Protein AF-A0A3A8HME2-F1 (afdb_monomer)

pLDDT: mean 83.9, std 14.75, range [25.23, 98.56]

Secondary structure (DSSP, 8-state):
-----PPPHHHHHHHHHH-TTS-GGGEEEEEEETTTEEEEEEGGG--TTSSS-GGGEEEEEETTEEEEETTTTEETTS----------------TT-EEE--EEEETTTTEEEEPPSS--PPBPTTSPEEEEEEE----SS-HHHHTHHHHHHHHHHHHHHT--SEEEEEEE-HHHHHHHTT-HHHHHH-EES--TT-SS-SSSEEEEEESS--SEEEEEESSSS-EEEEEEEEETTEEEEEEEEBPPPTTSTTHHHHHHHHHHHHHHHHHHHHHS-SSSPPEEEEEEE----TT-HHHHHHHHTT-EEHHHHH-TT----SB-TTT-HHHHHH-SS---B--EEEEEE-TTS-EEEEEEEEE--SPPSSS--TTS----S-SS-EEEEEEEEPPPPPSS--S-------BTTEEEEE---GGGHHHHHHHHHHH-TTTTT--S-EEEESSB--GGGHHHHHHHHHHHTTT---EEEEEEEEEEEE-SSEEEEEEEEEEESTTHHHHHHHHHHHH-GGGGTT-TT-----EEEEEEESSTTHHHHHHHHHHHPPPEEEEE-EEEEEE--TTSPPEEEEEEE-----PPP-HHHHHHHHHHHHHTT-S--HHHHHHHHHHHHHHHHHHHHTT-EEEE-HHHHHT---TT--EEEEEEE-TTS-HHHHHHHHHHHS-TTSEEEE-SSSS-EEEEEETTEEEEEEEEEPPTT--S--HHHHHHHHGGGS-HHHHHHHHHHHHHHHHHHHHTT-HHHHHHHHHHHHHHHHHHHHTT-B-TTTTSB-HHHHHHHHHHHHHS--TTGGG-HHHHHHHHHHHHHH--TTSPB-SSTTGGG----GGG-SS-BB-SSSSP-BTTTT--HHHHHHHHHHHHHHHHHHHHHHHH--HHHHHTTSPPPPGGG--SEEEEEEEE-SSHHHHHHHHHHHHHHHHHHHHHHHTSTTEEEEEEE-SSSTT-EEEEEEESSGGGGGGG--STTSHHHHHHHHHHHHHHT-TTPPTT-EEEEEEEETTGGG-------

Solvent-accessible surface area (backbone atoms only — not comparable to full-atom values): 56616 Å² total; per-residue (Å²): 137,82,80,82,82,73,86,48,63,63,59,52,49,51,45,40,69,69,38,89,92,41,66,44,85,52,26,32,38,30,28,55,44,93,89,81,43,81,42,74,43,54,38,81,75,61,56,86,89,46,100,63,53,65,93,39,48,42,34,37,24,51,72,94,44,76,41,29,28,65,86,81,68,42,57,69,77,77,71,72,66,86,69,84,67,78,70,78,72,74,75,85,78,48,87,78,52,45,80,47,66,29,22,32,48,38,82,89,80,72,43,78,41,74,51,71,74,65,78,57,79,49,45,66,53,64,57,65,49,31,37,29,24,40,52,50,60,62,59,91,67,64,44,82,59,63,48,53,88,64,18,54,62,49,41,54,51,54,58,59,71,65,69,43,43,29,39,19,35,24,40,34,26,54,68,53,49,53,53,52,71,64,34,65,73,42,45,74,48,35,25,26,55,54,53,97,81,37,82,59,17,61,82,29,18,60,43,45,35,24,57,50,58,55,52,43,29,32,35,32,76,80,53,87,75,31,46,34,43,35,34,33,34,51,40,56,89,50,47,35,38,40,34,27,40,43,46,48,46,68,87,48,100,59,14,61,65,55,24,50,56,54,49,49,51,53,52,51,47,54,50,49,54,54,72,70,49,103,54,83,45,48,29,39,38,40,26,22,37,56,48,48,44,88,91,35,74,66,60,55,51,42,46,74,71,57,32,44,48,37,54,64,72,78,38,71,90,55,81,68,52,23,30,30,38,88,82,33,59,48,18,50,72,73,47,90,78,71,64,73,29,31,29,57,49,50,33,40,29,37,81,71,70,34,55,45,75,71,47,67,47,78,40,68,82,60,67,53,86,74,78,54,34,70,84,69,40,69,34,49,44,30,41,40,37,25,44,40,35,37,25,42,37,56,77,85,77,82,94,82,78,93,70,85,82,82,78,77,70,60,29,90,44,27,31,36,28,38,61,72,61,77,89,67,38,63,72,54,49,61,45,13,72,76,34,24,97,55,42,81,43,45,72,74,42,30,73,71,34,58,42,15,65,48,78,90,45,44,67,60,50,47,54,47,47,52,59,54,36,58,89,40,64,62,35,39,36,28,42,69,46,73,51,71,47,83,56,100,76,32,24,44,33,25,34,35,63,50,42,47,66,76,63,49,63,62,51,50,50,52,40,50,37,72,63,40,58,81,42,58,68,81,60,94,81,63,94,76,72,40,30,76,36,25,59,41,71,78,54,99,50,52,69,57,55,49,52,54,50,52,73,72,55,72,64,47,74,49,76,45,51,49,40,33,37,31,39,38,68,86,89,49,44,52,44,79,78,46,73,49,66,32,48,67,78,83,74,77,74,66,63,74,66,36,48,29,53,53,50,38,40,51,76,72,52,53,58,48,49,74,65,54,52,50,47,47,53,51,32,51,52,53,52,32,56,56,33,46,77,76,56,17,49,64,46,70,18,52,46,53,68,68,67,57,42,30,83,83,52,62,39,42,29,30,32,44,28,48,53,88,49,46,67,68,57,49,47,53,54,50,48,70,75,42,62,88,88,36,50,49,76,43,70,96,46,91,57,43,29,35,43,34,53,44,85,90,37,42,33,46,36,30,50,26,46,38,51,81,92,55,74,97,69,57,70,65,57,45,46,72,80,42,39,89,69,32,52,77,40,22,37,54,42,53,47,50,40,43,30,42,50,46,47,46,65,69,46,64,82,46,72,67,58,42,52,43,42,38,53,41,38,39,51,52,53,49,27,32,49,25,64,60,47,59,31,45,50,66,10,29,40,28,73,68,36,54,48,51,55,40,49,44,42,57,66,68,47,51,76,69,27,67,69,40,57,55,41,36,46,42,46,42,28,52,47,66,49,65,53,71,65,48,59,68,47,53,78,34,79,80,30,58,70,65,70,74,69,73,94,44,34,58,57,30,29,38,41,44,39,84,77,65,39,59,58,24,58,53,31,40,77,40,40,47,49,53,52,48,52,52,29,46,52,44,33,54,41,45,56,49,20,67,72,67,65,40,36,71,48,42,41,65,57,48,49,56,71,57,84,84,71,59,44,64,28,29,39,40,38,40,75,48,40,86,42,74,66,46,40,50,54,51,48,51,51,48,42,72,45,45,42,59,47,52,54,52,50,46,64,45,80,54,44,40,49,45,61,37,78,40,92,88,40,92,85,28,38,32,34,28,39,49,54,87,45,83,90,38,53,73,69,75,43,84,44,87,90,28,73,52,37,46,40,50,51,56,50,52,48,56,59,71,69,40,89,82,58,54,85,78,55,44,83,45,76,44,84,44,49,67,78,53,89,83,66,89,88,74,88,83,131

Radius of gyration: 37.15 Å; Cα contacts (8 Å, |Δi|>4): 1843; chains: 1; bounding box: 95×114×95 Å

Nearest PDB structures (foldseek):
  1fa0-assembly1_A  TM=8.011E-01  e=1.876E-24  Saccharomyces cerevisiae
  4lt6-assembly2_B  TM=7.945E-01  e=3.596E-24  Homo sapiens
  2q66-assembly1_A  TM=8.061E-01  e=1.138E-23  Saccharomyces cerevisiae
  1q79-assembly1_A  TM=7.699E-01  e=1.195E-24  Bos taurus
  1fa0-assembly2_B  TM=8.102E-01  e=1.974E-23  Saccharomyces cerevisiae

Sequence (1021 aa):
MSQERFTTSREVYHRIRWDSRHDAREFVVGYDAHRGALEEMPFEAFIPDGEIPWHRVWYFKRGPQVVWDRKARIDLLSNTRPVEEPAPSSPITVPGFTPLPAWRYDARSGVWTQASRDPGHALPAVAPLTVATFNVLFDLYDAELLATERRTPAALALLRETHADVIALQEVTPSFLKALLAEPWVREHYWLSDGPSAQTVTPYGQVLLSRAPLASVWQRVFSRDKRIITAELHLSGGTLWVATPHLTSDRDASGASSRAVQVEALLEWARVLNSTSDTEAPDLVLAGDFNFGDGAPEAESFARSGFVDAWSTLRPSEAGETFNPRLNSLAVLTTVSGALRRLDRVLVASPSDRLAPESVELFGEAPLAGPPGPNGQTLFASDHFGLRCVLRREAVASSEGLTARSSTALVYHTALVLIPPDDVWGPIQALRKKHDAKFQRWMPHITLLYPFVPEEDFETAEAILADALQGLEPFDVTLSAFGHFEHRANATAWLRPDDQPSGTLPTLHAKLVAALPECASSAHGGFTPHLSVGQLPLSSDIARTLGEWQRAWRPLKFRVGELCLIRRKGDTPFEVIRRIPLAQAPRAIPEHEDAPLREALASIGAVESREGHAARTAAVELLRQHCERIGASLHPYGSYLLGTDGAGSDVDAVAIGPAELSRDAFAQSLLQALAPGSARYVADAAIPLVKLTLGGVSFDLAYAGRPEGVPPEDPLTLLGLHGEQLDPAGLRAVLGLADTLGLMDAVARDAARTERFRTLLRAVKAWARARGIYSHALGYLGGLSWTLLAAWACTRATPDAMRSDAALLAHFFGTFAAWPWPQPVTLTPETARYRPEGKRDLLPVIAPSLPARNTARNVSRSTYRVIREELLRARELVARARASRTPSSWGALFQPLSANETPPAALRLSVDAPTAEDREVVSGWILGHVTALVYRLEGDRRLSVRPMQSAQAAGALLIGLDVRETRDAAALSWHPSSPLFAAVEAFRASFQDWTHRPSGAVLQVEWVRGNDSARSDAPLS

Mean predicted aligned error: 20.99 Å

Structure (mmCIF, N/CA/C/O backbone):
data_AF-A0A3A8HME2-F1
#
_entry.id   AF-A0A3A8HME2-F1
#
loop_
_atom_site.group_PDB
_atom_site.id
_atom_site.type_symbol
_atom_site.label_atom_id
_atom_site.label_alt_id
_atom_site.label_comp_id
_atom_site.label_asym_id
_atom_site.label_entity_id
_atom_site.label_seq_id
_atom_site.pdbx_PDB_ins_code
_atom_site.Cartn_x
_atom_site.Cartn_y
_atom_site.Cartn_z
_atom_site.occupancy
_atom_site.B_iso_or_equiv
_atom_site.auth_seq_id
_atom_site.auth_comp_id
_atom_site.auth_asym_id
_atom_site.auth_atom_id
_atom_site.pdbx_PDB_model_num
ATOM 1 N N . MET A 1 1 ? 3.425 -73.709 -1.635 1.00 40.94 1 MET A N 1
ATOM 2 C CA . MET A 1 1 ? 2.822 -72.793 -2.627 1.00 40.94 1 MET A CA 1
ATOM 3 C C . MET A 1 1 ? 1.642 -72.102 -1.959 1.00 40.94 1 MET A C 1
ATOM 5 O O . MET A 1 1 ? 0.634 -72.763 -1.754 1.00 40.94 1 MET A O 1
ATOM 9 N N . SER A 1 2 ? 1.767 -70.843 -1.527 1.00 36.12 2 SER A N 1
ATOM 10 C CA . SER A 1 2 ? 0.609 -70.084 -1.028 1.00 36.12 2 SER A CA 1
ATOM 11 C C . SER A 1 2 ? 0.036 -69.264 -2.179 1.00 36.12 2 SER A C 1
ATOM 13 O O . SER A 1 2 ? 0.717 -68.386 -2.699 1.00 36.12 2 SER A O 1
ATOM 15 N N . GLN A 1 3 ? -1.179 -69.593 -2.616 1.00 40.19 3 GLN A N 1
ATOM 16 C CA . GLN A 1 3 ? -1.915 -68.817 -3.615 1.00 40.19 3 GLN A CA 1
ATOM 17 C C . GLN A 1 3 ? -2.091 -67.378 -3.108 1.00 40.19 3 GLN A C 1
ATOM 19 O O . GLN A 1 3 ? -2.584 -67.181 -1.998 1.00 40.19 3 GLN A O 1
ATOM 24 N N . GLU A 1 4 ? -1.686 -66.382 -3.898 1.00 51.88 4 GLU A N 1
ATOM 25 C CA . GLU A 1 4 ? -1.931 -64.972 -3.584 1.00 51.88 4 GLU A CA 1
ATOM 26 C C . GLU A 1 4 ? -3.437 -64.720 -3.391 1.00 51.88 4 GLU A C 1
ATOM 28 O O . GLU A 1 4 ? -4.282 -65.084 -4.223 1.00 51.88 4 GLU A O 1
ATOM 33 N N . ARG A 1 5 ? -3.772 -64.116 -2.245 1.00 64.31 5 ARG A N 1
ATOM 34 C CA . ARG A 1 5 ? -5.140 -63.770 -1.850 1.00 64.31 5 ARG A CA 1
ATOM 35 C C . ARG A 1 5 ? -5.663 -62.667 -2.774 1.00 64.31 5 ARG A C 1
ATOM 37 O O . ARG A 1 5 ? -5.161 -61.553 -2.751 1.00 64.31 5 ARG A O 1
ATOM 44 N N . PHE A 1 6 ? -6.684 -62.984 -3.565 1.00 79.81 6 PHE A N 1
ATOM 45 C CA . PHE A 1 6 ? -7.372 -62.021 -4.429 1.00 79.81 6 PHE A CA 1
ATOM 46 C C . PHE A 1 6 ? -8.265 -61.097 -3.602 1.00 79.81 6 PHE A C 1
ATOM 48 O O . PHE A 1 6 ? -9.009 -61.589 -2.748 1.00 79.81 6 PHE A O 1
ATOM 55 N N . THR A 1 7 ? -8.206 -59.789 -3.866 1.00 81.25 7 THR A N 1
ATOM 56 C CA . THR A 1 7 ? -9.019 -58.785 -3.167 1.00 81.25 7 THR A CA 1
ATOM 57 C C . THR A 1 7 ? -10.496 -59.147 -3.278 1.00 81.25 7 THR A C 1
ATOM 59 O O . THR A 1 7 ? -10.997 -59.448 -4.360 1.00 81.25 7 THR A O 1
ATOM 62 N N . THR A 1 8 ? -11.200 -59.165 -2.153 1.00 85.19 8 THR A N 1
ATOM 63 C CA . THR A 1 8 ? -12.621 -59.520 -2.084 1.00 85.19 8 THR A CA 1
ATOM 64 C C . THR A 1 8 ? -13.503 -58.353 -2.531 1.00 85.19 8 THR A C 1
ATOM 66 O O . THR A 1 8 ? -13.128 -57.190 -2.407 1.00 85.19 8 THR A O 1
ATOM 69 N N . SER A 1 9 ? -14.734 -58.636 -2.974 1.00 86.81 9 SER A N 1
ATOM 70 C CA . SER A 1 9 ? -15.685 -57.585 -3.379 1.00 86.81 9 SER A CA 1
ATOM 71 C C . SER A 1 9 ? -15.968 -56.581 -2.261 1.00 86.81 9 SER A C 1
ATOM 73 O O . SER A 1 9 ? -16.240 -55.418 -2.530 1.00 86.81 9 SER A O 1
ATOM 75 N N . ARG A 1 10 ? -15.902 -57.030 -1.001 1.00 87.25 10 ARG A N 1
ATOM 76 C CA . ARG A 1 10 ? -16.096 -56.182 0.176 1.00 87.25 10 ARG A CA 1
ATOM 77 C C . ARG A 1 10 ? -14.953 -55.183 0.342 1.00 87.25 10 ARG A C 1
ATOM 79 O O . ARG A 1 10 ? -15.198 -54.010 0.596 1.00 87.25 10 ARG A O 1
ATOM 86 N N . GLU A 1 11 ? -13.714 -55.638 0.177 1.00 81.62 11 GLU A N 1
ATOM 87 C CA . GLU A 1 11 ? -12.531 -54.771 0.247 1.00 81.62 11 GLU A CA 1
ATOM 88 C C . GLU A 1 11 ? -12.535 -53.731 -0.881 1.00 81.62 11 GLU A C 1
ATOM 90 O O . GLU A 1 11 ? -12.240 -52.562 -0.638 1.00 81.62 11 GLU A O 1
ATOM 95 N N . VAL A 1 12 ? -12.946 -54.125 -2.089 1.00 85.88 12 VAL A N 1
ATOM 96 C CA . VAL A 1 12 ? -13.077 -53.210 -3.233 1.00 85.88 12 VAL A CA 1
ATOM 97 C C . VAL A 1 12 ? -14.194 -52.192 -3.027 1.00 85.88 12 VAL A C 1
ATOM 99 O O . VAL A 1 12 ? -13.981 -51.007 -3.268 1.00 85.88 12 VAL A O 1
ATOM 102 N N . TYR A 1 13 ? -15.352 -52.619 -2.515 1.00 87.25 13 TYR A N 1
ATOM 103 C CA . TYR A 1 13 ? -16.441 -51.708 -2.168 1.00 87.25 13 TYR A CA 1
ATOM 104 C C . TYR A 1 13 ? -15.984 -50.646 -1.159 1.00 87.25 13 TYR A C 1
ATOM 106 O O . TYR A 1 13 ? -16.171 -49.453 -1.375 1.00 87.25 13 TYR A O 1
ATOM 114 N N . HIS A 1 14 ? -15.321 -51.045 -0.071 1.00 78.69 14 HIS A N 1
ATOM 115 C CA . HIS A 1 14 ? -14.839 -50.069 0.907 1.00 78.69 14 HIS A CA 1
ATOM 116 C C . HIS A 1 14 ? -13.793 -49.114 0.325 1.00 78.69 14 HIS A C 1
ATOM 118 O O . HIS A 1 14 ? -13.803 -47.939 0.683 1.00 78.69 14 HIS A O 1
ATOM 124 N N . ARG A 1 15 ? -12.946 -49.577 -0.602 1.00 80.88 15 ARG A N 1
ATOM 125 C CA . ARG A 1 15 ? -11.988 -48.714 -1.302 1.00 80.88 15 ARG A CA 1
ATOM 126 C C . ARG A 1 15 ? -12.694 -47.669 -2.164 1.00 80.88 15 ARG A C 1
ATOM 128 O O . ARG A 1 15 ? -12.407 -46.494 -2.016 1.00 80.88 15 ARG A O 1
ATOM 135 N N . ILE A 1 16 ? -13.660 -48.071 -2.989 1.00 80.44 16 ILE A N 1
ATOM 136 C CA . ILE A 1 16 ? -14.431 -47.134 -3.824 1.00 80.44 16 ILE A CA 1
ATOM 137 C C . ILE A 1 16 ? -15.220 -46.136 -2.962 1.00 80.44 16 ILE A C 1
ATOM 139 O O . ILE A 1 16 ? -15.356 -44.977 -3.333 1.00 80.44 16 ILE A O 1
ATOM 143 N N . ARG A 1 17 ? -15.747 -46.567 -1.806 1.00 76.12 17 ARG A N 1
ATOM 144 C CA . ARG A 1 17 ? -16.588 -45.711 -0.957 1.00 76.12 17 ARG A CA 1
ATOM 145 C C . ARG A 1 17 ? -15.806 -44.689 -0.131 1.00 76.12 17 ARG A C 1
ATOM 147 O O . ARG A 1 17 ? -16.346 -43.621 0.141 1.00 76.12 17 ARG A O 1
ATOM 154 N N . TRP A 1 18 ? -14.612 -45.045 0.338 1.00 59.00 18 TRP A N 1
ATOM 155 C CA . TRP A 1 18 ? -13.893 -44.271 1.356 1.00 59.00 18 TRP A CA 1
ATOM 156 C C . TRP A 1 18 ? -12.566 -43.679 0.879 1.00 59.00 18 TRP A C 1
ATOM 158 O O . TRP A 1 18 ? -12.020 -42.817 1.564 1.00 59.00 18 TRP A O 1
ATOM 168 N N . ASP A 1 19 ? -12.037 -44.114 -0.265 1.00 65.25 19 ASP A N 1
ATOM 169 C CA . ASP A 1 19 ? -10.885 -43.465 -0.886 1.00 65.25 19 ASP A CA 1
ATOM 170 C C . ASP A 1 19 ? -11.355 -42.197 -1.606 1.00 65.25 19 ASP A C 1
ATOM 172 O O . ASP A 1 19 ? -12.122 -42.266 -2.565 1.00 65.25 19 ASP A O 1
ATOM 176 N N . SER A 1 20 ? -10.896 -41.030 -1.148 1.00 50.97 20 SER A N 1
ATOM 177 C CA . SER A 1 20 ? -11.305 -39.721 -1.676 1.00 50.97 20 SER A CA 1
ATOM 178 C C . SER A 1 20 ? -10.931 -39.498 -3.146 1.00 50.97 20 SER A C 1
ATOM 180 O O . SER A 1 20 ? -11.422 -38.552 -3.757 1.00 50.97 20 SER A O 1
ATOM 182 N N . ARG A 1 21 ? -10.089 -40.364 -3.727 1.00 64.56 21 ARG A N 1
ATOM 183 C CA . ARG A 1 21 ? -9.727 -40.362 -5.155 1.00 64.56 21 ARG A CA 1
ATOM 184 C C . ARG A 1 21 ? -10.789 -41.004 -6.052 1.00 64.56 21 ARG A C 1
ATOM 186 O O . ARG A 1 21 ? -10.656 -40.980 -7.276 1.00 64.56 21 ARG A O 1
ATOM 193 N N . HIS A 1 22 ? -11.810 -41.630 -5.475 1.00 70.69 22 HIS A N 1
ATOM 194 C CA . HIS A 1 22 ? -12.898 -42.261 -6.208 1.00 70.69 22 HIS A CA 1
ATOM 195 C C . HIS A 1 22 ? -14.221 -41.571 -5.873 1.00 70.69 22 HIS A C 1
ATOM 197 O O . HIS A 1 22 ? -14.609 -41.489 -4.711 1.00 70.69 22 HIS A O 1
ATOM 203 N N . ASP A 1 23 ? -14.945 -41.105 -6.893 1.00 71.94 23 ASP A N 1
ATOM 204 C CA . ASP A 1 23 ? -16.346 -40.720 -6.720 1.00 71.94 23 ASP A CA 1
ATOM 205 C C . ASP A 1 23 ? -17.216 -41.972 -6.862 1.00 71.94 23 ASP A C 1
ATOM 207 O O . ASP A 1 23 ? -17.330 -42.551 -7.943 1.00 71.94 23 ASP A O 1
ATOM 211 N N . ALA A 1 24 ? -17.851 -42.384 -5.763 1.00 72.44 24 ALA A N 1
ATOM 212 C CA . ALA A 1 24 ? -18.733 -43.544 -5.703 1.00 72.44 24 ALA A CA 1
ATOM 213 C C . ALA A 1 24 ? -19.867 -43.512 -6.750 1.00 72.44 24 ALA A C 1
ATOM 215 O O . ALA A 1 24 ? -20.357 -44.572 -7.140 1.00 72.44 24 ALA A O 1
ATOM 216 N N . ARG A 1 25 ? -20.268 -42.332 -7.244 1.00 76.44 25 ARG A N 1
ATOM 217 C CA . ARG A 1 25 ? -21.319 -42.170 -8.268 1.00 76.44 25 ARG A CA 1
ATOM 218 C C . ARG A 1 25 ? -20.904 -42.651 -9.654 1.00 76.44 25 ARG A C 1
ATOM 220 O O . ARG A 1 25 ? -21.764 -42.926 -10.486 1.00 76.44 25 ARG A O 1
ATOM 227 N N . GLU A 1 26 ? -19.605 -42.759 -9.913 1.00 80.88 26 GLU A N 1
ATOM 228 C CA . GLU A 1 26 ? -19.075 -43.228 -11.197 1.00 80.88 26 GLU A CA 1
ATOM 229 C C . GLU A 1 26 ? -19.065 -44.755 -11.316 1.00 80.88 26 GLU A C 1
ATOM 231 O O . GLU A 1 26 ? -18.747 -45.295 -12.383 1.00 80.88 26 GLU A O 1
ATOM 236 N N . PHE A 1 27 ? -19.393 -45.453 -10.224 1.00 88.44 27 PHE A N 1
ATOM 237 C CA . PHE A 1 27 ? -19.280 -46.897 -10.140 1.00 88.44 27 PHE A CA 1
ATOM 238 C C . PHE A 1 27 ? -20.630 -47.607 -10.222 1.00 88.44 27 PHE A C 1
ATOM 240 O O . PHE A 1 27 ? -21.670 -47.119 -9.775 1.00 88.44 27 PHE A O 1
ATOM 247 N N . VAL A 1 28 ? -20.588 -48.820 -10.767 1.00 91.94 28 VAL A N 1
ATOM 248 C CA . VAL A 1 28 ? -21.724 -49.740 -10.889 1.00 91.94 28 VAL A CA 1
ATOM 249 C C . VAL A 1 28 ? -21.318 -51.101 -10.332 1.00 91.94 28 VAL A C 1
ATOM 251 O O . VAL A 1 28 ? -20.197 -51.564 -10.561 1.00 91.94 28 VAL A O 1
ATOM 254 N N . VAL A 1 29 ? -22.228 -51.745 -9.602 1.00 93.69 29 VAL A N 1
ATOM 255 C CA . VAL A 1 29 ? -22.047 -53.085 -9.032 1.00 93.69 29 VAL A CA 1
ATOM 256 C C . VAL A 1 29 ? -22.805 -54.087 -9.887 1.00 93.69 29 VAL A C 1
ATOM 258 O O . VAL A 1 29 ? -24.030 -54.024 -9.970 1.00 93.69 29 VAL A O 1
ATOM 261 N N . GLY A 1 30 ? -22.077 -55.020 -10.501 1.00 91.88 30 GLY A N 1
ATOM 262 C CA . GLY A 1 30 ? -22.653 -56.176 -11.182 1.00 91.88 30 GLY A CA 1
ATOM 263 C C . GLY A 1 30 ? -22.792 -57.350 -10.220 1.00 91.88 30 GLY A C 1
ATOM 264 O O . GLY A 1 30 ? -21.808 -57.757 -9.593 1.00 91.88 30 GLY A O 1
ATOM 265 N N . TYR A 1 31 ? -23.990 -57.913 -10.095 1.00 90.69 31 TYR A N 1
ATOM 266 C CA . TYR A 1 31 ? -24.282 -59.023 -9.188 1.00 90.69 31 TYR A CA 1
ATOM 267 C C . TYR A 1 31 ? -25.192 -60.076 -9.836 1.00 90.69 31 TYR A C 1
ATOM 269 O O . TYR A 1 31 ? -25.864 -59.829 -10.833 1.00 90.69 31 TYR A O 1
ATOM 277 N N . ASP A 1 32 ? -25.187 -61.281 -9.268 1.00 84.94 32 ASP A N 1
ATOM 278 C CA . ASP A 1 32 ? -26.055 -62.390 -9.681 1.00 84.94 32 ASP A CA 1
ATOM 279 C C . ASP A 1 32 ? -27.426 -62.296 -8.993 1.00 84.94 32 ASP A C 1
ATOM 281 O O . ASP A 1 32 ? -27.563 -62.633 -7.807 1.00 84.94 32 ASP A O 1
ATOM 285 N N . ALA A 1 33 ? -28.431 -61.837 -9.740 1.00 74.12 33 ALA A N 1
ATOM 286 C CA . ALA A 1 33 ? -29.833 -61.886 -9.355 1.00 74.12 33 ALA A CA 1
ATOM 287 C C . ALA A 1 33 ? -30.349 -63.329 -9.513 1.00 74.12 33 ALA A C 1
ATOM 289 O O . ALA A 1 33 ? -30.134 -63.983 -10.533 1.00 74.12 33 ALA A O 1
ATOM 290 N N . HIS A 1 34 ? -30.998 -63.859 -8.468 1.00 60.94 34 HIS A N 1
ATOM 291 C CA . HIS A 1 34 ? -31.433 -65.260 -8.346 1.00 60.94 34 HIS A CA 1
ATOM 292 C C . HIS A 1 34 ? -31.824 -65.930 -9.684 1.00 60.94 34 HIS A C 1
ATOM 294 O O . HIS A 1 34 ? -32.764 -65.493 -10.339 1.00 60.94 34 HIS A O 1
ATOM 300 N N . ARG A 1 35 ? -31.178 -67.074 -9.987 1.00 60.75 35 ARG A N 1
ATOM 301 C CA . ARG A 1 35 ? -31.240 -67.878 -11.237 1.00 60.75 35 ARG A CA 1
ATOM 302 C C . ARG A 1 35 ? -30.176 -67.548 -12.299 1.00 60.75 35 ARG A C 1
ATOM 304 O O . ARG A 1 35 ? -30.342 -67.946 -13.449 1.00 60.75 35 ARG A O 1
ATOM 311 N N . GLY A 1 36 ? -29.051 -66.939 -11.915 1.00 60.38 36 GLY A N 1
ATOM 312 C CA . GLY A 1 36 ? -27.885 -66.791 -12.794 1.00 60.38 36 GLY A CA 1
ATOM 313 C C . GLY A 1 36 ? -27.998 -65.629 -13.779 1.00 60.38 36 GLY A C 1
ATOM 314 O O . GLY A 1 36 ? -27.231 -65.584 -14.742 1.00 60.38 36 GLY A O 1
ATOM 315 N N . ALA A 1 37 ? -28.953 -64.720 -13.560 1.00 70.12 37 ALA A N 1
ATOM 316 C CA . ALA A 1 37 ? -29.111 -63.512 -14.353 1.00 70.12 37 ALA A CA 1
ATOM 317 C C . ALA A 1 37 ? -28.214 -62.413 -13.773 1.00 70.12 37 ALA A C 1
ATOM 319 O O . ALA A 1 37 ? -28.230 -62.141 -12.574 1.00 70.12 37 ALA A O 1
ATOM 320 N N . LEU A 1 38 ? -27.400 -61.805 -14.630 1.00 81.56 38 LEU A N 1
ATOM 321 C CA . LEU A 1 38 ? -26.516 -60.715 -14.246 1.00 81.56 38 LEU A CA 1
ATOM 322 C C . LEU A 1 38 ? -27.304 -59.404 -14.265 1.00 81.56 38 LEU A C 1
ATOM 324 O O . LEU A 1 38 ? -27.817 -59.013 -15.313 1.00 81.56 38 LEU A O 1
ATOM 328 N N . GLU A 1 39 ? -27.361 -58.731 -13.125 1.00 87.69 39 GLU A N 1
ATOM 329 C CA . GLU A 1 39 ? -27.957 -57.405 -12.994 1.00 87.69 39 GLU A CA 1
ATOM 330 C C . GLU A 1 39 ? -26.912 -56.390 -12.535 1.00 87.69 39 GLU A C 1
ATOM 332 O O . GLU A 1 39 ? -25.908 -56.730 -11.902 1.00 87.69 39 GLU A O 1
ATOM 337 N N . GLU A 1 40 ? -27.150 -55.128 -12.878 1.00 92.12 40 GLU A N 1
ATOM 338 C CA . GLU A 1 40 ? -26.303 -54.000 -12.513 1.00 92.12 40 GLU A CA 1
ATOM 339 C C . GLU A 1 40 ? -27.109 -52.976 -11.727 1.00 92.12 40 GLU A C 1
ATOM 341 O O . GLU A 1 40 ? -28.248 -52.663 -12.074 1.00 92.12 40 GLU A O 1
ATOM 346 N N . MET A 1 41 ? -26.494 -52.413 -10.692 1.00 87.94 41 MET A N 1
ATOM 347 C CA . MET A 1 41 ? -27.049 -51.274 -9.969 1.00 87.94 41 MET A CA 1
ATOM 348 C C . MET A 1 41 ? -25.988 -50.195 -9.745 1.00 87.94 41 MET A C 1
ATOM 350 O O . MET A 1 41 ? -24.800 -50.524 -9.646 1.00 87.94 41 MET A O 1
ATOM 354 N N . PRO A 1 42 ? -26.386 -48.915 -9.622 1.00 89.31 42 PRO A N 1
ATOM 355 C CA . PRO A 1 42 ? -25.478 -47.867 -9.179 1.00 89.31 42 PRO A CA 1
ATOM 356 C C . PRO A 1 42 ? -24.808 -48.262 -7.866 1.00 89.31 42 PRO A C 1
ATOM 358 O O . PRO A 1 42 ? -25.450 -48.821 -6.977 1.00 89.31 42 PRO A O 1
ATOM 361 N N . PHE A 1 43 ? -23.525 -47.951 -7.726 1.00 89.44 43 PHE A N 1
ATOM 362 C CA . PHE A 1 43 ? -22.764 -48.326 -6.541 1.00 89.44 43 PHE A CA 1
ATOM 363 C C . PHE A 1 43 ? -23.355 -47.769 -5.246 1.00 89.44 43 PHE A C 1
ATOM 365 O O . PHE A 1 43 ? -23.368 -48.462 -4.233 1.00 89.44 43 PHE A O 1
ATOM 372 N N . GLU A 1 44 ? -23.931 -46.568 -5.288 1.00 84.69 44 GLU A N 1
ATOM 373 C CA . GLU A 1 44 ? -24.598 -45.962 -4.130 1.00 84.69 44 GLU A CA 1
ATOM 374 C C . GLU A 1 44 ? -25.894 -46.672 -3.714 1.00 84.69 44 GLU A C 1
ATOM 376 O O . GLU A 1 44 ? -26.322 -46.531 -2.571 1.00 84.69 44 GLU A O 1
ATOM 381 N N . ALA A 1 45 ? -26.511 -47.444 -4.613 1.00 83.88 45 ALA A N 1
ATOM 382 C CA . ALA A 1 45 ? -27.705 -48.228 -4.311 1.00 83.88 45 ALA A CA 1
ATOM 383 C C . ALA A 1 45 ? -27.374 -49.584 -3.663 1.00 83.88 45 ALA A C 1
ATOM 385 O O . ALA A 1 45 ? -28.265 -50.237 -3.117 1.00 83.88 45 ALA A O 1
ATOM 386 N N . PHE A 1 46 ? -26.109 -50.019 -3.703 1.00 85.12 46 PHE A N 1
ATOM 387 C CA . PHE A 1 46 ? -25.691 -51.272 -3.089 1.00 85.12 46 PHE A CA 1
ATOM 388 C C . PHE A 1 46 ? -25.603 -51.119 -1.567 1.00 85.12 46 PHE A C 1
ATOM 390 O O . PHE A 1 46 ? -24.819 -50.322 -1.057 1.00 85.12 46 PHE A O 1
ATOM 397 N N . ILE A 1 47 ? -26.380 -51.917 -0.833 1.00 79.75 47 ILE A N 1
ATOM 398 C CA . ILE A 1 47 ? -26.409 -51.903 0.635 1.00 79.75 47 ILE A CA 1
ATOM 399 C C . ILE A 1 47 ? -25.493 -53.021 1.173 1.00 79.75 47 ILE A C 1
ATOM 401 O O . ILE A 1 47 ? -25.818 -54.202 1.001 1.00 79.75 47 ILE A O 1
ATOM 405 N N . PRO A 1 48 ? -24.367 -52.689 1.841 1.00 77.06 48 PRO A N 1
ATOM 406 C CA . PRO A 1 48 ? -23.494 -53.662 2.500 1.00 77.06 48 PRO A CA 1
ATOM 407 C C . PRO A 1 48 ? -24.258 -54.572 3.463 1.00 77.06 48 PRO A C 1
ATOM 409 O O . PRO A 1 48 ? -25.016 -54.083 4.293 1.00 77.06 48 PRO A O 1
ATOM 412 N N . ASP A 1 49 ? -24.029 -55.884 3.365 1.00 75.44 49 ASP A N 1
ATOM 413 C CA . ASP A 1 49 ? -24.674 -56.904 4.211 1.00 75.44 49 ASP A CA 1
ATOM 414 C C . ASP A 1 49 ? -26.227 -56.929 4.120 1.00 75.44 49 ASP A C 1
ATOM 416 O O . ASP A 1 49 ? -26.891 -57.484 4.994 1.00 75.44 49 ASP A O 1
ATOM 420 N N . GLY A 1 50 ? -26.805 -56.357 3.051 1.00 73.31 50 GLY A N 1
ATOM 421 C CA . GLY A 1 50 ? -28.239 -56.394 2.736 1.00 73.31 50 GLY A CA 1
ATOM 422 C C . GLY A 1 50 ? -28.689 -57.657 1.979 1.00 73.31 50 GLY A C 1
ATOM 423 O O . GLY A 1 50 ? -28.103 -58.730 2.108 1.00 73.31 50 GLY A O 1
ATOM 424 N N . GLU A 1 51 ? -29.735 -57.538 1.150 1.00 74.88 51 GLU A N 1
ATOM 425 C CA . GLU A 1 51 ? -30.353 -58.675 0.433 1.00 74.88 51 GLU A CA 1
ATOM 426 C C . GLU A 1 51 ? -29.428 -59.381 -0.578 1.00 74.88 51 GLU A C 1
ATOM 428 O O . GLU A 1 51 ? -29.680 -60.531 -0.944 1.00 74.88 51 GLU A O 1
ATOM 433 N N . ILE A 1 52 ? -28.348 -58.724 -1.020 1.00 82.69 52 ILE A N 1
ATOM 434 C CA . ILE A 1 52 ? -27.359 -59.277 -1.955 1.00 82.69 52 ILE A CA 1
ATOM 435 C C . ILE A 1 52 ? -26.076 -59.621 -1.184 1.00 82.69 52 ILE A C 1
ATOM 437 O O . ILE A 1 52 ? -25.284 -58.732 -0.860 1.00 82.69 52 ILE A O 1
ATOM 441 N N . PRO A 1 53 ? -25.804 -60.913 -0.918 1.00 79.50 53 PRO A N 1
ATOM 442 C CA . PRO A 1 53 ? -24.586 -61.323 -0.232 1.00 79.50 53 PRO A CA 1
ATOM 443 C C . PRO A 1 53 ? -23.330 -60.999 -1.047 1.00 79.50 53 PRO A C 1
ATOM 445 O O . PRO A 1 53 ? -23.302 -61.182 -2.266 1.00 79.50 53 PRO A O 1
ATOM 448 N N . TRP A 1 54 ? -22.227 -60.651 -0.375 1.00 84.69 54 TRP A N 1
ATOM 449 C CA . TRP A 1 54 ? -20.953 -60.308 -1.026 1.00 84.69 54 TRP A CA 1
ATOM 450 C C . TRP A 1 54 ? -20.451 -61.350 -2.027 1.00 84.69 54 TRP A C 1
ATOM 452 O O . TRP A 1 54 ? -19.869 -60.983 -3.047 1.00 84.69 54 TRP A O 1
ATOM 462 N N . HIS A 1 55 ? -20.685 -62.645 -1.782 1.00 82.62 55 HIS A N 1
ATOM 463 C CA . HIS A 1 55 ? -20.280 -63.728 -2.688 1.00 82.62 55 HIS A CA 1
ATOM 464 C C . HIS A 1 55 ? -21.064 -63.747 -4.023 1.00 82.62 55 HIS A C 1
ATOM 466 O O . HIS A 1 55 ? -20.666 -64.449 -4.953 1.00 82.62 55 HIS A O 1
ATOM 472 N N . ARG A 1 56 ? -22.120 -62.932 -4.160 1.00 83.94 56 ARG A N 1
ATOM 473 C CA . ARG A 1 56 ? -22.895 -62.751 -5.400 1.00 83.94 56 ARG A CA 1
ATOM 474 C C . ARG A 1 56 ? -22.503 -61.515 -6.207 1.00 83.94 56 ARG A C 1
ATOM 476 O O . ARG A 1 56 ? -22.891 -61.428 -7.363 1.00 83.94 56 ARG A O 1
ATOM 483 N N . VAL A 1 57 ? -21.693 -60.611 -5.654 1.00 90.44 57 VAL A N 1
ATOM 484 C CA . VAL A 1 57 ? -21.106 -59.492 -6.413 1.00 90.44 57 VAL A CA 1
ATOM 485 C C . VAL A 1 57 ? -20.044 -60.025 -7.374 1.00 90.44 57 VAL A C 1
ATOM 487 O O . VAL A 1 57 ? -19.046 -60.598 -6.938 1.00 90.44 57 VAL A O 1
ATOM 490 N N . TRP A 1 58 ? -20.256 -59.882 -8.677 1.00 89.06 58 TRP A N 1
ATOM 491 C CA . TRP A 1 58 ? -19.342 -60.402 -9.694 1.00 89.06 58 TRP A CA 1
ATOM 492 C C . TRP A 1 58 ? -18.301 -59.377 -10.112 1.00 89.06 58 TRP A C 1
ATOM 494 O O . TRP A 1 58 ? -17.138 -59.752 -10.216 1.00 89.06 58 TRP A O 1
ATOM 504 N N . TYR A 1 59 ? -18.671 -58.111 -10.294 1.00 92.69 59 TYR A N 1
ATOM 505 C CA . TYR A 1 59 ? -17.719 -57.079 -10.696 1.00 92.69 59 TYR A CA 1
ATOM 506 C C . TYR A 1 59 ? -18.110 -55.676 -10.228 1.00 92.69 59 TYR A C 1
ATOM 508 O O . TYR A 1 59 ? -19.265 -55.411 -9.894 1.00 92.69 59 TYR A O 1
ATOM 516 N N . PHE A 1 60 ? -17.135 -54.769 -10.269 1.00 92.38 60 PHE A N 1
ATOM 517 C CA . PHE A 1 60 ? -17.333 -53.325 -10.201 1.00 92.38 60 PHE A CA 1
ATOM 518 C C . PHE A 1 60 ? -16.894 -52.700 -11.525 1.00 92.38 60 PHE A C 1
ATOM 520 O O . PHE A 1 60 ? -15.829 -53.031 -12.056 1.00 92.38 60 PHE A O 1
ATOM 527 N N . LYS A 1 61 ? -17.709 -51.786 -12.049 1.00 91.44 61 LYS A N 1
ATOM 528 C CA . LYS A 1 61 ? -17.390 -50.975 -13.229 1.00 91.44 61 LYS A CA 1
ATOM 529 C C . LYS A 1 61 ? -17.216 -49.516 -12.844 1.00 91.44 61 LYS A C 1
ATOM 531 O O . LYS A 1 61 ? -17.912 -49.065 -11.944 1.00 91.44 61 LYS A O 1
ATOM 536 N N . ARG A 1 62 ? -16.340 -48.803 -13.553 1.00 85.88 62 ARG A N 1
ATOM 537 C CA . ARG A 1 62 ? -16.268 -47.335 -13.584 1.00 85.88 62 ARG A CA 1
ATOM 538 C C . ARG A 1 62 ? -16.565 -46.903 -15.018 1.00 85.88 62 ARG A C 1
ATOM 540 O O . ARG A 1 62 ? -15.794 -47.217 -15.927 1.00 85.88 62 ARG A O 1
ATOM 547 N N . GLY A 1 63 ? -17.719 -46.280 -15.253 1.00 77.81 63 GLY A N 1
ATOM 548 C CA . GLY A 1 63 ? -18.236 -46.105 -16.618 1.00 77.81 63 GLY A CA 1
ATOM 549 C C . GLY A 1 63 ? -18.349 -47.452 -17.370 1.00 77.81 63 GLY A C 1
ATOM 550 O O . GLY A 1 63 ? -18.892 -48.406 -16.811 1.00 77.81 63 GLY A O 1
ATOM 551 N N . PRO A 1 64 ? -17.843 -47.586 -18.614 1.00 75.94 64 PRO A N 1
ATOM 552 C CA . PRO A 1 64 ? -17.911 -48.843 -19.370 1.00 75.94 64 PRO A CA 1
ATOM 553 C C . PRO A 1 64 ? -16.850 -49.884 -18.962 1.00 75.94 64 PRO A C 1
ATOM 555 O O . PRO A 1 64 ? -16.940 -51.040 -19.379 1.00 75.94 64 PRO A O 1
ATOM 558 N N . GLN A 1 65 ? -15.834 -49.505 -18.177 1.00 80.56 65 GLN A N 1
ATOM 559 C CA . GLN A 1 65 ? -14.693 -50.368 -17.867 1.00 80.56 65 GLN A CA 1
ATOM 560 C C . GLN A 1 65 ? -14.940 -51.197 -16.603 1.00 80.56 65 GLN A C 1
ATOM 562 O O . GLN A 1 65 ? -15.255 -50.652 -15.546 1.00 80.56 65 GLN A O 1
ATOM 567 N N . VAL A 1 66 ? -14.722 -52.514 -16.687 1.00 86.81 66 VAL A N 1
ATOM 568 C CA . VAL A 1 66 ? -14.674 -53.395 -15.511 1.00 86.81 66 VAL A CA 1
ATOM 569 C C . VAL A 1 66 ? -13.336 -53.199 -14.804 1.00 86.81 66 VAL A C 1
ATOM 571 O O . VAL A 1 66 ? -12.285 -53.541 -15.343 1.00 86.81 66 VAL A O 1
ATOM 574 N N . VAL A 1 67 ? -13.380 -52.625 -13.604 1.00 86.31 67 VAL A N 1
ATOM 575 C CA . VAL A 1 67 ? -12.190 -52.296 -12.800 1.00 86.31 67 VAL A CA 1
ATOM 576 C C . VAL A 1 67 ? -11.874 -53.367 -11.760 1.00 86.31 67 VAL A C 1
ATOM 578 O O . VAL A 1 67 ? -10.737 -53.478 -11.308 1.00 86.31 67 VAL A O 1
ATOM 581 N N . TRP A 1 68 ? -12.856 -54.196 -11.416 1.00 92.81 68 TRP A N 1
ATOM 582 C CA . TRP A 1 68 ? -12.653 -55.394 -10.615 1.00 92.81 68 TRP A CA 1
ATOM 583 C C . TRP A 1 68 ? -13.648 -56.475 -11.028 1.00 92.81 68 TRP A C 1
ATOM 585 O O . TRP A 1 68 ? -14.832 -56.177 -11.122 1.00 92.81 68 TRP A O 1
ATOM 595 N N . ASP A 1 69 ? -13.200 -57.711 -11.241 1.00 90.69 69 ASP A N 1
ATOM 596 C CA . ASP A 1 69 ? -14.031 -58.865 -11.599 1.00 90.69 69 ASP A CA 1
ATOM 597 C C . ASP A 1 69 ? -13.591 -60.117 -10.833 1.00 90.69 69 ASP A C 1
ATOM 599 O O . ASP A 1 69 ? -12.439 -60.554 -10.901 1.00 90.69 69 ASP A O 1
ATOM 603 N N . ARG A 1 70 ? -14.539 -60.738 -10.132 1.00 84.50 70 ARG A N 1
ATOM 604 C CA . ARG A 1 70 ? -14.330 -61.939 -9.326 1.00 84.50 70 ARG A CA 1
ATOM 605 C C . ARG A 1 70 ? -14.015 -63.178 -10.155 1.00 84.50 70 ARG A C 1
ATOM 607 O O . ARG A 1 70 ? -13.176 -63.976 -9.739 1.00 84.50 70 ARG A O 1
ATOM 614 N N . LYS A 1 71 ? -14.731 -63.400 -11.258 1.00 82.69 71 LYS A N 1
ATOM 615 C CA . LYS A 1 71 ? -14.610 -64.625 -12.063 1.00 82.69 71 LYS A CA 1
ATOM 616 C C . LYS A 1 71 ? -13.387 -64.557 -12.965 1.00 82.69 71 LYS A C 1
ATOM 618 O O . LYS A 1 71 ? -12.648 -65.532 -13.049 1.00 82.69 71 LYS A O 1
ATOM 623 N N . ALA A 1 72 ? -13.156 -63.400 -13.579 1.00 81.50 72 ALA A N 1
ATOM 624 C CA . ALA A 1 72 ? -11.989 -63.142 -14.414 1.00 81.50 72 ALA A CA 1
ATOM 625 C C . ALA A 1 72 ? -10.718 -62.834 -13.599 1.00 81.50 72 ALA A C 1
ATOM 627 O O . ALA A 1 72 ? -9.641 -62.725 -14.178 1.00 81.50 72 ALA A O 1
ATOM 628 N N . ARG A 1 73 ? -10.829 -62.719 -12.264 1.00 82.31 73 ARG A N 1
ATOM 629 C CA . ARG A 1 73 ? -9.747 -62.328 -11.342 1.00 82.31 73 ARG A CA 1
ATOM 630 C C . ARG A 1 73 ? -9.041 -61.034 -11.772 1.00 82.31 73 ARG A C 1
ATOM 632 O O . ARG A 1 73 ? -7.819 -60.928 -11.695 1.00 82.31 73 ARG A O 1
ATOM 639 N N . ILE A 1 74 ? -9.824 -60.051 -12.210 1.00 78.69 74 ILE A N 1
ATOM 640 C CA . ILE A 1 74 ? -9.341 -58.717 -12.576 1.00 78.69 74 ILE A CA 1
ATOM 641 C C . ILE A 1 74 ? -9.410 -57.840 -11.335 1.00 78.69 74 ILE A C 1
ATOM 643 O O . ILE A 1 74 ? -10.462 -57.740 -10.715 1.00 78.69 74 ILE A O 1
ATOM 647 N N . ASP A 1 75 ? -8.317 -57.182 -10.979 1.00 82.31 75 ASP A N 1
ATOM 648 C CA . ASP A 1 75 ? -8.318 -56.158 -9.939 1.00 82.31 75 ASP A CA 1
ATOM 649 C C . ASP A 1 75 ? -7.396 -55.012 -10.353 1.00 82.31 75 ASP A C 1
ATOM 651 O O . ASP A 1 75 ? -6.202 -55.003 -10.060 1.00 82.31 75 ASP A O 1
ATOM 655 N N . LEU A 1 76 ? -7.958 -54.054 -11.091 1.00 75.31 76 LEU A N 1
ATOM 656 C CA . LEU A 1 76 ? -7.251 -52.852 -11.536 1.00 75.31 76 LEU A CA 1
ATOM 657 C C . LEU A 1 76 ? -7.138 -51.808 -10.416 1.00 75.31 76 LEU A C 1
ATOM 659 O O . LEU A 1 76 ? -6.448 -50.806 -10.578 1.00 75.31 76 LEU A O 1
ATOM 663 N N . LEU A 1 77 ? -7.790 -52.051 -9.275 1.00 71.94 77 LEU A N 1
ATOM 664 C CA . LEU A 1 77 ? -7.799 -51.167 -8.116 1.00 71.94 77 LEU A CA 1
ATOM 665 C C . LEU A 1 77 ? -6.748 -51.562 -7.067 1.00 71.94 77 LEU A C 1
ATOM 667 O O . LEU A 1 77 ? -6.517 -50.783 -6.144 1.00 71.94 77 LEU A O 1
ATOM 671 N N . SER A 1 78 ? -6.124 -52.748 -7.144 1.00 63.41 78 SER A N 1
ATOM 672 C CA . SER A 1 78 ? -5.075 -53.190 -6.200 1.00 63.41 78 SER A CA 1
ATOM 673 C C . SER A 1 78 ? -3.641 -52.871 -6.614 1.00 63.41 78 SER A C 1
ATOM 675 O O . SER A 1 78 ? -2.761 -52.917 -5.758 1.00 63.41 78 SER A O 1
ATOM 677 N N . ASN A 1 79 ? -3.404 -52.482 -7.871 1.00 47.75 79 ASN A N 1
ATOM 678 C CA . ASN A 1 79 ? -2.063 -52.246 -8.422 1.00 47.75 79 ASN A CA 1
ATOM 679 C C . ASN A 1 79 ? -1.696 -50.769 -8.643 1.00 47.75 79 ASN A C 1
ATOM 681 O O . ASN A 1 79 ? -0.790 -50.465 -9.418 1.00 47.75 79 ASN A O 1
ATOM 685 N N . THR A 1 80 ? -2.312 -49.833 -7.922 1.00 43.00 80 THR A N 1
ATOM 686 C CA . THR A 1 80 ? -1.770 -48.470 -7.829 1.00 43.00 80 THR A CA 1
ATOM 687 C C . THR A 1 80 ? -0.625 -48.443 -6.814 1.00 43.00 80 THR A C 1
ATOM 689 O O . THR A 1 80 ? -0.814 -48.076 -5.654 1.00 43.00 80 THR A O 1
ATOM 692 N N . ARG A 1 81 ? 0.583 -48.835 -7.252 1.00 30.98 81 ARG A N 1
ATOM 693 C CA . ARG A 1 81 ? 1.814 -48.237 -6.703 1.00 30.98 81 ARG A CA 1
ATOM 694 C C . ARG A 1 81 ? 1.714 -46.715 -6.892 1.00 30.98 81 ARG A C 1
ATOM 696 O O . ARG A 1 81 ? 1.075 -46.303 -7.862 1.00 30.98 81 ARG A O 1
ATOM 703 N N . PRO A 1 82 ? 2.314 -45.891 -6.015 1.00 29.05 82 PRO A N 1
ATOM 704 C CA . PRO A 1 82 ? 2.369 -44.459 -6.252 1.00 29.05 82 PRO A CA 1
ATOM 705 C C . PRO A 1 82 ? 3.149 -44.260 -7.549 1.00 29.05 82 PRO A C 1
ATOM 707 O O . PRO A 1 82 ? 4.359 -44.470 -7.598 1.00 29.05 82 PRO A O 1
ATOM 710 N N . VAL A 1 83 ? 2.435 -43.948 -8.622 1.00 29.02 83 VAL A N 1
ATOM 711 C CA . VAL A 1 83 ? 3.011 -43.134 -9.677 1.00 29.02 83 VAL A CA 1
ATOM 712 C C . VAL A 1 83 ? 3.209 -41.790 -8.993 1.00 29.02 83 VAL A C 1
ATOM 714 O O . VAL A 1 83 ? 2.257 -41.264 -8.418 1.00 29.02 83 VAL A O 1
ATOM 717 N N . GLU A 1 84 ? 4.446 -41.305 -8.947 1.00 28.39 84 GLU A N 1
ATOM 718 C CA . GLU A 1 84 ? 4.701 -39.897 -8.665 1.00 28.39 84 GLU A CA 1
ATOM 719 C C . GLU A 1 84 ? 3.871 -39.099 -9.673 1.00 28.39 84 GLU A C 1
ATOM 721 O O . GLU A 1 84 ? 4.205 -39.013 -10.854 1.00 28.39 84 GLU A O 1
ATOM 726 N N . GLU A 1 85 ? 2.718 -38.606 -9.222 1.00 27.23 85 GLU A N 1
ATOM 727 C CA . GLU A 1 85 ? 2.008 -37.548 -9.916 1.00 27.23 85 GLU A CA 1
ATOM 728 C C . GLU A 1 85 ? 2.985 -36.370 -10.004 1.00 27.23 85 GLU A C 1
ATOM 730 O O . GLU A 1 85 ? 3.600 -36.025 -8.985 1.00 27.23 85 GLU A O 1
ATOM 735 N N . PRO A 1 86 ? 3.171 -35.742 -11.181 1.00 28.38 86 PRO A N 1
ATOM 736 C CA . PRO A 1 86 ? 3.788 -34.430 -11.201 1.00 28.38 86 PRO A CA 1
ATOM 737 C C . PRO A 1 86 ? 2.958 -33.572 -10.251 1.00 28.38 86 PRO A C 1
ATOM 739 O O . PRO A 1 86 ? 1.730 -33.537 -10.364 1.00 28.38 86 PRO A O 1
ATOM 742 N N . ALA A 1 87 ? 3.622 -32.964 -9.267 1.00 25.23 87 ALA A N 1
ATOM 743 C CA . ALA A 1 87 ? 2.975 -32.073 -8.320 1.00 25.23 87 ALA A CA 1
ATOM 744 C C . ALA A 1 87 ? 2.017 -31.150 -9.093 1.00 25.23 87 ALA A C 1
ATOM 746 O O . ALA A 1 87 ? 2.426 -30.645 -10.146 1.00 25.23 87 ALA A O 1
ATOM 747 N N . PRO A 1 88 ? 0.764 -30.940 -8.637 1.00 30.19 88 PRO A N 1
ATOM 748 C CA . PRO A 1 88 ? -0.088 -29.938 -9.256 1.00 30.19 88 PRO A CA 1
ATOM 749 C C . PRO A 1 88 ? 0.733 -28.656 -9.307 1.00 30.19 88 PRO A C 1
ATOM 751 O O . PRO A 1 88 ? 1.225 -28.208 -8.268 1.00 30.19 88 PRO A O 1
ATOM 754 N N . SER A 1 89 ? 0.964 -28.142 -10.519 1.00 35.72 89 SER A N 1
ATOM 755 C CA . SER A 1 89 ? 1.734 -26.922 -10.729 1.00 35.72 89 SER A CA 1
ATOM 756 C C . SER A 1 89 ? 1.215 -25.894 -9.740 1.00 35.72 89 SER A C 1
ATOM 758 O O . SER A 1 89 ? 0.011 -25.607 -9.740 1.00 35.72 89 SER A O 1
ATOM 760 N N . SER A 1 90 ? 2.090 -25.410 -8.856 1.00 39.31 90 SER A N 1
ATOM 761 C CA . SER A 1 90 ? 1.756 -24.344 -7.920 1.00 39.31 90 SER A CA 1
ATOM 762 C C . SER A 1 90 ? 0.969 -23.284 -8.690 1.00 39.31 90 SER A C 1
ATOM 764 O O . SER A 1 90 ? 1.458 -22.846 -9.734 1.00 39.31 90 SER A O 1
ATOM 766 N N . PRO A 1 91 ? -0.256 -22.916 -8.267 1.00 50.81 91 PRO A N 1
ATOM 767 C CA . PRO A 1 91 ? -1.054 -21.958 -9.016 1.00 50.81 91 PRO A CA 1
ATOM 768 C C . PRO A 1 91 ? -0.208 -20.707 -9.222 1.00 50.81 91 PRO A C 1
ATOM 770 O O . PRO A 1 91 ? 0.316 -20.157 -8.246 1.00 50.81 91 PRO A O 1
ATOM 773 N N . ILE A 1 92 ? -0.031 -20.304 -10.486 1.00 53.38 92 ILE A N 1
ATOM 774 C CA . ILE A 1 92 ? 0.787 -19.145 -10.836 1.00 53.38 92 ILE A CA 1
ATOM 775 C C . ILE A 1 92 ? 0.251 -17.964 -10.033 1.00 53.38 92 ILE A C 1
ATOM 777 O O . ILE A 1 92 ? -0.866 -17.489 -10.239 1.00 53.38 92 ILE A O 1
ATOM 781 N N . THR A 1 93 ? 1.030 -17.532 -9.046 1.00 54.44 93 THR A N 1
ATOM 782 C CA . THR A 1 93 ? 0.616 -16.466 -8.144 1.00 54.44 93 THR A CA 1
ATOM 783 C C . THR A 1 93 ? 1.093 -15.166 -8.756 1.00 54.44 93 THR A C 1
ATOM 785 O O . THR A 1 93 ? 2.245 -14.777 -8.586 1.00 54.44 93 THR A O 1
ATOM 788 N N . VAL A 1 94 ? 0.213 -14.502 -9.503 1.00 58.41 94 VAL A N 1
ATOM 789 C CA . VAL A 1 94 ? 0.544 -13.199 -10.078 1.00 58.41 94 VAL A CA 1
ATOM 790 C C . VAL A 1 94 ? 0.405 -12.116 -8.999 1.00 58.41 94 VAL A C 1
ATOM 792 O O . VAL A 1 94 ? -0.682 -11.969 -8.425 1.00 58.41 94 VAL A O 1
ATOM 795 N N . PRO A 1 95 ? 1.461 -11.332 -8.703 1.00 62.28 95 PRO A N 1
ATOM 796 C CA . PRO A 1 95 ? 1.413 -10.267 -7.710 1.00 62.28 95 PRO A CA 1
ATOM 797 C C . PRO A 1 95 ? 0.212 -9.329 -7.900 1.00 62.28 95 PRO A C 1
ATOM 799 O O . PRO A 1 95 ? -0.057 -8.804 -8.981 1.00 62.28 95 PRO A O 1
ATOM 802 N N . GLY A 1 96 ? -0.549 -9.128 -6.824 1.00 70.12 96 GLY A N 1
ATOM 803 C CA . GLY A 1 96 ? -1.708 -8.233 -6.813 1.00 70.12 96 GLY A CA 1
ATOM 804 C C . GLY A 1 96 ? -2.999 -8.788 -7.432 1.00 70.12 96 GLY A C 1
ATOM 805 O O . GLY A 1 96 ? -4.019 -8.105 -7.328 1.00 70.12 96 GLY A O 1
ATOM 806 N N . PHE A 1 97 ? -2.995 -9.995 -8.013 1.00 84.31 97 PHE A N 1
ATOM 807 C CA . PHE A 1 97 ? -4.210 -10.691 -8.452 1.00 84.31 97 PHE A CA 1
ATOM 808 C C . PHE A 1 97 ? -4.704 -11.674 -7.378 1.00 84.31 97 PHE A C 1
ATOM 810 O O . PHE A 1 97 ? -3.918 -12.337 -6.703 1.00 84.31 97 PHE A O 1
ATOM 817 N N . THR A 1 98 ? -6.021 -11.762 -7.188 1.00 87.00 98 THR A N 1
ATOM 818 C CA . THR A 1 98 ? -6.673 -12.677 -6.240 1.00 87.00 98 THR A CA 1
ATOM 819 C C . THR A 1 98 ? -7.621 -13.626 -6.969 1.00 87.00 98 THR A C 1
ATOM 821 O O . THR A 1 98 ? -8.291 -13.192 -7.904 1.00 87.00 98 THR A O 1
ATOM 824 N N . PRO A 1 99 ? -7.693 -14.910 -6.581 1.00 88.44 99 PRO A N 1
ATOM 825 C CA . PRO A 1 99 ? -8.520 -15.880 -7.286 1.00 88.44 99 PRO A CA 1
ATOM 826 C C . PRO A 1 99 ? -10.015 -15.621 -7.050 1.00 88.44 99 PRO A C 1
ATOM 828 O O . PRO A 1 99 ? -10.423 -15.166 -5.979 1.00 88.44 99 PRO A O 1
ATOM 831 N N . LEU A 1 100 ? -10.825 -15.957 -8.049 1.00 89.31 100 LEU A N 1
ATOM 832 C CA . LEU A 1 100 ? -12.282 -15.903 -8.053 1.00 89.31 100 LEU A CA 1
ATOM 833 C C . LEU A 1 100 ? -12.872 -17.270 -8.433 1.00 89.31 100 LEU A C 1
ATOM 835 O O . LEU A 1 100 ? -12.230 -18.051 -9.141 1.00 89.31 100 LEU A O 1
ATOM 839 N N . PRO A 1 101 ? -14.098 -17.581 -7.980 1.00 89.81 101 PRO A N 1
ATOM 840 C CA . PRO A 1 101 ? -14.822 -18.745 -8.467 1.00 89.81 101 PRO A CA 1
ATOM 841 C C . PRO A 1 101 ? -15.223 -18.566 -9.940 1.00 89.81 101 PRO A C 1
ATOM 843 O O . PRO A 1 101 ? -15.709 -17.508 -10.334 1.00 89.81 101 PRO A O 1
ATOM 846 N N . ALA A 1 102 ? -15.083 -19.629 -10.732 1.00 91.19 102 ALA A N 1
ATOM 847 C CA . ALA A 1 102 ? -15.742 -19.749 -12.030 1.00 91.19 102 ALA A CA 1
ATOM 848 C C . ALA A 1 102 ? -17.150 -20.334 -11.847 1.00 91.19 102 ALA A C 1
ATOM 850 O O . ALA A 1 102 ? -17.371 -21.161 -10.960 1.00 91.19 102 ALA A O 1
ATOM 851 N N . TRP A 1 103 ? -18.096 -19.947 -12.698 1.00 94.00 103 TRP A N 1
ATOM 852 C CA . TRP A 1 103 ? -19.501 -20.349 -12.600 1.00 94.00 103 TRP A CA 1
ATOM 853 C C . TRP A 1 103 ? -19.980 -21.046 -13.866 1.00 94.00 103 TRP A C 1
ATOM 855 O O . TRP A 1 103 ? -19.631 -20.644 -14.975 1.00 94.00 103 TRP A O 1
ATOM 865 N N . ARG A 1 104 ? -20.819 -22.071 -13.702 1.00 93.19 104 ARG A N 1
ATOM 866 C CA . ARG A 1 104 ? -21.482 -22.791 -14.795 1.00 93.19 104 ARG A CA 1
ATOM 867 C C . ARG A 1 104 ? -22.912 -23.133 -14.396 1.00 93.19 104 ARG A C 1
ATOM 869 O O . ARG A 1 104 ? -23.170 -23.492 -13.248 1.00 93.19 104 ARG A O 1
ATOM 876 N N . TYR A 1 105 ? -23.841 -23.025 -15.340 1.00 92.00 105 TYR A N 1
ATOM 877 C CA . TYR A 1 105 ? -25.214 -23.461 -15.119 1.00 92.00 105 TYR A CA 1
ATOM 878 C C . TYR A 1 105 ? -25.290 -24.985 -15.177 1.00 92.00 105 TYR A C 1
ATOM 880 O O . TYR A 1 105 ? -24.841 -25.579 -16.160 1.00 92.00 105 TYR A O 1
ATOM 888 N N . ASP A 1 106 ? -25.857 -25.607 -14.149 1.00 87.50 106 ASP A N 1
ATOM 889 C CA . ASP A 1 106 ? -26.146 -27.034 -14.138 1.00 87.50 106 ASP A CA 1
ATOM 890 C C . ASP A 1 106 ? -27.594 -27.263 -14.587 1.00 87.50 106 ASP A C 1
ATOM 892 O O . ASP A 1 106 ? -28.553 -27.006 -13.857 1.00 87.50 106 ASP A O 1
ATOM 896 N N . ALA A 1 107 ? -27.752 -27.775 -15.809 1.00 81.19 107 ALA A N 1
ATOM 897 C CA . ALA A 1 107 ? -29.058 -28.061 -16.392 1.00 81.19 107 ALA A CA 1
ATOM 898 C C . ALA A 1 107 ? -29.835 -29.157 -15.638 1.00 81.19 107 ALA A C 1
ATOM 900 O O . ALA A 1 107 ? -31.056 -29.214 -15.760 1.00 81.19 107 ALA A O 1
ATOM 901 N N . ARG A 1 108 ? -29.160 -30.022 -14.861 1.00 78.81 108 ARG A N 1
ATOM 902 C CA . ARG A 1 108 ? -29.821 -31.095 -14.099 1.00 78.81 108 ARG A CA 1
ATOM 903 C C . ARG A 1 108 ? -30.490 -30.563 -12.840 1.00 78.81 108 ARG A C 1
ATOM 905 O O . ARG A 1 108 ? -31.619 -30.939 -12.546 1.00 78.81 108 ARG A O 1
ATOM 912 N N . SER A 1 109 ? -29.792 -29.705 -12.100 1.00 83.31 109 SER A N 1
ATOM 913 C CA . SER A 1 109 ? -30.311 -29.086 -10.874 1.00 83.31 109 SER A CA 1
ATOM 914 C C . SER A 1 109 ? -31.058 -27.773 -11.129 1.00 83.31 109 SER A C 1
ATOM 916 O O . SER A 1 109 ? -31.752 -27.275 -10.245 1.00 83.31 109 SER A O 1
ATOM 918 N N . GLY A 1 110 ? -30.948 -27.215 -12.337 1.00 87.19 110 GLY A N 1
ATOM 919 C CA . GLY A 1 110 ? -31.612 -25.978 -12.734 1.00 87.19 110 GLY A CA 1
ATOM 920 C C . GLY A 1 110 ? -31.010 -24.719 -12.102 1.00 87.19 110 GLY A C 1
ATOM 921 O O . GLY A 1 110 ? -31.637 -23.657 -12.162 1.00 87.19 110 GLY A O 1
ATOM 922 N N . VAL A 1 111 ? -29.814 -24.810 -11.508 1.00 91.38 111 VAL A N 1
ATOM 923 C CA . VAL A 1 111 ? -29.163 -23.717 -10.771 1.00 91.38 111 VAL A CA 1
ATOM 924 C C . VAL A 1 111 ? -27.752 -23.425 -11.282 1.00 91.38 111 VAL A C 1
ATOM 926 O O . VAL A 1 111 ? -27.095 -24.251 -11.908 1.00 91.38 111 VAL A O 1
ATOM 929 N N . TRP A 1 112 ? -27.275 -22.211 -11.009 1.00 91.88 112 TRP A N 1
ATOM 930 C CA . TRP A 1 112 ? -25.877 -21.840 -11.214 1.00 91.88 112 TRP A CA 1
ATOM 931 C C . TRP A 1 112 ? -25.020 -22.389 -10.077 1.00 91.88 112 TRP A C 1
ATOM 933 O O . TRP A 1 112 ? -25.311 -22.141 -8.907 1.00 91.88 112 TRP A O 1
ATOM 943 N N . THR A 1 113 ? -23.944 -23.088 -10.423 1.00 90.44 113 THR A N 1
ATOM 944 C CA . THR A 1 113 ? -23.007 -23.679 -9.463 1.00 90.44 113 THR A CA 1
ATOM 945 C C . THR A 1 113 ? -21.585 -23.223 -9.751 1.00 90.44 113 THR A C 1
ATOM 947 O O . THR A 1 113 ? -21.242 -22.906 -10.893 1.00 90.44 113 THR A O 1
ATOM 950 N N . GLN A 1 114 ? -20.743 -23.215 -8.722 1.00 88.00 114 GLN A N 1
ATOM 951 C CA . GLN A 1 114 ? -19.312 -23.014 -8.906 1.00 88.00 114 GLN A CA 1
ATOM 952 C C . GLN A 1 114 ? -18.737 -24.189 -9.710 1.00 88.00 114 GLN A C 1
ATOM 954 O O . GLN A 1 114 ? -18.960 -25.351 -9.367 1.00 88.00 114 GLN A O 1
ATOM 959 N N . ALA A 1 115 ? -18.031 -23.888 -10.796 1.00 77.50 115 ALA A N 1
ATOM 960 C CA . ALA A 1 115 ? -17.404 -24.895 -11.638 1.00 77.50 115 ALA A CA 1
ATOM 961 C C . ALA A 1 115 ? -16.234 -25.559 -10.888 1.00 77.50 115 ALA A C 1
ATOM 963 O O . ALA A 1 115 ? -15.460 -24.884 -10.202 1.00 77.50 115 ALA A O 1
ATOM 964 N N . SER A 1 116 ? -16.114 -26.886 -11.013 1.00 61.56 116 SER A N 1
ATOM 965 C CA . SER A 1 116 ? -14.945 -27.628 -10.523 1.00 61.56 116 SER A CA 1
ATOM 966 C C . SER A 1 116 ? -13.681 -27.152 -11.247 1.00 61.56 116 SER A C 1
ATOM 968 O O . SER A 1 116 ? -13.749 -26.805 -12.424 1.00 61.56 116 SER A O 1
ATOM 970 N N . ARG A 1 117 ? -12.526 -27.172 -10.567 1.00 56.00 117 ARG A N 1
ATOM 971 C CA . ARG A 1 117 ? -11.204 -26.815 -11.134 1.00 56.00 117 ARG A CA 1
ATOM 972 C C . ARG A 1 117 ? -10.640 -27.871 -12.095 1.00 56.00 117 ARG A C 1
ATOM 974 O O . ARG A 1 117 ? -9.459 -27.833 -12.418 1.00 56.00 117 ARG A O 1
ATOM 981 N N . ASP A 1 118 ? -11.456 -28.837 -12.494 1.00 51.88 118 ASP A N 1
ATOM 982 C CA . ASP A 1 118 ? -11.045 -29.901 -13.398 1.00 51.88 118 ASP A CA 1
ATOM 983 C C . ASP A 1 118 ? -10.867 -29.300 -14.804 1.00 51.88 118 ASP A C 1
ATOM 985 O O . ASP A 1 118 ? -11.820 -28.692 -15.314 1.00 51.88 118 ASP A O 1
ATOM 989 N N . PRO A 1 119 ? -9.674 -29.383 -15.422 1.00 49.69 119 PRO A N 1
ATOM 990 C CA . PRO A 1 119 ? -9.449 -28.870 -16.765 1.00 49.69 119 PRO A CA 1
ATOM 991 C C . PRO A 1 119 ? -10.309 -29.675 -17.742 1.00 49.69 119 PRO A C 1
ATOM 993 O O . PRO A 1 119 ? -9.957 -30.766 -18.184 1.00 49.69 119 PRO A O 1
ATOM 996 N N . GLY A 1 120 ? -11.503 -29.159 -18.035 1.00 50.78 120 GLY A N 1
ATOM 997 C CA . GLY A 1 120 ? -12.395 -29.748 -19.025 1.00 50.78 120 GLY A CA 1
ATOM 998 C C . GLY A 1 120 ? -11.772 -29.752 -20.428 1.00 50.78 120 GLY A C 1
ATOM 999 O O . GLY A 1 120 ? -10.643 -29.319 -20.641 1.00 50.78 120 GLY A O 1
ATOM 1000 N N . HIS A 1 121 ? -12.530 -30.242 -21.413 1.00 55.47 121 HIS A N 1
ATO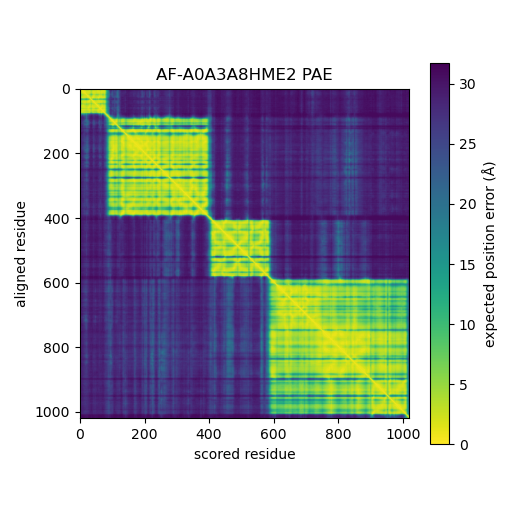M 1001 C CA . HIS A 1 121 ? -12.062 -30.383 -22.797 1.00 55.47 121 HIS A CA 1
ATOM 1002 C C . HIS A 1 121 ? -11.422 -29.089 -23.331 1.00 55.47 121 HIS A C 1
ATOM 1004 O O . HIS A 1 121 ? -12.063 -28.037 -23.356 1.00 55.47 121 HIS A O 1
ATOM 1010 N N . ALA A 1 122 ? -10.171 -29.195 -23.784 1.00 59.62 122 ALA A N 1
ATOM 1011 C CA . ALA A 1 122 ? -9.438 -28.099 -24.403 1.00 59.62 122 ALA A CA 1
ATOM 1012 C C . ALA A 1 122 ? -10.140 -27.603 -25.678 1.00 59.62 122 ALA A C 1
ATOM 1014 O O . ALA A 1 122 ? -10.747 -28.390 -26.413 1.00 59.62 122 ALA A O 1
ATOM 1015 N N . LEU A 1 123 ? -10.019 -26.306 -25.978 1.00 62.09 123 LEU A N 1
ATOM 1016 C CA . LEU A 1 123 ? -10.564 -25.749 -27.218 1.00 62.09 123 LEU A CA 1
ATOM 1017 C C . LEU A 1 123 ? -9.921 -26.430 -28.444 1.00 62.09 123 LEU A C 1
ATOM 1019 O O . LEU A 1 123 ? -8.683 -26.445 -28.522 1.00 62.09 123 LEU A O 1
ATOM 1023 N N . PRO A 1 124 ? -10.715 -26.913 -29.428 1.00 59.94 124 PRO A N 1
ATOM 1024 C CA . PRO A 1 124 ? -10.220 -27.662 -30.587 1.00 59.94 124 PRO A CA 1
ATOM 1025 C C . PRO A 1 124 ? -9.065 -26.948 -31.286 1.00 59.94 124 PRO A C 1
ATOM 1027 O O . PRO A 1 124 ? -9.139 -25.738 -31.480 1.00 59.94 124 PRO A O 1
ATOM 1030 N N . ALA A 1 125 ? -8.017 -27.677 -31.679 1.00 55.94 125 ALA A N 1
ATOM 1031 C CA . ALA A 1 125 ? -6.735 -27.110 -32.124 1.00 55.94 125 ALA A CA 1
ATOM 1032 C C . ALA A 1 125 ? -6.807 -26.116 -33.302 1.00 55.94 125 ALA A C 1
ATOM 1034 O O . ALA A 1 125 ? -5.954 -25.243 -33.391 1.00 55.94 125 ALA A O 1
ATOM 1035 N N . VAL A 1 126 ? -7.805 -26.230 -34.188 1.00 60.62 126 VAL A N 1
ATOM 1036 C CA . VAL A 1 126 ? -7.791 -25.576 -35.518 1.00 60.62 126 VAL A CA 1
ATOM 1037 C C . VAL A 1 126 ? -9.010 -24.672 -35.770 1.00 60.62 126 VAL A C 1
ATOM 1039 O O . VAL A 1 126 ? -9.137 -24.077 -36.834 1.00 60.62 126 VAL A O 1
ATOM 1042 N N . ALA A 1 127 ? -9.943 -24.558 -34.819 1.00 74.94 127 ALA A N 1
ATOM 1043 C CA . ALA A 1 127 ? -11.092 -23.663 -34.984 1.00 74.94 127 ALA A CA 1
ATOM 1044 C C . ALA A 1 127 ? -10.694 -22.212 -34.650 1.00 74.94 127 ALA A C 1
ATOM 1046 O O . ALA A 1 127 ? -9.991 -22.026 -33.653 1.00 74.94 127 ALA A O 1
ATOM 1047 N N . PRO A 1 128 ? -11.127 -21.197 -35.426 1.00 85.94 128 PRO A N 1
ATOM 1048 C CA . PRO A 1 128 ? -10.864 -19.801 -35.089 1.00 85.94 128 PRO A CA 1
ATOM 1049 C C . PRO A 1 128 ? -11.500 -19.445 -33.740 1.00 85.94 128 PRO A C 1
ATOM 1051 O O . PRO A 1 128 ? -12.557 -19.969 -33.392 1.00 85.94 128 PRO A O 1
ATOM 1054 N N . LEU A 1 129 ? -10.851 -18.559 -32.985 1.00 91.25 129 LEU A N 1
ATOM 1055 C CA . LEU A 1 129 ? -11.334 -18.085 -31.689 1.00 91.25 129 LEU A CA 1
ATOM 1056 C C . LEU A 1 129 ? -11.972 -16.707 -31.857 1.00 91.25 129 LEU A C 1
ATOM 1058 O O . LEU A 1 129 ? -11.292 -15.749 -32.221 1.00 91.25 129 LEU A O 1
ATOM 1062 N N . THR A 1 130 ? -13.263 -16.586 -31.564 1.00 95.94 130 THR A N 1
ATOM 1063 C CA . THR A 1 130 ? -13.968 -15.300 -31.640 1.00 95.94 130 THR A CA 1
ATOM 1064 C C . THR A 1 130 ? -14.022 -14.631 -30.269 1.00 95.94 130 THR A C 1
ATOM 1066 O O . THR A 1 130 ? -14.492 -15.224 -29.299 1.00 95.94 130 THR A O 1
ATOM 1069 N N . VAL A 1 131 ? -13.591 -13.374 -30.190 1.00 98.00 131 VAL A N 1
ATOM 1070 C CA . VAL A 1 131 ? -13.570 -12.555 -28.972 1.00 98.00 131 VAL A CA 1
ATOM 1071 C C . VAL A 1 131 ? -14.419 -11.307 -29.190 1.00 98.00 131 VAL A C 1
ATOM 1073 O O . VAL A 1 131 ? -14.224 -10.595 -30.173 1.00 98.00 131 VAL A O 1
ATOM 1076 N N . ALA A 1 132 ? -15.346 -11.018 -28.281 1.00 98.38 132 ALA A N 1
ATOM 1077 C CA . ALA A 1 132 ? -16.142 -9.793 -28.302 1.00 98.38 132 ALA A CA 1
ATOM 1078 C C . ALA A 1 132 ? -15.950 -8.985 -27.015 1.00 98.38 132 ALA A C 1
ATOM 1080 O O . ALA A 1 132 ? -15.858 -9.561 -25.933 1.00 98.38 132 ALA A O 1
ATOM 1081 N N . THR A 1 133 ? -15.933 -7.655 -27.119 1.00 98.50 133 THR A N 1
ATOM 1082 C CA . THR A 1 133 ? -15.980 -6.750 -25.962 1.00 98.50 133 THR A CA 1
ATOM 1083 C C . THR A 1 133 ? -17.103 -5.730 -26.087 1.00 98.50 133 THR A C 1
ATOM 1085 O O . THR A 1 133 ? -17.394 -5.259 -27.190 1.00 98.50 133 THR A O 1
ATOM 1088 N N . PHE A 1 134 ? -17.755 -5.417 -24.963 1.00 98.12 134 PHE A N 1
ATOM 1089 C CA . PHE A 1 134 ? -18.893 -4.500 -24.918 1.00 98.12 134 PHE A CA 1
ATOM 1090 C C . PHE A 1 134 ? -19.035 -3.817 -23.549 1.00 98.12 134 PHE A C 1
ATOM 1092 O O . PHE A 1 134 ? -19.236 -4.486 -22.528 1.00 98.12 134 PHE A O 1
ATOM 1099 N N . ASN A 1 135 ? -19.009 -2.483 -23.540 1.00 96.44 135 ASN A N 1
ATOM 1100 C CA . ASN A 1 135 ? -19.401 -1.682 -22.383 1.00 96.44 135 ASN A CA 1
ATOM 1101 C C . ASN A 1 135 ? -20.940 -1.623 -22.307 1.00 96.44 135 ASN A C 1
ATOM 1103 O O . ASN A 1 135 ? -21.598 -1.211 -23.259 1.00 96.44 135 ASN A O 1
ATOM 1107 N N . VAL A 1 136 ? -21.528 -2.073 -21.196 1.00 93.62 136 VAL A N 1
ATOM 1108 C CA . VAL A 1 136 ? -22.987 -2.204 -21.012 1.00 93.62 136 VAL A CA 1
ATOM 1109 C C . VAL A 1 136 ? -23.680 -0.868 -20.698 1.00 93.62 136 VAL A C 1
ATOM 1111 O O . VAL A 1 136 ? -24.896 -0.754 -20.901 1.00 93.62 136 VAL A O 1
ATOM 1114 N N . LEU A 1 137 ? -22.917 0.133 -20.246 1.00 88.31 137 LEU A N 1
ATOM 1115 C CA . LEU A 1 137 ? -23.382 1.406 -19.694 1.00 88.31 137 LEU A CA 1
ATOM 1116 C C . LEU A 1 137 ? -24.226 1.238 -18.416 1.00 88.31 137 LEU A C 1
ATOM 1118 O O . LEU A 1 137 ? -25.424 0.913 -18.476 1.00 88.31 137 LEU A O 1
ATOM 1122 N N . PHE A 1 138 ? -23.607 1.495 -17.257 1.00 78.94 138 PHE A N 1
ATOM 1123 C CA . PHE A 1 138 ? -24.285 1.437 -15.955 1.00 78.94 138 PHE A CA 1
ATOM 1124 C C . PHE A 1 138 ? -25.295 2.589 -15.779 1.00 78.94 138 PHE A C 1
ATOM 1126 O O . PHE A 1 138 ? -25.155 3.662 -16.356 1.00 78.94 138 PHE A O 1
ATOM 1133 N N . ASP A 1 139 ? -26.312 2.397 -14.935 1.00 69.75 139 ASP A N 1
ATOM 1134 C CA . ASP A 1 139 ? -27.455 3.313 -14.782 1.00 69.75 139 ASP A CA 1
ATOM 1135 C C . ASP A 1 139 ? -27.550 3.997 -13.407 1.00 69.75 139 ASP A C 1
ATOM 1137 O O . ASP A 1 139 ? -28.617 4.410 -12.963 1.00 69.75 139 ASP A O 1
ATOM 1141 N N . LEU A 1 140 ? -26.417 4.156 -12.721 1.00 58.12 140 LEU A N 1
ATOM 1142 C CA . LEU A 1 140 ? -26.342 4.797 -11.401 1.00 58.12 140 LEU A CA 1
ATOM 1143 C C . LEU A 1 140 ? -26.620 6.306 -11.413 1.00 58.12 140 LEU A C 1
ATOM 1145 O O . LEU A 1 140 ? -27.000 6.861 -10.381 1.00 58.12 140 LEU A O 1
ATOM 1149 N N . TYR A 1 141 ? -26.402 6.966 -12.550 1.00 49.12 141 TYR A N 1
ATOM 1150 C CA . TYR A 1 141 ? -26.663 8.388 -12.747 1.00 49.12 141 TYR A CA 1
ATOM 1151 C C . TYR A 1 141 ? -27.648 8.524 -13.903 1.00 49.12 141 TYR A C 1
ATOM 1153 O O . TYR A 1 141 ? -27.480 7.876 -14.933 1.00 49.12 141 TYR A O 1
ATOM 1161 N N . ASP A 1 142 ? -28.691 9.328 -13.711 1.00 60.09 142 ASP A N 1
ATOM 1162 C CA . ASP A 1 142 ? -29.679 9.628 -14.747 1.00 60.09 142 ASP A CA 1
ATOM 1163 C C . ASP A 1 142 ? -30.383 8.390 -15.345 1.00 60.09 142 ASP A C 1
ATOM 1165 O O . ASP A 1 142 ? -30.685 8.359 -16.535 1.00 60.09 142 ASP A O 1
ATOM 1169 N N . ALA A 1 143 ? -30.693 7.369 -14.529 1.00 63.84 143 ALA A N 1
ATOM 1170 C CA . ALA A 1 143 ? -31.411 6.153 -14.954 1.00 63.84 143 ALA A CA 1
ATOM 1171 C C . ALA A 1 143 ? -32.683 6.455 -15.772 1.00 63.84 143 ALA A C 1
ATOM 1173 O O . ALA A 1 143 ? -33.005 5.766 -16.744 1.00 63.84 143 ALA A O 1
ATOM 1174 N N . GLU A 1 144 ? -33.369 7.540 -15.404 1.00 65.38 144 GLU A N 1
ATOM 1175 C CA . GLU A 1 144 ? -34.566 8.064 -16.064 1.00 65.38 144 GLU A CA 1
ATOM 1176 C C . GLU A 1 144 ? -34.317 8.513 -17.513 1.00 65.38 144 GLU A C 1
ATOM 1178 O O . GLU A 1 144 ? -35.263 8.597 -18.288 1.00 65.38 144 GLU A O 1
ATOM 1183 N N . LEU A 1 145 ? -33.061 8.761 -17.901 1.00 66.25 145 LEU A N 1
ATOM 1184 C CA . LEU A 1 145 ? -32.647 9.194 -19.238 1.00 66.25 145 LEU A CA 1
ATOM 1185 C C . LEU A 1 145 ? -32.135 8.046 -20.122 1.00 66.25 145 LEU A C 1
ATOM 1187 O O . LEU A 1 145 ? -32.058 8.205 -21.343 1.00 66.25 145 LEU A O 1
ATOM 1191 N N . LEU A 1 146 ? -31.800 6.893 -19.531 1.00 78.88 146 LEU A N 1
ATOM 1192 C CA . LEU A 1 146 ? -31.096 5.801 -20.214 1.00 78.88 146 LEU A CA 1
ATOM 1193 C C . LEU A 1 146 ? -32.015 4.696 -20.749 1.00 78.88 146 LEU A C 1
ATOM 1195 O O . LEU A 1 146 ? -31.571 3.897 -21.569 1.00 78.88 146 LEU A O 1
ATOM 1199 N N . ALA A 1 147 ? -33.273 4.616 -20.302 1.00 83.94 147 ALA A N 1
ATOM 1200 C CA . ALA A 1 147 ? -34.228 3.574 -20.707 1.00 83.94 147 ALA A CA 1
ATOM 1201 C C . ALA A 1 147 ? -33.668 2.133 -20.598 1.00 83.94 147 ALA A C 1
ATOM 1203 O O . ALA A 1 147 ? -33.821 1.323 -21.520 1.00 83.94 147 ALA A O 1
ATOM 1204 N N . THR A 1 148 ? -33.018 1.810 -19.469 1.00 85.88 148 THR A N 1
ATOM 1205 C CA . THR A 1 148 ? -32.320 0.530 -19.229 1.00 85.88 148 THR A CA 1
ATOM 1206 C C . THR A 1 148 ? -33.175 -0.698 -19.561 1.00 85.88 148 THR A C 1
ATOM 1208 O O . THR A 1 148 ? -32.684 -1.612 -20.217 1.00 85.88 148 THR A O 1
ATOM 1211 N N . GLU A 1 149 ? -34.469 -0.696 -19.225 1.00 87.06 149 GLU A N 1
ATOM 1212 C CA . GLU A 1 149 ? -35.386 -1.819 -19.495 1.00 87.06 149 GLU A CA 1
ATOM 1213 C C . GLU A 1 149 ? -35.485 -2.202 -20.981 1.00 87.06 149 GLU A C 1
ATOM 1215 O O . GLU A 1 149 ? -35.707 -3.366 -21.309 1.00 87.06 149 GLU A O 1
ATOM 1220 N N . ARG A 1 150 ? -35.288 -1.240 -21.893 1.00 89.44 150 ARG A N 1
ATOM 1221 C CA . ARG A 1 150 ? -35.249 -1.489 -23.343 1.00 89.44 150 ARG A CA 1
ATOM 1222 C C . ARG A 1 150 ? -33.846 -1.823 -23.839 1.00 89.44 150 ARG A C 1
ATOM 1224 O O . ARG A 1 150 ? -33.711 -2.596 -24.785 1.00 89.44 150 ARG A O 1
ATOM 1231 N N . ARG A 1 151 ? -32.811 -1.247 -23.222 1.00 92.56 151 ARG A N 1
ATOM 1232 C CA . ARG A 1 151 ? -31.412 -1.466 -23.616 1.00 92.56 151 ARG A CA 1
ATOM 1233 C C . ARG A 1 151 ? -30.906 -2.844 -23.227 1.00 92.56 151 ARG A C 1
ATOM 1235 O O . ARG A 1 151 ? -30.276 -3.489 -24.053 1.00 92.56 151 ARG A O 1
ATOM 1242 N N . THR A 1 152 ? -31.202 -3.322 -22.017 1.00 93.94 152 THR A N 1
ATOM 1243 C CA . THR A 1 152 ? -30.743 -4.632 -21.528 1.00 93.94 152 THR A CA 1
ATOM 1244 C C . THR A 1 152 ? -31.076 -5.784 -22.487 1.00 93.94 152 THR A C 1
ATOM 1246 O O . THR A 1 152 ? -30.141 -6.463 -22.908 1.00 93.94 152 THR A O 1
ATOM 1249 N N . PRO A 1 153 ? -32.338 -6.010 -22.909 1.00 94.69 153 PRO A N 1
ATOM 1250 C CA . PRO A 1 153 ? -32.648 -7.093 -23.844 1.00 94.69 153 PRO A CA 1
ATOM 1251 C C . PRO A 1 153 ? -32.005 -6.890 -25.224 1.00 94.69 153 PRO A C 1
ATOM 1253 O O . PRO A 1 153 ? -31.589 -7.864 -25.848 1.00 94.69 153 PRO A O 1
ATOM 1256 N N . ALA A 1 154 ? -31.863 -5.646 -25.692 1.00 94.69 154 ALA A N 1
ATOM 1257 C CA . ALA A 1 154 ? -31.187 -5.362 -26.956 1.00 94.69 154 ALA A CA 1
ATOM 1258 C C . ALA A 1 154 ? -29.677 -5.651 -26.893 1.00 94.69 154 ALA A C 1
ATOM 1260 O O . ALA A 1 154 ? -29.133 -6.270 -27.801 1.00 94.69 154 ALA A O 1
ATOM 1261 N N . ALA A 1 155 ? -29.011 -5.263 -25.804 1.00 96.38 155 ALA A N 1
ATOM 1262 C CA . ALA A 1 155 ? -27.609 -5.579 -25.554 1.00 96.38 155 ALA A CA 1
ATOM 1263 C C . ALA A 1 155 ? -27.383 -7.097 -25.479 1.00 96.38 155 ALA A C 1
ATOM 1265 O O . ALA A 1 155 ? -26.461 -7.608 -26.105 1.00 96.38 155 ALA A O 1
ATOM 1266 N N . LEU A 1 156 ? -28.254 -7.839 -24.785 1.00 97.69 156 LEU A N 1
ATOM 1267 C CA . LEU A 1 156 ? -28.186 -9.305 -24.727 1.00 97.69 156 LEU A CA 1
ATOM 1268 C C . LEU A 1 156 ? -28.384 -9.955 -26.107 1.00 97.69 156 LEU A C 1
ATOM 1270 O O . LEU A 1 156 ? -27.681 -10.913 -26.433 1.00 97.69 156 LEU A O 1
ATOM 1274 N N . ALA A 1 157 ? -29.290 -9.422 -26.933 1.00 96.25 157 ALA A N 1
ATOM 1275 C CA . ALA A 1 157 ? -29.492 -9.888 -28.304 1.00 96.25 157 ALA A CA 1
ATOM 1276 C C . ALA A 1 157 ? -28.255 -9.644 -29.186 1.00 96.25 157 ALA A C 1
ATOM 1278 O O . ALA A 1 157 ? -27.798 -10.577 -29.844 1.00 96.25 157 ALA A O 1
ATOM 1279 N N . LEU A 1 158 ? -27.670 -8.442 -29.126 1.00 96.88 158 LEU A N 1
ATOM 1280 C CA . LEU A 1 158 ? -26.435 -8.103 -29.840 1.00 96.88 158 LEU A CA 1
ATOM 1281 C C . LEU A 1 158 ? -25.278 -9.020 -29.428 1.00 96.88 158 LEU A C 1
ATOM 1283 O O . LEU A 1 158 ? -24.597 -9.578 -30.283 1.00 96.88 158 LEU A O 1
ATOM 1287 N N . LEU A 1 159 ? -25.085 -9.233 -28.121 1.00 97.88 159 LEU A N 1
ATOM 1288 C CA . LEU A 1 159 ? -24.050 -10.134 -27.604 1.00 97.88 159 LEU A CA 1
ATOM 1289 C C . LEU A 1 159 ? -24.230 -11.564 -28.124 1.00 97.88 159 LEU A C 1
ATOM 1291 O O . LEU A 1 159 ? -23.254 -12.190 -28.537 1.00 97.88 159 LEU A O 1
ATOM 1295 N N . ARG A 1 160 ? -25.469 -12.065 -28.168 1.00 97.25 160 ARG A N 1
ATOM 1296 C CA . ARG A 1 160 ? -25.788 -13.386 -28.726 1.00 97.25 160 ARG A CA 1
ATOM 1297 C C . ARG A 1 160 ? -25.428 -13.489 -30.213 1.00 97.25 160 ARG A C 1
ATOM 1299 O O . ARG A 1 160 ? -24.890 -14.512 -30.632 1.00 97.25 160 ARG A O 1
ATOM 1306 N N . GLU A 1 161 ? -25.708 -12.445 -30.990 1.00 96.06 161 GLU A N 1
ATOM 1307 C CA . GLU A 1 161 ? -25.452 -12.379 -32.439 1.00 96.06 161 GLU A CA 1
ATOM 1308 C C . GLU A 1 161 ? -23.959 -12.336 -32.790 1.00 96.06 161 GLU A C 1
ATOM 1310 O O . GLU A 1 161 ? -23.577 -12.748 -33.882 1.00 96.06 161 GLU A O 1
ATOM 1315 N N . THR A 1 162 ? -23.085 -11.939 -31.855 1.00 95.44 162 THR A N 1
ATOM 1316 C CA . THR A 1 162 ? -21.626 -12.011 -32.077 1.00 95.44 162 THR A CA 1
ATOM 1317 C C . THR A 1 162 ? -21.116 -13.442 -32.261 1.00 95.44 162 THR A C 1
ATOM 1319 O O . THR A 1 162 ? -20.033 -13.647 -32.819 1.00 95.44 162 THR A O 1
ATOM 1322 N N . HIS A 1 163 ? -21.859 -14.429 -31.742 1.00 93.94 163 HIS A N 1
ATOM 1323 C CA . HIS A 1 163 ? -21.452 -15.827 -31.622 1.00 93.94 163 HIS A CA 1
ATOM 1324 C C . HIS A 1 163 ? -20.057 -16.027 -31.000 1.00 93.94 163 HIS A C 1
ATOM 1326 O O . HIS A 1 163 ? -19.442 -17.068 -31.236 1.00 93.94 163 HIS A O 1
ATOM 1332 N N . ALA A 1 164 ? -19.575 -15.069 -30.201 1.00 95.88 164 ALA A N 1
ATOM 1333 C CA . ALA A 1 164 ? -18.210 -15.057 -29.696 1.00 95.88 164 ALA A CA 1
ATOM 1334 C C . ALA A 1 164 ? -17.935 -16.186 -28.701 1.00 95.88 164 ALA A C 1
ATOM 1336 O O . ALA A 1 164 ? -18.758 -16.486 -27.839 1.00 95.88 164 ALA A O 1
ATOM 1337 N N . ASP A 1 165 ? -16.760 -16.796 -28.787 1.00 94.50 165 ASP A N 1
ATOM 1338 C CA . ASP A 1 165 ? -16.330 -17.840 -27.860 1.00 94.50 165 ASP A CA 1
ATOM 1339 C C . ASP A 1 165 ? -15.931 -17.252 -26.511 1.00 94.50 165 ASP A C 1
ATOM 1341 O O . ASP A 1 165 ? -16.163 -17.882 -25.481 1.00 94.50 165 ASP A O 1
ATOM 1345 N N . VAL A 1 166 ? -15.396 -16.027 -26.517 1.00 96.88 166 VAL A N 1
ATOM 1346 C CA . VAL A 1 166 ? -15.092 -15.249 -25.317 1.00 96.88 166 VAL A CA 1
ATOM 1347 C C . VAL A 1 166 ? -15.754 -13.878 -25.402 1.00 96.88 166 VAL A C 1
ATOM 1349 O O . VAL A 1 166 ? -15.620 -13.178 -26.404 1.00 96.88 166 VAL A O 1
ATOM 1352 N N . ILE A 1 167 ? -16.464 -13.483 -24.346 1.00 98.56 167 ILE A N 1
ATOM 1353 C CA . ILE A 1 167 ? -17.125 -12.178 -24.240 1.00 98.56 167 ILE A CA 1
ATOM 1354 C C . ILE A 1 167 ? -16.586 -11.454 -23.007 1.00 98.56 167 ILE A C 1
ATOM 1356 O O . ILE A 1 167 ? -16.677 -11.965 -21.891 1.00 98.56 167 ILE A O 1
ATOM 1360 N N . ALA A 1 168 ? -16.051 -10.255 -23.213 1.00 98.44 168 ALA A N 1
ATOM 1361 C CA . ALA A 1 168 ? -15.564 -9.363 -22.174 1.00 98.44 168 ALA A CA 1
ATOM 1362 C C . ALA A 1 168 ? -16.527 -8.188 -21.986 1.00 98.44 168 ALA A C 1
ATOM 1364 O O . ALA A 1 168 ? -16.682 -7.350 -22.870 1.00 98.44 168 ALA A O 1
ATOM 1365 N N . LEU A 1 169 ? -17.180 -8.122 -20.829 1.00 98.25 169 LEU A N 1
ATOM 1366 C CA . LEU A 1 169 ? -18.140 -7.067 -20.517 1.00 98.25 169 LEU A CA 1
ATOM 1367 C C . LEU A 1 169 ? -17.573 -6.082 -19.500 1.00 98.25 169 LEU A C 1
ATOM 1369 O O . LEU A 1 169 ? -16.889 -6.486 -18.553 1.00 98.25 169 LEU A O 1
ATOM 1373 N N . GLN A 1 170 ? -17.911 -4.806 -19.671 1.00 96.94 170 GLN A N 1
ATOM 1374 C CA . GLN A 1 170 ? -17.602 -3.719 -18.741 1.00 96.94 170 GLN A CA 1
ATOM 1375 C C . GLN A 1 170 ? -18.894 -3.014 -18.308 1.00 96.94 170 GLN A C 1
ATOM 1377 O O . GLN A 1 170 ? -19.912 -3.096 -18.991 1.00 96.94 170 GLN A O 1
ATOM 1382 N N . GLU A 1 171 ? -18.852 -2.350 -17.150 1.00 94.50 171 GLU A N 1
ATOM 1383 C CA . GLU A 1 171 ? -19.998 -1.645 -16.545 1.00 94.50 171 GLU A CA 1
ATOM 1384 C C . GLU A 1 171 ? -21.233 -2.520 -16.284 1.00 94.50 171 GLU A C 1
ATOM 1386 O O . GLU A 1 171 ? -22.366 -2.047 -16.215 1.00 94.50 171 GLU A O 1
ATOM 1391 N N . VAL A 1 172 ? -21.017 -3.818 -16.077 1.00 95.50 172 VAL A N 1
ATOM 1392 C CA . VAL A 1 172 ? -22.087 -4.760 -15.754 1.00 95.50 172 VAL A CA 1
ATOM 1393 C C . VAL A 1 172 ? -22.651 -4.419 -14.383 1.00 95.50 172 VAL A C 1
ATOM 1395 O O . VAL A 1 172 ? -21.902 -4.390 -13.414 1.00 95.50 172 VAL A O 1
ATOM 1398 N N . THR A 1 173 ? -23.959 -4.200 -14.285 1.00 93.56 173 THR A N 1
ATOM 1399 C CA . THR A 1 173 ? -24.676 -4.009 -13.016 1.00 93.56 173 THR A CA 1
ATOM 1400 C C . THR A 1 173 ? -25.246 -5.339 -12.499 1.00 93.56 173 THR A C 1
ATOM 1402 O O . THR A 1 173 ? -25.393 -6.292 -13.274 1.00 93.56 173 THR A O 1
ATOM 1405 N N . PRO A 1 174 ? -25.650 -5.442 -11.216 1.00 94.06 174 PRO A N 1
ATOM 1406 C CA . PRO A 1 174 ? -26.278 -6.657 -10.694 1.00 94.06 174 PRO A CA 1
ATOM 1407 C C . PRO A 1 174 ? -27.578 -7.024 -11.426 1.00 94.06 174 PRO A C 1
ATOM 1409 O O . PRO A 1 174 ? -27.872 -8.204 -11.618 1.00 94.06 174 PRO A O 1
ATOM 1412 N N . SER A 1 175 ? -28.353 -6.026 -11.870 1.00 92.69 175 SER A N 1
ATOM 1413 C CA . SER A 1 175 ? -29.580 -6.233 -12.649 1.00 92.69 175 SER A CA 1
ATOM 1414 C C . SER A 1 175 ? -29.281 -6.778 -14.047 1.00 92.69 175 SER A C 1
ATOM 1416 O O . SER A 1 175 ? -29.936 -7.731 -14.474 1.00 92.69 175 SER A O 1
ATOM 1418 N N . PHE A 1 176 ? -28.259 -6.247 -14.726 1.00 95.75 176 PHE A N 1
ATOM 1419 C CA . PHE A 1 176 ? -27.822 -6.771 -16.018 1.00 95.75 176 PHE A CA 1
ATOM 1420 C C . PHE A 1 176 ? -27.267 -8.192 -15.891 1.00 95.75 176 PHE A C 1
ATOM 1422 O O . PHE A 1 176 ? -27.666 -9.064 -16.658 1.00 95.75 176 PHE A O 1
ATOM 1429 N N . LEU A 1 177 ? -26.411 -8.462 -14.894 1.00 96.94 177 LEU A N 1
ATOM 1430 C CA . LEU A 1 177 ? -25.883 -9.808 -14.647 1.00 96.94 177 LEU A CA 1
ATOM 1431 C C . LEU A 1 177 ? -27.019 -10.806 -14.395 1.00 96.94 177 LEU A C 1
ATOM 1433 O O . LEU A 1 177 ? -27.010 -11.902 -14.945 1.00 96.94 177 LEU A O 1
ATOM 1437 N N . LYS A 1 178 ? -28.042 -10.421 -13.626 1.00 96.19 178 LYS A N 1
ATOM 1438 C CA . LYS A 1 178 ? -29.225 -11.261 -13.411 1.00 96.19 178 LYS A CA 1
ATOM 1439 C C . LYS A 1 178 ? -29.959 -11.582 -14.719 1.00 96.19 178 LYS A C 1
ATOM 1441 O O . LYS A 1 178 ? -30.370 -12.727 -14.898 1.00 96.19 178 LYS A O 1
ATOM 1446 N N . ALA A 1 179 ? -30.128 -10.603 -15.610 1.00 97.06 179 ALA A N 1
ATOM 1447 C CA . ALA A 1 179 ? -30.741 -10.816 -16.921 1.00 97.06 179 ALA A CA 1
ATOM 1448 C C . ALA A 1 179 ? -29.870 -11.721 -17.812 1.00 97.06 179 ALA A C 1
ATOM 1450 O O . ALA A 1 179 ? -30.368 -12.688 -18.377 1.00 97.06 179 ALA A O 1
ATOM 1451 N N . LEU A 1 180 ? -28.556 -11.490 -17.841 1.00 97.94 180 LEU A N 1
ATOM 1452 C CA . LEU A 1 180 ? -27.582 -12.310 -18.566 1.00 97.94 180 LEU A CA 1
ATOM 1453 C C . LEU A 1 180 ? -27.590 -13.775 -18.096 1.00 97.94 180 LEU A C 1
ATOM 1455 O O . LEU A 1 180 ? -27.654 -14.690 -18.909 1.00 97.94 180 LEU A O 1
ATOM 1459 N N . LEU A 1 181 ? -27.601 -14.014 -16.780 1.00 97.44 181 LEU A N 1
ATOM 1460 C CA . LEU A 1 181 ? -27.689 -15.355 -16.182 1.00 97.44 181 LEU A CA 1
ATOM 1461 C C . LEU A 1 181 ? -29.040 -16.047 -16.448 1.00 97.44 181 LEU A C 1
ATOM 1463 O O . LEU A 1 181 ? -29.189 -17.245 -16.164 1.00 97.44 181 LEU A O 1
ATOM 1467 N N . ALA A 1 182 ? -30.043 -15.313 -16.939 1.00 96.88 182 ALA A N 1
ATOM 1468 C CA . ALA A 1 182 ? -31.343 -15.847 -17.326 1.00 96.88 182 ALA A CA 1
ATOM 1469 C C . ALA A 1 182 ? -31.407 -16.310 -18.787 1.00 96.88 182 ALA A C 1
ATOM 1471 O O . ALA A 1 182 ? -32.269 -17.126 -19.114 1.00 96.88 182 ALA A O 1
ATOM 1472 N N . GLU A 1 183 ? -30.486 -15.850 -19.633 1.00 98.00 183 GLU A N 1
ATOM 1473 C CA . GLU A 1 183 ? -30.486 -16.150 -21.060 1.00 98.00 183 GLU A CA 1
ATOM 1474 C C . GLU A 1 183 ? -30.204 -17.638 -21.346 1.00 98.00 183 GLU A C 1
ATOM 1476 O O . GLU A 1 183 ? -29.203 -18.182 -20.859 1.00 98.00 183 GLU A O 1
ATOM 1481 N N . PRO A 1 184 ? -31.027 -18.313 -22.177 1.00 96.31 184 PRO A N 1
ATOM 1482 C CA . PRO A 1 184 ? -30.817 -19.718 -22.527 1.00 96.31 184 PRO A CA 1
ATOM 1483 C C . PRO A 1 184 ? -29.445 -19.971 -23.153 1.00 96.31 184 PRO A C 1
ATOM 1485 O O . PRO A 1 184 ? -28.731 -20.877 -22.736 1.00 96.31 184 PRO A O 1
ATOM 1488 N N . TRP A 1 185 ? -29.021 -19.110 -24.082 1.00 95.62 185 TRP A N 1
ATOM 1489 C CA . TRP A 1 185 ? -27.748 -19.276 -24.783 1.00 95.62 185 TRP A CA 1
ATOM 1490 C C . TRP A 1 185 ? -26.537 -19.176 -23.842 1.00 95.62 185 TRP A C 1
ATOM 1492 O O . TRP A 1 185 ? -25.545 -19.870 -24.064 1.00 95.62 185 TRP A O 1
ATOM 1502 N N . VAL A 1 186 ? -26.637 -18.380 -22.769 1.00 96.81 186 VAL A N 1
ATOM 1503 C CA . VAL A 1 186 ? -25.612 -18.272 -21.718 1.00 96.81 186 VAL A CA 1
ATOM 1504 C C . VAL A 1 186 ? -25.601 -19.534 -20.862 1.00 96.81 186 VAL A C 1
ATOM 1506 O O . VAL A 1 186 ? -24.556 -20.160 -20.692 1.00 96.81 186 VAL A O 1
ATOM 1509 N N . ARG A 1 187 ? -26.771 -19.948 -20.364 1.00 95.38 187 ARG A N 1
ATOM 1510 C CA . ARG A 1 187 ? -26.934 -21.152 -19.533 1.00 95.38 187 ARG A CA 1
ATOM 1511 C C . ARG A 1 187 ? -26.508 -22.429 -20.249 1.00 95.38 187 ARG A C 1
ATOM 1513 O O . ARG A 1 187 ? -26.004 -23.353 -19.620 1.00 95.38 187 ARG A O 1
ATOM 1520 N N . GLU A 1 188 ? -26.726 -22.509 -21.551 1.00 90.56 188 GLU A N 1
ATOM 1521 C CA . GLU A 1 188 ? -26.422 -23.700 -22.336 1.00 90.56 188 GLU A CA 1
ATOM 1522 C C . GLU A 1 188 ? -24.942 -23.787 -22.709 1.00 90.56 188 GLU A C 1
ATOM 1524 O O . GLU A 1 188 ? -24.406 -24.895 -22.725 1.00 90.56 188 GLU A O 1
ATOM 1529 N N . HIS A 1 189 ? -24.260 -22.657 -22.933 1.00 90.19 189 HIS A N 1
ATOM 1530 C CA . HIS A 1 189 ? -22.956 -22.666 -23.606 1.00 90.19 189 HIS A CA 1
ATOM 1531 C C . HIS A 1 189 ? -21.806 -21.992 -22.851 1.00 90.19 189 HIS A C 1
ATOM 1533 O O . HIS A 1 189 ? -20.671 -22.208 -23.259 1.00 90.19 189 HIS A O 1
ATOM 1539 N N . TYR A 1 190 ? -22.038 -21.209 -21.789 1.00 94.38 190 TYR A N 1
ATOM 1540 C CA . TYR A 1 190 ? -20.982 -20.372 -21.198 1.00 94.38 190 TYR A CA 1
ATOM 1541 C C . TYR A 1 190 ? -20.644 -20.698 -19.739 1.00 94.38 190 TYR A C 1
ATOM 1543 O O . TYR A 1 190 ? -21.500 -21.014 -18.908 1.00 94.38 190 TYR A O 1
ATOM 1551 N N . TRP A 1 191 ? -19.357 -20.541 -19.439 1.00 94.44 191 TRP A N 1
ATOM 1552 C CA . TRP A 1 191 ? -18.777 -20.354 -18.116 1.00 94.44 191 TRP A CA 1
ATOM 1553 C C . TRP A 1 191 ? -18.569 -18.862 -17.864 1.00 94.44 191 TRP A C 1
ATOM 1555 O O . TRP A 1 191 ? -18.277 -18.120 -18.802 1.00 94.44 191 TRP A O 1
ATOM 1565 N N . LEU A 1 192 ? -18.706 -18.425 -16.612 1.00 96.50 192 LEU A N 1
ATOM 1566 C CA . LEU A 1 192 ? -18.624 -17.014 -16.234 1.00 96.50 192 LEU A CA 1
ATOM 1567 C C . LEU A 1 192 ? -17.646 -16.770 -15.085 1.00 96.50 192 LEU A C 1
ATOM 1569 O O . LEU A 1 192 ? -17.474 -17.615 -14.207 1.00 96.50 192 LEU A O 1
ATOM 1573 N N . SER A 1 193 ? -17.058 -15.574 -15.064 1.00 95.94 193 SER A N 1
ATOM 1574 C CA . SER A 1 193 ? -16.208 -15.095 -13.965 1.00 95.94 193 SER A CA 1
ATOM 1575 C C . SER A 1 193 ? -16.979 -14.618 -12.726 1.00 95.94 193 SER A C 1
ATOM 1577 O O . SER A 1 193 ? -16.364 -14.305 -11.712 1.00 95.94 193 SER A O 1
ATOM 1579 N N . ASP A 1 194 ? -18.308 -14.512 -12.808 1.00 95.12 194 ASP A N 1
ATOM 1580 C CA . ASP A 1 194 ? -19.192 -14.147 -11.696 1.00 95.12 194 ASP A CA 1
ATOM 1581 C C . ASP A 1 194 ? -20.525 -14.900 -11.814 1.00 95.12 194 ASP A C 1
ATOM 1583 O O . ASP A 1 194 ? -20.876 -15.419 -12.876 1.00 95.12 194 ASP A O 1
ATOM 1587 N N . GLY A 1 195 ? -21.258 -14.979 -10.709 1.00 92.88 195 GLY A N 1
ATOM 1588 C CA . GLY A 1 195 ? -22.472 -15.775 -10.580 1.00 92.88 195 GLY A CA 1
ATOM 1589 C C . GLY A 1 195 ? -23.608 -15.021 -9.892 1.00 92.88 195 GLY A C 1
ATOM 1590 O O . GLY A 1 195 ? -23.567 -13.797 -9.764 1.00 92.88 195 GLY A O 1
ATOM 1591 N N . PRO A 1 196 ? -24.636 -15.737 -9.402 1.00 91.62 196 PRO A N 1
ATOM 1592 C CA . PRO A 1 196 ? -25.830 -15.122 -8.813 1.00 91.62 196 PRO A CA 1
ATOM 1593 C C . PRO A 1 196 ? -25.563 -14.185 -7.626 1.00 91.62 196 PRO A C 1
ATOM 1595 O O . PRO A 1 196 ? -26.385 -13.320 -7.340 1.00 91.62 196 PRO A O 1
ATOM 1598 N N . SER A 1 197 ? -24.431 -14.351 -6.933 1.00 87.75 197 SER A N 1
ATOM 1599 C CA . SER A 1 197 ? -24.020 -13.488 -5.819 1.00 87.75 197 SER A CA 1
ATOM 1600 C C . SER A 1 197 ? -23.465 -12.124 -6.244 1.00 87.75 197 SER A C 1
ATOM 1602 O O . SER A 1 197 ? -23.272 -11.285 -5.371 1.00 87.75 197 SER A O 1
ATOM 1604 N N . ALA A 1 198 ? -23.199 -11.900 -7.539 1.00 87.69 198 ALA A N 1
ATOM 1605 C CA . ALA A 1 198 ? -22.774 -10.608 -8.086 1.00 87.69 198 ALA A CA 1
ATOM 1606 C C . ALA A 1 198 ? -21.566 -9.983 -7.347 1.00 87.69 198 ALA A C 1
ATOM 1608 O O . ALA A 1 198 ? -21.576 -8.801 -6.983 1.00 87.69 198 ALA A O 1
ATOM 1609 N N . GLN A 1 199 ? -20.522 -10.784 -7.095 1.00 85.81 199 GLN A N 1
ATOM 1610 C CA . GLN A 1 199 ? -19.404 -10.406 -6.214 1.00 85.81 199 GLN A CA 1
ATOM 1611 C C . GLN A 1 199 ? -18.525 -9.304 -6.810 1.00 85.81 199 GLN A C 1
ATOM 1613 O O . GLN A 1 199 ? -17.919 -8.509 -6.087 1.00 85.81 199 GLN A O 1
ATOM 1618 N N . THR A 1 200 ? -18.436 -9.260 -8.135 1.00 87.75 200 THR A N 1
ATOM 1619 C CA . THR A 1 200 ? -17.548 -8.357 -8.866 1.00 87.75 200 THR A CA 1
ATOM 1620 C C . THR A 1 200 ? -18.266 -7.165 -9.481 1.00 87.75 200 THR A C 1
ATOM 1622 O O . THR A 1 200 ? -17.602 -6.213 -9.883 1.00 87.75 200 THR A O 1
ATOM 1625 N N . VAL A 1 201 ? -19.603 -7.174 -9.483 1.00 90.25 201 VAL A N 1
ATOM 1626 C CA . VAL A 1 201 ? -20.440 -6.206 -10.206 1.00 90.25 201 VAL A CA 1
ATOM 1627 C C . VAL A 1 201 ? -21.235 -5.262 -9.298 1.00 90.25 201 VAL A C 1
ATOM 1629 O O . VAL A 1 201 ? -22.240 -4.710 -9.723 1.00 90.25 201 VAL A O 1
ATOM 163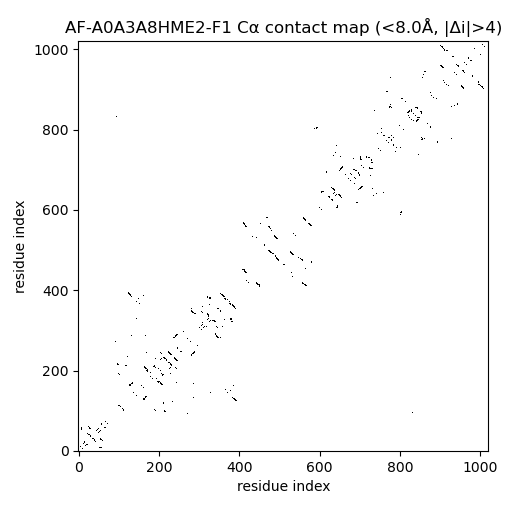2 N N . THR A 1 202 ? -20.822 -5.059 -8.041 1.00 84.75 202 THR A N 1
ATOM 1633 C CA . THR A 1 202 ? -21.511 -4.147 -7.106 1.00 84.75 202 THR A CA 1
ATOM 1634 C C . THR A 1 202 ? -20.672 -2.884 -6.828 1.00 84.75 202 THR A C 1
ATOM 1636 O O . THR A 1 202 ? -19.605 -3.003 -6.223 1.00 84.75 202 THR A O 1
ATOM 1639 N N . PRO A 1 203 ? -21.141 -1.666 -7.186 1.00 79.00 203 PRO A N 1
ATOM 1640 C CA . PRO A 1 203 ? -22.428 -1.368 -7.827 1.00 79.00 203 PRO A CA 1
ATOM 1641 C C . PRO A 1 203 ? -22.450 -1.644 -9.346 1.00 79.00 203 PRO A C 1
ATOM 1643 O O . PRO A 1 203 ? -23.534 -1.759 -9.909 1.00 79.00 203 PRO A O 1
ATOM 1646 N N . TYR A 1 204 ? -21.280 -1.766 -9.981 1.00 91.00 204 TYR A N 1
ATOM 1647 C CA . TYR A 1 204 ? -21.066 -2.318 -11.325 1.00 91.00 204 TYR A CA 1
ATOM 1648 C C . TYR A 1 204 ? -19.643 -2.905 -11.433 1.00 91.00 204 TYR A C 1
ATOM 1650 O O . TYR A 1 204 ? -18.825 -2.709 -10.531 1.00 91.00 204 TYR A O 1
ATOM 1658 N N . GLY A 1 205 ? -19.328 -3.630 -12.512 1.00 93.06 205 GLY A N 1
ATOM 1659 C CA . GLY A 1 205 ? -18.017 -4.263 -12.704 1.00 93.06 205 GLY A CA 1
ATOM 1660 C C . GLY A 1 205 ? -17.804 -4.890 -14.081 1.00 93.06 205 GLY A C 1
ATOM 1661 O O . GLY A 1 205 ? -18.392 -4.452 -15.067 1.00 93.06 205 GLY A O 1
ATOM 1662 N N . GLN A 1 206 ? -16.930 -5.894 -14.157 1.00 95.62 206 GLN A N 1
ATOM 1663 C CA . GLN A 1 206 ? -16.562 -6.599 -15.388 1.00 95.62 206 GLN A CA 1
ATOM 1664 C C . GLN A 1 206 ? -16.913 -8.075 -15.263 1.00 95.62 206 GLN A C 1
ATOM 1666 O O . GLN A 1 206 ? -16.771 -8.664 -14.193 1.00 95.62 206 GLN A O 1
ATOM 1671 N N . VAL A 1 207 ? -17.321 -8.681 -16.375 1.00 97.31 207 VAL A N 1
ATOM 1672 C CA . VAL A 1 207 ? -17.639 -10.110 -16.443 1.00 97.31 207 VAL A CA 1
ATOM 1673 C C . VAL A 1 207 ? -16.993 -10.698 -17.691 1.00 97.31 207 VAL A C 1
ATOM 1675 O O . VAL A 1 207 ? -17.145 -10.151 -18.782 1.00 97.31 207 VAL A O 1
ATOM 1678 N N . LEU A 1 208 ? -16.271 -11.808 -17.530 1.00 97.94 208 LEU A N 1
ATOM 1679 C CA . LEU A 1 208 ? -15.827 -12.661 -18.631 1.00 97.94 208 LEU A CA 1
ATOM 1680 C C . LEU A 1 208 ? -16.803 -13.818 -18.793 1.00 97.94 208 LEU A C 1
ATOM 1682 O O . LEU A 1 208 ? -17.171 -14.465 -17.811 1.00 97.94 208 LEU A O 1
ATOM 1686 N N . LEU A 1 209 ? -17.167 -14.098 -20.040 1.00 97.44 209 LEU A N 1
ATOM 1687 C CA . LEU A 1 209 ? -17.872 -15.304 -20.436 1.00 97.44 209 LEU A CA 1
ATOM 1688 C C . LEU A 1 209 ? -16.992 -16.082 -21.408 1.00 97.44 209 LEU A C 1
ATOM 1690 O O . LEU A 1 209 ? -16.387 -15.488 -22.296 1.00 97.44 209 LEU A O 1
ATOM 1694 N N . SER A 1 210 ? -16.959 -17.403 -21.275 1.00 94.44 210 SER A N 1
ATOM 1695 C CA . SER A 1 210 ? -16.232 -18.289 -22.184 1.00 94.44 210 SER A CA 1
ATOM 1696 C C . SER A 1 210 ? -17.055 -19.525 -22.518 1.00 94.44 210 SER A C 1
ATOM 1698 O O . SER A 1 210 ? -17.674 -20.103 -21.628 1.00 94.44 210 SER A O 1
ATOM 1700 N N . ARG A 1 211 ? -17.039 -19.965 -23.779 1.00 90.50 211 ARG A N 1
ATOM 1701 C CA . ARG A 1 211 ? -17.577 -21.273 -24.193 1.00 90.50 211 ARG A CA 1
ATOM 1702 C C . ARG A 1 211 ? -16.667 -22.444 -23.848 1.00 90.50 211 ARG A C 1
ATOM 1704 O O . ARG A 1 211 ? -17.104 -23.589 -23.894 1.00 90.50 211 ARG A O 1
ATOM 1711 N N . ALA A 1 212 ? -15.410 -22.168 -23.520 1.00 86.25 212 ALA A N 1
ATOM 1712 C CA . ALA A 1 212 ? -14.529 -23.147 -22.908 1.00 86.25 212 ALA A CA 1
ATOM 1713 C C . ALA A 1 212 ? -14.595 -23.039 -21.377 1.00 86.25 212 ALA A C 1
ATOM 1715 O O . ALA A 1 212 ? -14.809 -21.936 -20.857 1.00 86.25 212 ALA A O 1
ATOM 1716 N N . PRO A 1 213 ? -14.335 -24.135 -20.651 1.00 87.25 213 PRO A N 1
ATOM 1717 C CA . PRO A 1 213 ? -14.137 -24.086 -19.210 1.00 87.25 213 PRO A CA 1
ATOM 1718 C C . PRO A 1 213 ? -13.076 -23.049 -18.814 1.00 87.25 213 PRO A C 1
ATOM 1720 O O . PRO A 1 213 ? -11.995 -23.002 -19.399 1.00 87.25 213 PRO A O 1
ATOM 1723 N N . LEU A 1 214 ? -13.390 -22.230 -17.808 1.00 88.44 214 LEU A N 1
ATOM 1724 C CA . LEU A 1 214 ? -12.427 -21.321 -17.185 1.00 88.44 214 LEU A CA 1
ATOM 1725 C C . LEU A 1 214 ? -11.624 -22.115 -16.147 1.00 88.44 214 LEU A C 1
ATOM 1727 O O . LEU A 1 214 ? -12.157 -22.433 -15.083 1.00 88.44 214 LEU A O 1
ATOM 1731 N N . ALA A 1 215 ? -10.371 -22.451 -16.462 1.00 84.19 215 ALA A N 1
ATOM 1732 C CA . ALA A 1 215 ? -9.504 -23.259 -15.599 1.00 84.19 215 ALA A CA 1
ATOM 1733 C C . ALA A 1 215 ? -9.187 -22.531 -14.283 1.00 84.19 215 ALA A C 1
ATOM 1735 O O . ALA A 1 215 ? -9.244 -23.106 -13.194 1.00 84.19 215 ALA A O 1
ATOM 1736 N N . SER A 1 216 ? -8.928 -21.228 -14.376 1.00 86.88 216 SER A N 1
ATOM 1737 C CA . SER A 1 216 ? -8.807 -20.344 -13.225 1.00 86.88 216 SER A CA 1
ATOM 1738 C C . SER A 1 216 ? -9.311 -18.942 -13.570 1.00 86.88 216 SER A C 1
ATOM 1740 O O . SER A 1 216 ? -9.276 -18.525 -14.725 1.00 86.88 216 SER A O 1
ATOM 1742 N N . VAL A 1 217 ? -9.831 -18.222 -12.574 1.00 92.12 217 VAL A N 1
ATOM 1743 C CA . VAL A 1 217 ? -10.301 -16.836 -12.711 1.00 92.12 217 VAL A CA 1
ATOM 1744 C C . VAL A 1 217 ? -9.653 -16.015 -11.614 1.00 92.12 217 VAL A C 1
ATOM 1746 O O . VAL A 1 217 ? -9.570 -16.462 -10.470 1.00 92.12 217 VAL A O 1
ATOM 1749 N N . TRP A 1 218 ? -9.199 -14.816 -11.951 1.00 93.00 218 TRP A N 1
ATOM 1750 C CA . TRP A 1 218 ? -8.523 -13.922 -11.026 1.00 93.00 218 TRP A CA 1
ATOM 1751 C C . TRP A 1 218 ? -9.000 -12.488 -11.209 1.00 93.00 218 TRP A C 1
ATOM 1753 O O . TRP A 1 218 ? -9.512 -12.107 -12.258 1.00 93.00 218 TRP A O 1
ATOM 1763 N N . GLN A 1 219 ? -8.813 -11.670 -10.180 1.00 93.56 219 GLN A N 1
ATOM 1764 C CA . GLN A 1 219 ? -9.089 -10.243 -10.232 1.00 93.56 219 GLN A CA 1
ATOM 1765 C C . GLN A 1 219 ? -7.946 -9.416 -9.660 1.00 93.56 219 GLN A C 1
ATOM 1767 O O . GLN A 1 219 ? -7.326 -9.802 -8.674 1.00 93.56 219 GLN A O 1
ATOM 1772 N N . ARG A 1 220 ? -7.732 -8.220 -10.206 1.00 91.56 220 ARG A N 1
ATOM 1773 C CA . ARG A 1 220 ? -6.920 -7.170 -9.577 1.00 91.56 220 ARG A CA 1
ATOM 1774 C C . ARG A 1 220 ? -7.778 -5.936 -9.369 1.00 91.56 220 ARG A C 1
ATOM 1776 O O . ARG A 1 220 ? -8.227 -5.322 -10.330 1.00 91.56 220 ARG A O 1
ATOM 1783 N N . VAL A 1 221 ? -8.020 -5.584 -8.108 1.00 86.94 221 VAL A N 1
ATOM 1784 C CA . VAL A 1 221 ? -8.895 -4.468 -7.710 1.00 86.94 221 VAL A CA 1
ATOM 1785 C C . VAL A 1 221 ? -8.057 -3.219 -7.447 1.00 86.94 221 VAL A C 1
ATOM 1787 O O . VAL A 1 221 ? -7.163 -3.266 -6.607 1.00 86.94 221 VAL A O 1
ATOM 1790 N N . PHE A 1 222 ? -8.353 -2.094 -8.097 1.00 79.75 222 PHE A N 1
ATOM 1791 C CA . PHE A 1 222 ? -7.652 -0.814 -7.887 1.00 79.75 222 PHE A CA 1
ATOM 1792 C C . PHE A 1 222 ? -8.457 0.144 -7.010 1.00 79.75 222 PHE A C 1
ATOM 1794 O O . PHE A 1 222 ? -7.899 0.824 -6.154 1.00 79.75 222 PHE A O 1
ATOM 1801 N N . SER A 1 223 ? -9.773 0.172 -7.198 1.00 76.69 223 SER A N 1
ATOM 1802 C CA . SER A 1 223 ? -10.721 0.956 -6.406 1.00 76.69 223 SER A CA 1
ATOM 1803 C C . SER A 1 223 ? -12.050 0.203 -6.295 1.00 76.69 223 SER A C 1
ATOM 1805 O O . SER A 1 223 ? -12.163 -0.919 -6.787 1.00 76.69 223 SER A O 1
ATOM 1807 N N . ARG A 1 224 ? -13.064 0.815 -5.667 1.00 67.94 224 ARG A N 1
ATOM 1808 C CA . ARG A 1 224 ? -14.428 0.260 -5.602 1.00 67.94 224 ARG A CA 1
ATOM 1809 C C . ARG A 1 224 ? -14.963 -0.132 -6.989 1.00 67.94 224 ARG A C 1
ATOM 1811 O O . ARG A 1 224 ? -15.538 -1.208 -7.138 1.00 67.94 224 ARG A O 1
ATOM 1818 N N . ASP A 1 225 ? -14.705 0.714 -7.985 1.00 72.38 225 ASP A N 1
ATOM 1819 C CA . ASP A 1 225 ? -15.341 0.638 -9.304 1.00 72.38 225 ASP A CA 1
ATOM 1820 C C . ASP A 1 225 ? -14.371 0.229 -10.434 1.00 72.38 225 ASP A C 1
ATOM 1822 O O . ASP A 1 225 ? -14.787 -0.018 -11.565 1.00 72.38 225 ASP A O 1
ATOM 1826 N N . LYS A 1 226 ? -13.059 0.147 -10.154 1.00 83.75 226 LYS A N 1
ATOM 1827 C CA . LYS A 1 226 ? -12.025 -0.182 -11.152 1.00 83.75 226 LYS A CA 1
ATOM 1828 C C . LYS A 1 226 ? -11.262 -1.444 -10.765 1.00 83.75 226 LYS A C 1
ATOM 1830 O O . LYS A 1 226 ? -10.609 -1.496 -9.719 1.00 83.75 226 LYS A O 1
ATOM 1835 N N . ARG A 1 227 ? -11.315 -2.450 -11.639 1.00 91.38 227 ARG A N 1
ATOM 1836 C CA . ARG A 1 227 ? -10.622 -3.737 -11.506 1.00 91.38 227 ARG A CA 1
ATOM 1837 C C . ARG A 1 227 ? -10.344 -4.345 -12.887 1.00 91.38 227 ARG A C 1
ATOM 1839 O O . ARG A 1 227 ? -10.866 -3.870 -13.893 1.00 91.38 227 ARG A O 1
ATOM 1846 N N . ILE A 1 228 ? -9.525 -5.387 -12.906 1.00 95.00 228 ILE A N 1
ATOM 1847 C CA . ILE A 1 228 ? -9.283 -6.266 -14.056 1.00 95.00 228 ILE A CA 1
ATOM 1848 C C . ILE A 1 228 ? -9.742 -7.661 -13.655 1.00 95.00 228 ILE A C 1
ATOM 1850 O O . ILE A 1 228 ? -9.393 -8.095 -12.557 1.00 95.00 228 ILE A O 1
ATOM 1854 N N . ILE A 1 229 ? -10.468 -8.356 -14.529 1.00 96.38 229 ILE A N 1
ATOM 1855 C CA . ILE A 1 229 ? -10.731 -9.794 -14.390 1.00 96.38 229 ILE A CA 1
ATOM 1856 C C . ILE A 1 229 ? -9.898 -10.532 -15.434 1.00 96.38 229 ILE A C 1
ATOM 1858 O O . ILE A 1 229 ? -9.888 -10.132 -16.597 1.00 96.38 229 ILE A O 1
ATOM 1862 N N . THR A 1 230 ? -9.202 -11.587 -15.027 1.00 95.81 230 THR A N 1
ATOM 1863 C CA . THR A 1 230 ? -8.455 -12.470 -15.925 1.00 95.81 230 THR A CA 1
ATOM 1864 C C . THR A 1 230 ? -8.944 -13.896 -15.776 1.00 95.81 230 THR A C 1
ATOM 1866 O O . THR A 1 230 ? -9.426 -14.289 -14.712 1.00 95.81 230 THR A O 1
ATOM 1869 N N . ALA A 1 231 ? -8.843 -14.674 -16.843 1.00 93.12 231 ALA A N 1
ATOM 1870 C CA . ALA A 1 231 ? -9.164 -16.083 -16.805 1.00 93.12 231 ALA A CA 1
ATOM 1871 C C . ALA A 1 231 ? -8.222 -16.896 -17.687 1.00 93.12 231 ALA A C 1
ATOM 1873 O O . ALA A 1 231 ? -7.795 -16.444 -18.749 1.00 93.12 231 ALA A O 1
ATOM 1874 N N . GLU A 1 232 ? -7.924 -18.098 -17.223 1.00 91.19 232 GLU A N 1
ATOM 1875 C CA . GLU A 1 232 ? -7.117 -19.092 -17.912 1.00 91.19 232 GLU A CA 1
ATOM 1876 C C . GLU A 1 232 ? -8.020 -20.064 -18.674 1.00 91.19 232 GLU A C 1
ATOM 1878 O O . GLU A 1 232 ? -9.011 -20.569 -18.136 1.00 91.19 232 GLU A O 1
ATOM 1883 N N . LEU A 1 233 ? -7.655 -20.347 -19.920 1.00 87.50 233 LEU A N 1
ATOM 1884 C CA . LEU A 1 233 ? -8.294 -21.313 -20.799 1.00 87.50 233 LEU A CA 1
ATOM 1885 C C . LEU A 1 233 ? -7.226 -22.258 -21.356 1.00 87.50 233 LEU A C 1
ATOM 1887 O O . LEU A 1 233 ? -6.117 -21.842 -21.694 1.00 87.50 233 LEU A O 1
ATOM 1891 N N . HIS A 1 234 ? -7.569 -23.533 -21.513 1.00 78.94 234 HIS A N 1
ATOM 1892 C CA . HIS A 1 234 ? -6.670 -24.515 -22.120 1.00 78.94 234 HIS A CA 1
ATOM 1893 C C . HIS A 1 234 ? -7.001 -24.699 -23.603 1.00 78.94 234 HIS A C 1
ATOM 1895 O O . HIS A 1 234 ? -8.133 -25.014 -23.983 1.00 78.94 234 HIS A O 1
ATOM 1901 N N . LEU A 1 235 ? -6.000 -24.495 -24.457 1.00 70.62 235 LEU A N 1
ATOM 1902 C CA . LEU A 1 235 ? -6.060 -24.769 -25.889 1.00 70.62 235 LEU A CA 1
ATOM 1903 C C . LEU A 1 235 ? -5.416 -26.130 -26.172 1.00 70.62 235 LEU A C 1
ATOM 1905 O O . LEU A 1 235 ? -4.462 -26.531 -25.507 1.00 70.62 235 LEU A O 1
ATOM 1909 N N . SER A 1 236 ? -5.880 -26.841 -27.204 1.00 66.25 236 SER A N 1
ATOM 1910 C CA . SER A 1 236 ? -5.126 -27.983 -27.735 1.00 66.25 236 SER A CA 1
ATOM 1911 C C . SER A 1 236 ? -3.781 -27.490 -28.292 1.00 66.25 236 SER A C 1
ATOM 1913 O O . SER A 1 236 ? -3.731 -26.990 -29.414 1.00 66.25 236 SER A O 1
ATOM 1915 N N . GLY A 1 237 ? -2.718 -27.576 -27.487 1.00 61.94 237 GLY A N 1
ATOM 1916 C CA . GLY A 1 237 ? -1.367 -27.108 -27.815 1.00 61.94 237 GLY A CA 1
ATOM 1917 C C . GLY A 1 237 ? -0.726 -26.200 -26.759 1.00 61.94 237 GLY A C 1
ATOM 1918 O O . GLY A 1 237 ? 0.493 -26.103 -26.740 1.00 61.94 237 GLY A O 1
ATOM 1919 N N . GLY A 1 238 ? -1.491 -25.572 -25.857 1.00 75.38 238 GLY A N 1
ATOM 1920 C CA . GLY A 1 238 ? -0.937 -24.705 -24.808 1.00 75.38 238 GLY A CA 1
ATOM 1921 C C . GLY A 1 238 ? -1.993 -23.887 -24.062 1.00 75.38 238 GLY A C 1
ATOM 1922 O O . GLY A 1 238 ? -3.193 -24.109 -24.222 1.00 75.38 238 GLY A O 1
ATOM 1923 N N . THR A 1 239 ? -1.556 -22.934 -23.244 1.00 83.44 239 THR A N 1
ATOM 1924 C CA . THR A 1 239 ? -2.446 -22.132 -22.388 1.00 83.44 239 THR A CA 1
ATOM 1925 C C . THR A 1 239 ? -2.748 -20.770 -23.012 1.00 83.44 239 THR A C 1
ATOM 1927 O O . THR A 1 239 ? -1.853 -20.112 -23.539 1.00 83.44 239 THR A O 1
ATOM 1930 N N . LEU A 1 240 ? -4.009 -20.339 -22.920 1.00 89.50 240 LEU A N 1
ATOM 1931 C CA . LEU A 1 240 ? -4.474 -19.002 -23.281 1.00 89.50 240 LEU A CA 1
ATOM 1932 C C . LEU A 1 240 ? -4.979 -18.281 -22.034 1.00 89.50 240 LEU A C 1
ATOM 1934 O O . LEU A 1 240 ? -5.845 -18.788 -21.326 1.00 89.50 240 LEU A O 1
ATOM 1938 N N . TRP A 1 241 ? -4.514 -17.060 -21.817 1.00 93.50 241 TRP A N 1
ATOM 1939 C CA . TRP A 1 241 ? -5.075 -16.168 -20.813 1.00 93.50 241 TRP A CA 1
ATOM 1940 C C . TRP A 1 241 ? -5.842 -15.019 -21.451 1.00 93.50 241 TRP A C 1
ATOM 1942 O O . TRP A 1 241 ? -5.357 -14.362 -22.371 1.00 93.50 241 TRP A O 1
ATOM 1952 N N . VAL A 1 242 ? -7.029 -14.735 -20.919 1.00 96.12 242 VAL A N 1
ATOM 1953 C CA . VAL A 1 242 ? -7.852 -13.596 -21.337 1.00 96.12 242 VAL A CA 1
ATOM 1954 C C . VAL A 1 242 ? -8.020 -12.614 -20.186 1.00 96.12 242 VAL A C 1
ATOM 1956 O O . VAL A 1 242 ? -8.235 -13.033 -19.051 1.00 96.12 242 VAL A O 1
ATOM 1959 N N . ALA A 1 243 ? -7.971 -11.312 -20.467 1.00 97.31 243 ALA A N 1
ATOM 1960 C CA . ALA A 1 243 ? -8.259 -10.257 -19.498 1.00 97.31 243 ALA A CA 1
ATOM 1961 C C . ALA A 1 243 ? -9.330 -9.277 -19.996 1.00 97.31 243 ALA A C 1
ATOM 1963 O O . ALA A 1 243 ? -9.302 -8.865 -21.155 1.00 97.31 243 ALA A O 1
ATOM 1964 N N . THR A 1 244 ? -10.207 -8.835 -19.090 1.00 97.44 244 THR A N 1
ATOM 1965 C CA . THR A 1 244 ? -11.154 -7.727 -19.305 1.00 97.44 244 THR A CA 1
ATOM 1966 C C . THR A 1 244 ? -10.818 -6.530 -18.411 1.00 97.44 244 THR A C 1
ATOM 1968 O O . THR A 1 244 ? -11.043 -6.564 -17.193 1.00 97.44 244 THR A O 1
ATOM 1971 N N . PRO A 1 245 ? -10.221 -5.465 -18.973 1.00 95.94 245 PRO A N 1
ATOM 1972 C CA . PRO A 1 245 ? -10.050 -4.202 -18.273 1.00 95.94 245 PRO A CA 1
ATOM 1973 C C . PRO A 1 245 ? -11.246 -3.254 -18.465 1.00 95.94 245 PRO A C 1
ATOM 1975 O O . PRO A 1 245 ? -11.893 -3.231 -19.509 1.00 95.94 245 PRO A O 1
ATOM 1978 N N . HIS A 1 246 ? -11.482 -2.407 -17.461 1.00 93.81 246 HIS A N 1
ATOM 1979 C CA . HIS A 1 246 ? -12.187 -1.129 -17.612 1.00 93.81 246 HIS A CA 1
ATOM 1980 C C . HIS A 1 246 ? -11.316 -0.056 -16.956 1.00 93.81 246 HIS A C 1
ATOM 1982 O O . HIS A 1 246 ? -11.392 0.168 -15.742 1.00 93.81 246 HIS A O 1
ATOM 1988 N N . LEU A 1 247 ? -10.422 0.549 -17.731 1.00 93.25 247 LEU A N 1
ATOM 1989 C CA . LEU A 1 247 ? -9.409 1.447 -17.181 1.00 93.25 247 LEU A CA 1
ATOM 1990 C C . LEU A 1 247 ? -10.009 2.794 -16.749 1.00 93.25 247 LEU A C 1
ATOM 1992 O O . LEU A 1 247 ? -11.156 3.128 -17.043 1.00 93.25 247 LEU A O 1
ATOM 1996 N N . THR A 1 248 ? -9.272 3.569 -15.959 1.00 89.00 248 THR A N 1
ATOM 1997 C CA . THR A 1 248 ? -9.737 4.877 -15.484 1.00 89.00 248 THR A CA 1
ATOM 1998 C C . THR A 1 248 ? -9.739 5.904 -16.621 1.00 89.00 248 THR A C 1
ATOM 2000 O O . THR A 1 248 ? -8.728 6.096 -17.292 1.00 89.00 248 THR A O 1
ATOM 2003 N N . SER A 1 249 ? -10.867 6.595 -16.812 1.00 84.00 249 SER A N 1
ATOM 2004 C CA . SER A 1 249 ? -11.010 7.700 -17.775 1.00 84.00 249 SER A CA 1
ATOM 2005 C C . SER A 1 249 ? -10.257 8.969 -17.349 1.00 84.00 249 SER A C 1
ATOM 2007 O O . SER A 1 249 ? -10.004 9.181 -16.163 1.00 84.00 249 SER A O 1
ATOM 2009 N N . ASP A 1 250 ? -9.988 9.871 -18.295 1.00 72.94 250 ASP A N 1
ATOM 2010 C CA . ASP A 1 250 ? -9.361 11.184 -18.045 1.00 72.94 250 ASP A CA 1
ATOM 2011 C C . ASP A 1 250 ? -10.333 12.280 -17.564 1.00 72.94 250 ASP A C 1
ATOM 2013 O O . ASP A 1 250 ? -10.059 13.468 -17.718 1.00 72.94 250 ASP A O 1
ATOM 2017 N N . ARG A 1 251 ? -11.488 11.916 -16.986 1.00 63.31 251 ARG A N 1
ATOM 2018 C CA . ARG A 1 251 ? -12.463 12.905 -16.482 1.00 63.31 251 ARG A CA 1
ATOM 2019 C C . ARG A 1 251 ? -11.946 13.693 -15.271 1.00 63.31 251 ARG A C 1
ATOM 2021 O O . ARG A 1 251 ? -12.291 14.862 -15.120 1.00 63.31 251 ARG A O 1
ATOM 2028 N N . ASP A 1 252 ? -11.097 13.074 -14.453 1.00 57.44 252 ASP A N 1
ATOM 2029 C CA . ASP A 1 252 ? -10.473 13.689 -13.278 1.00 57.44 252 ASP A CA 1
ATOM 2030 C C . ASP A 1 252 ? -9.003 14.046 -13.540 1.00 57.44 252 ASP A C 1
ATOM 2032 O O . ASP A 1 252 ? -8.300 13.346 -14.268 1.00 57.44 252 ASP A O 1
ATOM 2036 N N . ALA A 1 253 ? -8.487 15.080 -12.862 1.00 44.75 253 ALA A N 1
ATOM 2037 C CA . ALA A 1 253 ? -7.098 15.544 -13.012 1.00 44.75 253 ALA A CA 1
ATOM 2038 C C . ALA A 1 253 ? -6.026 14.476 -12.684 1.00 44.75 253 ALA A C 1
ATOM 2040 O O . ALA A 1 253 ? -4.870 14.625 -13.073 1.00 44.75 253 ALA A O 1
ATOM 2041 N N . SER A 1 254 ? -6.397 13.401 -11.977 1.00 58.41 254 SER A N 1
ATOM 2042 C CA . SER A 1 254 ? -5.545 12.247 -11.646 1.00 58.41 254 SER A CA 1
ATOM 2043 C C . SER A 1 254 ? -5.834 10.989 -12.484 1.00 58.41 254 SER A C 1
ATOM 2045 O O . SER A 1 254 ? -5.272 9.924 -12.200 1.00 58.41 254 SER A O 1
ATOM 2047 N N . GLY A 1 255 ? -6.727 11.076 -13.478 1.00 67.94 255 GLY A N 1
ATOM 2048 C CA . GLY A 1 255 ? -7.203 9.944 -14.282 1.00 67.94 255 GLY A CA 1
ATOM 2049 C C . GLY A 1 255 ? -6.078 9.232 -15.033 1.00 67.94 255 GLY A C 1
ATOM 2050 O O . GLY A 1 255 ? -5.885 8.030 -14.845 1.00 67.94 255 GLY A O 1
ATOM 2051 N N . ALA A 1 256 ? -5.256 9.992 -15.762 1.00 75.12 256 ALA A N 1
ATOM 2052 C CA . ALA A 1 256 ? -4.118 9.471 -16.521 1.00 75.12 256 ALA A CA 1
ATOM 2053 C C . ALA A 1 256 ? -3.093 8.737 -15.638 1.00 75.12 256 ALA A C 1
ATOM 2055 O O . ALA A 1 256 ? -2.646 7.642 -15.970 1.00 75.12 256 ALA A O 1
ATOM 2056 N N . SER A 1 257 ? -2.759 9.288 -14.465 1.00 74.50 257 SER A N 1
ATOM 2057 C CA . SER A 1 257 ? -1.838 8.631 -13.525 1.00 74.50 257 SER A CA 1
ATOM 2058 C C . SER A 1 257 ? -2.417 7.331 -12.963 1.00 74.50 257 SER A C 1
ATOM 2060 O O . SER A 1 257 ? -1.697 6.346 -12.823 1.00 74.50 257 SER A O 1
ATOM 2062 N N . SER A 1 258 ? -3.722 7.302 -12.679 1.00 78.62 258 SER A N 1
ATOM 2063 C CA . SER A 1 258 ? -4.400 6.088 -12.208 1.00 78.62 258 SER A CA 1
ATOM 2064 C C . SER A 1 258 ? -4.440 5.011 -13.292 1.00 78.62 258 SER A C 1
ATOM 2066 O O . SER A 1 258 ? -4.216 3.836 -13.002 1.00 78.62 258 SER A O 1
ATOM 2068 N N . ARG A 1 259 ? -4.679 5.408 -14.546 1.00 88.31 259 ARG A N 1
ATOM 2069 C CA . ARG A 1 259 ? -4.665 4.504 -15.697 1.00 88.31 259 ARG A CA 1
ATOM 2070 C C . ARG A 1 259 ? -3.274 3.942 -15.969 1.00 88.31 259 ARG A C 1
ATOM 2072 O O . ARG A 1 259 ? -3.162 2.743 -16.191 1.00 88.31 259 ARG A O 1
ATOM 2079 N N . ALA A 1 260 ? -2.219 4.748 -15.862 1.00 83.62 260 ALA A N 1
ATOM 2080 C CA . ALA A 1 260 ? -0.843 4.275 -16.020 1.00 83.62 260 ALA A CA 1
ATOM 2081 C C . ALA A 1 260 ? -0.504 3.128 -15.047 1.00 83.62 260 ALA A C 1
ATOM 2083 O O . ALA A 1 260 ? 0.076 2.126 -15.454 1.00 83.62 260 ALA A O 1
ATOM 2084 N N . VAL A 1 261 ? -0.944 3.220 -13.785 1.00 82.38 261 VAL A N 1
ATOM 2085 C CA . VAL A 1 261 ? -0.783 2.139 -12.791 1.00 82.38 261 VAL A CA 1
ATOM 2086 C C . VAL A 1 261 ? -1.552 0.873 -13.188 1.00 82.38 261 VAL A C 1
ATOM 2088 O O . VAL A 1 261 ? -1.080 -0.240 -12.961 1.00 82.38 261 VAL A O 1
ATOM 2091 N N . GLN A 1 262 ? -2.741 1.020 -13.773 1.00 91.06 262 GLN A N 1
ATOM 2092 C CA . GLN A 1 262 ? -3.551 -0.115 -14.225 1.00 91.06 262 GLN A CA 1
ATOM 2093 C C . GLN A 1 262 ? -2.972 -0.784 -15.478 1.00 91.06 262 GLN A C 1
ATOM 2095 O O . GLN A 1 262 ? -3.024 -2.006 -15.592 1.00 91.06 262 GLN A O 1
ATOM 2100 N N . VAL A 1 263 ? -2.399 -0.002 -16.396 1.00 92.50 263 VAL A N 1
ATOM 2101 C CA . VAL A 1 263 ? -1.668 -0.519 -17.562 1.00 92.50 263 VAL A CA 1
ATOM 2102 C C . VAL A 1 263 ? -0.429 -1.277 -17.108 1.00 92.50 263 VAL A C 1
ATOM 2104 O O . VAL A 1 263 ? -0.251 -2.423 -17.507 1.00 92.50 263 VAL A O 1
ATOM 2107 N N . GLU A 1 264 ? 0.369 -0.700 -16.208 1.00 90.44 264 GLU A N 1
ATOM 2108 C CA . GLU A 1 264 ? 1.554 -1.373 -15.669 1.00 90.44 264 GLU A CA 1
ATOM 2109 C C . GLU A 1 264 ? 1.193 -2.702 -14.996 1.00 90.44 264 GLU A C 1
ATOM 2111 O O . GLU A 1 264 ? 1.879 -3.695 -15.190 1.00 90.44 264 GLU A O 1
ATOM 2116 N N . ALA A 1 265 ? 0.064 -2.764 -14.288 1.00 86.25 265 ALA A N 1
ATOM 2117 C CA . ALA A 1 265 ? -0.438 -4.001 -13.702 1.00 86.25 265 ALA A CA 1
ATOM 2118 C C . ALA A 1 265 ? -0.793 -5.091 -14.733 1.00 86.25 265 ALA A C 1
ATOM 2120 O O . ALA A 1 265 ? -0.570 -6.270 -14.459 1.00 86.25 265 ALA A O 1
ATOM 2121 N N . LEU A 1 266 ? -1.354 -4.727 -15.895 1.00 92.38 266 LEU A N 1
ATOM 2122 C CA . LEU A 1 266 ? -1.609 -5.671 -16.996 1.00 92.38 266 LEU A CA 1
ATOM 2123 C C . LEU A 1 266 ? -0.301 -6.158 -17.626 1.00 92.38 266 LEU A C 1
ATOM 2125 O O . LEU A 1 266 ? -0.170 -7.340 -17.933 1.00 92.38 266 LEU A O 1
ATOM 2129 N N . LEU A 1 267 ? 0.672 -5.262 -17.797 1.00 92.50 267 LEU A N 1
ATOM 2130 C CA . LEU A 1 267 ? 1.977 -5.592 -18.373 1.00 92.50 267 LEU A CA 1
ATOM 2131 C C . LEU A 1 267 ? 2.840 -6.428 -17.418 1.00 92.50 267 LEU A C 1
ATOM 2133 O O . LEU A 1 267 ? 3.539 -7.337 -17.854 1.00 92.50 267 LEU A O 1
ATOM 2137 N N . GLU A 1 268 ? 2.790 -6.144 -16.117 1.00 87.69 268 GLU A N 1
ATOM 2138 C CA . GLU A 1 268 ? 3.389 -6.959 -15.054 1.00 87.69 268 GLU A CA 1
ATOM 2139 C C . GLU A 1 268 ? 2.759 -8.355 -15.035 1.00 87.69 268 GLU A C 1
ATOM 2141 O O . GLU A 1 268 ? 3.477 -9.350 -15.011 1.00 87.69 268 GLU A O 1
ATOM 2146 N N . TRP A 1 269 ? 1.426 -8.436 -15.121 1.00 89.75 269 TRP A N 1
ATOM 2147 C CA . TRP A 1 269 ? 0.712 -9.711 -15.205 1.00 89.75 269 TRP A CA 1
ATOM 2148 C C . TRP A 1 269 ? 1.154 -10.541 -16.412 1.00 89.75 269 TRP A C 1
ATOM 2150 O O . TRP A 1 269 ? 1.507 -11.706 -16.245 1.00 89.75 269 TRP A O 1
ATOM 2160 N N . ALA A 1 270 ? 1.228 -9.932 -17.597 1.00 88.56 270 ALA A N 1
ATOM 2161 C CA . ALA A 1 270 ? 1.721 -10.591 -18.803 1.00 88.56 270 ALA A CA 1
ATOM 2162 C C . ALA A 1 270 ? 3.171 -11.088 -18.646 1.00 88.56 270 ALA A C 1
ATOM 2164 O O . ALA A 1 270 ? 3.478 -12.229 -18.985 1.00 88.56 270 ALA A O 1
ATOM 2165 N N . ARG A 1 271 ? 4.059 -10.261 -18.074 1.00 87.25 271 ARG A N 1
ATOM 2166 C CA . ARG A 1 271 ? 5.466 -10.624 -17.830 1.00 87.25 271 ARG A CA 1
ATOM 2167 C C . ARG A 1 271 ? 5.616 -11.795 -16.865 1.00 87.25 271 ARG A C 1
ATOM 2169 O O . ARG A 1 271 ? 6.387 -12.704 -17.150 1.00 87.25 271 ARG A O 1
ATOM 2176 N N . VAL A 1 272 ? 4.874 -11.795 -15.758 1.00 82.44 272 VAL A N 1
ATOM 2177 C CA . VAL A 1 272 ? 4.922 -12.883 -14.768 1.00 82.44 272 VAL A CA 1
ATOM 2178 C C . VAL A 1 272 ? 4.417 -14.192 -15.369 1.00 82.44 272 VAL A C 1
ATOM 2180 O O . VAL A 1 272 ? 5.029 -15.235 -15.153 1.00 82.44 272 VAL A O 1
ATOM 2183 N N . LEU A 1 273 ? 3.339 -14.157 -16.158 1.00 80.69 273 LEU A N 1
ATOM 2184 C CA . LEU A 1 273 ? 2.857 -15.351 -16.859 1.00 80.69 273 LEU A CA 1
ATOM 2185 C C . LEU A 1 273 ? 3.900 -15.901 -17.844 1.00 80.69 273 LEU A C 1
ATOM 2187 O O . LEU A 1 273 ? 4.056 -17.113 -17.941 1.00 80.69 273 LEU A O 1
ATOM 2191 N N . ASN A 1 274 ? 4.664 -15.027 -18.502 1.00 75.38 274 ASN A N 1
ATOM 2192 C CA . ASN A 1 274 ? 5.745 -15.431 -19.403 1.00 75.38 274 ASN A CA 1
ATOM 2193 C C . ASN A 1 274 ? 6.997 -15.952 -18.674 1.00 75.38 274 ASN A C 1
ATOM 2195 O O . ASN A 1 274 ? 7.789 -16.664 -19.283 1.00 75.38 274 ASN A O 1
ATOM 2199 N N . SER A 1 275 ? 7.205 -15.603 -17.398 1.00 67.44 275 SER A N 1
ATOM 2200 C CA . SER A 1 275 ? 8.404 -15.983 -16.633 1.00 67.44 275 SER A CA 1
ATOM 2201 C C . SER A 1 275 ? 8.218 -17.202 -15.723 1.00 67.44 275 SER A C 1
ATOM 2203 O O . SER A 1 275 ? 9.179 -17.627 -15.089 1.00 67.44 275 SER A O 1
ATOM 2205 N N . THR A 1 276 ? 6.991 -17.706 -15.566 1.00 54.84 276 THR A N 1
ATOM 2206 C CA . THR A 1 276 ? 6.637 -18.718 -14.548 1.00 54.84 276 THR A CA 1
ATOM 2207 C C . THR A 1 276 ? 6.352 -20.111 -15.108 1.00 54.84 276 THR A C 1
ATOM 2209 O O . THR A 1 276 ? 6.114 -21.027 -14.322 1.00 54.84 276 THR A O 1
ATOM 2212 N N . SER A 1 277 ? 6.389 -20.311 -16.428 1.00 49.59 277 SER A N 1
ATOM 2213 C CA . SER A 1 277 ? 6.173 -21.624 -17.037 1.00 49.59 277 SER A CA 1
ATOM 2214 C C . SER A 1 277 ? 7.500 -22.326 -17.360 1.00 49.59 277 SER A C 1
ATOM 2216 O O . SER A 1 277 ? 8.277 -21.854 -18.181 1.00 49.59 277 SER A O 1
ATOM 2218 N N . ASP A 1 278 ? 7.714 -23.524 -16.802 1.00 42.03 278 ASP A N 1
ATOM 2219 C CA . ASP A 1 278 ? 8.726 -24.492 -17.288 1.00 42.03 278 ASP A CA 1
ATOM 2220 C C . ASP A 1 278 ? 8.362 -25.067 -18.686 1.00 42.03 278 ASP A C 1
ATOM 2222 O O . ASP A 1 278 ? 9.071 -25.898 -19.253 1.00 42.03 278 ASP A O 1
ATOM 2226 N N . THR A 1 279 ? 7.223 -24.634 -19.239 1.00 51.28 279 THR A N 1
ATOM 2227 C CA . THR A 1 279 ? 6.657 -24.953 -20.559 1.00 51.28 279 THR A CA 1
ATOM 2228 C C . THR A 1 279 ? 6.551 -23.681 -21.416 1.00 51.28 279 THR A C 1
ATOM 2230 O O . THR A 1 279 ? 6.824 -22.587 -20.925 1.00 51.28 279 THR A O 1
ATOM 2233 N N . GLU A 1 280 ? 6.196 -23.806 -22.702 1.00 63.28 280 GLU A N 1
ATOM 2234 C CA . GLU A 1 280 ? 6.027 -22.669 -23.628 1.00 63.28 280 GLU A CA 1
ATOM 2235 C C . GLU A 1 280 ? 5.187 -21.530 -23.015 1.00 63.28 280 GLU A C 1
ATOM 2237 O O . GLU A 1 280 ? 4.135 -21.781 -22.424 1.00 63.28 280 GLU A O 1
ATOM 2242 N N . ALA A 1 281 ? 5.644 -20.281 -23.174 1.00 74.44 281 ALA A N 1
ATOM 2243 C CA . ALA A 1 281 ? 4.950 -19.096 -22.668 1.00 74.44 281 ALA A CA 1
ATOM 2244 C C . ALA A 1 281 ? 3.496 -19.024 -23.191 1.00 74.44 281 ALA A C 1
ATOM 2246 O O . ALA A 1 281 ? 3.257 -19.325 -24.368 1.00 74.44 281 ALA A O 1
ATOM 2247 N N . PRO A 1 282 ? 2.517 -18.633 -22.350 1.00 86.00 282 PRO A N 1
ATOM 2248 C CA . PRO A 1 282 ? 1.112 -18.653 -22.734 1.00 86.00 282 PRO A CA 1
ATOM 2249 C C . PRO A 1 282 ? 0.769 -17.562 -23.752 1.00 86.00 282 PRO A C 1
ATOM 2251 O O . PRO A 1 282 ? 1.351 -16.478 -23.761 1.00 86.00 282 PRO A O 1
ATOM 2254 N N . ASP A 1 283 ? -0.251 -17.823 -24.567 1.00 90.88 283 ASP A N 1
ATOM 2255 C CA . ASP A 1 283 ? -0.854 -16.794 -25.411 1.00 90.88 283 ASP A CA 1
ATOM 2256 C C . ASP A 1 283 ? -1.771 -15.896 -24.563 1.00 90.88 283 ASP A C 1
ATOM 2258 O O . ASP A 1 283 ? -2.441 -16.369 -23.642 1.00 90.88 283 ASP A O 1
ATOM 2262 N N . LEU A 1 284 ? -1.827 -14.599 -24.866 1.00 94.94 284 LEU A N 1
ATOM 2263 C CA . LEU A 1 284 ? -2.562 -13.595 -24.098 1.00 94.94 284 LEU A CA 1
ATOM 2264 C C . LEU A 1 284 ? -3.516 -12.801 -24.997 1.00 94.94 284 LEU A C 1
ATOM 2266 O O . LEU A 1 284 ? -3.129 -12.312 -26.061 1.00 94.94 284 LEU A O 1
ATOM 2270 N N . VAL A 1 285 ? -4.747 -12.592 -24.530 1.00 97.25 285 VAL A N 1
ATOM 2271 C CA . VAL A 1 285 ? -5.735 -11.712 -25.171 1.00 97.25 285 VAL A CA 1
ATOM 2272 C C . VAL A 1 285 ? -6.303 -10.729 -24.150 1.00 97.25 285 VAL A C 1
ATOM 2274 O O . VAL A 1 285 ? -6.851 -11.119 -23.124 1.00 97.25 285 VAL A O 1
ATOM 2277 N N . LEU A 1 286 ? -6.218 -9.433 -24.436 1.00 98.25 286 LEU A N 1
ATOM 2278 C CA . LEU A 1 286 ? -6.859 -8.383 -23.645 1.00 98.25 286 LEU A CA 1
ATOM 2279 C C . LEU A 1 286 ? -8.034 -7.825 -24.445 1.00 98.25 286 LEU A C 1
ATOM 2281 O O . LEU A 1 286 ? -7.834 -7.366 -25.566 1.00 98.25 286 LEU A O 1
ATOM 2285 N N . ALA A 1 287 ? -9.238 -7.835 -23.882 1.00 98.31 287 ALA A N 1
ATOM 2286 C CA . ALA A 1 287 ? -10.434 -7.315 -24.536 1.00 98.31 287 ALA A CA 1
ATOM 2287 C C . ALA A 1 287 ? -11.244 -6.480 -23.543 1.00 98.31 287 ALA A C 1
ATOM 2289 O O . ALA A 1 287 ? -11.668 -6.998 -22.514 1.00 98.31 287 ALA A O 1
ATOM 2290 N N . GLY A 1 288 ? -11.425 -5.187 -23.804 1.00 97.38 288 GLY A N 1
ATOM 2291 C CA . GLY A 1 288 ? -12.133 -4.313 -22.868 1.00 97.38 288 GLY A CA 1
ATOM 2292 C C . GLY A 1 288 ? -12.105 -2.841 -23.227 1.00 97.38 288 GLY A C 1
ATOM 2293 O O . GLY A 1 288 ? -11.616 -2.475 -24.295 1.00 97.38 288 GLY A O 1
ATOM 2294 N N . ASP A 1 289 ? -12.581 -2.016 -22.295 1.00 96.06 289 ASP A N 1
ATOM 2295 C CA . ASP A 1 289 ? -12.535 -0.558 -22.376 1.00 96.06 289 ASP A CA 1
ATOM 2296 C C . ASP A 1 289 ? -11.240 -0.038 -21.733 1.00 96.06 289 ASP A C 1
ATOM 2298 O O . ASP A 1 289 ? -11.064 -0.001 -20.507 1.00 96.06 289 ASP A O 1
ATOM 2302 N N . PHE A 1 290 ? -10.312 0.388 -22.583 1.00 95.19 290 PHE A N 1
ATOM 2303 C CA . PHE A 1 290 ? -9.006 0.890 -22.181 1.00 95.19 290 PHE A CA 1
ATOM 2304 C C . PHE A 1 290 ? -9.013 2.381 -21.830 1.00 95.19 290 PHE A C 1
ATOM 2306 O O . PHE A 1 290 ? -8.026 2.877 -21.286 1.00 95.19 290 PHE A O 1
ATOM 2313 N N . ASN A 1 291 ? -10.104 3.106 -22.093 1.00 92.75 291 ASN A N 1
ATOM 2314 C CA . ASN A 1 291 ? -10.249 4.525 -21.764 1.00 92.75 291 ASN A CA 1
ATOM 2315 C C . ASN A 1 291 ? -9.120 5.447 -22.291 1.00 92.75 291 ASN A C 1
ATOM 2317 O O . ASN A 1 291 ? -8.934 6.556 -21.787 1.00 92.75 291 ASN A O 1
ATOM 2321 N N . PHE A 1 292 ? -8.387 5.026 -23.327 1.00 90.00 292 PHE A N 1
ATOM 2322 C CA . PHE A 1 292 ? -7.423 5.853 -24.055 1.00 90.00 292 PHE A CA 1
ATOM 2323 C C . PHE A 1 292 ? -7.621 5.727 -25.570 1.00 90.00 292 PHE A C 1
ATOM 2325 O O . PHE A 1 292 ? -7.994 4.674 -26.087 1.00 90.00 292 PHE A O 1
ATOM 2332 N N . GLY A 1 293 ? -7.371 6.825 -26.286 1.00 84.94 293 GLY A N 1
ATOM 2333 C CA . GLY A 1 293 ? -7.442 6.873 -27.747 1.00 84.94 293 GLY A CA 1
ATOM 2334 C C . GLY A 1 293 ? -6.125 6.499 -28.430 1.00 84.94 293 GLY A C 1
ATOM 2335 O O . GLY A 1 293 ? -5.107 6.263 -27.783 1.00 84.94 293 GLY A O 1
ATOM 2336 N N . ASP A 1 294 ? -6.142 6.484 -29.761 1.00 82.56 294 ASP A N 1
ATOM 2337 C CA . ASP A 1 294 ? -4.942 6.231 -30.562 1.00 82.56 294 ASP A CA 1
ATOM 2338 C C . ASP A 1 294 ? -3.876 7.316 -30.356 1.00 82.56 294 ASP A C 1
ATOM 2340 O O . ASP A 1 294 ? -4.191 8.496 -30.194 1.00 82.56 294 ASP A O 1
ATOM 2344 N N . GLY A 1 295 ? -2.606 6.898 -30.331 1.00 79.31 295 GLY A N 1
ATOM 2345 C CA . GLY A 1 295 ? -1.460 7.768 -30.036 1.00 79.31 295 GLY A CA 1
ATOM 2346 C C . GLY A 1 295 ? -1.233 8.060 -28.546 1.00 79.31 295 GLY A C 1
ATOM 2347 O O . GLY A 1 295 ? -0.362 8.860 -28.214 1.00 79.31 295 GLY A O 1
ATOM 2348 N N . ALA A 1 296 ? -1.997 7.439 -27.642 1.00 84.56 296 ALA A N 1
ATOM 2349 C CA . ALA A 1 296 ? -1.750 7.543 -26.207 1.00 84.56 296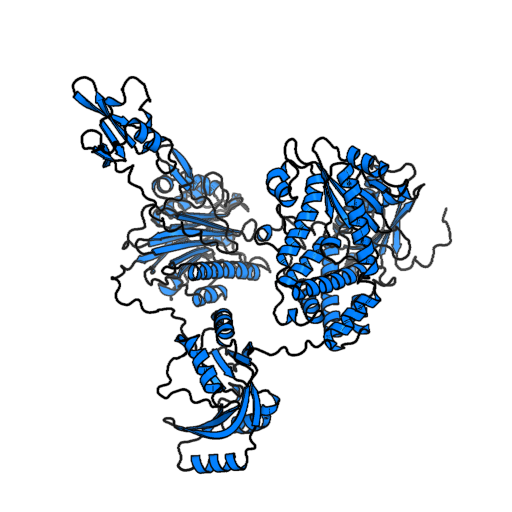 ALA A CA 1
ATOM 2350 C C . ALA A 1 296 ? -0.494 6.737 -25.788 1.00 84.56 296 ALA A C 1
ATOM 2352 O O . ALA A 1 296 ? -0.276 5.646 -26.326 1.00 84.56 296 ALA A O 1
ATOM 2353 N N . PRO A 1 297 ? 0.307 7.207 -24.808 1.00 84.62 297 PRO A N 1
ATOM 2354 C CA . PRO A 1 297 ? 1.498 6.491 -24.320 1.00 84.62 297 PRO A CA 1
ATOM 2355 C C . PRO A 1 297 ? 1.226 5.051 -23.855 1.00 84.62 297 PRO A C 1
ATOM 2357 O O . PRO A 1 297 ? 2.089 4.173 -23.924 1.00 84.62 297 PRO A O 1
ATOM 2360 N N . GLU A 1 298 ? 0.019 4.792 -23.364 1.00 90.12 298 GLU A N 1
ATOM 2361 C CA . GLU A 1 298 ? -0.449 3.475 -22.950 1.00 90.12 298 GLU A CA 1
ATOM 2362 C C . GLU A 1 298 ? -0.493 2.487 -24.127 1.00 90.12 298 GLU A C 1
ATOM 2364 O O . GLU A 1 298 ? -0.037 1.352 -23.981 1.00 90.12 298 GLU A O 1
ATOM 2369 N N . ALA A 1 299 ? -0.950 2.922 -25.308 1.00 86.81 299 ALA A N 1
ATOM 2370 C CA . ALA A 1 299 ? -0.983 2.096 -26.517 1.00 86.81 299 ALA A CA 1
ATOM 2371 C C . ALA A 1 299 ? 0.432 1.661 -26.936 1.00 86.81 299 ALA A C 1
ATOM 2373 O O . ALA A 1 299 ? 0.672 0.489 -27.226 1.00 86.81 299 ALA A O 1
ATOM 2374 N N . GLU A 1 300 ? 1.393 2.589 -26.888 1.00 86.12 300 GLU A N 1
ATOM 2375 C CA . GLU A 1 300 ? 2.808 2.298 -27.154 1.00 86.12 300 GLU A CA 1
ATOM 2376 C C . GLU A 1 300 ? 3.405 1.333 -26.124 1.00 86.12 300 GLU A C 1
ATOM 2378 O O . GLU A 1 300 ? 4.328 0.579 -26.424 1.00 86.12 300 GLU A O 1
ATOM 2383 N N . SER A 1 301 ? 2.902 1.347 -24.891 1.00 88.69 301 SER A N 1
ATOM 2384 C CA . SER A 1 301 ? 3.401 0.482 -23.818 1.00 88.69 301 SER A CA 1
ATOM 2385 C C . SER A 1 301 ? 2.959 -0.972 -24.012 1.00 88.69 301 SER A C 1
ATOM 2387 O O . SER A 1 301 ? 3.773 -1.879 -23.841 1.00 88.69 301 SER A O 1
ATOM 2389 N N . PHE A 1 302 ? 1.725 -1.198 -24.474 1.00 90.94 302 PHE A N 1
ATOM 2390 C CA . PHE A 1 302 ? 1.273 -2.522 -24.914 1.00 90.94 302 PHE A CA 1
ATOM 2391 C C . PHE A 1 302 ? 2.036 -3.009 -26.151 1.00 90.94 302 PHE A C 1
ATOM 2393 O O . PHE A 1 302 ? 2.545 -4.129 -26.137 1.00 90.94 302 PHE A O 1
ATOM 2400 N N . ALA A 1 303 ? 2.195 -2.160 -27.172 1.00 87.12 303 ALA A N 1
ATOM 2401 C CA . ALA A 1 303 ? 2.923 -2.520 -28.391 1.00 87.12 303 ALA A CA 1
ATOM 2402 C C . ALA A 1 303 ? 4.382 -2.924 -28.109 1.00 87.12 303 ALA A C 1
ATOM 2404 O O . ALA A 1 303 ? 4.860 -3.934 -28.620 1.00 87.12 303 ALA A O 1
ATOM 2405 N N . ARG A 1 304 ? 5.078 -2.179 -27.239 1.00 83.88 304 ARG A N 1
ATOM 2406 C CA . ARG A 1 304 ? 6.446 -2.514 -26.798 1.00 83.88 304 ARG A CA 1
ATOM 2407 C C . ARG A 1 304 ? 6.530 -3.824 -26.020 1.00 83.88 304 ARG A C 1
ATOM 2409 O O . ARG A 1 304 ? 7.564 -4.472 -26.054 1.00 83.88 304 ARG A O 1
ATOM 2416 N N . SER A 1 305 ? 5.445 -4.225 -25.365 1.00 82.75 305 SER A N 1
ATOM 2417 C CA . SER A 1 305 ? 5.365 -5.473 -24.599 1.00 82.75 305 SER A CA 1
ATOM 2418 C C . SER A 1 305 ? 4.891 -6.665 -25.443 1.00 82.75 305 SER A C 1
ATOM 2420 O O . SER A 1 305 ? 4.476 -7.679 -24.889 1.00 82.75 305 SER A O 1
ATOM 2422 N N . GLY A 1 306 ? 4.909 -6.543 -26.776 1.00 88.12 306 GLY A N 1
ATOM 2423 C CA . GLY A 1 306 ? 4.570 -7.626 -27.702 1.00 88.12 306 GLY A CA 1
ATOM 2424 C C . GLY A 1 306 ? 3.077 -7.792 -27.996 1.00 88.12 306 GLY A C 1
ATOM 2425 O O . GLY A 1 306 ? 2.701 -8.759 -28.655 1.00 88.12 306 GLY A O 1
ATOM 2426 N N . PHE A 1 307 ? 2.217 -6.872 -27.546 1.00 94.94 307 PHE A N 1
ATOM 2427 C CA . PHE A 1 307 ? 0.796 -6.905 -27.892 1.00 94.94 307 PHE A CA 1
ATOM 2428 C C . PHE A 1 307 ? 0.527 -6.255 -29.252 1.00 94.94 307 PHE A C 1
ATOM 2430 O O . PHE A 1 307 ? 0.932 -5.125 -29.523 1.00 94.94 307 PHE A O 1
ATOM 2437 N N . VAL A 1 308 ? -0.249 -6.946 -30.076 1.00 94.62 308 VAL A N 1
ATOM 2438 C CA . VAL A 1 308 ? -0.754 -6.488 -31.367 1.00 94.62 308 VAL A CA 1
ATOM 2439 C C . VAL A 1 308 ? -2.198 -6.016 -31.202 1.00 94.62 308 VAL A C 1
ATOM 2441 O O . VAL A 1 308 ? -3.052 -6.769 -30.739 1.00 94.62 308 VAL A O 1
ATOM 2444 N N . ASP A 1 309 ? -2.486 -4.771 -31.589 1.00 96.06 309 ASP A N 1
ATOM 2445 C CA . ASP A 1 309 ? -3.849 -4.226 -31.621 1.00 96.06 309 ASP A CA 1
ATOM 2446 C C . ASP A 1 309 ? -4.575 -4.682 -32.893 1.00 96.06 309 ASP A C 1
ATOM 2448 O O . ASP A 1 309 ? -4.228 -4.260 -33.999 1.00 96.06 309 ASP A O 1
ATOM 2452 N N . ALA A 1 310 ? -5.598 -5.527 -32.731 1.00 96.25 310 ALA A N 1
ATOM 2453 C CA . ALA A 1 310 ? -6.306 -6.154 -33.844 1.00 96.25 310 ALA A CA 1
ATOM 2454 C C . ALA A 1 310 ? -6.882 -5.142 -34.848 1.00 96.25 310 ALA A C 1
ATOM 2456 O O . ALA A 1 310 ? -6.803 -5.373 -36.056 1.00 96.25 310 ALA A O 1
ATOM 2457 N N . TRP A 1 311 ? -7.423 -4.011 -34.376 1.00 95.81 311 TRP A N 1
ATOM 2458 C CA . TRP A 1 311 ? -7.999 -2.996 -35.263 1.00 95.81 311 TRP A CA 1
ATOM 2459 C C . TRP A 1 311 ? -6.918 -2.284 -36.066 1.00 95.81 311 TRP A C 1
ATOM 2461 O O . TRP A 1 311 ? -6.990 -2.241 -37.292 1.00 95.81 311 TRP A O 1
ATOM 2471 N N . SER A 1 312 ? -5.878 -1.790 -35.390 1.00 92.69 312 SER A N 1
ATOM 2472 C CA . SER A 1 312 ? -4.761 -1.102 -36.049 1.00 92.69 312 SER A CA 1
ATOM 2473 C C . SER A 1 312 ? -4.087 -1.986 -37.103 1.00 92.69 312 SER A C 1
ATOM 2475 O O . SER A 1 312 ? -3.655 -1.490 -38.140 1.00 92.69 312 SER A O 1
ATOM 2477 N N . THR A 1 313 ? -4.008 -3.296 -36.854 1.00 92.31 313 THR A N 1
ATOM 2478 C CA . THR A 1 313 ? -3.406 -4.266 -37.775 1.00 92.31 313 THR A CA 1
ATOM 2479 C C . THR A 1 313 ? -4.290 -4.568 -38.983 1.00 92.31 313 THR A C 1
ATOM 2481 O O . THR A 1 313 ? -3.791 -4.615 -40.105 1.00 92.31 313 THR A O 1
ATOM 2484 N N . LEU A 1 314 ? -5.592 -4.784 -38.779 1.00 94.75 314 LEU A N 1
ATOM 2485 C CA . LEU A 1 314 ? -6.501 -5.262 -39.832 1.00 94.75 314 LEU A CA 1
ATOM 2486 C C . LEU A 1 314 ? -7.236 -4.142 -40.582 1.00 94.75 314 LEU A C 1
ATOM 2488 O O . LEU A 1 314 ? -7.777 -4.380 -41.667 1.00 94.75 314 LEU A O 1
ATOM 2492 N N . ARG A 1 315 ? -7.302 -2.942 -39.997 1.00 93.31 315 ARG A N 1
ATOM 2493 C CA . ARG A 1 315 ? -8.021 -1.762 -40.503 1.00 93.31 315 ARG A CA 1
ATOM 2494 C C . ARG A 1 315 ? -7.204 -0.467 -40.297 1.00 93.31 315 ARG A C 1
ATOM 2496 O O . ARG A 1 315 ? -7.724 0.503 -39.753 1.00 93.31 315 ARG A O 1
ATOM 2503 N N . PRO A 1 316 ? -5.935 -0.390 -40.749 1.00 88.75 316 PRO A N 1
ATOM 2504 C CA . PRO A 1 316 ? -5.045 0.746 -40.459 1.00 88.75 316 PRO A CA 1
ATOM 2505 C C . PRO A 1 316 ? -5.524 2.098 -41.017 1.00 88.75 316 PRO A C 1
ATOM 2507 O O . PRO A 1 316 ? -5.057 3.146 -40.579 1.00 88.75 316 PRO A O 1
ATOM 2510 N N . SER A 1 317 ? -6.426 2.090 -42.003 1.00 87.12 317 SER A N 1
ATOM 2511 C CA . SER A 1 317 ? -7.006 3.292 -42.614 1.00 87.12 317 SER A CA 1
ATOM 2512 C C . SER A 1 317 ? -8.322 3.748 -41.978 1.00 87.12 317 SER A C 1
ATOM 2514 O O . SER A 1 317 ? -8.857 4.775 -42.389 1.00 87.12 317 SER A O 1
ATOM 2516 N N . GLU A 1 318 ? -8.866 2.998 -41.020 1.00 89.62 318 GLU A N 1
ATOM 2517 C CA . GLU A 1 318 ? -10.157 3.283 -40.390 1.00 89.62 318 GLU A CA 1
ATOM 2518 C C . GLU A 1 318 ? -9.962 3.606 -38.907 1.00 89.62 318 GLU A C 1
ATOM 2520 O O . GLU A 1 318 ? -9.226 2.921 -38.201 1.00 89.62 318 GLU A O 1
ATOM 2525 N N . ALA A 1 319 ? -10.644 4.640 -38.414 1.00 84.94 319 ALA A N 1
ATOM 2526 C CA . ALA A 1 319 ? -10.478 5.109 -37.039 1.00 84.94 319 ALA A CA 1
ATOM 2527 C C . ALA A 1 319 ? -11.131 4.188 -35.988 1.00 84.94 319 ALA A C 1
ATOM 2529 O O . ALA A 1 319 ? -10.650 4.128 -34.856 1.00 84.94 319 ALA A O 1
ATOM 2530 N N . GLY A 1 320 ? -12.191 3.455 -36.357 1.00 90.56 320 GLY A N 1
ATOM 2531 C CA . GLY A 1 320 ? -12.822 2.439 -35.506 1.00 90.56 320 GLY A CA 1
ATOM 2532 C C . GLY A 1 320 ? -13.399 2.978 -34.207 1.00 90.56 320 GLY A C 1
ATOM 2533 O O . GLY A 1 320 ? -13.156 2.405 -33.147 1.00 90.56 320 GLY A O 1
ATOM 2534 N N . GLU A 1 321 ? -14.088 4.118 -34.252 1.00 93.69 321 GLU A N 1
ATOM 2535 C CA . GLU A 1 321 ? -14.494 4.822 -33.039 1.00 93.69 321 GLU A CA 1
ATOM 2536 C C . GLU A 1 321 ? -15.616 4.088 -32.299 1.00 93.69 321 GLU A C 1
ATOM 2538 O O . GLU A 1 321 ? -16.798 4.250 -32.600 1.00 93.69 321 GLU A O 1
ATOM 2543 N N . THR A 1 322 ? -15.234 3.315 -31.281 1.00 95.62 322 THR A N 1
ATOM 2544 C CA . THR A 1 322 ? -16.165 2.614 -30.385 1.00 95.62 322 THR A CA 1
ATOM 2545 C C . THR A 1 322 ? -16.974 3.590 -29.532 1.00 95.62 322 THR A C 1
ATOM 2547 O O . THR A 1 322 ? -18.106 3.296 -29.173 1.00 95.62 322 THR A O 1
ATOM 2550 N N . PHE A 1 323 ? -16.454 4.793 -29.273 1.00 94.56 323 PHE A N 1
ATOM 2551 C CA . PHE A 1 323 ? -17.176 5.888 -28.635 1.00 94.56 323 PHE A CA 1
ATOM 2552 C C . PHE A 1 323 ? -17.371 7.046 -29.620 1.00 94.56 323 PHE A C 1
ATOM 2554 O O . PHE A 1 323 ? -16.434 7.795 -29.933 1.00 94.56 323 PHE A O 1
ATOM 2561 N N . ASN A 1 324 ? -18.604 7.208 -30.110 1.00 93.94 324 ASN A N 1
ATOM 2562 C CA . ASN A 1 324 ? -18.928 8.142 -31.188 1.00 93.94 324 ASN A CA 1
ATOM 2563 C C . ASN A 1 324 ? -20.139 9.042 -30.858 1.00 93.94 324 ASN A C 1
ATOM 2565 O O . ASN A 1 324 ? -21.266 8.732 -31.251 1.00 93.94 324 ASN A O 1
ATOM 2569 N N . PRO A 1 325 ? -19.924 10.212 -30.223 1.00 92.00 325 PRO A N 1
ATOM 2570 C CA . PRO A 1 325 ? -20.995 11.172 -29.933 1.00 92.00 325 PRO A CA 1
ATOM 2571 C C . PRO A 1 325 ? -21.665 11.810 -31.161 1.00 92.00 325 PRO A C 1
ATOM 2573 O O . PRO A 1 325 ? -22.634 12.543 -31.007 1.00 92.00 325 PRO A O 1
ATOM 2576 N N . ARG A 1 326 ? -21.168 11.600 -32.389 1.00 91.12 326 ARG A N 1
ATOM 2577 C CA . ARG A 1 326 ? -21.840 12.119 -33.597 1.00 91.12 326 ARG A CA 1
ATOM 2578 C C . ARG A 1 326 ? -22.956 11.198 -34.076 1.00 91.12 326 ARG A C 1
ATOM 2580 O O . ARG A 1 326 ? -23.924 11.683 -34.651 1.00 91.12 326 ARG A O 1
ATOM 2587 N N . LEU A 1 327 ? -22.796 9.893 -33.866 1.00 89.81 327 LEU A N 1
ATOM 2588 C CA . LEU A 1 327 ? -23.752 8.871 -34.293 1.00 89.81 327 LEU A CA 1
ATOM 2589 C C . LEU A 1 327 ? -24.611 8.371 -33.131 1.00 89.81 327 LEU A C 1
ATOM 2591 O O . LEU A 1 327 ? -25.801 8.126 -33.313 1.00 89.81 327 LEU A O 1
ATOM 2595 N N . ASN A 1 328 ? -24.026 8.256 -31.939 1.00 92.06 328 ASN A N 1
ATOM 2596 C CA . ASN A 1 328 ? -24.669 7.689 -30.766 1.00 92.06 328 ASN A CA 1
ATOM 2597 C C . ASN A 1 328 ? -25.127 8.790 -29.800 1.00 92.06 328 ASN A C 1
ATOM 2599 O O . ASN A 1 328 ? -24.327 9.480 -29.169 1.00 92.06 328 ASN A O 1
ATOM 2603 N N . SER A 1 329 ? -26.440 8.932 -29.656 1.00 89.38 329 SER A N 1
ATOM 2604 C CA . SER A 1 329 ? -27.081 9.901 -28.759 1.00 89.38 329 SER A CA 1
ATOM 2605 C C . SER A 1 329 ? -26.812 9.639 -27.274 1.00 89.38 329 SER A C 1
ATOM 2607 O O . SER A 1 329 ? -26.836 10.586 -26.493 1.00 89.38 329 SER A O 1
ATOM 2609 N N . LEU A 1 330 ? -26.545 8.395 -26.860 1.00 88.88 330 LEU A N 1
ATOM 2610 C CA . LEU A 1 330 ? -26.170 8.090 -25.477 1.00 88.88 330 LEU A CA 1
ATOM 2611 C C . LEU A 1 330 ? -24.737 8.550 -25.196 1.00 88.88 330 LEU A C 1
ATOM 2613 O O . LEU A 1 330 ? -24.490 9.145 -24.152 1.00 88.88 330 LEU A O 1
ATOM 2617 N N . ALA A 1 331 ? -23.832 8.416 -26.170 1.00 88.81 331 ALA A N 1
ATOM 2618 C CA . ALA A 1 331 ? -22.481 8.972 -26.079 1.00 88.81 331 ALA A CA 1
ATOM 2619 C C . ALA A 1 331 ? -22.480 10.508 -25.981 1.00 88.81 331 ALA A C 1
ATOM 2621 O O . ALA A 1 331 ? -21.599 11.086 -25.347 1.00 88.81 331 ALA A O 1
ATOM 2622 N N . VAL A 1 332 ? -23.479 11.191 -26.557 1.00 85.75 332 VAL A N 1
ATOM 2623 C CA . VAL A 1 332 ? -23.678 12.643 -26.358 1.00 85.75 332 VAL A CA 1
ATOM 2624 C C . VAL A 1 332 ? -23.990 12.972 -24.900 1.00 85.75 332 VAL A C 1
ATOM 2626 O O . VAL A 1 332 ? -23.515 13.985 -24.396 1.00 85.75 332 VAL A O 1
ATOM 2629 N N . LEU A 1 333 ? -24.775 12.133 -24.220 1.00 79.56 333 LEU A N 1
ATOM 2630 C CA . LEU A 1 333 ? -25.137 12.350 -22.818 1.00 79.56 333 LEU A CA 1
ATOM 2631 C C . LEU A 1 333 ? -23.957 12.090 -21.879 1.00 79.56 333 LEU A C 1
ATOM 2633 O O . LEU A 1 333 ? -23.821 12.770 -20.864 1.00 79.56 333 LEU A O 1
ATOM 2637 N N . THR A 1 334 ? -23.099 11.124 -22.211 1.00 77.06 334 THR A N 1
ATOM 2638 C CA . THR A 1 334 ? -22.002 10.703 -21.332 1.00 77.06 334 THR A CA 1
ATOM 2639 C C . THR A 1 334 ? -20.677 11.407 -21.626 1.00 77.06 334 THR A C 1
ATOM 2641 O O . THR A 1 334 ? -19.781 11.376 -20.780 1.00 77.06 334 THR A O 1
ATOM 2644 N N . THR A 1 335 ? -20.518 12.068 -22.778 1.00 79.88 335 THR A N 1
ATOM 2645 C CA . THR A 1 335 ? -19.267 12.745 -23.155 1.00 79.88 335 THR A CA 1
ATOM 2646 C C . THR A 1 335 ? -19.060 14.087 -22.448 1.00 79.88 335 THR A C 1
ATOM 2648 O O . THR A 1 335 ? -19.972 14.892 -22.298 1.00 79.88 335 THR A O 1
ATOM 2651 N N . VAL A 1 336 ? -17.807 14.373 -22.081 1.00 70.50 336 VAL A N 1
ATOM 2652 C CA . VAL A 1 336 ? -17.379 15.688 -21.559 1.00 70.50 336 VAL A CA 1
ATOM 2653 C C . VAL A 1 336 ? -16.700 16.536 -22.644 1.00 70.50 336 VAL A C 1
ATOM 2655 O O . VAL A 1 336 ? -16.696 17.760 -22.574 1.00 70.50 336 VAL A O 1
ATOM 2658 N N . SER A 1 337 ? -16.117 15.896 -23.663 1.00 77.00 337 SER A N 1
ATOM 2659 C CA . SER A 1 337 ? -15.293 16.564 -24.686 1.00 77.00 337 SER A CA 1
ATOM 2660 C C . SER A 1 337 ? -15.925 16.593 -26.078 1.00 77.00 337 SER A C 1
ATOM 2662 O O . SER A 1 337 ? -15.449 17.321 -26.945 1.00 77.00 337 SER A O 1
ATOM 2664 N N . GLY A 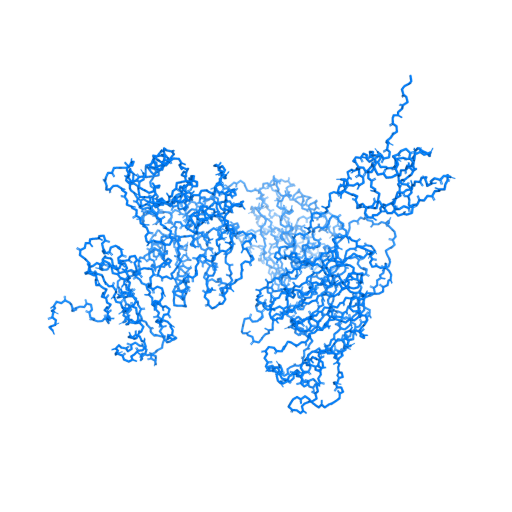1 338 ? -16.949 15.769 -26.323 1.00 80.75 338 GLY A N 1
ATOM 2665 C CA . GLY A 1 338 ? -17.520 15.555 -27.656 1.00 80.75 338 GLY A CA 1
ATOM 2666 C C . GLY A 1 338 ? -16.586 14.835 -28.639 1.00 80.75 338 GLY A C 1
ATOM 2667 O O . GLY A 1 338 ? -16.912 14.733 -29.821 1.00 80.75 338 GLY A O 1
ATOM 2668 N N . ALA A 1 339 ? -15.423 14.351 -28.188 1.00 85.00 339 ALA A N 1
ATOM 2669 C CA . ALA A 1 339 ? -14.437 13.716 -29.053 1.00 85.00 339 ALA A CA 1
ATOM 2670 C C . ALA A 1 339 ? -14.847 12.292 -29.457 1.00 85.00 339 ALA A C 1
ATOM 2672 O O . ALA A 1 339 ? -15.351 11.524 -28.640 1.00 85.00 339 ALA A O 1
ATOM 2673 N N . LEU A 1 340 ? -14.555 11.943 -30.710 1.00 91.81 340 LEU A N 1
ATOM 2674 C CA . LEU A 1 340 ? -14.618 10.579 -31.232 1.00 91.81 340 LEU A CA 1
ATOM 2675 C C . LEU A 1 340 ? -13.392 9.801 -30.737 1.00 91.81 340 LEU A C 1
ATOM 2677 O O . LEU A 1 340 ? -12.271 10.328 -30.784 1.00 91.81 340 LEU A O 1
ATOM 2681 N N . ARG A 1 341 ? -13.584 8.585 -30.220 1.00 91.69 341 ARG A N 1
ATOM 2682 C CA . ARG A 1 341 ? -12.505 7.799 -29.607 1.00 91.69 341 ARG A CA 1
ATOM 2683 C C . ARG A 1 341 ? -12.687 6.302 -29.854 1.00 91.69 341 ARG A C 1
ATOM 2685 O O . ARG A 1 341 ? -13.798 5.793 -29.782 1.00 91.69 341 ARG A O 1
ATOM 2692 N N . ARG A 1 342 ? -11.572 5.595 -30.053 1.00 94.12 342 ARG A N 1
ATOM 2693 C CA . ARG A 1 342 ? -11.487 4.131 -29.980 1.00 94.12 342 ARG A CA 1
ATOM 2694 C C . ARG A 1 342 ? -10.995 3.735 -28.593 1.00 94.12 342 ARG A C 1
ATOM 2696 O O . ARG A 1 342 ? -9.788 3.715 -28.342 1.00 94.12 342 ARG A O 1
ATOM 2703 N N . LEU A 1 343 ? -11.948 3.562 -27.682 1.00 94.81 343 LEU A N 1
ATOM 2704 C CA . LEU A 1 343 ? -11.684 3.260 -26.273 1.00 94.81 343 LEU A CA 1
ATOM 2705 C C . LEU A 1 343 ? -11.609 1.749 -26.040 1.00 94.81 343 LEU A C 1
ATOM 2707 O O . LEU A 1 343 ? -10.767 1.290 -25.268 1.00 94.81 343 LEU A O 1
ATOM 2711 N N . ASP A 1 344 ? -12.427 0.982 -26.759 1.00 97.00 344 ASP A N 1
ATOM 2712 C CA . ASP A 1 344 ? -12.488 -0.471 -26.659 1.00 97.00 344 ASP A CA 1
ATOM 2713 C C . ASP A 1 344 ? -11.506 -1.111 -27.640 1.00 97.00 344 ASP A C 1
ATOM 2715 O O . ASP A 1 344 ? -11.384 -0.690 -28.795 1.00 97.00 344 ASP A O 1
ATOM 2719 N N . ARG A 1 345 ? -10.767 -2.122 -27.175 1.00 97.31 345 ARG A N 1
ATOM 2720 C CA . ARG A 1 345 ? -9.708 -2.772 -27.963 1.00 97.31 345 ARG A CA 1
ATOM 2721 C C . ARG A 1 345 ? -9.679 -4.273 -27.730 1.00 97.31 345 ARG A C 1
ATOM 2723 O O . ARG A 1 345 ? -10.045 -4.741 -26.654 1.00 97.31 345 ARG A O 1
ATOM 2730 N N . VAL A 1 346 ? -9.168 -4.996 -28.729 1.00 98.06 346 VAL A N 1
ATOM 2731 C CA . VAL A 1 346 ? -8.698 -6.382 -28.602 1.00 98.06 346 VAL A CA 1
ATOM 2732 C C . VAL A 1 346 ? -7.201 -6.397 -28.902 1.00 98.06 346 VAL A C 1
ATOM 2734 O O . VAL A 1 346 ? -6.790 -6.128 -30.032 1.00 98.06 346 VAL A O 1
ATOM 2737 N N . LEU A 1 347 ? -6.393 -6.678 -27.882 1.00 97.94 347 LEU A N 1
ATOM 2738 C CA . LEU A 1 347 ? -4.936 -6.765 -27.961 1.00 97.94 347 LEU A CA 1
ATOM 2739 C C . LEU A 1 347 ? -4.502 -8.227 -27.822 1.00 97.94 347 LEU A C 1
ATOM 2741 O O . LEU A 1 347 ? -4.977 -8.917 -26.923 1.00 97.94 347 LEU A O 1
ATOM 2745 N N . VAL A 1 348 ? -3.596 -8.692 -28.680 1.00 96.38 348 VAL A N 1
ATOM 2746 C CA . VAL A 1 348 ? -3.153 -10.095 -28.732 1.00 96.38 348 VAL A CA 1
ATOM 2747 C C . VAL A 1 348 ? -1.637 -10.168 -28.602 1.00 96.38 348 VAL A C 1
ATOM 2749 O O . VAL A 1 348 ? -0.937 -9.534 -29.382 1.00 96.38 348 VAL A O 1
ATOM 2752 N N . ALA A 1 349 ? -1.125 -10.953 -27.659 1.00 93.69 349 ALA A N 1
ATOM 2753 C CA . ALA A 1 349 ? 0.283 -11.343 -27.609 1.00 93.69 349 ALA A CA 1
ATOM 2754 C C . ALA A 1 349 ? 0.355 -12.869 -27.714 1.00 93.69 349 ALA A C 1
ATOM 2756 O O . ALA A 1 349 ? -0.190 -13.565 -26.863 1.00 93.69 349 ALA A O 1
ATOM 2757 N N . SER A 1 350 ? 0.988 -13.395 -28.763 1.00 88.94 350 SER A N 1
ATOM 2758 C CA . SER A 1 350 ? 1.062 -14.841 -29.007 1.00 88.94 350 SER A CA 1
ATOM 2759 C C . SER A 1 350 ? 2.516 -15.286 -29.142 1.00 88.94 350 SER A C 1
ATOM 2761 O O . SER A 1 350 ? 3.023 -15.362 -30.257 1.00 88.94 350 SER A O 1
ATOM 2763 N N . PRO A 1 351 ? 3.216 -15.573 -28.028 1.00 82.00 351 PRO A N 1
ATOM 2764 C CA . PRO A 1 351 ? 4.585 -16.091 -28.072 1.00 82.00 351 PRO A CA 1
ATOM 2765 C C . PRO A 1 351 ? 4.699 -17.422 -28.824 1.00 82.00 351 PRO A C 1
ATOM 2767 O O . PRO A 1 351 ? 5.762 -17.750 -29.341 1.00 82.00 351 PRO A O 1
ATOM 2770 N N . SER A 1 352 ? 3.607 -18.189 -28.880 1.00 77.94 352 SER A N 1
ATOM 2771 C CA . SER A 1 352 ? 3.547 -19.450 -29.617 1.00 77.94 352 SER A CA 1
ATOM 2772 C C . SER A 1 352 ? 3.359 -19.279 -31.131 1.00 77.94 352 SER A C 1
ATOM 2774 O O . SER A 1 352 ? 3.331 -20.277 -31.848 1.00 77.94 352 SER A O 1
ATOM 2776 N N . ASP A 1 353 ? 3.159 -18.044 -31.610 1.00 80.12 353 ASP A N 1
ATOM 2777 C CA . ASP A 1 353 ? 2.742 -17.699 -32.977 1.00 80.12 353 ASP A CA 1
ATOM 2778 C C . ASP A 1 353 ? 1.432 -18.382 -33.439 1.00 80.12 353 ASP A C 1
ATOM 2780 O O . ASP A 1 353 ? 1.064 -18.320 -34.614 1.00 80.12 353 ASP A O 1
ATOM 2784 N N . ARG A 1 354 ? 0.672 -19.010 -32.528 1.00 80.38 354 ARG A N 1
ATOM 2785 C CA . ARG A 1 354 ? -0.560 -19.738 -32.874 1.00 80.38 354 ARG A CA 1
ATOM 2786 C C . ARG A 1 354 ? -1.772 -18.840 -33.037 1.00 80.38 354 ARG A C 1
ATOM 2788 O O . ARG A 1 354 ? -2.717 -19.263 -33.700 1.00 80.38 354 ARG A O 1
ATOM 2795 N N . LEU A 1 355 ? -1.789 -17.663 -32.409 1.00 87.88 355 LEU A N 1
ATOM 2796 C CA . LEU A 1 355 ? -2.899 -16.714 -32.475 1.00 87.88 355 LEU A CA 1
ATOM 2797 C C . LEU A 1 355 ? -2.494 -15.471 -33.255 1.00 87.88 355 LEU A C 1
ATOM 2799 O O . LEU A 1 355 ? -1.539 -14.782 -32.906 1.00 87.88 355 LEU A O 1
ATOM 2803 N N . ALA A 1 356 ? -3.296 -15.115 -34.252 1.00 90.88 356 ALA A N 1
ATOM 2804 C CA . ALA A 1 356 ? -3.197 -13.806 -34.882 1.00 90.88 356 ALA A CA 1
ATOM 2805 C C . ALA A 1 356 ? -4.587 -13.254 -35.220 1.00 90.88 356 ALA A C 1
ATOM 2807 O O . ALA A 1 356 ? -5.497 -14.033 -35.516 1.00 90.88 356 ALA A O 1
ATOM 2808 N N . PRO A 1 357 ? -4.771 -11.924 -35.214 1.00 95.44 357 PRO A N 1
ATOM 2809 C CA . PRO A 1 357 ? -5.998 -11.310 -35.706 1.00 95.44 357 PRO A CA 1
ATOM 2810 C C . PRO A 1 357 ? -6.259 -11.666 -37.176 1.00 95.44 357 PRO A C 1
ATOM 2812 O O . PRO A 1 357 ? -5.371 -11.535 -38.015 1.00 95.44 357 PRO A O 1
ATOM 2815 N N . GLU A 1 358 ? -7.480 -12.097 -37.490 1.00 94.69 358 GLU A N 1
ATOM 2816 C CA . GLU A 1 358 ? -7.933 -12.428 -38.850 1.00 94.69 358 GLU A CA 1
ATOM 2817 C C . GLU A 1 358 ? -8.982 -11.431 -39.356 1.00 94.69 358 GLU A C 1
ATOM 2819 O O . GLU A 1 358 ? -8.895 -10.935 -40.479 1.00 94.69 358 GLU A O 1
ATOM 2824 N N . SER A 1 359 ? -9.970 -11.102 -38.521 1.00 96.44 359 SER A N 1
ATOM 2825 C CA . SER A 1 359 ? -10.984 -10.094 -38.838 1.00 96.44 359 SER A CA 1
ATOM 2826 C C . SER A 1 359 ? -11.403 -9.329 -37.588 1.00 96.44 359 SER A C 1
ATOM 2828 O O . SER A 1 359 ? -11.330 -9.856 -36.479 1.00 96.44 359 SER A O 1
ATOM 2830 N N . VAL A 1 360 ? -11.824 -8.079 -37.766 1.00 97.31 360 VAL A N 1
ATOM 2831 C CA . VAL A 1 360 ? -12.328 -7.230 -36.687 1.00 97.31 360 VAL A CA 1
ATOM 2832 C C . VAL A 1 360 ? -13.401 -6.288 -37.227 1.00 97.31 360 VAL A C 1
ATOM 2834 O O . VAL A 1 360 ? -13.265 -5.767 -38.337 1.00 97.31 360 VAL A O 1
ATOM 2837 N N . GLU A 1 361 ? -14.476 -6.113 -36.465 1.00 96.75 361 GLU A N 1
ATOM 2838 C CA . GLU A 1 361 ? -15.637 -5.302 -36.835 1.00 96.75 361 GLU A CA 1
ATOM 2839 C C . GLU A 1 361 ? -16.328 -4.701 -35.605 1.00 96.75 361 GLU A C 1
ATOM 2841 O O . GLU A 1 361 ? -16.218 -5.228 -34.492 1.00 96.75 361 GLU A O 1
ATOM 2846 N N . LEU A 1 362 ? -17.038 -3.590 -35.815 1.00 97.38 362 LEU A N 1
ATOM 2847 C CA . LEU A 1 362 ? -17.920 -3.004 -34.810 1.00 97.38 362 LEU A CA 1
ATOM 2848 C C . LEU A 1 362 ? -19.301 -3.672 -34.854 1.00 97.38 362 LEU A C 1
ATOM 2850 O O . LEU A 1 362 ? -19.742 -4.158 -35.894 1.00 97.38 362 LEU A O 1
ATOM 2854 N N . PHE A 1 363 ? -20.001 -3.683 -33.722 1.00 97.19 363 PHE A N 1
ATOM 2855 C CA . PHE A 1 363 ? -21.407 -4.082 -33.648 1.00 97.19 363 PHE A CA 1
ATOM 2856 C C . PHE A 1 363 ? -22.200 -3.159 -32.717 1.00 97.19 363 PHE A C 1
ATOM 2858 O O . PHE A 1 363 ? -21.646 -2.469 -31.862 1.00 97.19 363 PHE A O 1
ATOM 2865 N N . GLY A 1 364 ? -23.526 -3.140 -32.871 1.00 94.69 364 GLY A N 1
ATOM 2866 C CA . GLY A 1 364 ? -24.396 -2.249 -32.093 1.00 94.69 364 GLY A CA 1
ATOM 2867 C C . GLY A 1 364 ? -24.427 -0.797 -32.589 1.00 94.69 364 GLY A C 1
ATOM 2868 O O . GLY A 1 364 ? -24.898 0.078 -31.869 1.00 94.69 364 GLY A O 1
ATOM 2869 N N . GLU A 1 365 ? -23.963 -0.543 -33.818 1.00 94.62 365 GLU A N 1
ATOM 2870 C CA . GLU A 1 365 ? -23.970 0.782 -34.461 1.00 94.62 365 GLU A CA 1
ATOM 2871 C C . GLU A 1 365 ? -25.368 1.262 -34.868 1.00 94.62 365 GLU A C 1
ATOM 2873 O O . GLU A 1 365 ? -25.585 2.448 -35.115 1.00 94.62 365 GLU A O 1
ATOM 2878 N N . ALA A 1 366 ? -26.329 0.341 -34.955 1.00 92.25 366 ALA A N 1
ATOM 2879 C CA . ALA A 1 366 ? -27.698 0.657 -35.317 1.00 92.25 366 ALA A CA 1
ATOM 2880 C C . ALA A 1 366 ? -28.510 1.114 -34.091 1.00 92.25 366 ALA A C 1
ATOM 2882 O O . ALA A 1 366 ? -28.417 0.505 -33.019 1.00 92.25 366 ALA A O 1
ATOM 2883 N N . PRO A 1 367 ? -29.363 2.142 -34.238 1.00 92.38 367 PRO A N 1
ATOM 2884 C CA . PRO A 1 367 ? -30.277 2.532 -33.178 1.00 92.38 367 PRO A CA 1
ATOM 2885 C C . PRO A 1 367 ? -31.339 1.455 -32.923 1.00 92.38 367 PRO A C 1
ATOM 2887 O O . PRO A 1 367 ? -31.762 0.734 -33.828 1.00 92.38 367 PRO A O 1
ATOM 2890 N N . LEU A 1 368 ? -31.817 1.383 -31.683 1.00 91.44 368 LEU A N 1
ATOM 2891 C CA . LEU A 1 368 ? -32.878 0.470 -31.275 1.00 91.44 368 LEU A CA 1
ATOM 2892 C C . LEU A 1 368 ? -34.203 0.848 -31.941 1.00 91.44 368 LEU A C 1
ATOM 2894 O O . LEU A 1 368 ? -34.628 2.004 -31.910 1.00 91.44 368 LEU A O 1
ATOM 2898 N N . ALA A 1 369 ? -34.899 -0.154 -32.476 1.00 85.38 369 ALA A N 1
ATOM 2899 C CA . ALA A 1 369 ? -36.241 0.024 -33.009 1.00 85.38 369 ALA A CA 1
ATOM 2900 C C . ALA A 1 369 ? -37.248 0.415 -31.904 1.00 85.38 369 ALA A C 1
ATOM 2902 O O . ALA A 1 369 ? -37.142 0.004 -30.741 1.00 85.38 369 ALA A O 1
ATOM 2903 N N . GLY A 1 370 ? -38.263 1.196 -32.279 1.00 83.06 370 GLY A N 1
ATOM 2904 C CA . GLY A 1 370 ? -39.346 1.627 -31.390 1.00 83.06 370 GLY A CA 1
ATOM 2905 C C . GLY A 1 370 ? -39.308 3.124 -31.059 1.00 83.06 370 GLY A C 1
ATOM 2906 O O . GLY A 1 370 ? -38.643 3.888 -31.758 1.00 83.06 370 GLY A O 1
ATOM 2907 N N . PRO A 1 371 ? -40.050 3.573 -30.028 1.00 82.81 371 PRO A N 1
ATOM 2908 C CA . PRO A 1 371 ? -40.132 4.990 -29.691 1.00 82.81 371 PRO A CA 1
ATOM 2909 C C . PRO A 1 371 ? -38.760 5.549 -29.277 1.00 82.81 371 PRO A C 1
ATOM 2911 O O . PRO A 1 371 ? -37.902 4.778 -28.824 1.00 82.81 371 PRO A O 1
ATOM 2914 N N . PRO A 1 372 ? -38.544 6.870 -29.400 1.00 83.69 372 PRO A N 1
ATOM 2915 C CA . PRO A 1 372 ? -37.325 7.503 -28.916 1.00 83.69 372 PRO A CA 1
ATOM 2916 C C . PRO A 1 372 ? -37.146 7.306 -27.401 1.00 83.69 372 PRO A C 1
ATOM 2918 O O . PRO A 1 372 ? -38.057 6.875 -26.689 1.00 83.69 372 PRO A O 1
ATOM 2921 N N . GLY A 1 373 ? -35.937 7.578 -26.918 1.00 80.88 373 GLY A N 1
ATOM 2922 C CA . GLY A 1 373 ? -35.601 7.598 -25.504 1.00 80.88 373 GLY A CA 1
ATOM 2923 C C . GLY A 1 373 ? -36.340 8.701 -24.730 1.00 80.88 373 GLY A C 1
ATOM 2924 O O . GLY A 1 373 ? -37.061 9.507 -25.322 1.00 80.88 373 GLY A O 1
ATOM 2925 N N . PRO A 1 374 ? -36.155 8.754 -23.402 1.00 77.50 374 PRO A N 1
ATOM 2926 C CA . PRO A 1 374 ? -36.931 9.603 -22.492 1.00 77.50 374 PRO A CA 1
ATOM 2927 C C . PRO A 1 374 ? -36.957 11.104 -22.834 1.00 77.50 374 PRO A C 1
ATOM 2929 O O . PRO A 1 374 ? -37.953 11.766 -22.559 1.00 77.50 374 PRO A O 1
ATOM 2932 N N . ASN A 1 375 ? -35.929 11.630 -23.511 1.00 78.12 375 ASN A N 1
ATOM 2933 C CA . ASN A 1 375 ? -35.840 13.032 -23.944 1.00 78.12 375 ASN A CA 1
ATOM 2934 C C . ASN A 1 375 ? -36.088 13.217 -25.456 1.00 78.12 375 ASN A C 1
ATOM 2936 O O . ASN A 1 375 ? -35.688 14.227 -26.034 1.00 78.12 375 ASN A O 1
ATOM 2940 N N . GLY A 1 376 ? -36.713 12.246 -26.129 1.00 79.69 376 GLY A N 1
ATOM 2941 C CA . GLY A 1 376 ? -36.982 12.304 -27.570 1.00 79.69 376 GLY A CA 1
ATOM 2942 C C . GLY A 1 376 ? -35.780 11.967 -28.464 1.00 79.69 376 GLY A C 1
ATOM 2943 O O . GLY A 1 376 ? -35.896 12.028 -29.686 1.00 79.69 376 GLY A O 1
ATOM 2944 N N . GLN A 1 377 ? -34.642 11.577 -27.884 1.00 81.94 377 GLN A N 1
ATOM 2945 C CA . GLN A 1 377 ? -33.446 11.159 -28.612 1.00 81.94 377 GLN A CA 1
ATOM 2946 C C . GLN A 1 377 ? -33.594 9.753 -29.204 1.00 81.94 377 GLN A C 1
ATOM 2948 O O . GLN A 1 377 ? -34.248 8.890 -28.625 1.00 81.94 377 GLN A O 1
ATOM 2953 N N . THR A 1 378 ? -32.932 9.472 -30.325 1.00 88.38 378 THR A N 1
ATOM 2954 C CA . THR A 1 378 ? -32.741 8.093 -30.806 1.00 88.38 378 THR A CA 1
ATOM 2955 C C . THR A 1 378 ? -32.119 7.243 -29.691 1.00 88.38 378 THR A C 1
ATOM 2957 O O . THR A 1 378 ? -31.303 7.765 -28.945 1.00 88.38 378 THR A O 1
ATOM 2960 N N . LEU A 1 379 ? -32.489 5.973 -29.516 1.00 89.12 379 LEU A N 1
ATOM 2961 C CA . LEU A 1 379 ? -31.953 5.130 -28.435 1.00 89.12 379 LEU A CA 1
ATOM 2962 C C . LEU A 1 379 ? -30.959 4.105 -28.996 1.00 89.12 379 LEU A C 1
ATOM 2964 O O . LEU A 1 379 ? -31.229 3.520 -30.037 1.00 89.12 379 LEU A O 1
ATOM 2968 N N . PHE A 1 380 ? -29.851 3.858 -28.299 1.00 93.62 380 PHE A N 1
ATOM 2969 C CA . PHE A 1 380 ? -28.855 2.827 -28.629 1.00 93.62 380 PHE A CA 1
ATOM 2970 C C . PHE A 1 380 ? -28.744 1.809 -27.487 1.00 93.62 380 PHE A C 1
ATOM 2972 O O . PHE A 1 380 ? -29.251 2.050 -26.392 1.00 93.62 380 PHE A O 1
ATOM 2979 N N . ALA A 1 381 ? -28.116 0.656 -27.734 1.00 93.00 381 ALA A N 1
ATOM 2980 C CA . ALA A 1 381 ? -27.939 -0.373 -26.702 1.00 93.00 381 ALA A CA 1
ATOM 2981 C C . ALA A 1 381 ? -26.982 0.077 -25.578 1.00 93.00 381 ALA A C 1
ATOM 2983 O O . ALA A 1 381 ? -27.220 -0.212 -24.404 1.00 93.00 381 ALA A O 1
ATOM 2984 N N . SER A 1 382 ? -25.940 0.822 -25.940 1.00 94.88 382 SER A N 1
ATOM 2985 C CA . SER A 1 382 ? -24.931 1.399 -25.048 1.00 94.88 382 SER A CA 1
ATOM 2986 C C . SER A 1 382 ? -24.458 2.741 -25.618 1.00 94.88 382 SER A C 1
ATOM 2988 O O . SER A 1 382 ? -24.800 3.076 -26.755 1.00 94.88 382 SER A O 1
ATOM 2990 N N . ASP A 1 383 ? -23.710 3.527 -24.848 1.00 93.00 383 ASP A N 1
ATOM 2991 C CA . ASP A 1 383 ? -22.965 4.687 -25.346 1.00 93.00 383 ASP A CA 1
ATOM 2992 C C . ASP A 1 383 ? -21.669 4.295 -26.079 1.00 93.00 383 ASP A C 1
ATOM 2994 O O . ASP A 1 383 ? -21.083 5.121 -26.779 1.00 93.00 383 ASP A O 1
ATOM 2998 N N . HIS A 1 384 ? -21.276 3.023 -26.005 1.00 96.12 384 HIS A N 1
ATOM 2999 C CA . HIS A 1 384 ? -20.224 2.432 -26.825 1.00 96.12 384 HIS A CA 1
ATOM 3000 C C . HIS A 1 384 ? -20.803 1.490 -27.894 1.00 96.12 384 HIS A C 1
ATOM 3002 O O . HIS A 1 384 ? -21.803 0.800 -27.682 1.00 96.12 384 HIS A O 1
ATOM 3008 N N . PHE A 1 385 ? -20.143 1.425 -29.046 1.00 97.44 385 PHE A N 1
ATOM 3009 C CA . PHE A 1 385 ? -20.277 0.329 -29.999 1.00 97.44 385 PHE A CA 1
ATOM 3010 C C . PHE A 1 385 ? -19.346 -0.811 -29.589 1.00 97.44 385 PHE A C 1
ATOM 3012 O O . PHE A 1 385 ? -18.220 -0.585 -29.145 1.00 97.44 385 PHE A O 1
ATOM 3019 N N . GLY A 1 386 ? -19.827 -2.043 -29.720 1.00 97.12 386 GLY A N 1
ATOM 3020 C CA . GLY A 1 386 ? -19.054 -3.228 -29.382 1.00 97.12 386 GLY A CA 1
ATOM 3021 C C . GLY A 1 386 ? -18.011 -3.557 -30.435 1.00 97.12 386 GLY A C 1
ATOM 3022 O O . GLY A 1 386 ? -18.129 -3.149 -31.587 1.00 97.12 386 GLY A O 1
ATOM 3023 N N . LEU A 1 387 ? -17.010 -4.338 -30.040 1.00 97.88 387 LEU A N 1
ATOM 3024 C CA . LEU A 1 387 ? -15.931 -4.781 -30.916 1.00 97.88 387 LEU A CA 1
ATOM 3025 C C . LEU A 1 387 ? -15.900 -6.309 -30.959 1.00 97.88 387 LEU A C 1
ATOM 3027 O O . LEU A 1 387 ? -15.822 -6.954 -29.913 1.00 97.88 387 LEU A O 1
ATOM 3031 N N . ARG A 1 388 ? -15.948 -6.891 -32.160 1.00 98.00 388 ARG A N 1
ATOM 3032 C CA . ARG A 1 388 ? -15.836 -8.335 -32.404 1.00 98.00 388 ARG A CA 1
ATOM 3033 C C . ARG A 1 388 ? -14.566 -8.612 -33.198 1.00 98.00 388 ARG A C 1
ATOM 3035 O O . ARG A 1 388 ? -14.343 -8.005 -34.238 1.00 98.00 388 ARG A O 1
ATOM 3042 N N . CYS A 1 389 ? -13.745 -9.534 -32.713 1.00 97.94 389 CYS A N 1
ATOM 3043 C CA . CYS A 1 389 ? -12.483 -9.937 -33.318 1.00 97.94 389 CYS A CA 1
ATOM 3044 C C . CYS A 1 389 ? -12.452 -11.457 -33.505 1.00 97.94 389 CYS A C 1
ATOM 3046 O O . CYS A 1 389 ? -12.783 -12.205 -32.588 1.00 97.94 389 CYS A O 1
ATOM 3048 N N . VAL A 1 390 ? -12.043 -11.919 -34.682 1.00 96.94 390 VAL A N 1
ATOM 3049 C CA . VAL A 1 390 ? -11.786 -13.335 -34.968 1.00 96.94 390 VAL A CA 1
ATOM 3050 C C . VAL A 1 390 ? -10.278 -13.537 -35.015 1.00 96.94 390 VAL A C 1
ATOM 3052 O O . VAL A 1 390 ? -9.584 -12.839 -35.756 1.00 96.94 390 VAL A O 1
ATOM 3055 N N . LEU A 1 391 ? -9.779 -14.481 -34.221 1.00 93.81 391 LEU A N 1
ATOM 3056 C CA . LEU A 1 391 ? -8.375 -14.868 -34.165 1.00 93.81 391 LEU A CA 1
ATOM 3057 C C . LEU A 1 391 ? -8.187 -16.210 -34.879 1.00 93.81 391 LEU A C 1
ATOM 3059 O O . LEU A 1 391 ? -8.798 -17.213 -34.493 1.00 93.81 391 LEU A O 1
ATOM 3063 N N . ARG A 1 392 ? -7.320 -16.244 -35.896 1.00 88.69 392 ARG A N 1
ATOM 3064 C CA . ARG A 1 392 ? -6.935 -17.499 -36.560 1.00 88.69 392 ARG A CA 1
ATOM 3065 C C . ARG A 1 392 ? -6.078 -18.352 -35.622 1.00 88.69 392 ARG A C 1
ATOM 3067 O O . ARG A 1 392 ? -5.313 -17.800 -34.829 1.00 88.69 392 ARG A O 1
ATOM 3074 N N . ARG A 1 393 ? -6.203 -19.681 -35.734 1.00 82.00 393 ARG A N 1
ATOM 3075 C CA . ARG A 1 393 ? -5.448 -20.676 -34.952 1.00 82.00 393 ARG A CA 1
ATOM 3076 C C . ARG A 1 393 ? -4.671 -21.615 -35.874 1.00 82.00 393 ARG A C 1
ATOM 3078 O O . ARG A 1 393 ? -5.285 -22.352 -36.641 1.00 82.00 393 ARG A O 1
ATOM 3085 N N . GLU A 1 394 ? -3.339 -21.567 -35.826 1.00 70.50 394 GLU A N 1
ATOM 3086 C CA . GLU A 1 394 ? -2.460 -22.409 -36.660 1.00 70.50 394 GLU A CA 1
ATOM 3087 C C . GLU A 1 394 ? -2.076 -23.731 -35.954 1.00 70.50 394 GLU A C 1
ATOM 3089 O O . GLU A 1 394 ? -1.960 -23.788 -34.728 1.00 70.50 394 GLU A O 1
ATOM 3094 N N . ALA A 1 395 ? -1.900 -24.820 -36.721 1.00 54.50 395 ALA A N 1
ATOM 3095 C CA . ALA A 1 395 ? -1.540 -26.144 -36.196 1.00 54.50 395 ALA A CA 1
ATOM 3096 C C . ALA A 1 395 ? -0.016 -26.295 -36.032 1.00 54.50 395 ALA A C 1
ATOM 3098 O O . ALA A 1 395 ? 0.743 -26.025 -36.961 1.00 54.50 395 ALA A O 1
ATOM 3099 N N . VAL A 1 396 ? 0.430 -26.782 -34.871 1.00 49.47 396 VAL A N 1
ATOM 3100 C CA . VAL A 1 396 ? 1.856 -26.982 -34.560 1.00 49.47 396 VAL A CA 1
ATOM 3101 C C . VAL A 1 396 ? 2.390 -28.218 -35.299 1.00 49.47 396 VAL A C 1
ATOM 3103 O O . VAL A 1 396 ? 1.914 -29.331 -35.074 1.00 49.47 396 VAL A O 1
ATOM 3106 N N . ALA A 1 397 ? 3.381 -28.044 -36.181 1.00 34.84 397 ALA A N 1
ATOM 3107 C CA . ALA A 1 397 ? 4.129 -29.155 -36.771 1.00 34.84 397 ALA A CA 1
ATOM 3108 C C . ALA A 1 397 ? 5.119 -29.738 -35.745 1.00 34.84 397 ALA A C 1
ATOM 3110 O O . ALA A 1 397 ? 5.760 -29.006 -34.995 1.00 34.84 397 ALA A O 1
ATOM 3111 N N . SER A 1 398 ? 5.216 -31.068 -35.713 1.00 30.89 398 SER 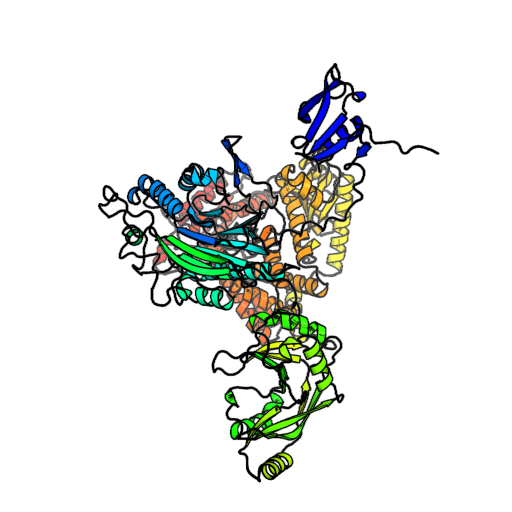A N 1
ATOM 3112 C CA . SER A 1 398 ? 5.979 -31.855 -34.741 1.00 30.89 398 SER A CA 1
ATOM 3113 C C . SER A 1 398 ? 7.455 -31.461 -34.609 1.00 30.89 398 SER A C 1
ATOM 3115 O O . SER A 1 398 ? 8.135 -31.151 -35.583 1.00 30.89 398 SER A O 1
ATOM 3117 N N . SER A 1 399 ? 7.924 -31.583 -33.369 1.00 34.03 399 SER A N 1
ATOM 3118 C CA . SER A 1 399 ? 9.248 -31.305 -32.821 1.00 34.03 399 SER A CA 1
ATOM 3119 C C . SER A 1 399 ? 10.440 -31.903 -33.585 1.00 34.03 399 SER A C 1
ATOM 3121 O O . SER A 1 399 ? 10.831 -33.034 -33.317 1.00 34.03 399 SER A O 1
ATOM 3123 N N . GLU A 1 400 ? 11.103 -31.104 -34.418 1.00 29.19 400 GLU A N 1
ATOM 3124 C CA . GLU A 1 400 ? 12.546 -31.200 -34.692 1.00 29.19 400 GLU A CA 1
ATOM 3125 C C . GLU A 1 400 ? 13.074 -29.777 -34.933 1.00 29.19 400 GLU A C 1
ATOM 3127 O O . GLU A 1 400 ? 12.922 -29.203 -36.007 1.00 29.19 400 GLU A O 1
ATOM 3132 N N . GLY A 1 401 ? 13.628 -29.168 -33.880 1.00 29.11 401 GLY A N 1
ATOM 3133 C CA . GLY A 1 401 ? 14.114 -27.782 -33.909 1.00 29.11 401 GLY A CA 1
ATOM 3134 C C . GLY A 1 401 ? 13.992 -27.014 -32.591 1.00 29.11 401 GLY A C 1
ATOM 3135 O O . GLY A 1 401 ? 13.972 -25.789 -32.602 1.00 29.11 401 GLY A O 1
ATOM 3136 N N . LEU A 1 402 ? 13.899 -27.701 -31.448 1.00 34.38 402 LEU A N 1
ATOM 3137 C CA . LEU A 1 402 ? 13.945 -27.079 -30.122 1.00 34.38 402 LEU A CA 1
ATOM 3138 C C . LEU A 1 402 ? 15.403 -26.915 -29.677 1.00 34.38 402 LEU A C 1
ATOM 3140 O O . LEU A 1 402 ? 15.915 -27.638 -28.829 1.00 34.38 402 LEU A O 1
ATOM 3144 N N . THR A 1 403 ? 16.074 -25.935 -30.273 1.00 29.61 403 THR A N 1
ATOM 3145 C CA . THR A 1 403 ? 17.243 -25.290 -29.671 1.00 29.61 403 THR A CA 1
ATOM 3146 C C . THR A 1 403 ? 16.967 -23.799 -29.611 1.00 29.61 403 THR A C 1
ATOM 3148 O O . THR A 1 403 ? 16.965 -23.132 -30.642 1.00 29.61 403 THR A O 1
ATOM 3151 N N . ALA A 1 404 ? 16.712 -23.330 -28.389 1.00 37.44 404 ALA A N 1
ATOM 3152 C CA . ALA A 1 404 ? 16.789 -21.948 -27.927 1.00 37.44 404 ALA A CA 1
ATOM 3153 C C . ALA A 1 404 ? 16.209 -20.874 -28.868 1.00 37.44 404 ALA A C 1
ATOM 3155 O O . ALA A 1 404 ? 16.899 -20.310 -29.715 1.00 37.44 404 ALA A O 1
ATOM 3156 N N . ARG A 1 405 ? 14.954 -20.494 -28.615 1.00 30.42 405 ARG A N 1
ATOM 3157 C CA . ARG A 1 405 ? 14.430 -19.174 -28.983 1.00 30.42 405 ARG A CA 1
ATOM 3158 C C . ARG A 1 405 ? 13.923 -18.449 -27.736 1.00 30.42 405 ARG A C 1
ATOM 3160 O O . ARG A 1 405 ? 12.734 -18.241 -27.566 1.00 30.42 405 ARG A O 1
ATOM 3167 N N . SER A 1 406 ? 14.860 -18.044 -26.878 1.00 34.81 406 SER A N 1
ATOM 3168 C CA . SER A 1 406 ? 14.736 -16.737 -26.231 1.00 34.81 406 SER A CA 1
ATOM 3169 C C . SER A 1 406 ? 15.157 -15.728 -27.294 1.00 34.81 406 SER A C 1
ATOM 3171 O O . SER A 1 406 ? 16.341 -15.616 -27.608 1.00 34.81 406 SER A O 1
ATOM 3173 N N . SER A 1 407 ? 14.200 -15.081 -27.956 1.00 35.84 407 SER A N 1
ATOM 3174 C CA . SER A 1 407 ? 14.516 -13.930 -28.798 1.00 35.84 407 SER A CA 1
ATOM 3175 C C . SER A 1 407 ? 14.444 -12.666 -27.947 1.00 35.84 407 SER A C 1
ATOM 3177 O O . SER A 1 407 ? 13.500 -11.888 -28.057 1.00 35.84 407 SER A O 1
ATOM 3179 N N . THR A 1 408 ? 15.459 -12.435 -27.118 1.00 47.44 408 THR A N 1
ATOM 3180 C CA . THR A 1 408 ? 15.869 -11.070 -26.778 1.00 47.44 408 THR A CA 1
ATOM 3181 C C . THR A 1 408 ? 16.440 -10.467 -28.057 1.00 47.44 408 THR A C 1
ATOM 3183 O O . THR A 1 408 ? 17.598 -10.678 -28.418 1.00 47.44 408 THR A O 1
ATOM 3186 N N . ALA A 1 409 ? 15.602 -9.780 -28.833 1.00 58.09 409 ALA A N 1
ATOM 3187 C CA . ALA A 1 409 ? 16.093 -9.044 -29.988 1.00 58.09 409 ALA A CA 1
ATOM 3188 C C . ALA A 1 409 ? 17.085 -7.984 -29.482 1.00 58.09 409 ALA A C 1
ATOM 3190 O O . ALA A 1 409 ? 16.682 -6.992 -28.877 1.00 58.09 409 ALA A O 1
ATOM 3191 N N . LEU A 1 410 ? 18.386 -8.211 -29.687 1.00 79.06 410 LEU A N 1
ATOM 3192 C CA . LEU A 1 410 ? 19.416 -7.249 -29.308 1.00 79.06 410 LEU A CA 1
ATOM 3193 C C . LEU A 1 410 ? 19.164 -5.917 -30.007 1.00 79.06 410 LEU A C 1
ATOM 3195 O O . LEU A 1 410 ? 18.796 -5.864 -31.184 1.00 79.06 410 LEU A O 1
ATOM 3199 N N . VAL A 1 411 ? 19.438 -4.826 -29.306 1.00 80.19 411 VAL A N 1
ATOM 3200 C CA . VAL A 1 411 ? 19.190 -3.486 -29.814 1.00 80.19 411 VAL A CA 1
ATOM 3201 C C . VAL A 1 411 ? 20.479 -2.682 -29.961 1.00 80.19 411 VAL A C 1
ATOM 3203 O O . VAL A 1 411 ? 21.374 -2.690 -29.124 1.00 80.19 411 VAL A O 1
ATOM 3206 N N . TYR A 1 412 ? 20.567 -1.897 -31.037 1.00 85.00 412 TYR A N 1
ATOM 3207 C CA . TYR A 1 412 ? 21.711 -1.014 -31.335 1.00 85.00 412 TYR A CA 1
ATOM 3208 C C . TYR A 1 412 ? 21.665 0.331 -30.587 1.00 85.00 412 TYR A C 1
ATOM 3210 O O . TYR A 1 412 ? 22.299 1.323 -30.980 1.00 85.00 412 TYR A O 1
ATOM 3218 N N . HIS A 1 413 ? 20.823 0.428 -29.565 1.00 87.81 413 HIS A N 1
ATOM 3219 C CA . HIS A 1 413 ? 20.708 1.609 -28.718 1.00 87.81 413 HIS A CA 1
ATOM 3220 C C . HIS A 1 413 ? 21.086 1.333 -27.263 1.00 87.81 413 HIS A C 1
ATOM 3222 O O . HIS A 1 413 ? 21.063 2.269 -26.470 1.00 87.81 413 HIS A O 1
ATOM 3228 N N . THR A 1 414 ? 21.522 0.113 -26.945 1.00 91.44 414 THR A N 1
ATOM 3229 C CA . THR A 1 414 ? 22.138 -0.254 -25.669 1.00 91.44 414 THR A CA 1
ATOM 3230 C C . THR A 1 414 ? 23.497 -0.918 -25.906 1.00 91.44 414 THR A C 1
ATOM 3232 O O . THR A 1 414 ? 23.764 -1.435 -26.993 1.00 91.44 414 THR A O 1
ATOM 3235 N N . ALA A 1 415 ? 24.393 -0.842 -24.923 1.00 92.44 415 ALA A N 1
ATOM 3236 C CA . ALA A 1 415 ? 25.693 -1.513 -24.952 1.00 92.44 415 ALA A CA 1
ATOM 3237 C C . ALA A 1 415 ? 26.198 -1.792 -23.528 1.00 92.44 415 ALA A C 1
ATOM 3239 O O . ALA A 1 415 ? 25.898 -1.026 -22.607 1.00 92.44 415 ALA A O 1
ATOM 3240 N N . LEU A 1 416 ? 27.034 -2.821 -23.375 1.00 94.81 416 LEU A N 1
ATOM 3241 C CA . LEU A 1 416 ? 27.858 -3.030 -22.183 1.00 94.81 416 LEU A CA 1
ATOM 3242 C C . LEU A 1 416 ? 29.291 -2.580 -22.485 1.00 94.81 416 LEU A C 1
ATOM 3244 O O . LEU A 1 416 ? 29.920 -3.060 -23.434 1.00 94.81 416 LEU A O 1
ATOM 3248 N N . VAL A 1 417 ? 29.815 -1.651 -21.686 1.00 95.25 417 VAL A N 1
ATOM 3249 C CA . VAL A 1 417 ? 31.105 -1.000 -21.953 1.00 95.25 417 VAL A CA 1
ATOM 3250 C C . VAL A 1 417 ? 31.934 -0.786 -20.685 1.00 95.25 417 VAL A C 1
ATOM 3252 O O . VAL A 1 417 ? 31.403 -0.735 -19.576 1.00 95.25 417 VAL A O 1
ATOM 3255 N N . LEU A 1 418 ? 33.241 -0.584 -20.857 1.00 95.38 418 LEU A N 1
ATOM 3256 C CA . LEU A 1 418 ? 34.101 0.052 -19.855 1.00 95.38 418 LEU A CA 1
ATOM 3257 C C . LEU A 1 418 ? 34.247 1.532 -20.177 1.00 95.38 418 LEU A C 1
ATOM 3259 O O . LEU A 1 418 ? 34.496 1.893 -21.327 1.00 95.38 418 LEU A O 1
ATOM 3263 N N . ILE A 1 419 ? 34.161 2.382 -19.161 1.00 94.56 419 ILE A N 1
ATOM 3264 C CA . ILE A 1 419 ? 34.339 3.829 -19.298 1.00 94.56 419 ILE A CA 1
ATOM 3265 C C . ILE A 1 419 ? 35.558 4.225 -18.454 1.00 94.56 419 ILE A C 1
ATOM 3267 O O . ILE A 1 419 ? 35.548 3.971 -17.248 1.00 94.56 419 ILE A O 1
ATOM 3271 N N . PRO A 1 420 ? 36.623 4.809 -19.043 1.00 91.62 420 PRO A N 1
ATOM 3272 C CA . PRO A 1 420 ? 37.706 5.397 -18.262 1.00 91.62 420 PRO A CA 1
ATOM 3273 C C . PRO A 1 420 ? 37.152 6.486 -17.331 1.00 91.62 420 PRO A C 1
ATOM 3275 O O . PRO A 1 420 ? 36.186 7.146 -17.707 1.00 91.62 420 PRO A O 1
ATOM 3278 N N . PRO A 1 421 ? 37.736 6.732 -16.154 1.00 87.62 421 PRO A N 1
ATOM 3279 C CA . PRO A 1 421 ? 37.287 7.810 -15.281 1.00 87.62 421 PRO A CA 1
ATOM 3280 C C . PRO A 1 421 ? 37.480 9.192 -15.933 1.00 87.62 421 PRO A C 1
ATOM 3282 O O . PRO A 1 421 ? 38.365 9.393 -16.768 1.00 87.62 421 PRO A O 1
ATOM 3285 N N . ASP A 1 422 ? 36.618 10.146 -15.580 1.00 85.38 422 ASP A N 1
ATOM 3286 C CA . ASP A 1 422 ? 36.519 11.447 -16.262 1.00 85.38 422 ASP A CA 1
ATOM 3287 C C . ASP A 1 422 ? 37.819 12.275 -16.204 1.00 85.38 422 ASP A C 1
ATOM 3289 O O . ASP A 1 422 ? 38.077 13.111 -17.072 1.00 85.38 422 ASP A O 1
ATOM 3293 N N . ASP A 1 423 ? 38.678 12.024 -15.214 1.00 83.00 423 ASP A N 1
ATOM 3294 C CA . ASP A 1 423 ? 39.973 12.687 -15.031 1.00 83.00 423 ASP A CA 1
ATOM 3295 C C . ASP A 1 423 ? 40.987 12.360 -16.140 1.00 83.00 423 ASP A C 1
ATOM 3297 O O . ASP A 1 423 ? 41.846 13.189 -16.451 1.00 83.00 423 ASP A O 1
ATOM 3301 N N . VAL A 1 424 ? 40.856 11.208 -16.809 1.00 88.69 424 VAL A N 1
ATOM 3302 C CA . VAL A 1 424 ? 41.715 10.832 -17.947 1.00 88.69 424 VAL A CA 1
ATOM 3303 C C . VAL A 1 424 ? 41.122 11.205 -19.311 1.00 88.69 424 VAL A C 1
ATOM 3305 O O . VAL A 1 424 ? 41.748 10.970 -20.348 1.00 88.69 424 VAL A O 1
ATOM 3308 N N . TRP A 1 425 ? 39.935 11.819 -19.360 1.00 90.81 425 TRP A N 1
ATOM 3309 C CA . TRP A 1 425 ? 39.249 12.100 -20.628 1.00 90.81 425 TRP A CA 1
ATOM 3310 C C . TRP A 1 425 ? 39.883 13.223 -21.440 1.00 90.81 425 TRP A C 1
ATOM 3312 O O . TRP A 1 425 ? 39.795 13.189 -22.665 1.00 90.81 425 TRP A O 1
ATOM 3322 N N . GLY A 1 426 ? 40.508 14.214 -20.797 1.00 92.19 426 GLY A N 1
ATOM 3323 C CA . GLY A 1 426 ? 41.005 15.427 -21.460 1.00 92.19 426 GLY A CA 1
ATOM 3324 C C . GLY A 1 426 ? 41.828 15.152 -22.731 1.00 92.19 426 GLY A C 1
ATOM 3325 O O . GLY A 1 426 ? 41.439 15.616 -23.809 1.00 92.19 426 GLY A O 1
ATOM 3326 N N . PRO A 1 427 ? 42.915 14.357 -22.658 1.00 91.25 427 PRO A N 1
ATOM 3327 C CA . PRO A 1 427 ? 43.727 14.022 -23.830 1.00 91.25 427 PRO A CA 1
ATOM 3328 C C . PRO A 1 427 ? 42.987 13.172 -24.877 1.00 91.25 427 PRO A C 1
ATOM 3330 O O . PRO A 1 427 ? 43.158 13.393 -26.076 1.00 91.25 427 PRO A O 1
ATOM 3333 N N . ILE A 1 428 ? 42.132 12.235 -24.448 1.00 92.62 428 ILE A N 1
ATOM 3334 C CA . ILE A 1 428 ? 41.353 11.360 -25.344 1.00 92.62 428 ILE A CA 1
ATOM 3335 C C . ILE A 1 428 ? 40.349 12.192 -26.152 1.00 92.62 428 ILE A C 1
ATOM 3337 O O . ILE A 1 428 ? 40.276 12.112 -27.379 1.00 92.62 428 ILE A O 1
ATOM 3341 N N . GLN A 1 429 ? 39.592 13.039 -25.459 1.00 90.50 429 GLN A N 1
ATOM 3342 C CA . GLN A 1 429 ? 38.560 13.881 -26.046 1.00 90.50 429 GLN A CA 1
ATOM 3343 C C . GLN A 1 429 ? 39.153 14.981 -26.935 1.00 90.50 429 GLN A C 1
ATOM 3345 O O . GLN A 1 429 ? 38.512 15.376 -27.906 1.00 90.50 429 GLN A O 1
ATOM 3350 N N . ALA A 1 430 ? 40.386 15.437 -26.682 1.00 89.12 430 ALA A N 1
ATOM 3351 C CA . ALA A 1 430 ? 41.084 16.370 -27.569 1.00 89.12 430 ALA A CA 1
ATOM 3352 C C . ALA A 1 430 ? 41.347 15.782 -28.969 1.00 89.12 430 ALA A C 1
ATOM 3354 O O . ALA A 1 430 ? 41.248 16.508 -29.962 1.00 89.12 430 ALA A O 1
ATOM 3355 N N . LEU A 1 431 ? 41.643 14.478 -29.055 1.00 89.19 431 LEU A N 1
ATOM 3356 C CA . LEU A 1 431 ? 41.767 13.757 -30.327 1.00 89.19 431 LEU A CA 1
ATOM 3357 C C . LEU A 1 431 ? 40.394 13.515 -30.957 1.00 89.19 431 LEU A C 1
ATOM 3359 O O . LEU A 1 431 ? 40.170 13.887 -32.111 1.00 89.19 431 LEU A O 1
ATOM 3363 N N . ARG A 1 432 ? 39.444 12.983 -30.179 1.00 92.75 432 ARG A N 1
ATOM 3364 C CA . ARG A 1 432 ? 38.097 12.670 -30.676 1.00 92.75 432 ARG A CA 1
ATOM 3365 C C . ARG A 1 432 ? 37.353 13.898 -31.187 1.00 92.75 432 ARG A C 1
ATOM 3367 O O . ARG A 1 432 ? 36.753 13.843 -32.250 1.00 92.75 432 ARG A O 1
ATOM 3374 N N . LYS A 1 433 ? 37.470 15.048 -30.523 1.00 88.81 433 LYS A N 1
ATOM 3375 C CA . LYS A 1 433 ? 36.854 16.303 -30.983 1.00 88.81 433 LYS A CA 1
ATOM 3376 C C . LYS A 1 433 ? 37.309 16.714 -32.392 1.00 88.81 433 LYS A C 1
ATOM 3378 O O . LYS A 1 433 ? 36.554 17.376 -33.096 1.00 88.81 433 LYS A O 1
ATOM 3383 N N . LYS A 1 434 ? 38.534 16.356 -32.792 1.00 86.31 434 LYS A N 1
ATOM 3384 C CA . LYS A 1 434 ? 39.093 16.680 -34.114 1.00 86.31 434 LYS A CA 1
ATOM 3385 C C . LYS A 1 434 ? 38.802 15.613 -35.168 1.00 86.31 434 LYS A C 1
ATOM 3387 O O . LYS A 1 434 ? 38.674 15.957 -36.338 1.00 86.31 434 LYS A O 1
ATOM 3392 N N . HIS A 1 435 ? 38.743 14.344 -34.767 1.00 86.38 435 HIS A N 1
ATOM 3393 C CA . HIS A 1 435 ? 38.805 13.215 -35.701 1.00 86.38 435 HIS A CA 1
ATOM 3394 C C . HIS A 1 435 ? 37.614 12.248 -35.613 1.00 86.38 435 HIS A C 1
ATOM 3396 O O . HIS A 1 435 ? 37.467 11.397 -36.483 1.00 86.38 435 HIS A O 1
ATOM 3402 N N . ASP A 1 436 ? 36.747 12.353 -34.605 1.00 85.25 436 ASP A N 1
ATOM 3403 C CA . ASP A 1 436 ? 35.574 11.494 -34.416 1.00 85.25 436 ASP A CA 1
ATOM 3404 C C . ASP A 1 436 ? 34.282 12.283 -34.674 1.00 85.25 436 ASP A C 1
ATOM 3406 O O . ASP A 1 436 ? 33.816 13.056 -33.837 1.00 85.25 436 ASP A O 1
ATOM 3410 N N . ALA A 1 437 ? 33.653 12.049 -35.829 1.00 78.12 437 ALA A N 1
ATOM 3411 C CA . ALA A 1 437 ? 32.360 12.649 -36.169 1.00 78.12 437 ALA A CA 1
ATOM 3412 C C . ALA A 1 437 ? 31.237 12.263 -35.183 1.00 78.12 437 ALA A C 1
ATOM 3414 O O . ALA A 1 437 ? 30.213 12.939 -35.112 1.00 78.12 437 ALA A O 1
ATOM 3415 N N . LYS A 1 438 ? 31.423 11.188 -34.403 1.00 79.38 438 LYS A N 1
ATOM 3416 C CA . LYS A 1 438 ? 30.491 10.713 -33.374 1.00 79.38 438 LYS A CA 1
ATOM 3417 C C . LYS A 1 438 ? 30.940 11.101 -31.959 1.00 79.38 438 LYS A C 1
ATOM 3419 O O . LYS A 1 438 ? 30.377 10.589 -30.993 1.00 79.38 438 LYS A O 1
ATOM 3424 N N . PHE A 1 439 ? 31.890 12.031 -31.817 1.00 80.38 439 PHE A N 1
ATOM 3425 C CA . PHE A 1 439 ? 32.405 12.518 -30.532 1.00 80.38 439 PHE A CA 1
ATOM 3426 C C . PHE A 1 439 ? 31.301 12.918 -29.545 1.00 80.38 439 PHE A C 1
ATOM 3428 O O . PHE A 1 439 ? 31.363 12.551 -28.377 1.00 80.38 439 PHE A O 1
ATOM 3435 N N . GLN A 1 440 ? 30.276 13.639 -30.014 1.00 77.31 440 GLN A N 1
ATOM 3436 C CA . GLN A 1 440 ? 29.156 14.070 -29.166 1.00 77.31 440 GLN A CA 1
ATOM 3437 C C . GLN A 1 440 ? 28.185 12.935 -28.827 1.00 77.31 440 GLN A C 1
ATOM 3439 O O . GLN A 1 440 ? 27.427 13.050 -27.873 1.00 77.31 440 GLN A O 1
ATOM 3444 N N . ARG A 1 441 ? 28.196 11.846 -29.602 1.00 78.62 441 ARG A N 1
ATOM 3445 C CA . ARG A 1 441 ? 27.255 10.730 -29.467 1.00 78.62 441 ARG A CA 1
ATOM 3446 C C . ARG A 1 441 ? 27.712 9.691 -28.442 1.00 78.62 441 ARG A C 1
ATOM 3448 O O . ARG A 1 441 ? 26.864 9.016 -27.869 1.00 78.62 441 ARG A O 1
ATOM 3455 N N . TRP A 1 442 ? 29.020 9.562 -28.213 1.00 82.25 442 TRP A N 1
ATOM 3456 C CA . TRP A 1 442 ? 29.599 8.562 -27.311 1.00 82.25 442 TRP A CA 1
ATOM 3457 C C . TRP A 1 442 ? 30.602 9.185 -26.340 1.00 82.25 442 TRP A C 1
ATOM 3459 O O . TRP A 1 442 ? 31.505 9.912 -26.763 1.00 82.25 442 TRP A O 1
ATOM 3469 N N . MET A 1 443 ? 30.533 8.818 -25.059 1.00 90.81 443 MET A N 1
ATOM 3470 C CA . MET A 1 443 ? 31.652 9.001 -24.125 1.00 90.81 443 MET A CA 1
ATOM 3471 C C . MET A 1 443 ? 32.867 8.147 -24.550 1.00 90.81 443 MET A C 1
ATOM 3473 O O . MET A 1 443 ? 32.692 7.203 -25.322 1.00 90.81 443 MET A O 1
ATOM 3477 N N . PRO A 1 444 ? 34.103 8.443 -24.106 1.00 91.81 444 PRO A N 1
ATOM 3478 C CA . PRO A 1 444 ? 35.227 7.523 -24.271 1.00 91.81 444 PRO A CA 1
ATOM 3479 C C . PRO A 1 444 ? 34.894 6.174 -23.630 1.00 91.81 444 PRO A C 1
ATOM 3481 O O . PRO A 1 444 ? 34.536 6.129 -22.457 1.00 91.81 444 PRO A O 1
ATOM 3484 N N . HIS A 1 445 ? 34.976 5.086 -24.390 1.00 94.81 445 HIS A N 1
ATOM 3485 C CA . HIS A 1 445 ? 34.600 3.763 -23.898 1.00 94.81 445 HIS A CA 1
ATOM 3486 C C . HIS A 1 445 ? 35.370 2.651 -24.617 1.00 94.81 445 HIS A C 1
ATOM 3488 O O . HIS A 1 445 ? 35.841 2.832 -25.740 1.00 94.81 445 HIS A O 1
ATOM 3494 N N . ILE A 1 446 ? 35.473 1.497 -23.962 1.00 94.62 446 ILE A N 1
ATOM 3495 C CA . ILE A 1 446 ? 35.894 0.226 -24.555 1.00 94.62 446 ILE A CA 1
ATOM 3496 C C . ILE A 1 446 ? 34.641 -0.643 -24.629 1.00 94.62 446 ILE A C 1
ATOM 3498 O O . ILE A 1 446 ? 34.003 -0.896 -23.606 1.00 94.62 446 ILE A O 1
ATOM 3502 N N . THR A 1 447 ? 34.268 -1.072 -25.830 1.00 92.81 447 THR A N 1
ATOM 3503 C CA . THR A 1 447 ? 33.067 -1.895 -26.025 1.00 92.81 447 THR A CA 1
ATOM 3504 C C . THR A 1 447 ? 33.329 -3.327 -25.572 1.00 92.81 447 THR A C 1
ATOM 3506 O O . THR A 1 447 ? 34.324 -3.920 -25.988 1.00 92.81 447 THR A O 1
ATOM 3509 N N . LEU A 1 448 ? 32.446 -3.867 -24.727 1.00 93.38 448 LEU A N 1
ATOM 3510 C CA . LEU A 1 448 ? 32.489 -5.265 -24.295 1.00 93.38 448 LEU A CA 1
ATOM 3511 C C . LEU A 1 448 ? 31.453 -6.092 -25.058 1.00 93.38 448 LEU A C 1
ATOM 3513 O O . LEU A 1 448 ? 31.835 -7.054 -25.707 1.00 93.38 448 LEU A O 1
ATOM 3517 N N . LEU A 1 449 ? 30.177 -5.686 -25.034 1.00 91.31 449 LEU A N 1
ATOM 3518 C CA . LEU A 1 449 ? 29.091 -6.338 -25.777 1.00 91.31 449 LEU A CA 1
ATOM 3519 C C . LEU A 1 449 ? 28.225 -5.288 -26.488 1.00 91.31 449 LEU A C 1
ATOM 3521 O O . LEU A 1 449 ? 27.759 -4.330 -25.860 1.00 91.31 449 LEU A O 1
ATOM 3525 N N . TYR A 1 450 ? 28.034 -5.456 -27.799 1.00 87.31 450 TYR A N 1
ATOM 3526 C CA . TYR A 1 450 ? 27.199 -4.600 -28.645 1.00 87.31 450 TYR A CA 1
ATOM 3527 C C . TYR A 1 450 ? 26.857 -5.308 -29.975 1.00 87.31 450 TYR A C 1
ATOM 3529 O O . TYR A 1 450 ? 27.785 -5.777 -30.638 1.00 87.31 450 TYR A O 1
ATOM 3537 N N . PRO A 1 451 ? 25.589 -5.324 -30.439 1.00 88.31 451 PRO A N 1
ATOM 3538 C CA . PRO A 1 451 ? 24.390 -4.811 -29.765 1.00 88.31 451 PRO A CA 1
ATOM 3539 C C . PRO A 1 451 ? 24.106 -5.565 -28.457 1.00 88.31 451 PRO A C 1
ATOM 3541 O O . PRO A 1 451 ? 24.644 -6.646 -28.235 1.00 88.31 451 PRO A O 1
ATOM 3544 N N . PHE A 1 452 ? 23.335 -4.957 -27.558 1.00 90.44 452 PHE A N 1
ATOM 3545 C CA . PHE A 1 452 ? 23.083 -5.498 -26.218 1.00 90.44 452 PHE A CA 1
ATOM 3546 C C . PHE A 1 452 ? 21.578 -5.648 -25.962 1.00 90.44 452 PHE A C 1
ATOM 3548 O O . PHE A 1 452 ? 20.771 -5.313 -26.833 1.00 90.44 452 PHE A O 1
ATOM 3555 N N . VAL A 1 453 ? 21.189 -6.181 -24.802 1.00 86.44 453 VAL A N 1
ATOM 3556 C CA . VAL A 1 453 ? 19.770 -6.382 -24.471 1.00 86.44 453 VAL A CA 1
ATOM 3557 C C . VAL A 1 453 ? 19.016 -5.044 -24.370 1.00 86.44 453 VAL A C 1
ATOM 3559 O O . VAL A 1 453 ? 19.638 -4.015 -24.067 1.00 86.44 453 VAL A O 1
ATOM 3562 N N . PRO A 1 454 ? 17.702 -5.016 -24.644 1.00 81.56 454 PRO A N 1
ATOM 3563 C CA . PRO A 1 454 ? 16.849 -3.859 -24.380 1.00 81.56 454 PRO A CA 1
ATOM 3564 C C . PRO A 1 454 ? 16.931 -3.352 -22.926 1.00 81.56 454 PRO A C 1
ATOM 3566 O O . PRO A 1 454 ? 17.356 -4.071 -22.023 1.00 81.56 454 PRO A O 1
ATOM 3569 N N . GLU A 1 455 ? 16.547 -2.094 -22.683 1.00 77.75 455 GLU A N 1
ATOM 3570 C CA . GLU A 1 455 ? 16.642 -1.481 -21.344 1.00 77.75 455 GLU A CA 1
ATOM 3571 C C . GLU A 1 455 ? 15.774 -2.200 -20.305 1.00 77.75 455 GLU A C 1
ATOM 3573 O O . GLU A 1 455 ? 16.158 -2.312 -19.142 1.00 77.75 455 GLU A O 1
ATOM 3578 N N . GLU A 1 456 ? 14.615 -2.689 -20.728 1.00 70.69 456 GLU A N 1
ATOM 3579 C CA . GLU A 1 456 ? 13.678 -3.468 -19.925 1.00 70.69 456 GLU A CA 1
ATOM 3580 C C . GLU A 1 456 ? 14.308 -4.735 -19.326 1.00 70.69 456 GLU A C 1
ATOM 3582 O O . GLU A 1 456 ? 13.921 -5.143 -18.233 1.00 70.69 456 GLU A O 1
ATOM 3587 N N . ASP A 1 457 ? 15.342 -5.280 -19.970 1.00 74.25 457 ASP A N 1
ATOM 3588 C CA . ASP A 1 457 ? 16.059 -6.472 -19.519 1.00 74.25 457 ASP A CA 1
ATOM 3589 C C . ASP A 1 457 ? 17.305 -6.138 -18.683 1.00 74.25 457 ASP A C 1
ATOM 3591 O O . ASP A 1 457 ? 18.040 -7.039 -18.276 1.00 74.25 457 ASP A O 1
ATOM 3595 N N . PHE A 1 458 ? 17.577 -4.857 -18.397 1.00 81.62 458 PHE A N 1
ATOM 3596 C CA . PHE A 1 458 ? 18.787 -4.456 -17.670 1.00 81.62 458 PHE A CA 1
ATOM 3597 C C . PHE A 1 458 ? 18.857 -5.032 -16.260 1.00 81.62 458 PHE A C 1
ATOM 3599 O O . PHE A 1 458 ? 19.954 -5.330 -15.811 1.00 81.62 458 PHE A O 1
ATOM 3606 N N . GLU A 1 459 ? 17.731 -5.195 -15.565 1.00 67.50 459 GLU A N 1
ATOM 3607 C CA . GLU A 1 459 ? 17.715 -5.777 -14.216 1.00 67.50 459 GLU A CA 1
ATOM 3608 C C . GLU A 1 459 ? 18.098 -7.265 -14.241 1.00 67.50 459 GLU A C 1
ATOM 3610 O O . GLU A 1 459 ? 18.952 -7.705 -13.470 1.00 67.50 459 GLU A O 1
ATOM 3615 N N . THR A 1 460 ? 17.545 -8.022 -15.192 1.00 68.62 460 THR A N 1
ATOM 3616 C CA . THR A 1 460 ? 17.875 -9.439 -15.394 1.00 68.62 460 THR A CA 1
ATOM 3617 C C . THR A 1 460 ? 19.318 -9.608 -15.869 1.00 68.62 460 THR A C 1
ATOM 3619 O O . THR A 1 460 ? 20.065 -10.411 -15.308 1.00 68.62 460 THR A O 1
ATOM 3622 N N . ALA A 1 461 ? 19.751 -8.816 -16.854 1.00 76.81 461 ALA A N 1
ATOM 3623 C CA . ALA A 1 461 ? 21.131 -8.825 -17.326 1.00 76.81 461 ALA A CA 1
ATOM 3624 C C . ALA A 1 461 ? 22.110 -8.412 -16.217 1.00 76.81 461 ALA A C 1
ATOM 3626 O O . ALA A 1 461 ? 23.164 -9.021 -16.085 1.00 76.81 461 ALA A O 1
ATOM 3627 N N . GLU A 1 462 ? 21.773 -7.425 -15.383 1.00 81.06 462 GLU A N 1
ATOM 3628 C CA . GLU A 1 462 ? 22.587 -7.022 -14.232 1.00 81.06 462 GLU A CA 1
ATOM 3629 C C . GLU A 1 462 ? 22.760 -8.169 -13.233 1.00 81.06 462 GLU A C 1
ATOM 3631 O O . GLU A 1 462 ? 23.886 -8.413 -12.806 1.00 81.06 462 GLU A O 1
ATOM 3636 N N . ALA A 1 463 ? 21.699 -8.914 -12.909 1.00 66.31 463 ALA A N 1
ATOM 3637 C CA . ALA A 1 463 ? 21.784 -10.065 -12.011 1.00 66.31 463 ALA A CA 1
ATOM 3638 C C . ALA A 1 463 ? 22.678 -11.187 -12.575 1.00 66.31 463 ALA A C 1
ATOM 3640 O O . ALA A 1 463 ? 23.556 -11.689 -11.871 1.00 66.31 463 ALA A O 1
ATOM 3641 N N . ILE A 1 464 ? 22.505 -11.531 -13.857 1.00 72.25 464 ILE A N 1
ATOM 3642 C CA . ILE A 1 464 ? 23.315 -12.541 -14.560 1.00 72.25 464 ILE A CA 1
ATOM 3643 C C . ILE A 1 464 ? 24.791 -12.123 -14.601 1.00 72.25 464 ILE A C 1
ATOM 3645 O O . ILE A 1 464 ? 25.694 -12.908 -14.307 1.00 72.25 464 ILE A O 1
ATOM 3649 N N . LEU A 1 465 ? 25.046 -10.861 -14.944 1.00 84.94 465 LEU A N 1
ATOM 3650 C CA . LEU A 1 465 ? 26.393 -10.312 -15.020 1.00 84.94 465 LEU A CA 1
ATOM 3651 C C . LEU A 1 465 ? 27.042 -10.212 -13.637 1.00 84.94 465 LEU A C 1
ATOM 3653 O O . LEU A 1 465 ? 28.220 -10.533 -13.506 1.00 84.94 465 LEU A O 1
ATOM 3657 N N . ALA A 1 466 ? 26.306 -9.809 -12.601 1.00 78.62 466 ALA A N 1
ATOM 3658 C CA . ALA A 1 466 ? 26.819 -9.740 -11.235 1.00 78.62 466 ALA A CA 1
ATOM 3659 C C . ALA A 1 466 ? 27.294 -11.112 -10.731 1.00 78.62 466 ALA A C 1
ATOM 3661 O O . ALA A 1 466 ? 28.343 -11.194 -10.090 1.00 78.62 466 ALA A O 1
ATOM 3662 N N . ASP A 1 467 ? 26.573 -12.185 -11.066 1.00 73.25 467 ASP A N 1
ATOM 3663 C CA . ASP A 1 467 ? 26.989 -13.556 -10.761 1.00 73.25 467 ASP A CA 1
ATOM 3664 C C . ASP A 1 467 ? 28.240 -13.968 -11.558 1.00 73.25 467 ASP A C 1
ATOM 3666 O O . ASP A 1 467 ? 29.244 -14.399 -10.987 1.00 73.25 467 ASP A O 1
ATOM 3670 N N . ALA A 1 468 ? 28.259 -13.713 -12.871 1.00 81.62 468 ALA A N 1
ATOM 3671 C CA . ALA A 1 468 ? 29.396 -14.044 -13.737 1.00 81.62 468 ALA A CA 1
ATOM 3672 C C . ALA A 1 468 ? 30.709 -13.327 -13.350 1.00 81.62 468 ALA A C 1
ATOM 3674 O O . ALA A 1 468 ? 31.819 -13.844 -13.577 1.00 81.62 468 ALA A O 1
ATOM 3675 N N . LEU A 1 469 ? 30.588 -12.131 -12.766 1.00 85.12 469 LEU A N 1
ATOM 3676 C CA . LEU A 1 469 ? 31.695 -11.294 -12.303 1.00 85.12 469 LEU A CA 1
ATOM 3677 C C . LEU A 1 469 ? 32.203 -11.663 -10.903 1.00 85.12 469 LEU A C 1
ATOM 3679 O O . LEU A 1 469 ? 33.209 -11.096 -10.465 1.00 85.12 469 LEU A O 1
ATOM 3683 N N . GLN A 1 470 ? 31.588 -12.631 -10.215 1.00 78.75 470 GLN A N 1
ATOM 3684 C CA . GLN A 1 470 ? 32.119 -13.137 -8.952 1.00 78.75 470 GLN A CA 1
ATOM 3685 C C . GLN A 1 470 ? 33.565 -13.633 -9.117 1.00 78.75 470 GLN A C 1
ATOM 3687 O O . GLN A 1 470 ? 33.925 -14.324 -10.078 1.00 78.75 470 GLN A O 1
ATOM 3692 N N . GLY A 1 471 ? 34.414 -13.240 -8.164 1.00 76.44 471 GLY A N 1
ATOM 3693 C CA . GLY A 1 471 ? 35.841 -13.569 -8.144 1.00 76.44 471 GLY A CA 1
ATOM 3694 C C . GLY A 1 471 ? 36.713 -12.765 -9.115 1.00 76.44 471 GLY A C 1
ATOM 3695 O O . GLY A 1 471 ? 37.918 -13.007 -9.165 1.00 76.44 471 GLY A O 1
ATOM 3696 N N . LEU A 1 472 ? 36.150 -11.820 -9.882 1.00 84.12 472 LEU A N 1
ATOM 3697 C CA . LEU A 1 472 ? 36.937 -10.902 -10.704 1.00 84.12 472 LEU A CA 1
ATOM 3698 C C . LEU A 1 472 ? 37.241 -9.616 -9.923 1.00 84.12 472 LEU A C 1
ATOM 3700 O O . LEU A 1 472 ? 36.371 -8.768 -9.726 1.00 84.12 472 LEU A O 1
ATOM 3704 N N . GLU A 1 473 ? 38.494 -9.479 -9.498 1.00 86.19 473 GLU A N 1
ATOM 3705 C CA . GLU A 1 473 ? 38.987 -8.295 -8.792 1.00 86.19 473 GLU A CA 1
ATOM 3706 C C . GLU A 1 473 ? 39.137 -7.086 -9.734 1.00 86.19 473 GLU A C 1
ATOM 3708 O O . GLU A 1 473 ? 39.357 -7.256 -10.941 1.00 86.19 473 GLU A O 1
ATOM 3713 N N . PRO A 1 474 ? 39.089 -5.846 -9.208 1.00 91.25 474 PRO A N 1
ATOM 3714 C CA . PRO A 1 474 ? 39.362 -4.662 -10.002 1.00 91.25 474 PRO A CA 1
ATOM 3715 C C . PRO A 1 474 ? 40.720 -4.728 -10.730 1.00 91.25 474 PRO A C 1
ATOM 3717 O O . PRO A 1 474 ? 41.692 -5.352 -10.292 1.00 91.25 474 PRO A O 1
ATOM 3720 N N . PHE A 1 475 ? 40.746 -4.059 -11.873 1.00 93.56 475 PHE A N 1
ATOM 3721 C CA . PHE A 1 475 ? 41.766 -4.007 -12.918 1.00 93.56 475 PHE A CA 1
ATOM 3722 C C . PHE A 1 475 ? 42.589 -2.752 -13.148 1.00 93.56 475 PHE A C 1
ATOM 3724 O O . PHE A 1 475 ? 41.985 -1.691 -13.091 1.00 93.56 475 PHE A O 1
ATOM 3731 N N . ASP A 1 476 ? 43.869 -2.789 -13.509 1.00 95.06 476 ASP A N 1
ATOM 3732 C CA . ASP A 1 476 ? 44.500 -1.601 -14.107 1.00 95.06 476 ASP A CA 1
ATOM 3733 C C . ASP A 1 476 ? 44.487 -1.699 -15.638 1.00 95.06 476 ASP A C 1
ATOM 3735 O O . ASP A 1 476 ? 44.788 -2.752 -16.190 1.00 95.06 476 ASP A O 1
ATOM 3739 N N . VAL A 1 477 ? 44.174 -0.601 -16.330 1.00 96.25 477 VAL A N 1
ATOM 3740 C CA . VAL A 1 477 ? 44.247 -0.482 -17.796 1.00 96.25 477 VAL A CA 1
ATOM 3741 C C . VAL A 1 477 ? 45.114 0.715 -18.166 1.00 96.25 477 VAL A C 1
ATOM 3743 O O . VAL A 1 477 ? 44.976 1.794 -17.593 1.00 96.25 477 VAL A O 1
ATOM 3746 N N . THR A 1 478 ? 46.006 0.532 -19.140 1.00 96.69 478 THR A N 1
ATOM 3747 C CA . THR A 1 478 ? 46.870 1.580 -19.692 1.00 96.69 478 THR A CA 1
ATOM 3748 C C . THR A 1 478 ? 46.634 1.740 -21.192 1.00 96.69 478 THR A C 1
ATOM 3750 O O . THR A 1 478 ? 46.849 0.809 -21.960 1.00 96.69 478 THR A O 1
ATOM 3753 N N . LEU A 1 479 ? 46.233 2.934 -21.632 1.00 95.94 479 LEU A N 1
ATOM 3754 C CA . LEU A 1 479 ? 46.088 3.279 -23.051 1.00 95.94 479 LEU A CA 1
ATOM 3755 C C . LEU A 1 479 ? 47.446 3.696 -23.623 1.00 95.94 479 LEU A C 1
ATOM 3757 O O . LEU A 1 479 ? 47.846 4.857 -23.495 1.00 95.94 479 LEU A O 1
ATOM 3761 N N . SER A 1 480 ? 48.176 2.746 -24.203 1.00 85.06 480 SER A N 1
ATOM 3762 C CA . SER A 1 480 ? 49.615 2.881 -24.484 1.00 85.06 480 SER A CA 1
ATOM 3763 C C . SER A 1 480 ? 49.951 3.218 -25.941 1.00 85.06 480 SER A C 1
ATOM 3765 O O . SER A 1 480 ? 50.866 4.006 -26.199 1.00 85.06 480 SER A O 1
ATOM 3767 N N . ALA A 1 481 ? 49.222 2.633 -26.891 1.00 92.25 481 ALA A N 1
ATOM 3768 C CA . ALA A 1 481 ? 49.575 2.656 -28.305 1.00 92.25 481 ALA A CA 1
ATOM 3769 C C . ALA A 1 481 ? 48.360 2.874 -29.207 1.00 92.25 481 ALA A C 1
ATOM 3771 O O . ALA A 1 481 ? 47.256 2.435 -28.884 1.00 92.25 481 ALA A O 1
ATOM 3772 N N . PHE A 1 482 ? 48.574 3.518 -30.353 1.00 93.88 482 PHE A N 1
ATOM 3773 C CA . PHE A 1 482 ? 47.559 3.625 -31.396 1.00 93.88 482 PHE A CA 1
ATOM 3774 C C . PHE A 1 482 ? 47.574 2.419 -32.332 1.00 93.88 482 PHE A C 1
ATOM 3776 O O . PHE A 1 482 ? 48.628 1.904 -32.703 1.00 93.88 482 PHE A O 1
ATOM 3783 N N . GLY A 1 483 ? 46.386 2.031 -32.775 1.00 91.88 483 GLY A N 1
ATOM 3784 C CA . GLY A 1 483 ? 46.167 1.113 -33.881 1.00 91.88 483 GLY A CA 1
ATOM 3785 C C . GLY A 1 483 ? 45.078 1.637 -34.810 1.00 91.88 483 GLY A C 1
ATOM 3786 O O . GLY A 1 483 ? 44.513 2.715 -34.592 1.00 91.88 483 GLY A O 1
ATOM 3787 N N . HIS A 1 484 ? 44.790 0.880 -35.866 1.00 91.81 484 HIS A N 1
ATOM 3788 C CA . HIS A 1 484 ? 43.659 1.168 -36.738 1.00 91.81 484 HIS A CA 1
ATOM 3789 C C . HIS A 1 484 ? 42.982 -0.103 -37.251 1.00 91.81 484 HIS A C 1
ATOM 3791 O O . HIS A 1 484 ? 43.594 -1.167 -37.302 1.00 91.81 484 HIS A O 1
ATOM 3797 N N . PHE A 1 485 ? 41.710 0.032 -37.623 1.00 87.75 485 PHE A N 1
ATOM 3798 C CA . PHE A 1 485 ? 40.977 -0.940 -38.432 1.00 87.75 485 PHE A CA 1
ATOM 3799 C C . PHE A 1 485 ? 40.630 -0.303 -39.769 1.00 87.75 485 PHE A C 1
ATOM 3801 O O . PHE A 1 485 ? 40.067 0.791 -39.788 1.00 87.75 485 PHE A O 1
ATOM 3808 N N . GLU A 1 486 ? 40.942 -0.971 -40.873 1.00 86.38 486 GLU A N 1
ATOM 3809 C CA . GLU A 1 486 ? 40.518 -0.522 -42.198 1.00 86.38 486 GLU A CA 1
ATOM 3810 C C . GLU A 1 486 ? 39.079 -0.970 -42.485 1.00 86.38 486 GLU A C 1
ATOM 3812 O O . GLU A 1 486 ? 38.689 -2.115 -42.249 1.00 86.38 486 GLU A O 1
ATOM 3817 N N . HIS A 1 487 ? 38.278 -0.049 -43.010 1.00 82.25 487 HIS A N 1
ATOM 3818 C CA . HIS A 1 487 ? 36.934 -0.291 -43.523 1.00 82.25 487 HIS A CA 1
ATOM 3819 C C . HIS A 1 487 ? 36.889 0.032 -45.02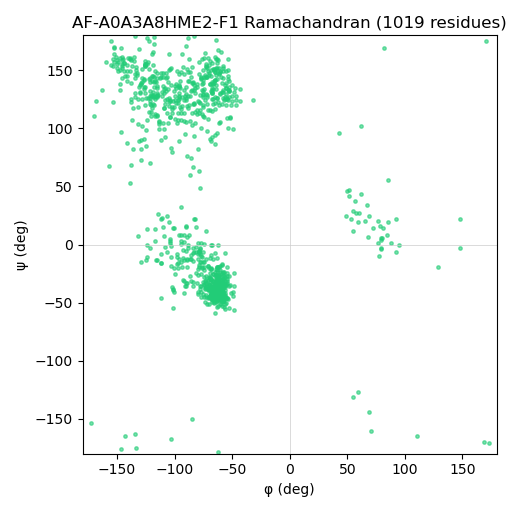2 1.00 82.25 487 HIS A C 1
ATOM 3821 O O . HIS A 1 487 ? 37.866 0.489 -45.602 1.00 82.25 487 HIS A O 1
ATOM 3827 N N . ARG A 1 488 ? 35.735 -0.162 -45.676 1.00 79.69 488 ARG A N 1
ATOM 3828 C CA . ARG A 1 488 ? 35.593 0.060 -47.131 1.00 79.69 488 ARG A CA 1
ATOM 3829 C C . ARG A 1 488 ? 35.865 1.501 -47.591 1.00 79.69 488 ARG A C 1
ATOM 3831 O O . ARG A 1 488 ? 36.192 1.691 -48.755 1.00 79.69 488 ARG A O 1
ATOM 3838 N N . ALA A 1 489 ? 35.683 2.500 -46.724 1.00 80.62 489 ALA A N 1
ATOM 3839 C CA . ALA A 1 489 ? 35.767 3.922 -47.092 1.00 80.62 489 ALA A CA 1
ATOM 3840 C C . ALA A 1 489 ? 36.684 4.767 -46.184 1.00 80.62 489 ALA A C 1
ATOM 3842 O O . ALA A 1 489 ? 37.032 5.892 -46.536 1.00 80.62 489 ALA A O 1
ATOM 3843 N N . ASN A 1 490 ? 37.060 4.259 -45.011 1.00 85.81 490 ASN A N 1
ATOM 3844 C CA . ASN A 1 490 ? 37.870 4.955 -44.012 1.00 85.81 490 ASN A CA 1
ATOM 3845 C C . ASN A 1 490 ? 38.600 3.938 -43.118 1.00 85.81 490 ASN A C 1
ATOM 3847 O O . ASN A 1 490 ? 38.377 2.736 -43.236 1.00 85.81 490 ASN A O 1
ATOM 3851 N N . ALA A 1 491 ? 39.453 4.421 -42.222 1.00 88.69 491 ALA A N 1
ATOM 3852 C CA . ALA A 1 491 ? 40.061 3.637 -41.159 1.00 88.69 491 ALA A CA 1
ATOM 3853 C C . ALA A 1 491 ? 39.671 4.198 -39.783 1.00 88.69 491 ALA A C 1
ATOM 3855 O O . ALA A 1 491 ? 39.807 5.397 -39.534 1.00 88.69 491 ALA A O 1
ATOM 3856 N N . THR A 1 492 ? 39.226 3.336 -38.867 1.00 90.50 492 THR A N 1
ATOM 3857 C CA . THR A 1 492 ? 38.995 3.713 -37.466 1.00 90.50 492 THR A CA 1
ATOM 3858 C C . THR A 1 492 ? 40.326 3.709 -36.729 1.00 90.50 492 THR A C 1
ATOM 3860 O O . THR A 1 492 ? 40.908 2.643 -36.556 1.00 90.50 492 THR A O 1
ATOM 3863 N N . ALA A 1 493 ? 40.789 4.863 -36.249 1.00 92.38 493 ALA A N 1
ATOM 3864 C CA . ALA A 1 493 ? 41.928 4.960 -35.339 1.00 92.38 493 ALA A CA 1
ATOM 3865 C C . ALA A 1 493 ? 41.477 4.707 -33.893 1.00 92.38 493 ALA A C 1
ATOM 3867 O O . ALA A 1 493 ? 40.445 5.225 -33.451 1.00 92.38 493 ALA A O 1
ATOM 3868 N N . TRP A 1 494 ? 42.253 3.937 -33.136 1.00 94.69 494 TRP A N 1
ATOM 3869 C CA . TRP A 1 494 ? 41.917 3.539 -31.769 1.00 94.69 494 TRP A CA 1
ATOM 3870 C C . TRP A 1 494 ? 43.152 3.446 -30.867 1.00 94.69 494 TRP A C 1
ATOM 3872 O O . TRP A 1 494 ? 44.276 3.338 -31.347 1.00 94.69 494 TRP A O 1
ATOM 3882 N N . LEU A 1 495 ? 42.937 3.506 -29.553 1.00 95.44 495 LEU A N 1
ATOM 3883 C CA . LEU A 1 495 ? 43.937 3.284 -28.510 1.00 95.44 495 LEU A CA 1
ATOM 3884 C C . LEU A 1 495 ? 43.829 1.861 -27.965 1.00 95.44 495 LEU A C 1
ATOM 3886 O O . LEU A 1 495 ? 42.725 1.389 -27.677 1.00 95.44 495 LEU A O 1
ATOM 3890 N N . ARG A 1 496 ? 44.974 1.195 -27.808 1.00 94.06 496 ARG A N 1
ATOM 3891 C CA . ARG A 1 496 ? 45.073 -0.146 -27.230 1.00 94.06 496 ARG A CA 1
ATOM 3892 C C . ARG A 1 496 ? 45.004 -0.079 -25.699 1.00 94.06 496 ARG A C 1
ATOM 3894 O O . ARG A 1 496 ? 45.833 0.619 -25.113 1.00 94.06 496 ARG A O 1
ATOM 3901 N N . PRO A 1 497 ? 44.065 -0.787 -25.052 1.00 94.94 497 PRO A N 1
ATOM 3902 C CA . PRO A 1 497 ? 44.029 -0.949 -23.608 1.00 94.94 497 PRO A CA 1
ATOM 3903 C C . PRO A 1 497 ? 44.900 -2.138 -23.188 1.00 94.94 497 PRO A C 1
ATOM 3905 O O . PRO A 1 497 ? 44.518 -3.289 -23.372 1.00 94.94 497 PRO A O 1
ATOM 3908 N N . ASP A 1 498 ? 46.064 -1.853 -22.610 1.00 93.69 498 ASP A N 1
ATOM 3909 C CA . ASP A 1 498 ? 46.927 -2.867 -22.003 1.00 93.69 498 ASP A CA 1
ATOM 3910 C C . ASP A 1 498 ? 46.523 -3.059 -20.533 1.00 93.69 498 ASP A C 1
ATOM 3912 O O . ASP A 1 498 ? 46.592 -2.120 -19.736 1.00 93.69 498 ASP A O 1
ATOM 3916 N N . ASP A 1 499 ? 46.081 -4.259 -20.168 1.00 93.94 499 ASP A N 1
ATOM 3917 C CA . ASP A 1 499 ? 45.572 -4.598 -18.841 1.00 93.94 499 ASP A CA 1
ATOM 3918 C C . ASP A 1 499 ? 46.636 -5.197 -17.904 1.00 93.94 499 ASP A C 1
ATOM 3920 O O . ASP A 1 499 ? 47.581 -5.868 -18.323 1.00 93.94 499 ASP A O 1
ATOM 3924 N N . GLN A 1 500 ? 46.484 -4.938 -16.604 1.00 90.94 500 GLN A N 1
ATOM 3925 C CA . GLN A 1 500 ? 47.302 -5.490 -15.526 1.00 90.94 500 GLN A CA 1
ATOM 3926 C C . GLN A 1 500 ? 46.398 -6.031 -14.403 1.00 90.94 500 GLN A C 1
ATOM 3928 O O . GLN A 1 500 ? 45.693 -5.232 -13.776 1.00 90.94 500 GLN A O 1
ATOM 3933 N N . PRO A 1 501 ? 46.441 -7.347 -14.099 1.00 91.56 501 PRO A N 1
ATOM 3934 C CA . PRO A 1 501 ? 47.254 -8.395 -14.739 1.00 91.56 501 PRO A CA 1
ATOM 3935 C C . PRO A 1 501 ? 46.947 -8.581 -16.233 1.00 91.56 501 PRO A C 1
ATOM 3937 O O . PRO A 1 501 ? 45.821 -8.354 -16.662 1.00 91.56 501 PRO A O 1
ATOM 3940 N N . SER A 1 502 ? 47.942 -8.984 -17.026 1.00 91.38 502 SER A N 1
ATOM 3941 C CA . SER A 1 502 ? 47.748 -9.179 -18.469 1.00 91.38 502 SER A CA 1
ATOM 3942 C C . SER A 1 502 ? 46.814 -10.362 -18.739 1.00 91.38 502 SER A C 1
ATOM 3944 O O . SER A 1 502 ? 46.995 -11.430 -18.156 1.00 91.38 502 SER A O 1
ATOM 3946 N N . GLY A 1 503 ? 45.825 -10.176 -19.618 1.00 89.56 503 GLY A N 1
ATOM 3947 C CA . GLY A 1 503 ? 44.836 -11.203 -19.972 1.00 89.56 503 GLY A CA 1
ATOM 3948 C C . GLY A 1 503 ? 43.528 -11.137 -19.170 1.00 89.56 503 GLY A C 1
ATOM 3949 O O . GLY A 1 503 ? 42.602 -11.908 -19.433 1.00 89.56 503 GLY A O 1
ATOM 3950 N N . THR A 1 504 ? 43.404 -10.187 -18.247 1.00 92.81 504 THR A N 1
ATOM 3951 C CA . THR A 1 504 ? 42.178 -9.888 -17.501 1.00 92.81 504 THR A CA 1
ATOM 3952 C C . THR A 1 504 ? 41.053 -9.379 -18.408 1.00 92.81 504 THR A C 1
ATOM 3954 O O . THR A 1 504 ? 39.923 -9.834 -18.261 1.00 92.81 504 THR A O 1
ATOM 3957 N N . LEU A 1 505 ? 41.327 -8.506 -19.387 1.00 91.31 505 LEU A N 1
ATOM 3958 C CA . LEU A 1 505 ? 40.306 -8.015 -20.334 1.00 91.31 505 LEU A CA 1
ATOM 3959 C C . LEU A 1 505 ? 39.711 -9.136 -21.213 1.00 91.31 505 LEU A C 1
ATOM 3961 O O . LEU A 1 505 ? 38.485 -9.239 -21.289 1.00 91.31 505 LEU A O 1
ATOM 3965 N N . PRO A 1 506 ? 40.524 -10.006 -21.848 1.00 90.88 506 PRO A N 1
ATOM 3966 C CA . PRO A 1 506 ? 40.021 -11.201 -22.527 1.00 90.88 506 PRO A CA 1
ATOM 3967 C C . PRO A 1 506 ? 39.233 -12.145 -21.610 1.00 90.88 506 PRO A C 1
ATOM 3969 O O . PRO A 1 506 ? 38.191 -12.657 -22.014 1.00 90.88 506 PRO A O 1
ATOM 3972 N N . THR A 1 507 ? 39.695 -12.346 -20.370 1.00 90.44 507 THR A N 1
ATOM 3973 C CA . THR A 1 507 ? 39.013 -13.199 -19.381 1.00 90.44 507 THR A CA 1
ATOM 3974 C C . THR A 1 507 ? 37.652 -12.627 -18.984 1.00 90.44 507 THR A C 1
ATOM 3976 O O . THR A 1 507 ? 36.666 -13.361 -18.932 1.00 90.44 507 THR A O 1
ATOM 3979 N N . LEU A 1 508 ? 37.581 -11.311 -18.755 1.00 92.25 508 LEU A N 1
ATOM 3980 C CA . LEU A 1 508 ? 36.338 -10.585 -18.513 1.00 92.25 508 LEU A CA 1
ATOM 3981 C C . LEU A 1 508 ? 35.373 -10.795 -19.681 1.00 92.25 508 LEU A C 1
ATOM 3983 O O . LEU A 1 508 ? 34.262 -11.263 -19.469 1.00 92.25 508 LEU A O 1
ATOM 3987 N N . HIS A 1 509 ? 35.802 -10.527 -20.915 1.00 91.75 509 HIS A N 1
ATOM 3988 C CA . HIS A 1 509 ? 34.948 -10.708 -22.089 1.00 91.75 509 HIS A CA 1
ATOM 3989 C C . HIS A 1 509 ? 34.451 -12.155 -22.241 1.00 91.75 509 HIS A C 1
ATOM 3991 O O . HIS A 1 509 ? 33.274 -12.367 -22.516 1.00 91.75 509 HIS A O 1
ATOM 3997 N N . ALA A 1 510 ? 35.304 -13.158 -22.007 1.00 89.06 510 ALA A N 1
ATOM 3998 C CA . ALA A 1 510 ? 34.903 -14.565 -22.053 1.00 89.06 510 ALA A CA 1
ATOM 3999 C C . ALA A 1 510 ? 33.821 -14.905 -21.011 1.00 89.06 510 ALA A C 1
ATOM 4001 O O . ALA A 1 510 ? 32.857 -15.592 -21.342 1.00 89.06 510 ALA A O 1
ATOM 4002 N N . LYS A 1 511 ? 33.941 -14.384 -19.781 1.00 90.00 511 LYS A N 1
ATOM 4003 C CA . LYS A 1 511 ? 32.907 -14.519 -18.739 1.00 90.00 511 LYS A CA 1
ATOM 4004 C C . LYS A 1 511 ? 31.590 -13.858 -19.151 1.00 90.00 511 LYS A C 1
ATOM 4006 O O . LYS A 1 511 ? 30.538 -14.457 -18.967 1.00 90.00 511 LYS A O 1
ATOM 4011 N N . LEU A 1 512 ? 31.648 -12.663 -19.739 1.00 91.12 512 LEU A N 1
ATOM 4012 C CA . LEU A 1 512 ? 30.461 -11.932 -20.200 1.00 91.12 512 LEU A CA 1
ATOM 4013 C C . LEU A 1 512 ? 29.741 -12.662 -21.343 1.00 91.12 512 LEU A C 1
ATOM 4015 O O . LEU A 1 512 ? 28.522 -12.777 -21.316 1.00 91.12 512 LEU A O 1
ATOM 4019 N N . VAL A 1 513 ? 30.489 -13.199 -22.311 1.00 87.06 513 VAL A N 1
ATOM 4020 C CA . VAL A 1 513 ? 29.936 -13.995 -23.421 1.00 87.06 513 VAL A CA 1
ATOM 4021 C C . VAL A 1 513 ? 29.348 -15.318 -22.933 1.00 87.06 513 VAL A C 1
ATOM 4023 O O . VAL A 1 513 ? 28.328 -15.752 -23.452 1.00 87.06 513 VAL A O 1
ATOM 4026 N N . ALA A 1 514 ? 29.964 -15.964 -21.940 1.00 81.88 514 ALA A N 1
ATOM 4027 C CA . ALA A 1 514 ? 29.407 -17.178 -21.347 1.00 81.88 514 ALA A CA 1
ATOM 4028 C C . ALA A 1 514 ? 28.097 -16.904 -20.588 1.00 81.88 514 ALA A C 1
ATOM 4030 O O . ALA A 1 514 ? 27.208 -17.750 -20.587 1.00 81.88 514 ALA A O 1
ATOM 4031 N N . ALA A 1 515 ? 27.989 -15.732 -19.959 1.00 82.31 515 ALA A N 1
ATOM 4032 C CA . ALA A 1 515 ? 26.822 -15.324 -19.186 1.00 82.31 515 ALA A CA 1
ATOM 4033 C C . ALA A 1 515 ? 25.655 -14.844 -20.063 1.00 82.31 515 ALA A C 1
ATOM 4035 O O . ALA A 1 515 ? 24.506 -15.112 -19.734 1.00 82.31 515 ALA A O 1
ATOM 4036 N N . LEU A 1 516 ? 25.949 -14.167 -21.180 1.00 85.31 516 LEU A N 1
ATOM 4037 C CA . LEU A 1 516 ? 24.962 -13.671 -22.148 1.00 85.31 516 LEU A CA 1
ATOM 4038 C C . LEU A 1 516 ? 25.344 -14.101 -23.582 1.00 85.31 516 LEU A C 1
ATOM 4040 O O . LEU A 1 516 ? 25.812 -13.267 -24.372 1.00 85.31 516 LEU A O 1
ATOM 4044 N N . PRO A 1 517 ? 25.192 -15.393 -23.940 1.00 80.75 517 PRO A N 1
ATOM 4045 C CA . PRO A 1 517 ? 25.610 -15.927 -25.241 1.00 80.75 517 PRO A CA 1
ATOM 4046 C C . PRO A 1 517 ? 24.919 -15.262 -26.432 1.00 80.75 517 PRO A C 1
ATOM 4048 O O . PRO A 1 517 ? 25.503 -15.135 -27.507 1.00 80.75 517 PRO A O 1
ATOM 4051 N N . GLU A 1 518 ? 23.686 -14.803 -26.248 1.00 74.75 518 GLU A N 1
ATOM 4052 C CA . GLU A 1 518 ? 22.906 -14.087 -27.249 1.00 74.75 518 GLU A CA 1
ATOM 4053 C C . GLU A 1 518 ? 23.584 -12.782 -27.675 1.00 74.75 518 GLU A C 1
ATOM 4055 O O . GLU A 1 518 ? 23.597 -12.469 -28.861 1.00 74.75 518 GLU A O 1
ATOM 4060 N N . CYS A 1 519 ? 24.249 -12.079 -26.750 1.00 79.19 519 CYS A N 1
ATOM 4061 C CA . CYS A 1 519 ? 24.954 -10.818 -27.002 1.00 79.19 519 CYS A CA 1
ATOM 4062 C C . CYS A 1 519 ? 26.283 -11.005 -27.759 1.00 79.19 519 CYS A C 1
ATOM 4064 O O . CYS A 1 519 ? 26.989 -10.032 -28.031 1.00 79.19 519 CYS A O 1
ATOM 4066 N N . ALA A 1 520 ? 26.644 -12.244 -28.111 1.00 74.00 520 ALA A N 1
ATOM 4067 C CA . ALA A 1 520 ? 27.905 -12.580 -28.767 1.00 74.00 520 ALA A CA 1
ATOM 4068 C C . ALA A 1 520 ? 27.914 -12.309 -30.286 1.00 74.00 520 ALA A C 1
ATOM 4070 O O . ALA A 1 520 ? 28.903 -12.605 -30.966 1.00 74.00 520 ALA A O 1
ATOM 4071 N N . SER A 1 521 ? 26.821 -11.789 -30.860 1.00 57.06 521 SER A N 1
ATOM 4072 C CA . SER A 1 521 ? 26.652 -11.742 -32.313 1.00 57.06 521 SER A CA 1
ATOM 4073 C C . SER A 1 521 ? 27.660 -10.834 -33.038 1.00 57.06 521 SER A C 1
ATOM 4075 O O . SER A 1 521 ? 27.617 -9.607 -32.959 1.00 57.06 521 SER A O 1
ATOM 4077 N N . SER A 1 522 ? 28.460 -11.505 -33.879 1.00 45.66 522 SER A N 1
ATOM 4078 C CA . SER A 1 522 ? 29.228 -11.052 -35.054 1.00 45.66 522 SER A CA 1
ATOM 4079 C C . SER A 1 522 ? 30.632 -10.453 -34.872 1.00 45.66 522 SER A C 1
ATOM 4081 O O . SER A 1 522 ? 30.963 -9.424 -35.452 1.00 45.66 522 SER A O 1
ATOM 4083 N N . ALA A 1 523 ? 31.537 -11.187 -34.217 1.00 40.97 523 ALA A N 1
ATOM 4084 C CA . ALA A 1 523 ? 32.976 -11.058 -34.480 1.00 40.97 523 ALA A CA 1
ATOM 4085 C C . ALA A 1 523 ? 33.478 -12.234 -35.336 1.00 40.97 523 ALA A C 1
ATOM 4087 O O . ALA A 1 523 ? 34.064 -13.193 -34.833 1.00 40.97 523 ALA A O 1
ATOM 4088 N N . HIS A 1 524 ? 33.310 -12.156 -36.658 1.00 44.16 524 HIS A N 1
ATOM 4089 C CA . HIS A 1 524 ? 34.254 -12.834 -37.549 1.00 44.16 524 HIS A CA 1
ATOM 4090 C C . HIS A 1 524 ? 35.624 -12.154 -37.359 1.00 44.16 524 HIS A C 1
ATOM 4092 O O . HIS A 1 524 ? 35.925 -11.180 -38.039 1.00 44.16 524 HIS A O 1
ATOM 4098 N N . GLY A 1 525 ? 36.409 -12.599 -36.366 1.00 52.50 525 GLY A N 1
ATOM 4099 C CA . GLY A 1 525 ? 37.737 -12.034 -36.074 1.00 52.50 525 GLY A CA 1
ATOM 4100 C C . GLY A 1 525 ? 38.213 -12.022 -34.611 1.00 52.50 525 GLY A C 1
ATOM 4101 O O . GLY A 1 525 ? 39.354 -11.637 -34.379 1.00 52.50 525 GLY A O 1
ATOM 4102 N N . GLY A 1 526 ? 37.407 -12.457 -33.632 1.00 67.31 526 GLY A N 1
ATOM 4103 C CA . GLY A 1 526 ? 37.801 -12.485 -32.210 1.00 67.31 526 GLY A CA 1
ATOM 4104 C C . GLY A 1 526 ? 37.663 -11.139 -31.470 1.00 67.31 526 GLY A C 1
ATOM 4105 O O . GLY A 1 526 ? 37.412 -10.099 -32.075 1.00 67.31 526 GLY A O 1
ATOM 4106 N N . PHE A 1 527 ? 37.793 -11.157 -30.136 1.00 85.56 527 PHE A N 1
ATOM 4107 C CA . PHE A 1 527 ? 37.701 -9.960 -29.284 1.00 85.56 527 PHE A CA 1
ATOM 4108 C C . PHE A 1 527 ? 39.007 -9.160 -29.323 1.00 85.56 527 PHE A C 1
ATOM 4110 O O . PHE A 1 527 ? 40.034 -9.609 -28.817 1.00 85.56 527 PHE A O 1
ATOM 4117 N N . THR A 1 528 ? 38.958 -7.960 -29.901 1.00 86.12 528 THR A N 1
ATOM 4118 C CA . THR A 1 528 ? 40.073 -7.003 -29.875 1.00 86.12 528 THR A CA 1
ATOM 4119 C C . THR A 1 528 ? 39.651 -5.787 -29.053 1.00 86.12 528 THR A C 1
ATOM 4121 O O . THR A 1 528 ? 38.930 -4.938 -29.582 1.00 86.12 528 THR A O 1
ATOM 4124 N N . PRO A 1 529 ? 40.044 -5.673 -27.771 1.00 90.00 529 PRO A N 1
ATOM 4125 C CA . PRO A 1 529 ? 39.656 -4.535 -26.949 1.00 90.00 529 PRO A CA 1
ATOM 4126 C C . PRO A 1 529 ? 40.333 -3.265 -27.473 1.00 90.00 529 PRO A C 1
ATOM 4128 O O . PRO A 1 529 ? 41.534 -3.246 -27.735 1.00 90.00 529 PRO A O 1
ATOM 4131 N N . HIS A 1 530 ? 39.561 -2.197 -27.653 1.00 93.00 530 HIS A N 1
ATOM 4132 C CA . HIS A 1 530 ? 40.053 -0.933 -28.194 1.00 93.00 530 HIS A CA 1
ATOM 4133 C C . HIS A 1 530 ? 39.172 0.240 -27.748 1.00 93.00 530 HIS A C 1
ATOM 4135 O O . HIS A 1 530 ? 37.986 0.064 -27.475 1.00 93.00 530 HIS A O 1
ATOM 4141 N N . LEU A 1 531 ? 39.749 1.444 -27.701 1.00 94.56 531 LEU A N 1
ATOM 4142 C CA . LEU A 1 531 ? 39.020 2.701 -27.500 1.00 94.56 531 LEU A CA 1
ATOM 4143 C C . LEU A 1 531 ? 39.156 3.563 -28.757 1.00 94.56 531 LEU A C 1
ATOM 4145 O O . LEU A 1 531 ? 40.246 4.046 -29.064 1.00 94.56 531 LEU A O 1
ATOM 4149 N N . SER A 1 532 ? 38.072 3.763 -29.504 1.00 92.25 532 SER A N 1
ATOM 4150 C CA . SER A 1 532 ? 38.098 4.541 -30.750 1.00 92.25 532 SER A CA 1
ATOM 4151 C C . SER A 1 532 ? 38.350 6.030 -30.498 1.00 92.25 532 SER A C 1
ATOM 4153 O O . SER A 1 532 ? 37.689 6.654 -29.668 1.00 92.25 532 SER A O 1
ATOM 4155 N N . VAL A 1 533 ? 39.284 6.616 -31.252 1.00 92.25 533 VAL A N 1
ATOM 4156 C CA . VAL A 1 533 ? 39.664 8.034 -31.136 1.00 92.25 533 VAL A CA 1
ATOM 4157 C C . VAL A 1 533 ? 39.352 8.871 -32.381 1.00 92.25 533 VAL A C 1
ATOM 4159 O O . VAL A 1 533 ? 39.387 10.097 -32.305 1.00 92.25 533 VAL A O 1
ATOM 4162 N N . GLY A 1 534 ? 39.031 8.251 -33.521 1.00 88.38 534 GLY A N 1
ATOM 4163 C CA . GLY A 1 534 ? 38.659 8.978 -34.736 1.00 88.38 534 GLY A CA 1
ATOM 4164 C C . GLY A 1 534 ? 38.548 8.114 -35.991 1.00 88.38 534 GLY A C 1
ATOM 4165 O O . GLY A 1 534 ? 38.844 6.923 -35.964 1.00 88.38 534 GLY A O 1
ATOM 4166 N N . GLN A 1 535 ? 38.120 8.732 -37.091 1.00 89.38 535 GLN A N 1
ATOM 4167 C CA . GLN A 1 535 ? 38.031 8.151 -38.431 1.00 89.38 535 GLN A CA 1
ATOM 4168 C C . GLN A 1 535 ? 38.999 8.888 -39.364 1.00 89.38 535 GLN A C 1
ATOM 4170 O O . GLN A 1 535 ? 38.962 10.115 -39.456 1.00 89.38 535 GLN A O 1
ATOM 4175 N N . LEU A 1 536 ? 39.864 8.148 -40.055 1.00 87.25 536 LEU A N 1
ATOM 4176 C CA . LEU A 1 536 ? 40.852 8.664 -41.003 1.00 87.25 536 LEU A CA 1
ATOM 4177 C C . LEU A 1 536 ? 40.488 8.229 -42.434 1.00 87.25 536 LEU A C 1
ATOM 4179 O O . LEU A 1 536 ? 39.982 7.124 -42.616 1.00 87.25 536 LEU A O 1
ATOM 4183 N N . PRO A 1 537 ? 40.717 9.057 -43.467 1.00 83.06 537 PRO A N 1
ATOM 4184 C CA . PRO A 1 537 ? 40.508 8.643 -44.855 1.00 83.06 537 PRO A CA 1
ATOM 4185 C C . PRO A 1 537 ? 41.488 7.526 -45.252 1.00 83.06 537 PRO A C 1
ATOM 4187 O O . PRO A 1 537 ? 42.621 7.506 -44.773 1.00 83.06 537 PRO A O 1
ATOM 4190 N N . LEU A 1 538 ? 41.068 6.624 -46.149 1.00 79.88 538 LEU A N 1
ATOM 4191 C CA . LEU A 1 538 ? 41.947 5.605 -46.739 1.00 79.88 538 LEU A CA 1
ATOM 4192 C C . LEU A 1 538 ? 42.965 6.284 -47.664 1.00 79.88 538 LEU A C 1
ATOM 4194 O O . LEU A 1 538 ? 42.704 6.517 -48.843 1.00 79.88 538 LEU A O 1
ATOM 4198 N N . SER A 1 539 ? 44.117 6.651 -47.116 1.00 74.44 539 SER A N 1
ATOM 4199 C CA . SER A 1 539 ? 45.261 7.170 -47.862 1.00 74.44 539 SER A CA 1
ATOM 4200 C C . SER A 1 539 ? 46.543 6.506 -47.368 1.00 74.44 539 SER A C 1
ATOM 4202 O O . SER A 1 539 ? 46.601 5.979 -46.256 1.00 74.44 539 SER A O 1
ATOM 4204 N N . SER A 1 540 ? 47.604 6.567 -48.172 1.00 58.19 540 SER A N 1
ATOM 4205 C CA . SER A 1 540 ? 48.926 6.014 -47.840 1.00 58.19 540 SER A CA 1
ATOM 4206 C C . SER A 1 540 ? 49.596 6.648 -46.604 1.00 58.19 540 SER A C 1
ATOM 4208 O O . SER A 1 540 ? 50.693 6.245 -46.234 1.00 58.19 540 SER A O 1
ATOM 4210 N N . ASP A 1 541 ? 48.957 7.628 -45.956 1.00 76.88 541 ASP A N 1
ATOM 4211 C CA . ASP A 1 541 ? 49.507 8.425 -44.857 1.00 76.88 541 ASP A CA 1
ATOM 4212 C C . ASP A 1 541 ? 49.009 8.033 -43.451 1.00 76.88 541 ASP A C 1
ATOM 4214 O O . ASP A 1 541 ? 49.484 8.604 -42.468 1.00 76.88 541 ASP A O 1
ATOM 4218 N N . ILE A 1 542 ? 48.109 7.048 -43.307 1.00 84.62 542 ILE A N 1
ATOM 4219 C CA . ILE A 1 542 ? 47.564 6.636 -41.992 1.00 84.62 542 ILE A CA 1
ATOM 4220 C C . ILE A 1 542 ? 48.687 6.281 -41.004 1.00 84.62 542 ILE A C 1
ATOM 4222 O O . ILE A 1 542 ? 48.695 6.764 -39.871 1.00 84.62 542 ILE A O 1
ATOM 4226 N N . ALA A 1 543 ? 49.679 5.495 -41.436 1.00 84.19 543 ALA A N 1
ATOM 4227 C CA . ALA A 1 543 ? 50.810 5.101 -40.592 1.00 84.19 543 ALA A CA 1
ATOM 4228 C C . ALA A 1 543 ? 51.648 6.305 -40.123 1.00 84.19 543 ALA A C 1
ATOM 4230 O O . ALA A 1 543 ? 52.098 6.344 -38.976 1.00 84.19 543 ALA A O 1
ATOM 4231 N N . ARG A 1 544 ? 51.815 7.321 -40.982 1.00 86.56 544 ARG A N 1
ATOM 4232 C CA . ARG A 1 544 ? 52.519 8.565 -40.645 1.00 86.56 544 ARG A CA 1
ATOM 4233 C C . ARG A 1 544 ? 51.737 9.375 -39.612 1.00 86.56 544 ARG A C 1
ATOM 4235 O O . ARG A 1 544 ? 52.319 9.789 -38.611 1.00 86.56 544 ARG A O 1
ATOM 4242 N N . THR A 1 545 ? 50.427 9.546 -39.808 1.00 87.94 545 THR A N 1
ATOM 4243 C CA . THR A 1 545 ? 49.546 10.258 -38.867 1.00 87.94 545 THR A CA 1
ATOM 4244 C C . THR A 1 545 ? 49.500 9.576 -37.499 1.00 87.94 545 THR A C 1
ATOM 4246 O O . THR A 1 545 ? 49.689 10.240 -36.480 1.00 87.94 545 THR A O 1
ATOM 4249 N N . LEU A 1 546 ? 49.333 8.249 -37.450 1.00 91.12 546 LEU A N 1
ATOM 4250 C CA . LEU A 1 546 ? 49.374 7.507 -36.186 1.00 91.12 546 LEU A CA 1
ATOM 4251 C C . LEU A 1 546 ? 50.756 7.597 -35.522 1.00 91.12 546 LEU A C 1
ATOM 4253 O O . LEU A 1 546 ? 50.834 7.741 -34.306 1.00 91.12 546 LEU A O 1
ATOM 4257 N N . GLY A 1 547 ? 51.847 7.591 -36.297 1.00 89.38 547 GLY A N 1
ATOM 4258 C CA . GLY A 1 547 ? 53.207 7.785 -35.782 1.00 89.38 547 GLY A CA 1
ATOM 4259 C C . GLY A 1 547 ? 53.470 9.190 -35.218 1.00 89.38 547 GLY A C 1
ATOM 4260 O O . GLY A 1 547 ? 54.255 9.355 -34.282 1.00 89.38 547 GLY A O 1
ATOM 4261 N N . GLU A 1 548 ? 52.818 10.224 -35.751 1.00 90.31 548 GLU A N 1
ATOM 4262 C CA . GLU A 1 548 ? 52.817 11.575 -35.171 1.00 90.31 548 GLU A CA 1
ATOM 4263 C C . GLU A 1 548 ? 52.031 11.614 -33.854 1.00 90.31 548 GLU A C 1
ATOM 4265 O O . GLU A 1 548 ? 52.540 12.131 -32.857 1.00 90.31 548 GLU A O 1
ATOM 4270 N N . TRP A 1 549 ? 50.839 11.009 -33.811 1.00 93.19 549 TRP A N 1
ATOM 4271 C CA . TRP A 1 549 ? 50.034 10.925 -32.587 1.00 93.19 549 TRP A CA 1
ATOM 4272 C C . TRP A 1 549 ? 50.745 10.127 -31.497 1.00 93.19 549 TRP A C 1
ATOM 4274 O O . TRP A 1 549 ? 50.796 10.572 -30.353 1.00 93.19 549 TRP A O 1
ATOM 4284 N N . GLN A 1 550 ? 51.372 9.004 -31.853 1.00 94.25 550 GLN A N 1
ATOM 4285 C CA . GLN A 1 550 ? 52.123 8.160 -30.928 1.00 94.25 550 GLN A CA 1
ATOM 4286 C C . GLN A 1 550 ? 53.289 8.913 -30.275 1.00 94.25 550 GLN A C 1
ATOM 4288 O O . GLN A 1 550 ? 53.521 8.745 -29.082 1.00 94.25 550 GLN A O 1
ATOM 4293 N N . ARG A 1 551 ? 54.002 9.771 -31.023 1.00 91.44 551 ARG A N 1
ATOM 4294 C CA . ARG A 1 551 ? 55.096 10.598 -30.478 1.00 91.44 551 ARG A CA 1
ATOM 4295 C C . ARG A 1 551 ? 54.608 11.675 -29.507 1.00 91.44 551 ARG A C 1
ATOM 4297 O O . ARG A 1 551 ? 55.354 12.060 -28.611 1.00 91.44 551 ARG A O 1
ATOM 4304 N N . ALA A 1 552 ? 53.383 12.166 -29.686 1.00 90.12 552 ALA A N 1
ATOM 4305 C CA . ALA A 1 552 ? 52.773 13.172 -28.818 1.00 90.12 552 ALA A CA 1
ATOM 4306 C C . ALA A 1 552 ? 51.997 12.570 -27.630 1.00 90.12 552 ALA A C 1
ATOM 4308 O O . ALA A 1 552 ? 51.631 13.297 -26.704 1.00 90.12 552 ALA A O 1
ATOM 4309 N N . TRP A 1 553 ? 51.729 11.262 -27.645 1.00 94.50 553 TRP A N 1
ATOM 4310 C CA . TRP A 1 553 ? 50.889 10.598 -26.655 1.00 94.50 553 TRP A CA 1
ATOM 4311 C C . TRP A 1 553 ? 51.664 10.192 -25.409 1.00 94.50 553 TRP A C 1
ATOM 4313 O O . TRP A 1 553 ? 52.733 9.587 -25.472 1.00 94.50 553 TRP A O 1
ATOM 4323 N N . ARG A 1 554 ? 51.083 10.499 -24.251 1.00 92.56 554 ARG A N 1
ATOM 4324 C CA . ARG A 1 554 ? 51.544 9.998 -22.957 1.00 92.56 554 ARG A CA 1
ATOM 4325 C C . ARG A 1 554 ? 50.583 8.893 -22.518 1.00 92.56 554 ARG A C 1
ATOM 4327 O O . ARG A 1 554 ? 49.387 9.178 -22.458 1.00 92.56 554 ARG A O 1
ATOM 4334 N N . PRO A 1 555 ? 51.065 7.673 -22.215 1.00 93.31 555 PRO A N 1
ATOM 4335 C CA . PRO A 1 555 ? 50.199 6.583 -21.783 1.00 93.31 555 PRO A CA 1
ATOM 4336 C C . PRO A 1 555 ? 49.313 6.979 -20.599 1.00 93.31 555 PRO A C 1
ATOM 4338 O O . PRO A 1 555 ? 49.801 7.542 -19.618 1.00 93.31 555 PRO A O 1
ATOM 4341 N N . LEU A 1 556 ? 48.017 6.681 -20.696 1.00 94.75 556 LEU A N 1
ATOM 4342 C CA . LEU A 1 556 ? 47.033 6.996 -19.658 1.00 94.75 556 LEU A CA 1
ATOM 4343 C C . LEU A 1 556 ? 46.660 5.728 -18.906 1.00 94.75 556 LEU A C 1
ATOM 4345 O O . LEU A 1 556 ? 46.140 4.795 -19.514 1.00 94.75 556 LEU A O 1
ATOM 4349 N N . LYS A 1 557 ? 46.914 5.707 -17.598 1.00 94.06 557 LYS A N 1
ATOM 4350 C CA . LYS A 1 557 ? 46.611 4.577 -16.718 1.00 94.06 557 LYS A CA 1
ATOM 4351 C C . LYS A 1 557 ? 45.395 4.889 -15.847 1.00 94.06 557 LYS A C 1
ATOM 4353 O O . LYS A 1 557 ? 45.338 5.964 -15.258 1.00 94.06 557 LYS A O 1
ATOM 4358 N N . PHE A 1 558 ? 44.459 3.949 -15.737 1.00 93.75 558 PHE A N 1
ATOM 4359 C CA . PHE A 1 558 ? 43.290 4.055 -14.862 1.00 93.75 558 PHE A CA 1
ATOM 4360 C C . PHE A 1 558 ? 42.854 2.694 -14.305 1.00 93.75 558 PHE A C 1
ATOM 4362 O O . PHE A 1 558 ? 43.195 1.644 -14.849 1.00 93.75 558 PHE A O 1
ATOM 4369 N N . ARG A 1 559 ? 42.089 2.728 -13.208 1.00 92.25 559 ARG A N 1
ATOM 4370 C CA . ARG A 1 559 ? 41.538 1.544 -12.535 1.00 92.25 559 ARG A CA 1
ATOM 4371 C C . ARG A 1 559 ? 40.130 1.241 -13.057 1.00 92.25 559 ARG A C 1
ATOM 4373 O O . ARG A 1 559 ? 39.264 2.109 -13.006 1.00 92.25 559 ARG A O 1
ATOM 4380 N N . VAL A 1 560 ? 39.887 0.011 -13.495 1.00 93.06 560 VAL A N 1
ATOM 4381 C CA . VAL A 1 560 ? 38.566 -0.538 -13.825 1.00 93.06 560 VAL A CA 1
ATOM 4382 C C . VAL A 1 560 ? 37.996 -1.213 -12.581 1.00 93.06 560 VAL A C 1
ATOM 4384 O O . VAL A 1 560 ? 38.544 -2.207 -12.110 1.00 93.06 560 VAL A O 1
ATOM 4387 N N . GLY A 1 561 ? 36.914 -0.661 -12.031 1.00 87.94 561 GLY A N 1
ATOM 4388 C CA . GLY A 1 561 ? 36.222 -1.214 -10.858 1.00 87.94 561 GLY A CA 1
ATOM 4389 C C . GLY A 1 561 ? 34.752 -1.558 -11.092 1.00 87.94 561 GLY A C 1
ATOM 4390 O O . GLY A 1 561 ? 34.098 -2.050 -10.179 1.00 87.94 561 GLY A O 1
ATOM 4391 N N . GLU A 1 562 ? 34.229 -1.281 -12.283 1.00 92.12 562 GLU A N 1
ATOM 4392 C CA . GLU A 1 562 ? 32.826 -1.472 -12.643 1.00 92.12 562 GLU A CA 1
ATOM 4393 C C . GLU A 1 562 ? 32.668 -1.544 -14.168 1.00 92.12 562 GLU A C 1
ATOM 4395 O O . GLU A 1 562 ? 33.510 -1.033 -14.915 1.00 92.12 562 GLU A O 1
ATOM 4400 N N . LEU A 1 563 ? 31.582 -2.172 -14.613 1.00 94.50 563 LEU A N 1
ATOM 4401 C CA . LEU A 1 563 ? 31.100 -2.155 -15.991 1.00 94.50 563 LEU A CA 1
ATOM 4402 C C . LEU A 1 563 ? 29.904 -1.207 -16.098 1.00 94.50 563 LEU A C 1
ATOM 4404 O O . LEU A 1 563 ? 29.155 -1.041 -15.136 1.00 94.50 563 LEU A O 1
ATOM 4408 N N . CYS A 1 564 ? 29.679 -0.617 -17.267 1.00 92.81 564 CYS A N 1
ATOM 4409 C CA . CYS A 1 564 ? 28.595 0.337 -17.481 1.00 92.81 564 CYS A CA 1
ATOM 4410 C C . CYS A 1 564 ? 27.610 -0.180 -18.529 1.00 92.81 564 CYS A C 1
ATOM 4412 O O . CYS A 1 564 ? 28.006 -0.487 -19.656 1.00 92.81 564 CYS A O 1
ATOM 4414 N N . LEU A 1 565 ? 26.323 -0.197 -18.174 1.00 92.19 565 LEU A N 1
ATOM 4415 C CA . LEU A 1 565 ? 25.232 -0.331 -19.137 1.00 92.19 565 LEU A CA 1
ATOM 4416 C C . LEU A 1 565 ? 24.862 1.057 -19.641 1.00 92.19 565 LEU A C 1
ATOM 4418 O O . LEU A 1 565 ? 24.487 1.935 -18.855 1.00 92.19 565 LEU A O 1
ATOM 4422 N N . ILE A 1 566 ? 24.984 1.255 -20.950 1.00 92.00 566 ILE A N 1
ATOM 4423 C CA . ILE A 1 566 ? 24.691 2.533 -21.595 1.00 92.00 566 ILE A CA 1
ATOM 4424 C C . ILE A 1 566 ? 23.508 2.411 -22.546 1.00 92.00 566 ILE A C 1
ATOM 4426 O O . ILE A 1 566 ? 23.313 1.376 -23.179 1.00 92.00 566 ILE A O 1
ATOM 4430 N N . ARG A 1 567 ? 22.735 3.492 -22.664 1.00 92.00 567 ARG A N 1
ATOM 4431 C CA . ARG A 1 567 ? 21.547 3.604 -23.523 1.00 92.00 567 ARG A CA 1
ATOM 4432 C C . ARG A 1 567 ? 21.575 4.911 -24.304 1.00 92.00 567 ARG A C 1
ATOM 4434 O O . ARG A 1 567 ? 22.041 5.917 -23.783 1.00 92.00 567 ARG A O 1
ATOM 4441 N N . ARG A 1 568 ? 20.982 4.937 -25.497 1.00 82.81 568 ARG A N 1
ATOM 4442 C CA . ARG A 1 568 ? 20.527 6.169 -26.169 1.00 82.81 568 ARG A CA 1
ATOM 4443 C C . ARG A 1 568 ? 19.047 6.094 -26.557 1.00 82.81 568 ARG A C 1
ATOM 4445 O O . ARG A 1 568 ? 18.532 5.005 -26.792 1.00 82.81 568 ARG A O 1
ATOM 4452 N N . LYS A 1 569 ? 18.382 7.245 -26.701 1.00 77.06 569 LYS A N 1
ATOM 4453 C CA . LYS A 1 569 ? 17.001 7.353 -27.207 1.00 77.06 569 LYS A CA 1
ATOM 4454 C C . LYS A 1 569 ? 17.005 8.111 -28.535 1.00 77.06 569 LYS A C 1
ATOM 4456 O O . LYS A 1 569 ? 17.290 9.302 -28.571 1.00 77.06 569 LYS A O 1
ATOM 4461 N N . GLY A 1 570 ? 16.723 7.428 -29.644 1.00 73.19 570 GLY A N 1
ATOM 4462 C CA . GLY A 1 570 ? 16.830 8.037 -30.977 1.00 73.19 570 GLY A CA 1
ATOM 4463 C C . GLY A 1 570 ? 18.257 8.526 -31.263 1.00 73.19 570 GLY A C 1
ATOM 4464 O O . GLY A 1 570 ? 19.213 7.762 -31.105 1.00 73.19 570 GLY A O 1
ATOM 4465 N N . ASP A 1 571 ? 18.408 9.792 -31.654 1.00 70.25 571 ASP A N 1
ATOM 4466 C CA . ASP A 1 571 ? 19.703 10.407 -31.988 1.00 70.25 571 ASP A CA 1
ATOM 4467 C C . ASP A 1 571 ? 20.407 11.102 -30.807 1.00 70.25 571 ASP A C 1
ATOM 4469 O O . ASP A 1 571 ? 21.442 11.745 -30.999 1.00 70.25 571 ASP A O 1
ATOM 4473 N N . THR A 1 572 ? 19.901 10.961 -29.575 1.00 78.25 572 THR A N 1
ATOM 4474 C CA . THR A 1 572 ? 20.583 11.518 -28.398 1.00 78.25 572 THR A CA 1
ATOM 4475 C C . THR A 1 572 ? 21.914 10.802 -28.111 1.00 78.25 572 THR A C 1
ATOM 4477 O O . THR A 1 572 ? 22.102 9.644 -28.506 1.00 78.25 572 THR A O 1
ATOM 4480 N N . PRO A 1 573 ? 22.860 11.461 -27.411 1.00 82.44 573 PRO A N 1
ATOM 4481 C CA . PRO A 1 573 ? 24.066 10.804 -26.915 1.00 82.44 573 PRO A CA 1
ATOM 4482 C C . PRO A 1 573 ? 23.751 9.616 -26.002 1.00 82.44 573 PRO A C 1
ATOM 4484 O O . PRO A 1 573 ? 22.714 9.599 -25.336 1.00 82.44 573 PRO A O 1
ATOM 4487 N N . PHE A 1 574 ? 24.660 8.639 -25.959 1.00 85.81 574 PHE A N 1
ATOM 4488 C CA . PHE A 1 574 ? 24.591 7.563 -24.974 1.00 85.81 574 PHE A CA 1
ATOM 4489 C C . PHE A 1 574 ? 24.798 8.106 -23.556 1.00 85.81 574 PHE A C 1
ATOM 4491 O O . PHE A 1 574 ? 25.683 8.929 -23.315 1.00 85.81 574 PHE A O 1
ATOM 4498 N N . GLU A 1 575 ? 24.018 7.594 -22.613 1.00 87.31 575 GLU A N 1
ATOM 4499 C CA . GLU A 1 575 ? 24.110 7.881 -21.183 1.00 87.31 575 GLU A CA 1
ATOM 4500 C C . GLU A 1 575 ? 24.280 6.580 -20.385 1.00 87.31 575 GLU A C 1
ATOM 4502 O O . GLU A 1 575 ? 23.884 5.506 -20.841 1.00 87.31 575 GLU A O 1
ATOM 4507 N N . VAL A 1 576 ? 24.875 6.670 -19.193 1.00 89.00 576 VAL A N 1
ATOM 4508 C CA . VAL A 1 576 ? 25.054 5.522 -18.289 1.00 89.00 576 VAL A CA 1
ATOM 4509 C C . VAL A 1 576 ? 23.786 5.316 -17.468 1.00 89.00 576 VAL A C 1
ATOM 4511 O O . VAL A 1 576 ? 23.387 6.212 -16.730 1.00 89.00 576 VAL A O 1
ATOM 4514 N N . ILE A 1 577 ? 23.180 4.133 -17.572 1.00 85.12 577 ILE A N 1
ATOM 4515 C CA . ILE A 1 577 ? 21.925 3.783 -16.885 1.00 85.12 577 ILE A CA 1
ATOM 4516 C C . ILE A 1 577 ? 22.182 2.950 -15.630 1.00 85.12 577 ILE A C 1
ATOM 4518 O O . ILE A 1 577 ? 21.553 3.171 -14.594 1.00 85.12 577 ILE A O 1
ATOM 4522 N N . ARG A 1 578 ? 23.126 2.006 -15.709 1.00 82.69 578 ARG A N 1
ATOM 4523 C CA . ARG A 1 578 ? 23.538 1.147 -14.591 1.00 82.69 578 ARG A CA 1
ATOM 4524 C C . ARG A 1 578 ? 25.054 1.011 -14.551 1.00 82.69 578 ARG A C 1
ATOM 4526 O O . ARG A 1 578 ? 25.726 1.118 -15.579 1.00 82.69 578 ARG A O 1
ATOM 4533 N N . ARG A 1 579 ? 25.573 0.749 -13.353 1.00 89.00 579 ARG A N 1
ATOM 4534 C CA . ARG A 1 579 ? 26.979 0.432 -13.090 1.00 89.00 579 ARG A CA 1
ATOM 4535 C C . ARG A 1 579 ? 27.030 -0.880 -12.324 1.00 89.00 579 ARG A C 1
ATOM 4537 O O . ARG A 1 579 ? 26.476 -0.957 -11.234 1.00 89.00 579 ARG A O 1
ATOM 4544 N N . ILE A 1 580 ? 27.691 -1.875 -12.897 1.00 87.19 580 ILE A N 1
ATOM 4545 C CA . ILE A 1 580 ? 27.835 -3.211 -12.324 1.00 87.19 580 ILE A CA 1
ATOM 4546 C C . ILE A 1 580 ? 29.222 -3.273 -11.679 1.00 87.19 580 ILE A C 1
ATOM 4548 O O . ILE A 1 580 ? 30.218 -3.262 -12.409 1.00 87.19 580 ILE A O 1
ATOM 4552 N N . PRO A 1 581 ? 29.334 -3.269 -10.341 1.00 83.62 581 PRO A N 1
ATOM 4553 C CA . PRO A 1 581 ? 30.632 -3.295 -9.684 1.00 83.62 581 PRO A CA 1
ATOM 4554 C C . PRO A 1 581 ? 31.341 -4.625 -9.957 1.00 83.62 581 PRO A C 1
ATOM 4556 O O . PRO A 1 581 ? 30.727 -5.689 -9.917 1.00 83.62 581 PRO A O 1
ATOM 4559 N N . LEU A 1 582 ? 32.653 -4.573 -10.182 1.00 85.00 582 LEU A N 1
ATOM 4560 C CA . LEU A 1 582 ? 33.497 -5.752 -9.995 1.00 85.00 582 LEU A CA 1
ATOM 4561 C C . LEU A 1 582 ? 33.546 -6.069 -8.497 1.00 85.00 582 LEU A C 1
ATOM 4563 O O . LEU A 1 582 ? 33.416 -5.146 -7.688 1.00 85.00 582 LEU A O 1
ATOM 4567 N N . ALA A 1 583 ? 33.710 -7.342 -8.123 1.00 66.50 583 ALA A N 1
ATOM 4568 C CA . ALA A 1 583 ? 33.773 -7.749 -6.721 1.00 66.50 583 ALA A CA 1
ATOM 4569 C C . ALA A 1 583 ? 34.820 -6.890 -5.992 1.00 66.50 583 ALA A C 1
ATOM 4571 O O . ALA A 1 583 ? 36.011 -6.975 -6.267 1.00 66.50 583 ALA A O 1
ATOM 4572 N N . GLN A 1 584 ? 34.368 -5.978 -5.127 1.00 53.97 584 GLN A N 1
ATOM 4573 C CA . GLN A 1 584 ? 35.260 -5.092 -4.391 1.00 53.97 584 GLN A CA 1
ATOM 4574 C C . GLN A 1 584 ? 35.669 -5.782 -3.093 1.00 53.97 584 GLN A C 1
ATOM 4576 O O . GLN A 1 584 ? 34.812 -6.113 -2.272 1.00 53.97 584 GLN A O 1
ATOM 4581 N N . ALA A 1 585 ? 36.976 -5.862 -2.835 1.00 40.66 585 ALA A N 1
ATOM 4582 C CA . ALA A 1 585 ? 37.459 -5.749 -1.465 1.00 40.66 585 ALA A CA 1
ATOM 4583 C C . ALA A 1 585 ? 36.797 -4.506 -0.828 1.00 40.66 585 ALA A C 1
ATOM 4585 O O . ALA A 1 585 ? 36.781 -3.450 -1.470 1.00 40.66 585 ALA A O 1
ATOM 4586 N N . PRO A 1 586 ? 36.218 -4.607 0.381 1.00 37.59 586 PRO A N 1
ATOM 4587 C CA . PRO A 1 586 ? 35.369 -3.571 0.957 1.00 37.59 586 PRO A CA 1
ATOM 4588 C C . PRO A 1 586 ? 36.065 -2.208 0.916 1.00 37.59 586 PRO A C 1
ATOM 4590 O O . PRO A 1 586 ? 37.035 -1.957 1.633 1.00 37.59 586 PRO A O 1
ATOM 4593 N N . ARG A 1 587 ? 35.565 -1.302 0.066 1.00 38.41 587 ARG A N 1
ATOM 4594 C CA . ARG A 1 587 ? 35.894 0.119 0.167 1.00 38.41 587 ARG A CA 1
ATOM 4595 C C . ARG A 1 587 ? 35.354 0.592 1.509 1.00 38.41 587 ARG A C 1
ATOM 4597 O O . ARG A 1 587 ? 34.176 0.386 1.796 1.00 38.41 587 ARG A O 1
ATOM 4604 N N . ALA A 1 588 ? 36.218 1.195 2.324 1.00 39.91 588 ALA A N 1
ATOM 4605 C CA . ALA A 1 588 ? 35.841 1.735 3.621 1.00 39.91 588 ALA A CA 1
ATOM 4606 C C . ALA A 1 588 ? 34.548 2.556 3.498 1.00 39.91 588 ALA A C 1
ATOM 4608 O O . ALA A 1 588 ? 34.462 3.489 2.692 1.00 39.91 588 ALA A O 1
ATOM 4609 N N . ILE A 1 589 ? 33.549 2.179 4.299 1.00 44.09 589 ILE A N 1
ATOM 4610 C CA . ILE A 1 589 ? 32.386 3.010 4.611 1.00 44.09 589 ILE A CA 1
ATOM 4611 C C . ILE A 1 589 ? 32.952 4.391 4.964 1.00 44.09 589 ILE A C 1
ATOM 4613 O O . ILE A 1 589 ? 33.852 4.448 5.807 1.00 44.09 589 ILE A O 1
ATOM 4617 N N . PRO A 1 590 ? 32.507 5.508 4.362 1.00 48.41 590 PRO A N 1
ATOM 4618 C CA . PRO A 1 590 ? 32.913 6.802 4.870 1.00 48.41 590 PRO A CA 1
ATOM 4619 C C . PRO A 1 590 ? 32.233 6.970 6.234 1.00 48.41 590 PRO A C 1
ATOM 4621 O O . PRO A 1 590 ? 31.135 7.512 6.317 1.00 48.41 590 PRO A O 1
ATOM 4624 N N . GLU A 1 591 ? 32.879 6.525 7.318 1.00 51.84 591 GLU A N 1
ATOM 4625 C CA . GLU A 1 591 ? 32.475 6.820 8.705 1.00 51.84 591 GLU A CA 1
ATOM 4626 C C . GLU A 1 591 ? 32.208 8.330 8.888 1.00 51.84 591 GLU A C 1
ATOM 4628 O O . GLU A 1 591 ? 31.390 8.742 9.708 1.00 51.84 591 GLU A O 1
ATOM 4633 N N . HIS A 1 592 ? 32.830 9.154 8.038 1.00 61.56 592 HIS A N 1
ATOM 4634 C CA . HIS A 1 592 ? 32.652 10.596 7.938 1.00 61.56 592 HIS A CA 1
ATOM 4635 C C . HIS A 1 592 ? 31.241 11.102 7.572 1.00 61.56 592 HIS A C 1
ATOM 4637 O O . HIS A 1 592 ? 30.944 12.241 7.927 1.00 61.56 592 HIS A O 1
ATOM 4643 N N . GLU A 1 593 ? 30.385 10.350 6.859 1.00 72.31 593 GLU A N 1
ATOM 4644 C CA . GLU A 1 593 ? 29.022 10.833 6.526 1.00 72.31 593 GLU A CA 1
ATOM 4645 C C . GLU A 1 593 ? 28.026 10.583 7.673 1.00 72.31 593 GLU A C 1
ATOM 4647 O O . GLU A 1 593 ? 27.167 11.426 7.934 1.00 72.31 593 GLU A O 1
ATOM 4652 N N . ASP A 1 594 ? 28.176 9.465 8.393 1.00 83.44 594 ASP A N 1
ATOM 4653 C CA . ASP A 1 594 ? 27.248 9.044 9.453 1.00 83.44 594 ASP A CA 1
ATOM 4654 C C . ASP A 1 594 ? 27.566 9.676 10.815 1.00 83.44 594 ASP A C 1
ATOM 4656 O O . ASP A 1 594 ? 26.648 9.944 11.597 1.00 83.44 594 ASP A O 1
ATOM 4660 N N . ALA A 1 595 ? 28.845 9.949 11.105 1.00 85.19 595 ALA A N 1
ATOM 4661 C CA . ALA A 1 595 ? 29.270 10.478 12.401 1.00 85.19 595 ALA A CA 1
ATOM 4662 C C . ALA A 1 595 ? 28.512 11.757 12.827 1.00 85.19 595 ALA A C 1
ATOM 4664 O O . ALA A 1 595 ? 27.993 11.768 13.944 1.00 85.19 595 ALA A O 1
ATOM 4665 N N . PRO A 1 596 ? 28.324 12.783 11.967 1.00 88.06 596 PRO A N 1
ATOM 4666 C CA . PRO A 1 596 ? 27.598 13.992 12.359 1.00 88.06 596 PRO A CA 1
ATOM 4667 C C . PRO A 1 596 ? 26.121 13.756 12.707 1.00 88.06 596 PRO A C 1
ATOM 4669 O O . PRO A 1 596 ? 25.589 14.409 13.604 1.00 88.06 596 PRO A O 1
ATOM 4672 N N . LEU A 1 597 ? 25.450 12.827 12.014 1.00 89.62 597 LEU A N 1
ATOM 4673 C CA . LEU A 1 597 ? 24.061 12.466 12.308 1.00 89.62 597 LEU A CA 1
ATOM 4674 C C . LEU A 1 597 ? 23.973 11.699 13.632 1.00 89.62 597 LEU A C 1
ATOM 4676 O O . LEU A 1 597 ? 23.130 12.012 14.469 1.00 89.62 597 LEU A O 1
ATOM 4680 N N . ARG A 1 598 ? 24.858 10.718 13.846 1.00 88.94 598 ARG A N 1
ATOM 4681 C CA . ARG A 1 598 ? 24.893 9.927 15.085 1.00 88.94 598 ARG A CA 1
ATOM 4682 C C . ARG A 1 598 ? 25.231 10.786 16.304 1.00 88.94 598 ARG A C 1
ATOM 4684 O O . ARG A 1 598 ? 24.605 10.618 17.346 1.00 88.94 598 ARG A O 1
ATOM 4691 N N . GLU A 1 599 ? 26.146 11.743 16.164 1.00 87.44 599 GLU A N 1
ATOM 4692 C CA . GLU A 1 599 ? 26.467 12.726 17.205 1.00 87.44 599 GLU A CA 1
ATOM 4693 C C . GLU A 1 599 ? 25.265 13.633 17.520 1.00 87.44 599 GLU A C 1
ATOM 4695 O O . GLU A 1 599 ? 24.931 13.851 18.687 1.00 87.44 599 GLU A O 1
ATOM 4700 N N . ALA A 1 600 ? 24.547 14.105 16.494 1.00 88.25 600 ALA A N 1
ATOM 4701 C CA . ALA A 1 600 ? 23.324 14.881 16.684 1.00 88.25 600 ALA A CA 1
ATOM 4702 C C . ALA A 1 600 ? 22.213 14.071 17.381 1.00 88.25 600 ALA A C 1
ATOM 4704 O O . ALA A 1 600 ? 21.509 14.613 18.226 1.00 88.25 600 ALA A O 1
ATOM 4705 N N . LEU A 1 601 ? 22.077 12.773 17.086 1.00 87.69 601 LEU A N 1
ATOM 4706 C CA . LEU A 1 601 ? 21.124 11.886 17.770 1.00 87.69 601 LEU A CA 1
ATOM 4707 C C . LEU A 1 601 ? 21.527 11.596 19.223 1.00 87.69 601 LEU A C 1
ATOM 4709 O O . LEU A 1 601 ? 20.665 11.532 20.102 1.00 87.69 601 LEU A O 1
ATOM 4713 N N . ALA A 1 602 ? 22.824 11.436 19.486 1.00 84.12 602 ALA A N 1
ATOM 4714 C CA . ALA A 1 602 ? 23.341 11.242 20.835 1.00 84.12 602 ALA A CA 1
ATOM 4715 C C . ALA A 1 602 ? 23.134 12.493 21.704 1.00 84.12 602 ALA A C 1
ATOM 4717 O O . ALA A 1 602 ? 22.702 12.370 22.849 1.00 84.12 602 ALA A O 1
ATOM 4718 N N . SER A 1 603 ? 23.362 13.695 21.156 1.00 83.62 603 SER A N 1
ATOM 4719 C CA . SER A 1 603 ? 23.213 14.955 21.903 1.00 83.62 603 SER A CA 1
ATOM 4720 C C . SER A 1 603 ? 21.773 15.254 22.337 1.00 83.62 603 SER A C 1
ATOM 4722 O O . SER A 1 603 ? 21.570 15.936 23.339 1.00 83.62 603 SER A O 1
ATOM 4724 N N . ILE A 1 604 ? 20.775 14.697 21.643 1.00 81.12 604 ILE A N 1
ATOM 4725 C CA . ILE A 1 604 ? 19.353 14.806 22.007 1.00 81.12 604 ILE A CA 1
ATOM 4726 C C . ILE A 1 604 ? 18.833 13.605 22.819 1.00 81.12 604 ILE A C 1
ATOM 4728 O O . ILE A 1 604 ? 17.627 13.487 23.030 1.00 81.12 604 ILE A O 1
ATOM 4732 N N . GLY A 1 605 ? 19.712 12.692 23.255 1.00 74.56 605 GLY A N 1
ATOM 4733 C CA . GLY A 1 605 ? 19.342 11.542 24.088 1.00 74.56 605 GLY A CA 1
ATOM 4734 C C . GLY A 1 605 ? 18.497 10.479 23.373 1.00 74.56 605 GLY A C 1
ATOM 4735 O O . GLY A 1 605 ? 17.754 9.744 24.020 1.00 74.56 605 GLY A O 1
ATOM 4736 N N . ALA A 1 606 ? 18.582 10.383 22.040 1.00 71.62 606 ALA A N 1
ATOM 4737 C CA . ALA A 1 606 ? 17.797 9.424 21.254 1.00 71.62 606 ALA A CA 1
ATOM 4738 C C . ALA A 1 606 ? 18.348 7.981 21.288 1.00 71.62 606 ALA A C 1
ATOM 4740 O O . ALA A 1 606 ? 17.749 7.086 20.688 1.00 71.62 606 ALA A O 1
ATOM 4741 N N . VAL A 1 607 ? 19.482 7.750 21.958 1.00 70.12 607 VAL A N 1
ATOM 4742 C CA . VAL A 1 607 ? 20.141 6.442 22.093 1.00 70.12 607 VAL A CA 1
ATOM 4743 C C . VAL A 1 607 ? 20.149 6.043 23.568 1.00 70.12 607 VAL A C 1
ATOM 4745 O O . VAL A 1 607 ? 20.586 6.822 24.413 1.00 70.12 607 VAL A O 1
ATOM 4748 N N . GLU A 1 608 ? 19.658 4.844 23.888 1.00 70.06 608 GLU A N 1
ATOM 4749 C CA . GLU A 1 608 ? 19.709 4.311 25.253 1.00 70.06 608 GLU A CA 1
ATOM 4750 C C . GLU A 1 608 ? 21.138 3.895 25.637 1.00 70.06 608 GLU A C 1
ATOM 4752 O O . GLU A 1 608 ? 21.908 3.399 24.809 1.00 70.06 608 GLU A O 1
ATOM 4757 N N . SER A 1 609 ? 21.509 4.096 26.904 1.00 72.19 609 SER A N 1
ATOM 4758 C CA . SER A 1 609 ? 22.786 3.608 27.423 1.00 72.19 609 SER A CA 1
ATOM 4759 C C . SER A 1 609 ? 22.751 2.085 27.593 1.00 72.19 609 SER A C 1
ATOM 4761 O O . SER A 1 609 ? 21.704 1.493 27.855 1.00 72.19 609 SER A O 1
ATOM 4763 N N . ARG A 1 610 ? 23.917 1.430 27.503 1.00 76.25 610 ARG A N 1
ATOM 4764 C CA . ARG A 1 610 ? 24.031 -0.021 27.759 1.00 76.25 610 ARG A CA 1
ATOM 4765 C C . ARG A 1 610 ? 23.511 -0.412 29.146 1.00 76.25 610 ARG A C 1
ATOM 4767 O O . ARG A 1 610 ? 22.909 -1.468 29.298 1.00 76.25 610 ARG A O 1
ATOM 4774 N N . GLU A 1 611 ? 23.733 0.447 30.136 1.00 75.81 611 GLU A N 1
ATOM 4775 C CA . GLU A 1 611 ? 23.249 0.262 31.507 1.00 75.81 611 GLU A CA 1
ATOM 4776 C C . GLU A 1 611 ? 21.722 0.376 31.594 1.00 75.81 611 GLU A C 1
ATOM 4778 O O . GLU A 1 611 ? 21.091 -0.465 32.229 1.00 75.81 611 GLU A O 1
ATOM 4783 N N . GLY A 1 612 ? 21.121 1.354 30.903 1.00 79.94 612 GLY A N 1
ATOM 4784 C CA . GLY A 1 612 ? 19.665 1.502 30.820 1.00 79.94 612 GLY A CA 1
ATOM 4785 C C . GLY A 1 612 ? 19.002 0.279 30.186 1.00 79.94 612 GLY A C 1
ATOM 4786 O O . GLY A 1 612 ? 18.054 -0.272 30.744 1.00 79.94 612 GLY A O 1
ATOM 4787 N N . HIS A 1 613 ? 19.578 -0.223 29.092 1.00 82.94 613 HIS A N 1
ATOM 4788 C CA . HIS A 1 613 ? 19.092 -1.427 28.421 1.00 82.94 613 HIS A CA 1
ATOM 4789 C C . HIS A 1 613 ? 19.185 -2.684 29.309 1.00 82.94 613 HIS A C 1
ATOM 4791 O O . HIS A 1 613 ? 18.259 -3.502 29.356 1.00 82.94 613 HIS A O 1
ATOM 4797 N N . ALA A 1 614 ? 20.286 -2.837 30.054 1.00 85.69 614 ALA A N 1
ATOM 4798 C CA . ALA A 1 614 ? 20.461 -3.941 30.997 1.00 85.69 614 ALA A CA 1
ATOM 4799 C C . ALA A 1 614 ? 19.449 -3.872 32.155 1.00 85.69 614 ALA A C 1
ATOM 4801 O O . ALA A 1 614 ? 18.822 -4.882 32.481 1.00 85.69 614 ALA A O 1
ATOM 4802 N N . ALA A 1 615 ? 19.235 -2.683 32.731 1.00 86.44 615 ALA A N 1
ATOM 4803 C CA . ALA A 1 615 ? 18.244 -2.464 33.784 1.00 86.44 615 ALA A CA 1
ATOM 4804 C C . ALA A 1 615 ? 16.818 -2.775 33.301 1.00 86.44 615 ALA A C 1
ATOM 4806 O O . ALA A 1 615 ? 16.057 -3.447 33.998 1.00 86.44 615 ALA A O 1
ATOM 4807 N N . ARG A 1 616 ? 16.477 -2.369 32.074 1.00 90.62 616 ARG A N 1
ATOM 4808 C CA . ARG A 1 616 ? 15.191 -2.668 31.434 1.00 90.62 616 ARG A CA 1
ATOM 4809 C C . ARG A 1 616 ? 14.977 -4.151 31.194 1.00 90.62 616 ARG A C 1
ATOM 4811 O O . ARG A 1 616 ? 13.911 -4.669 31.509 1.00 90.62 616 ARG A O 1
ATOM 4818 N N . THR A 1 617 ? 15.998 -4.847 30.709 1.00 91.25 617 THR A N 1
ATOM 4819 C CA . THR A 1 617 ? 15.943 -6.301 30.514 1.00 91.25 617 THR A CA 1
ATOM 4820 C C . THR A 1 617 ? 15.734 -7.034 31.840 1.00 91.25 617 THR A C 1
ATOM 4822 O O . THR A 1 617 ? 14.894 -7.930 31.920 1.00 91.25 617 THR A O 1
ATOM 4825 N N . ALA A 1 618 ? 16.420 -6.609 32.905 1.00 92.88 618 ALA A N 1
ATOM 4826 C CA . ALA A 1 618 ? 16.211 -7.156 34.243 1.00 92.88 618 ALA A CA 1
ATOM 4827 C C . ALA A 1 618 ? 14.793 -6.871 34.776 1.00 92.88 618 ALA A C 1
ATOM 4829 O O . ALA A 1 618 ? 14.159 -7.760 35.338 1.00 92.88 618 ALA A O 1
ATOM 4830 N N . ALA A 1 619 ? 14.263 -5.662 34.565 1.00 94.06 619 ALA A N 1
ATOM 4831 C CA . ALA A 1 619 ? 12.903 -5.308 34.972 1.00 94.06 619 ALA A CA 1
ATOM 4832 C C . ALA A 1 619 ? 11.832 -6.124 34.221 1.00 94.06 619 ALA A C 1
ATOM 4834 O O . ALA A 1 619 ? 10.868 -6.577 34.834 1.00 94.06 619 ALA A O 1
ATOM 4835 N N . VAL A 1 620 ? 12.015 -6.365 32.917 1.00 95.88 620 VAL A N 1
ATOM 4836 C CA . VAL A 1 620 ? 11.134 -7.231 32.111 1.00 95.88 620 VAL A CA 1
ATOM 4837 C C . VAL A 1 620 ? 11.125 -8.660 32.651 1.00 95.88 620 VAL A C 1
ATOM 4839 O O . VAL A 1 620 ? 10.061 -9.263 32.769 1.00 95.88 620 VAL A O 1
ATOM 4842 N N . GLU A 1 621 ? 12.292 -9.197 33.009 1.00 95.88 621 GLU A N 1
ATOM 4843 C CA . GLU A 1 621 ? 12.414 -10.537 33.594 1.00 95.88 621 GLU A CA 1
ATOM 4844 C C . GLU A 1 621 ? 11.730 -10.631 34.966 1.00 95.88 621 GLU A C 1
ATOM 4846 O O . GLU A 1 621 ? 11.000 -11.582 35.237 1.00 95.88 621 GLU A O 1
ATOM 4851 N N . LEU A 1 622 ? 11.869 -9.608 35.812 1.00 95.38 622 LEU A N 1
ATOM 4852 C CA . LEU A 1 622 ? 11.142 -9.555 37.082 1.00 95.38 622 LEU A CA 1
ATOM 4853 C C . LEU A 1 622 ? 9.622 -9.523 36.865 1.00 95.38 622 LEU A C 1
ATOM 4855 O O . LEU A 1 622 ? 8.890 -10.268 37.519 1.00 95.38 622 LEU A O 1
ATOM 4859 N N . LEU A 1 623 ? 9.133 -8.701 35.930 1.00 96.44 623 LEU A N 1
ATOM 4860 C CA . LEU A 1 623 ? 7.704 -8.638 35.615 1.00 96.44 623 LEU A CA 1
ATOM 4861 C C . LEU A 1 623 ? 7.185 -9.971 35.056 1.00 96.44 623 LEU A C 1
ATOM 4863 O O . LEU A 1 623 ? 6.078 -10.389 35.405 1.00 96.44 623 LEU A O 1
ATOM 4867 N N . ARG A 1 624 ? 7.991 -10.665 34.242 1.00 97.31 624 ARG A N 1
ATOM 4868 C CA . ARG A 1 624 ? 7.681 -12.002 33.719 1.00 97.31 624 ARG A CA 1
ATOM 4869 C C . ARG A 1 624 ? 7.442 -12.987 34.858 1.00 97.31 624 ARG A C 1
ATOM 4871 O O . ARG A 1 624 ? 6.387 -13.613 34.895 1.00 97.31 624 ARG A O 1
ATOM 4878 N N . GLN A 1 625 ? 8.337 -13.025 35.843 1.00 96.44 625 GLN A N 1
ATOM 4879 C CA . GLN A 1 625 ? 8.198 -13.892 37.017 1.00 96.44 625 GLN A CA 1
ATOM 4880 C C . GLN A 1 625 ? 6.939 -13.583 37.841 1.00 96.44 625 GLN A C 1
ATOM 4882 O O . GLN A 1 625 ? 6.314 -14.494 38.383 1.00 96.44 625 GLN A O 1
ATOM 4887 N N . HIS A 1 626 ? 6.543 -12.311 37.958 1.00 96.25 626 HIS A N 1
ATOM 4888 C CA . HIS A 1 626 ? 5.278 -11.954 38.609 1.00 96.25 626 HIS A CA 1
ATOM 4889 C C . HIS A 1 626 ? 4.063 -12.462 37.821 1.00 96.25 626 HIS A C 1
ATOM 4891 O O . HIS A 1 626 ? 3.155 -13.028 38.427 1.00 96.25 626 HIS A O 1
ATOM 4897 N N . CYS A 1 627 ? 4.059 -12.317 36.492 1.00 96.62 627 CYS A N 1
ATOM 4898 C CA . CYS A 1 627 ? 2.973 -12.804 35.636 1.00 96.62 627 CYS A CA 1
ATOM 4899 C C . CYS A 1 627 ? 2.857 -14.335 35.671 1.00 96.62 627 CYS A C 1
ATOM 4901 O O . CYS A 1 627 ? 1.753 -14.860 35.817 1.00 96.62 627 CYS A O 1
ATOM 4903 N N . GLU A 1 628 ? 3.983 -15.050 35.622 1.00 95.62 628 GLU A N 1
ATOM 4904 C CA . GLU A 1 628 ? 4.019 -16.518 35.638 1.00 95.62 628 GLU A CA 1
ATOM 4905 C C . GLU A 1 628 ? 3.443 -17.096 36.935 1.00 95.62 628 GLU A C 1
ATOM 4907 O O . GLU A 1 628 ? 2.683 -18.063 36.894 1.00 95.62 628 GLU A O 1
ATOM 4912 N N . ARG A 1 629 ? 3.708 -16.465 38.090 1.00 95.75 629 ARG A N 1
ATOM 4913 C CA . ARG A 1 629 ? 3.096 -16.857 39.377 1.00 95.75 629 ARG A CA 1
ATOM 4914 C C . ARG A 1 629 ? 1.575 -16.687 39.397 1.00 95.75 629 ARG A C 1
ATOM 4916 O O . ARG A 1 629 ? 0.903 -17.385 40.149 1.00 95.75 629 ARG A O 1
ATOM 4923 N N . ILE A 1 630 ? 1.047 -15.769 38.590 1.00 95.56 630 ILE A N 1
ATOM 4924 C CA . ILE A 1 630 ? -0.392 -15.510 38.423 1.00 95.56 630 ILE A CA 1
ATOM 4925 C C . ILE A 1 630 ? -0.981 -16.414 37.313 1.00 95.56 630 ILE A C 1
ATOM 4927 O O . ILE A 1 630 ? -2.187 -16.425 37.080 1.00 95.56 630 ILE A O 1
ATOM 4931 N N . GLY A 1 631 ? -0.148 -17.221 36.646 1.00 94.06 631 GLY A N 1
ATOM 4932 C CA . GLY A 1 631 ? -0.560 -18.138 35.584 1.00 94.06 631 GLY A CA 1
ATOM 4933 C C . GLY A 1 631 ? -0.634 -17.500 34.195 1.00 94.06 631 GLY A C 1
ATOM 4934 O O . GLY A 1 631 ? -1.299 -18.047 33.321 1.00 94.06 631 GLY A O 1
ATOM 4935 N N . ALA A 1 632 ? 0.020 -16.356 33.970 1.00 96.12 632 ALA A N 1
ATOM 4936 C CA . ALA A 1 632 ? 0.054 -15.676 32.676 1.00 96.12 632 ALA A CA 1
ATOM 4937 C C . ALA A 1 632 ? 1.479 -15.587 32.106 1.00 96.12 632 ALA A C 1
ATOM 4939 O O . ALA A 1 632 ? 2.447 -15.376 32.832 1.00 96.12 632 ALA A O 1
ATOM 4940 N N . SER A 1 633 ? 1.603 -15.695 30.785 1.00 96.19 633 SER A N 1
ATOM 4941 C CA . SER A 1 633 ? 2.864 -15.519 30.054 1.00 96.19 633 SER A CA 1
ATOM 4942 C C . SER A 1 633 ? 3.034 -14.066 29.605 1.00 96.19 633 SER A C 1
ATOM 4944 O O . SER A 1 633 ? 2.092 -13.473 29.083 1.00 96.19 633 SER A O 1
ATOM 4946 N N . LEU A 1 634 ? 4.215 -13.476 29.819 1.00 97.00 634 LEU A N 1
ATOM 4947 C CA . LEU A 1 634 ? 4.500 -12.076 29.479 1.00 97.00 634 LEU A CA 1
ATOM 4948 C C . LEU A 1 634 ? 5.183 -11.951 28.113 1.00 97.00 634 LEU A C 1
ATOM 4950 O O . LEU A 1 634 ? 6.274 -12.490 27.915 1.00 97.00 634 LEU A O 1
ATOM 4954 N N . HIS A 1 635 ? 4.610 -11.122 27.240 1.00 96.94 635 HIS A N 1
ATOM 4955 C CA . HIS A 1 635 ? 5.127 -10.844 25.900 1.00 96.94 635 HIS A CA 1
ATOM 4956 C C . HIS A 1 635 ? 5.327 -9.335 25.683 1.00 96.94 635 HIS A C 1
ATOM 4958 O O . HIS A 1 635 ? 4.364 -8.616 25.397 1.00 96.94 635 HIS A O 1
ATOM 4964 N N . PRO A 1 636 ? 6.561 -8.824 25.838 1.00 95.62 636 PRO A N 1
ATOM 4965 C CA . PRO A 1 636 ? 6.908 -7.446 25.496 1.00 95.62 636 PRO A CA 1
ATOM 4966 C C . PRO A 1 636 ? 6.854 -7.201 23.982 1.00 95.62 636 PRO A C 1
ATOM 4968 O O . PRO A 1 636 ? 7.231 -8.072 23.200 1.00 95.62 636 PRO A O 1
ATOM 4971 N N . TYR A 1 637 ? 6.451 -6.004 23.563 1.00 93.69 637 TYR A N 1
ATOM 4972 C CA . TYR A 1 637 ? 6.413 -5.599 22.155 1.00 93.69 637 TYR A CA 1
ATOM 4973 C C . TYR A 1 637 ? 6.804 -4.121 21.979 1.00 93.69 637 TYR A C 1
ATOM 4975 O O . TYR A 1 637 ? 7.432 -3.519 22.852 1.00 93.69 637 TYR A O 1
ATOM 4983 N N . GLY A 1 638 ? 6.523 -3.537 20.810 1.00 90.25 638 GLY A N 1
ATOM 4984 C CA . GLY A 1 638 ? 6.752 -2.115 20.566 1.00 90.25 638 GLY A CA 1
ATOM 4985 C C . GLY A 1 638 ? 8.235 -1.739 20.514 1.00 90.25 638 GLY A C 1
ATOM 4986 O O . GLY A 1 638 ? 9.068 -2.484 19.993 1.00 90.25 638 GLY A O 1
ATOM 4987 N N . SER A 1 639 ? 8.587 -0.548 21.014 1.00 89.25 639 SER A N 1
ATOM 4988 C CA . SER A 1 639 ? 9.962 -0.032 20.897 1.00 89.25 639 SER A CA 1
ATOM 4989 C C . SER A 1 639 ? 11.012 -0.890 21.589 1.00 89.25 639 SER A C 1
ATOM 4991 O O . SER A 1 639 ? 12.124 -0.952 21.065 1.00 89.25 639 SER A O 1
ATOM 4993 N N . TYR A 1 640 ? 10.653 -1.553 22.692 1.00 90.62 640 TYR A N 1
ATOM 4994 C CA . TYR A 1 640 ? 11.548 -2.450 23.423 1.00 90.62 640 TYR A CA 1
ATOM 4995 C C . TYR A 1 640 ? 11.958 -3.646 22.561 1.00 90.62 640 TYR A C 1
ATOM 4997 O O . TYR A 1 640 ? 13.143 -3.872 22.326 1.00 90.62 640 TYR A O 1
ATOM 5005 N N . LEU A 1 641 ? 10.980 -4.365 22.001 1.00 90.69 641 LEU A N 1
ATOM 5006 C CA . LEU A 1 641 ? 11.249 -5.533 21.158 1.00 90.69 641 LEU A CA 1
ATOM 5007 C C . LEU A 1 641 ? 12.011 -5.154 19.869 1.00 90.69 641 LEU A C 1
ATOM 5009 O O . LEU A 1 641 ? 12.857 -5.905 19.390 1.00 90.69 641 LEU A O 1
ATOM 5013 N N . LEU A 1 642 ? 11.782 -3.944 19.346 1.00 87.88 642 LEU A N 1
ATOM 5014 C CA . LEU A 1 642 ? 12.507 -3.406 18.188 1.00 87.88 642 LEU A CA 1
ATOM 5015 C C . LEU A 1 642 ? 13.943 -2.938 18.510 1.00 87.88 642 LEU A C 1
ATOM 5017 O O . LEU A 1 642 ? 14.733 -2.709 17.586 1.00 87.88 642 LEU A O 1
ATOM 5021 N N . GLY A 1 643 ? 14.297 -2.763 19.788 1.00 86.00 643 GLY A N 1
ATOM 5022 C CA . GLY A 1 643 ? 15.566 -2.169 20.226 1.00 86.00 643 GLY A CA 1
ATOM 5023 C C . GLY A 1 643 ? 15.695 -0.683 19.866 1.00 86.00 643 GLY A C 1
ATOM 5024 O O . GLY A 1 643 ? 16.771 -0.209 19.486 1.00 86.00 643 GLY A O 1
ATOM 5025 N N . THR A 1 644 ? 14.579 0.050 19.888 1.00 84.31 644 THR A N 1
ATOM 5026 C CA . THR A 1 644 ? 14.495 1.487 19.538 1.00 84.31 644 THR A CA 1
ATOM 5027 C C . THR A 1 644 ? 13.899 2.348 20.649 1.00 84.31 644 THR A C 1
ATOM 5029 O O . THR A 1 644 ? 13.516 3.502 20.426 1.00 84.31 644 THR A O 1
ATOM 5032 N N . ASP A 1 645 ? 13.798 1.777 21.840 1.00 80.12 645 ASP A N 1
ATOM 5033 C CA . ASP A 1 645 ? 13.555 2.461 23.095 1.00 80.12 645 ASP A CA 1
ATOM 5034 C C . ASP A 1 645 ? 14.730 3.379 23.475 1.00 80.12 645 ASP A C 1
ATOM 5036 O O . ASP A 1 645 ? 15.874 3.205 23.051 1.00 80.12 645 ASP A O 1
ATOM 5040 N N . GLY A 1 646 ? 14.399 4.440 24.207 1.00 75.56 646 GLY A N 1
ATOM 5041 C CA . GLY A 1 646 ? 15.344 5.395 24.787 1.00 75.56 646 GLY A CA 1
ATOM 5042 C C . GLY A 1 646 ? 15.172 5.466 26.304 1.00 75.56 646 GLY A C 1
ATOM 5043 O O . GLY A 1 646 ? 14.206 4.924 26.836 1.00 75.56 646 GLY A O 1
ATOM 5044 N N . ALA A 1 647 ? 16.038 6.221 26.988 1.00 70.88 647 ALA A N 1
ATOM 5045 C CA . ALA A 1 647 ? 16.145 6.244 28.457 1.00 70.88 647 ALA A CA 1
ATOM 5046 C C . ALA A 1 647 ? 14.842 6.556 29.234 1.00 70.88 647 ALA A C 1
ATOM 5048 O O . ALA A 1 647 ? 14.750 6.238 30.413 1.00 70.88 647 ALA A O 1
ATOM 5049 N N . GLY A 1 648 ? 13.831 7.154 28.593 1.00 74.50 648 GLY A N 1
ATOM 5050 C CA . GLY A 1 648 ? 12.509 7.419 29.180 1.00 74.50 648 GLY A CA 1
ATOM 5051 C C . GLY A 1 648 ? 11.340 6.701 28.498 1.00 74.50 648 GLY A C 1
ATOM 5052 O O . GLY A 1 648 ? 10.199 7.100 28.700 1.00 74.50 648 GLY A O 1
ATOM 5053 N N . SER A 1 649 ? 11.598 5.716 27.632 1.00 83.31 649 SER A N 1
ATOM 5054 C CA . SER A 1 649 ? 10.525 4.942 26.988 1.00 83.31 649 SER A CA 1
ATOM 5055 C C . SER A 1 649 ? 9.910 3.956 27.976 1.00 83.31 649 SER A C 1
ATOM 5057 O O . SER A 1 649 ? 10.618 3.382 28.804 1.00 83.31 649 SER A O 1
ATOM 5059 N N . ASP A 1 650 ? 8.607 3.758 27.870 1.00 89.94 650 ASP A N 1
ATOM 5060 C CA . ASP A 1 650 ? 7.863 2.669 28.485 1.00 89.94 650 ASP A CA 1
ATOM 5061 C C . ASP A 1 650 ? 8.117 1.337 27.760 1.00 89.94 650 ASP A C 1
ATOM 5063 O O . ASP A 1 650 ? 8.614 1.290 26.629 1.00 89.94 650 ASP A O 1
ATOM 5067 N N . VAL A 1 651 ? 7.825 0.236 28.454 1.00 92.50 651 VAL A N 1
ATOM 5068 C CA . VAL A 1 651 ? 7.763 -1.103 27.862 1.00 92.50 651 VAL A CA 1
ATOM 5069 C C . VAL A 1 651 ? 6.300 -1.498 27.704 1.00 92.50 651 VAL A C 1
ATOM 5071 O O . VAL A 1 651 ? 5.614 -1.775 28.689 1.00 92.50 651 VAL A O 1
ATOM 5074 N N . ASP A 1 652 ? 5.847 -1.553 26.455 1.00 94.62 652 ASP A N 1
ATOM 5075 C CA . ASP A 1 652 ? 4.557 -2.134 26.099 1.00 94.62 652 ASP A CA 1
ATOM 5076 C C . ASP A 1 652 ? 4.629 -3.661 26.219 1.00 94.62 652 ASP A C 1
ATOM 5078 O O . ASP A 1 652 ? 5.540 -4.297 25.674 1.00 94.62 652 ASP A O 1
ATOM 5082 N N . ALA A 1 653 ? 3.672 -4.271 26.915 1.00 96.44 653 ALA A N 1
ATOM 5083 C CA . ALA A 1 653 ? 3.605 -5.723 27.035 1.00 96.44 653 ALA A CA 1
ATOM 5084 C C . ALA A 1 653 ? 2.167 -6.245 27.095 1.00 96.44 653 ALA A C 1
ATOM 5086 O O . ALA A 1 653 ? 1.240 -5.550 27.517 1.00 96.44 653 ALA A O 1
ATOM 5087 N N . VAL A 1 654 ? 1.981 -7.494 26.666 1.00 97.00 654 VAL A N 1
ATOM 5088 C CA . VAL A 1 654 ? 0.733 -8.242 26.837 1.00 97.00 654 VAL A CA 1
ATOM 5089 C C . VAL A 1 654 ? 0.992 -9.491 27.673 1.00 97.00 654 VAL A C 1
ATOM 5091 O O . VAL A 1 654 ? 1.889 -10.278 27.377 1.00 97.00 654 VAL A O 1
ATOM 5094 N N . ALA A 1 655 ? 0.214 -9.662 28.737 1.00 97.44 655 ALA A N 1
ATOM 5095 C CA . ALA A 1 655 ? 0.140 -10.896 29.500 1.00 97.44 655 ALA A CA 1
ATOM 5096 C C . ALA A 1 655 ? -0.979 -11.780 28.935 1.00 97.44 655 ALA A C 1
ATOM 5098 O O . ALA A 1 655 ? -2.124 -11.340 28.855 1.00 97.44 655 ALA A O 1
ATOM 5099 N N . ILE A 1 656 ? -0.660 -13.018 28.560 1.00 97.44 656 ILE A N 1
ATOM 5100 C CA . ILE A 1 656 ? -1.626 -13.993 28.039 1.00 97.44 656 ILE A CA 1
ATOM 5101 C C . ILE A 1 656 ? -1.839 -15.076 29.090 1.00 97.44 656 ILE A C 1
ATOM 5103 O O . ILE A 1 656 ? -0.890 -15.773 29.460 1.00 97.44 656 ILE A O 1
ATOM 5107 N N . GLY A 1 657 ? -3.069 -15.202 29.585 1.00 95.88 657 GLY A N 1
ATOM 5108 C CA . GLY A 1 657 ? -3.412 -16.099 30.687 1.00 95.88 657 GLY A CA 1
ATOM 5109 C C . GLY A 1 657 ? -4.666 -16.942 30.434 1.00 95.88 657 GLY A C 1
ATOM 5110 O O . GLY A 1 657 ? -5.199 -16.948 29.326 1.00 95.88 657 GLY A O 1
ATOM 5111 N N . PRO A 1 658 ? -5.107 -17.710 31.442 1.00 95.12 658 PRO A N 1
ATOM 5112 C CA . PRO A 1 658 ? -6.201 -18.668 31.326 1.00 95.12 658 PRO A CA 1
ATOM 5113 C C . PRO A 1 658 ? -7.588 -18.023 31.219 1.00 95.12 658 PRO A C 1
ATOM 5115 O O . PRO A 1 658 ? -7.790 -16.919 31.710 1.00 95.12 658 PRO A O 1
ATOM 5118 N N . ALA A 1 659 ? -8.538 -18.729 30.593 1.00 92.69 659 ALA A N 1
ATOM 5119 C CA . ALA A 1 659 ? -9.911 -18.258 30.373 1.00 92.69 659 ALA A CA 1
ATOM 5120 C C . ALA A 1 659 ? -10.632 -17.912 31.686 1.00 92.69 659 ALA A C 1
ATOM 5122 O O . ALA A 1 659 ? -11.453 -17.000 31.743 1.00 92.69 659 ALA A O 1
ATOM 5123 N N . GLU A 1 660 ? -10.299 -18.638 32.755 1.00 92.12 660 GLU A N 1
ATOM 5124 C CA . GLU A 1 660 ? -10.889 -18.500 34.083 1.00 92.12 660 GLU A CA 1
ATOM 5125 C C . GLU A 1 660 ? -10.403 -17.241 34.822 1.00 92.12 660 GLU A C 1
ATOM 5127 O O . GLU A 1 660 ? -11.003 -16.836 35.820 1.00 92.12 660 GLU A O 1
ATOM 5132 N N . LEU A 1 661 ? -9.320 -16.610 34.353 1.00 94.12 661 LEU A N 1
ATOM 5133 C CA . LEU A 1 661 ? -8.754 -15.413 34.960 1.00 94.12 661 LEU A CA 1
ATOM 5134 C C . LEU A 1 661 ? -9.255 -14.166 34.225 1.00 94.12 661 LEU A C 1
ATOM 5136 O O . LEU A 1 661 ? -8.832 -13.850 33.116 1.00 94.12 661 LEU A O 1
ATOM 5140 N N . SER A 1 662 ? -10.152 -13.416 34.868 1.00 92.88 662 SER A N 1
ATOM 5141 C CA . SER A 1 662 ? -10.620 -12.148 34.309 1.00 92.88 662 SER A CA 1
ATOM 5142 C C . SER A 1 662 ? -9.514 -11.088 34.315 1.00 92.88 662 SER A C 1
ATOM 5144 O O . SER A 1 662 ? -8.581 -11.128 35.117 1.00 92.88 662 SER A O 1
ATOM 5146 N N . ARG A 1 663 ? -9.649 -10.083 33.446 1.00 93.19 663 ARG A N 1
ATOM 5147 C CA . ARG A 1 663 ? -8.728 -8.941 33.363 1.00 93.19 663 ARG A CA 1
ATOM 5148 C C . ARG A 1 663 ? -8.583 -8.199 34.693 1.00 93.19 663 ARG A C 1
ATOM 5150 O O . ARG A 1 663 ? -7.466 -7.889 35.096 1.00 93.19 663 ARG A O 1
ATOM 5157 N N . ASP A 1 664 ? -9.698 -7.959 35.376 1.00 92.62 664 ASP A N 1
ATOM 5158 C CA . ASP A 1 664 ? -9.710 -7.276 36.671 1.00 92.62 664 ASP A CA 1
ATOM 5159 C C . ASP A 1 664 ? -9.077 -8.149 37.758 1.00 92.62 664 ASP A C 1
ATOM 5161 O O . ASP A 1 664 ? -8.312 -7.651 38.581 1.00 92.62 664 ASP A O 1
ATOM 5165 N N . ALA A 1 665 ? -9.329 -9.463 37.733 1.00 94.75 665 ALA A N 1
ATOM 5166 C CA . ALA A 1 665 ? -8.697 -10.401 38.655 1.00 94.75 665 ALA A CA 1
ATOM 5167 C C . ALA A 1 665 ? -7.182 -10.494 38.417 1.00 94.75 665 ALA A C 1
ATOM 5169 O O . ALA A 1 665 ? -6.416 -10.500 39.382 1.00 94.75 665 ALA A O 1
ATOM 5170 N N . PHE A 1 666 ? -6.735 -10.504 37.156 1.00 96.31 666 PHE A N 1
ATOM 5171 C CA . PHE A 1 666 ? -5.319 -10.433 36.796 1.00 96.31 666 PHE A CA 1
ATOM 5172 C C . PHE A 1 666 ? -4.685 -9.134 37.302 1.00 96.31 666 PHE A C 1
ATOM 5174 O O . PHE A 1 666 ? -3.670 -9.179 37.997 1.00 96.31 666 PHE A O 1
ATOM 5181 N N . ALA A 1 667 ? -5.303 -7.985 37.007 1.00 94.75 667 ALA A N 1
ATOM 5182 C CA . ALA A 1 667 ? -4.817 -6.682 37.443 1.00 94.75 667 ALA A CA 1
ATOM 5183 C C . ALA A 1 667 ? -4.715 -6.613 38.972 1.00 94.75 667 ALA A C 1
ATOM 5185 O O . ALA A 1 667 ? -3.665 -6.261 39.502 1.00 94.75 667 ALA A O 1
ATOM 5186 N N . GLN A 1 668 ? -5.761 -7.028 39.688 1.00 94.88 668 GLN A N 1
ATOM 5187 C CA . GLN A 1 668 ? -5.779 -7.042 41.148 1.00 94.88 668 GLN A CA 1
ATOM 5188 C C . GLN A 1 668 ? -4.708 -7.971 41.735 1.00 94.88 668 GLN A C 1
ATOM 5190 O O . GLN A 1 668 ? -4.011 -7.584 42.675 1.00 94.88 668 GLN A O 1
ATOM 5195 N N . SER A 1 669 ? -4.543 -9.169 41.167 1.00 95.81 669 SER A N 1
ATOM 5196 C CA . SER A 1 669 ? -3.507 -10.123 41.586 1.00 95.81 669 SER A CA 1
ATOM 5197 C C . SER A 1 669 ? -2.104 -9.553 41.374 1.00 95.81 669 SER A C 1
ATOM 5199 O O . SER A 1 669 ? -1.235 -9.697 42.232 1.00 95.81 669 SER A O 1
ATOM 5201 N N . LEU A 1 670 ? -1.885 -8.848 40.261 1.00 95.75 670 LEU A N 1
ATOM 5202 C CA . LEU A 1 670 ? -0.610 -8.204 39.967 1.00 95.75 670 LEU A CA 1
ATOM 5203 C C . LEU A 1 670 ? -0.334 -7.022 40.903 1.00 95.75 670 LEU A C 1
ATOM 5205 O O . LEU A 1 670 ? 0.768 -6.918 41.433 1.00 95.75 670 LEU A O 1
ATOM 5209 N N . LEU A 1 671 ? -1.329 -6.166 41.159 1.00 94.56 671 LEU A N 1
ATOM 5210 C CA . LEU A 1 671 ? -1.216 -5.055 42.110 1.00 94.56 671 LEU A CA 1
ATOM 5211 C C . LEU A 1 671 ? -0.863 -5.552 43.522 1.00 94.56 671 LEU A C 1
ATOM 5213 O O . LEU A 1 671 ? -0.061 -4.921 44.201 1.00 94.56 671 LEU A O 1
ATOM 5217 N N . GLN A 1 672 ? -1.423 -6.688 43.951 1.00 94.31 672 GLN A N 1
ATOM 5218 C CA . GLN A 1 672 ? -1.106 -7.320 45.239 1.00 94.31 672 GLN A CA 1
ATOM 5219 C C . GLN A 1 672 ? 0.292 -7.949 45.278 1.00 94.31 672 GLN A C 1
ATOM 5221 O O . GLN A 1 672 ? 0.909 -8.005 46.340 1.00 94.31 672 GLN A O 1
ATOM 5226 N N . ALA A 1 673 ? 0.791 -8.434 44.139 1.00 92.19 673 ALA A N 1
ATOM 5227 C CA . ALA A 1 673 ? 2.121 -9.026 44.028 1.00 92.19 673 ALA A CA 1
ATOM 5228 C C . ALA A 1 673 ? 3.253 -7.982 43.974 1.00 92.19 673 ALA A C 1
ATOM 5230 O O . ALA A 1 673 ? 4.422 -8.347 44.130 1.00 92.19 673 ALA A O 1
ATOM 5231 N N . LEU A 1 674 ? 2.921 -6.711 43.729 1.00 92.69 674 LEU A N 1
ATOM 5232 C CA . LEU A 1 674 ? 3.854 -5.593 43.612 1.00 92.69 674 LEU A CA 1
ATOM 5233 C C . LEU A 1 674 ? 3.834 -4.701 44.865 1.00 92.69 674 LEU A C 1
ATOM 5235 O O . LEU A 1 674 ? 2.931 -4.763 45.698 1.00 92.69 674 LEU A O 1
ATOM 5239 N N . ALA A 1 675 ? 4.853 -3.851 45.016 1.00 88.62 675 ALA A N 1
ATOM 5240 C CA . ALA A 1 675 ? 4.923 -2.925 46.144 1.00 88.62 675 ALA A CA 1
ATOM 5241 C C . ALA A 1 675 ? 3.777 -1.885 46.084 1.00 88.62 675 ALA A C 1
ATOM 5243 O O . ALA A 1 675 ? 3.474 -1.384 44.994 1.00 88.62 675 ALA A O 1
ATOM 5244 N N . PRO A 1 676 ? 3.164 -1.493 47.218 1.00 86.19 676 PRO A N 1
ATOM 5245 C CA . PRO A 1 676 ? 2.109 -0.479 47.228 1.00 86.19 676 PRO A CA 1
ATOM 5246 C C . PRO A 1 676 ? 2.544 0.823 46.539 1.00 86.19 676 PRO A C 1
ATOM 5248 O O . PRO A 1 676 ? 3.635 1.330 46.792 1.00 86.19 676 PRO A O 1
ATOM 5251 N N . GLY A 1 677 ? 1.696 1.359 45.656 1.00 81.50 677 GLY A N 1
ATOM 5252 C CA . GLY A 1 677 ? 1.972 2.586 44.897 1.00 81.50 677 GLY A CA 1
ATOM 5253 C C . GLY A 1 677 ? 2.887 2.416 43.676 1.00 81.50 677 GLY A C 1
ATOM 5254 O O . GLY A 1 677 ? 3.093 3.382 42.948 1.00 81.50 677 GLY A O 1
ATOM 5255 N N . SER A 1 678 ? 3.408 1.210 43.413 1.00 88.75 678 SER A N 1
ATOM 5256 C CA . SER A 1 678 ? 4.228 0.933 42.220 1.00 88.75 678 SER A CA 1
ATOM 5257 C C . SER A 1 678 ? 3.418 0.575 40.971 1.00 88.75 678 SER A C 1
ATOM 5259 O O . SER A 1 678 ? 3.976 0.561 39.878 1.00 88.75 678 SER A O 1
ATOM 5261 N N . ALA A 1 679 ? 2.118 0.300 41.112 1.00 92.81 679 ALA A N 1
ATOM 5262 C CA . ALA A 1 679 ? 1.226 -0.072 40.020 1.00 92.81 679 ALA A CA 1
ATOM 5263 C C . ALA A 1 679 ? -0.177 0.516 40.214 1.00 92.81 679 ALA A C 1
ATOM 5265 O O . ALA A 1 679 ? -0.645 0.665 41.344 1.00 92.81 679 ALA A O 1
ATOM 5266 N N . ARG A 1 680 ? -0.861 0.804 39.105 1.00 90.25 680 ARG A N 1
ATOM 5267 C CA . ARG A 1 680 ? -2.267 1.219 39.064 1.00 90.25 680 ARG A CA 1
ATOM 5268 C C . ARG A 1 680 ? -2.980 0.590 37.873 1.00 90.25 680 ARG A C 1
ATOM 5270 O O . ARG A 1 680 ? -2.392 0.433 36.804 1.00 90.25 680 ARG A O 1
ATOM 5277 N N . TYR A 1 681 ? -4.253 0.260 38.046 1.00 90.00 681 TYR A N 1
ATOM 5278 C CA . TYR A 1 681 ? -5.080 -0.292 36.978 1.00 90.00 681 TYR A CA 1
ATOM 5279 C C . TYR A 1 681 ? -5.905 0.808 36.304 1.00 90.00 681 TYR A C 1
ATOM 5281 O O . TYR A 1 681 ? -6.557 1.603 36.975 1.00 90.00 681 TYR A O 1
ATOM 5289 N N . VAL A 1 682 ? -5.864 0.856 34.973 1.00 85.00 682 VAL A N 1
ATOM 5290 C CA . VAL A 1 682 ? -6.633 1.788 34.144 1.00 85.00 682 VAL A CA 1
ATOM 5291 C C . VAL A 1 682 ? -7.732 1.002 33.440 1.00 85.00 682 VAL A C 1
ATOM 5293 O O . VAL A 1 682 ? -7.506 0.439 32.368 1.00 85.00 682 VAL A O 1
ATOM 5296 N N . ALA A 1 683 ? -8.909 0.946 34.065 1.00 77.38 683 ALA A N 1
ATOM 5297 C CA . ALA A 1 683 ? -10.059 0.194 33.561 1.00 77.38 683 ALA A CA 1
ATOM 5298 C C . ALA A 1 683 ? -10.750 0.895 32.374 1.00 77.38 683 ALA A C 1
ATOM 5300 O O . ALA A 1 683 ? -11.063 0.263 31.366 1.00 77.38 683 ALA A O 1
ATOM 5301 N N . ASP A 1 684 ? -10.923 2.218 32.459 1.00 70.00 684 ASP A N 1
ATOM 5302 C CA . ASP A 1 684 ? -11.706 3.017 31.506 1.00 70.00 684 ASP A CA 1
ATOM 5303 C C . ASP A 1 684 ? -10.877 3.467 30.288 1.00 70.00 684 ASP A C 1
ATOM 5305 O O . ASP A 1 684 ? -10.702 4.656 30.011 1.00 70.00 684 ASP A O 1
ATOM 5309 N N . ALA A 1 685 ? -10.336 2.501 29.543 1.00 68.94 685 ALA A N 1
ATOM 5310 C CA . ALA A 1 685 ? -9.579 2.733 28.316 1.00 68.94 685 ALA A CA 1
ATOM 5311 C C . ALA A 1 685 ? -9.996 1.767 27.198 1.00 68.94 685 ALA A C 1
ATOM 5313 O O . ALA A 1 685 ? -10.493 0.670 27.439 1.00 68.94 685 ALA A O 1
ATOM 5314 N N . ALA A 1 686 ? -9.734 2.141 25.938 1.00 68.94 686 ALA A N 1
ATOM 5315 C CA . ALA A 1 686 ? -9.988 1.260 24.791 1.00 68.94 686 ALA A CA 1
ATOM 5316 C C . ALA A 1 686 ? -9.228 -0.080 24.886 1.00 68.94 686 ALA A C 1
ATOM 5318 O O . ALA A 1 686 ? -9.653 -1.083 24.308 1.00 68.94 686 ALA A O 1
ATOM 5319 N N . ILE A 1 687 ? -8.103 -0.095 25.601 1.00 81.62 687 ILE A N 1
ATOM 5320 C CA . ILE A 1 687 ? -7.389 -1.294 26.034 1.00 81.62 687 ILE A CA 1
ATOM 5321 C C . ILE A 1 687 ? -7.108 -1.089 27.526 1.00 81.62 687 ILE A C 1
ATOM 5323 O O . ILE A 1 687 ? -6.233 -0.284 27.849 1.00 81.62 687 ILE A O 1
ATOM 5327 N N . PRO A 1 688 ? -7.849 -1.746 28.435 1.00 87.00 688 PRO A N 1
ATOM 5328 C CA . PRO A 1 688 ? -7.571 -1.622 29.856 1.00 87.00 688 PRO A CA 1
ATOM 5329 C C . PRO A 1 688 ? -6.232 -2.279 30.191 1.00 87.00 688 PRO A C 1
ATOM 5331 O O . PRO A 1 688 ? -5.933 -3.386 29.720 1.00 87.00 688 PRO A O 1
ATOM 5334 N N . LEU A 1 689 ? -5.426 -1.580 30.986 1.00 93.44 689 LEU A N 1
ATOM 5335 C CA . LEU A 1 689 ? -4.024 -1.917 31.230 1.00 93.44 689 LEU A CA 1
ATOM 5336 C C . LEU A 1 689 ? -3.595 -1.577 32.658 1.00 93.44 689 LEU A C 1
ATOM 5338 O O . LEU A 1 689 ? -4.167 -0.702 33.310 1.00 93.44 689 LEU A O 1
ATOM 5342 N N . VAL A 1 690 ? -2.567 -2.268 33.140 1.00 94.75 690 VAL A N 1
ATOM 5343 C CA . VAL A 1 690 ? -1.873 -1.949 34.387 1.00 94.75 690 VAL A CA 1
ATOM 5344 C C . VAL A 1 690 ? -0.658 -1.097 34.046 1.00 94.75 690 VAL A C 1
ATOM 5346 O O . VAL A 1 690 ? 0.239 -1.555 33.340 1.00 94.75 690 VAL A O 1
ATOM 5349 N N . LYS A 1 691 ? -0.623 0.131 34.566 1.00 93.88 691 LYS A N 1
ATOM 5350 C CA . LYS A 1 691 ? 0.572 0.977 34.534 1.00 93.88 691 LYS A CA 1
ATOM 5351 C C . LYS A 1 691 ? 1.389 0.711 35.776 1.00 93.88 691 LYS A C 1
ATOM 5353 O O . LYS A 1 691 ? 0.858 0.844 36.879 1.00 93.88 691 LYS A O 1
ATOM 5358 N N . LEU A 1 692 ? 2.654 0.351 35.621 1.00 94.56 692 LEU A N 1
ATOM 5359 C CA . LEU A 1 692 ? 3.519 0.051 36.759 1.00 94.56 692 LEU A CA 1
ATOM 5360 C C . LEU A 1 692 ? 4.957 0.501 36.526 1.00 94.56 692 LEU A C 1
ATOM 5362 O O . LEU A 1 692 ? 5.409 0.604 35.389 1.00 94.56 692 LEU A O 1
ATOM 5366 N N . THR A 1 693 ? 5.675 0.727 37.620 1.00 92.88 693 THR A N 1
ATOM 5367 C CA . THR A 1 693 ? 7.102 1.039 37.616 1.00 92.88 693 THR A CA 1
ATOM 5368 C C . THR A 1 693 ? 7.849 -0.038 38.385 1.00 92.88 693 THR A C 1
ATOM 5370 O O . THR A 1 693 ? 7.616 -0.235 39.577 1.00 92.88 693 THR A O 1
ATOM 5373 N N . LEU A 1 694 ? 8.787 -0.712 37.721 1.00 91.69 694 LEU A N 1
ATOM 5374 C CA . LEU A 1 694 ? 9.600 -1.772 38.311 1.00 91.69 694 LEU A CA 1
ATOM 5375 C C . LEU A 1 694 ? 11.073 -1.534 37.979 1.00 91.69 694 LEU A C 1
ATOM 5377 O O . LEU A 1 694 ? 11.429 -1.353 36.820 1.00 91.69 694 LEU A O 1
ATOM 5381 N N . GLY A 1 695 ? 11.936 -1.477 38.997 1.00 86.75 695 GLY A N 1
ATOM 5382 C CA . GLY A 1 695 ? 13.369 -1.216 38.793 1.00 86.75 695 GLY A CA 1
ATOM 5383 C C . GLY A 1 695 ? 13.677 0.130 38.118 1.00 86.75 695 GLY A C 1
ATOM 5384 O O . GLY A 1 695 ? 14.679 0.243 37.422 1.00 86.75 695 GLY A O 1
ATOM 5385 N N . GLY A 1 696 ? 12.806 1.135 38.281 1.00 87.12 696 GLY A N 1
ATOM 5386 C CA . GLY A 1 696 ? 12.927 2.437 37.609 1.00 87.12 696 GLY A CA 1
ATOM 5387 C C . GLY A 1 696 ? 12.429 2.460 36.158 1.00 87.12 696 GLY A C 1
ATOM 5388 O O . GLY A 1 696 ? 12.574 3.481 35.493 1.00 87.12 696 GLY A O 1
ATOM 5389 N N . VAL A 1 697 ? 11.829 1.367 35.677 1.00 90.88 697 VAL A N 1
ATOM 5390 C CA . VAL A 1 697 ? 11.291 1.231 34.318 1.00 90.88 697 VAL A CA 1
ATOM 5391 C C . VAL A 1 697 ? 9.772 1.214 34.351 1.00 90.88 697 VAL A C 1
ATOM 5393 O O . VAL A 1 697 ? 9.179 0.456 35.117 1.00 90.88 697 VAL A O 1
ATOM 5396 N N . SER A 1 698 ? 9.153 2.037 33.508 1.00 93.81 698 SER A N 1
ATOM 5397 C CA . SER A 1 698 ? 7.699 2.097 33.343 1.00 93.81 698 SER A CA 1
ATOM 5398 C C . SER A 1 698 ? 7.205 1.036 32.357 1.00 93.81 698 SER A C 1
ATOM 5400 O O . SER A 1 698 ? 7.813 0.841 31.303 1.00 93.81 698 SER A O 1
ATOM 5402 N N . PHE A 1 699 ? 6.082 0.396 32.671 1.00 94.94 699 PHE A N 1
ATOM 5403 C CA . PHE A 1 699 ? 5.413 -0.589 31.824 1.00 94.94 699 PHE A CA 1
ATOM 5404 C C . PHE A 1 699 ? 3.940 -0.236 31.640 1.00 94.94 699 PHE A C 1
ATOM 5406 O O . PHE A 1 699 ? 3.263 0.105 32.615 1.00 94.94 699 PHE A O 1
ATOM 5413 N N . ASP A 1 700 ? 3.452 -0.435 30.417 1.00 94.69 700 ASP A N 1
ATOM 5414 C CA . ASP A 1 700 ? 2.031 -0.458 30.080 1.00 94.69 700 ASP A CA 1
ATOM 5415 C C . ASP A 1 700 ? 1.659 -1.919 29.755 1.00 94.69 700 ASP A C 1
ATOM 5417 O O . ASP A 1 700 ? 1.954 -2.443 28.676 1.00 94.69 700 ASP A O 1
ATOM 5421 N N . LEU A 1 701 ? 1.059 -2.613 30.732 1.00 96.81 701 LEU A N 1
ATOM 5422 C CA . LEU A 1 701 ? 0.767 -4.047 30.656 1.00 96.81 701 LEU A CA 1
ATOM 5423 C C . LEU A 1 701 ? -0.718 -4.312 30.394 1.00 96.81 701 LEU A C 1
ATOM 5425 O O . LEU A 1 701 ? -1.563 -4.145 31.275 1.00 96.81 701 LEU A O 1
ATOM 5429 N N . ALA A 1 702 ? -1.033 -4.788 29.193 1.00 96.31 702 ALA A N 1
ATOM 5430 C CA . ALA A 1 702 ? -2.357 -5.293 28.850 1.00 96.31 702 ALA A CA 1
ATOM 5431 C C . ALA A 1 702 ? -2.491 -6.789 29.188 1.00 96.31 702 ALA A C 1
ATOM 5433 O O . ALA A 1 702 ? -1.501 -7.508 29.283 1.00 96.31 702 ALA A O 1
ATOM 5434 N N . TYR A 1 703 ? -3.725 -7.273 29.319 1.00 96.06 703 TYR A N 1
ATOM 5435 C CA . TYR A 1 703 ? -4.030 -8.697 29.510 1.00 96.06 703 TYR A CA 1
ATOM 5436 C C . TYR A 1 703 ? -4.848 -9.267 28.338 1.00 96.06 703 TYR A C 1
ATOM 5438 O O . TYR A 1 703 ? -5.647 -8.554 27.727 1.00 96.06 703 TYR A O 1
ATOM 5446 N N . ALA A 1 704 ? -4.686 -10.545 28.021 1.00 96.19 704 ALA A N 1
ATOM 5447 C CA . ALA A 1 704 ? -5.553 -11.283 27.109 1.00 96.19 704 ALA A CA 1
ATOM 5448 C C . ALA A 1 704 ? -5.827 -12.678 27.689 1.00 96.19 704 ALA A C 1
ATOM 5450 O O . ALA A 1 704 ? -4.896 -13.432 27.972 1.00 96.19 704 ALA A O 1
ATOM 5451 N N . GLY A 1 705 ? -7.103 -13.015 27.878 1.00 95.62 705 GLY A N 1
ATOM 5452 C CA . GLY A 1 705 ? -7.505 -14.365 28.269 1.00 95.62 705 GLY A CA 1
ATOM 5453 C C . GLY A 1 705 ? -7.575 -15.267 27.040 1.00 95.62 705 GLY A C 1
ATOM 5454 O O . GLY A 1 705 ? -8.195 -14.893 26.044 1.00 95.62 705 GLY A O 1
ATOM 5455 N N . ARG A 1 706 ? -6.943 -16.444 27.094 1.00 95.06 706 ARG A N 1
ATOM 5456 C CA . ARG A 1 706 ? -7.129 -17.492 26.076 1.00 95.06 706 ARG A CA 1
ATOM 5457 C C . ARG A 1 706 ? -8.572 -18.026 26.132 1.00 95.06 706 ARG A C 1
ATOM 5459 O O . ARG A 1 706 ? -9.147 -18.022 27.221 1.00 95.06 706 ARG A O 1
ATOM 5466 N N . PRO A 1 707 ? -9.165 -18.492 25.019 1.00 94.19 707 PRO A N 1
ATOM 5467 C CA . PRO A 1 707 ? -10.495 -19.097 25.058 1.00 94.19 707 PRO A CA 1
ATOM 5468 C C . PRO A 1 707 ? -10.537 -20.370 25.913 1.00 94.19 707 PRO A C 1
ATOM 5470 O O . PRO A 1 707 ? -9.515 -21.018 26.157 1.00 94.19 707 PRO A O 1
ATOM 5473 N N . GLU A 1 708 ? -11.735 -20.738 26.366 1.00 93.19 708 GLU A N 1
ATOM 5474 C CA . GLU A 1 708 ? -11.943 -21.933 27.186 1.00 93.19 708 GLU A CA 1
ATOM 5475 C C . GLU A 1 708 ? -11.461 -23.198 26.453 1.00 93.19 708 GLU A C 1
ATOM 5477 O O . GLU A 1 708 ? -11.737 -23.401 25.272 1.00 93.19 708 GLU A O 1
ATOM 5482 N N . GLY A 1 709 ? -10.695 -24.043 27.148 1.00 90.12 709 GLY A N 1
ATOM 5483 C CA . GLY A 1 709 ? -10.141 -25.283 26.593 1.00 90.12 709 GLY A CA 1
ATOM 5484 C C . GLY A 1 709 ? -8.917 -25.133 25.674 1.00 90.12 709 GLY A C 1
ATOM 5485 O O . GLY A 1 709 ? -8.273 -26.141 25.390 1.00 90.12 709 GLY A O 1
ATOM 5486 N N . VAL A 1 710 ? -8.536 -23.920 25.255 1.00 92.38 710 VAL A N 1
ATOM 5487 C CA . VAL A 1 710 ? -7.364 -23.681 24.383 1.00 92.38 710 VAL A CA 1
ATOM 5488 C C . VAL A 1 710 ? -6.088 -23.657 25.218 1.00 92.38 710 VAL A C 1
ATOM 5490 O O . VAL A 1 710 ? -5.980 -22.738 26.021 1.00 92.38 710 VAL A O 1
ATOM 5493 N N . PRO A 1 711 ? -5.126 -24.595 25.092 1.00 90.50 711 PRO A N 1
ATOM 5494 C CA . PRO A 1 711 ? -3.917 -24.651 25.929 1.00 90.50 711 PRO A CA 1
ATOM 5495 C C . PRO A 1 711 ? -3.014 -23.405 25.776 1.00 90.50 711 PRO A C 1
ATOM 5497 O O . PRO A 1 711 ? -3.228 -22.592 24.882 1.00 90.50 711 PRO A O 1
ATOM 5500 N N . PRO A 1 712 ? -2.011 -23.199 26.654 1.00 89.56 712 PRO A N 1
ATOM 5501 C CA . PRO A 1 712 ? -0.998 -22.168 26.433 1.00 89.56 712 PRO A CA 1
ATOM 5502 C C . PRO A 1 712 ? -0.251 -22.414 25.113 1.00 89.56 712 PRO A C 1
ATOM 5504 O O . PRO A 1 712 ? 0.378 -23.456 24.941 1.00 89.56 712 PRO A O 1
ATOM 5507 N N . GLU A 1 713 ? -0.315 -21.447 24.204 1.00 87.56 713 GLU A N 1
ATOM 5508 C CA . GLU A 1 713 ? 0.279 -21.501 22.865 1.00 87.56 713 GLU A CA 1
ATOM 5509 C C . GLU A 1 713 ? 1.087 -20.229 22.576 1.00 87.56 713 GLU A C 1
ATOM 5511 O O . GLU A 1 713 ? 1.003 -19.233 23.301 1.00 87.56 713 GLU A O 1
ATOM 5516 N N . ASP A 1 714 ? 1.874 -20.264 21.500 1.00 89.62 714 ASP A N 1
ATOM 5517 C CA . ASP A 1 714 ? 2.542 -19.077 20.970 1.00 89.62 714 ASP A CA 1
ATOM 5518 C C . ASP A 1 714 ? 1.511 -17.981 20.596 1.00 89.62 714 ASP A C 1
ATOM 5520 O O . ASP A 1 714 ? 0.466 -18.300 20.017 1.00 89.62 714 ASP A O 1
ATOM 5524 N N . PRO A 1 715 ? 1.777 -16.688 20.877 1.00 90.06 715 PRO A N 1
ATOM 5525 C CA . PRO A 1 715 ? 0.819 -15.609 20.625 1.00 90.06 715 PRO A CA 1
ATOM 5526 C C . PRO A 1 715 ? 0.335 -15.477 19.174 1.00 90.06 715 PRO A C 1
ATOM 5528 O O . PRO A 1 715 ? -0.813 -15.081 18.960 1.00 90.06 715 PRO A O 1
ATOM 5531 N N . LEU A 1 716 ? 1.171 -15.788 18.174 1.00 89.19 716 LEU A N 1
ATOM 5532 C CA . LEU A 1 716 ? 0.766 -15.740 16.764 1.00 89.19 716 LEU A CA 1
ATOM 5533 C C . LEU A 1 716 ? -0.131 -16.926 16.406 1.00 89.19 716 LEU A C 1
ATOM 5535 O O . LEU A 1 716 ? -1.073 -16.764 15.631 1.00 89.19 716 LEU A O 1
ATOM 5539 N N . THR A 1 717 ? 0.120 -18.091 17.007 1.00 89.94 717 THR A N 1
ATOM 5540 C CA . THR A 1 717 ? -0.745 -19.274 16.867 1.00 89.94 717 THR A CA 1
ATOM 5541 C C . THR A 1 717 ? -2.118 -19.013 17.487 1.00 89.94 717 THR A C 1
ATOM 5543 O O . THR A 1 717 ? -3.138 -19.209 16.823 1.00 89.94 717 THR A O 1
ATOM 5546 N N . LEU A 1 718 ? -2.146 -18.445 18.700 1.00 90.62 718 LEU A N 1
ATOM 5547 C CA . LEU A 1 718 ? -3.378 -18.019 19.368 1.00 90.62 718 LEU A CA 1
ATOM 5548 C C . LEU A 1 718 ? -4.169 -17.029 18.503 1.00 90.62 718 LEU A C 1
ATOM 5550 O O . LEU A 1 718 ? -5.377 -17.179 18.329 1.00 90.62 718 LEU A O 1
ATOM 5554 N N . LEU A 1 719 ? -3.498 -16.025 17.931 1.00 90.06 719 LEU A N 1
ATOM 5555 C CA . LEU A 1 719 ? -4.147 -15.051 17.057 1.00 90.06 719 LEU A CA 1
ATOM 5556 C C . LEU A 1 719 ? -4.695 -15.701 15.774 1.00 90.06 719 LEU A C 1
ATOM 5558 O O . LEU A 1 719 ? -5.814 -15.388 15.370 1.00 90.06 719 LEU A O 1
ATOM 5562 N N . GLY A 1 720 ? -3.929 -16.597 15.147 1.00 88.19 720 GLY A N 1
ATOM 5563 C CA . GLY A 1 720 ? -4.282 -17.229 13.875 1.00 88.19 720 GLY A CA 1
ATOM 5564 C C . GLY A 1 720 ? -5.424 -18.243 13.969 1.00 88.19 720 GLY A C 1
ATOM 5565 O O . GLY A 1 720 ? -6.263 -18.292 13.072 1.00 88.19 720 GLY A O 1
ATOM 5566 N N . LEU A 1 721 ? -5.478 -19.033 15.045 1.00 89.38 721 LEU A N 1
ATOM 5567 C CA . LEU A 1 721 ? -6.502 -20.068 15.239 1.00 89.38 721 LEU A CA 1
ATOM 5568 C C . LEU A 1 721 ? -7.721 -19.567 16.021 1.00 89.38 721 LEU A C 1
ATOM 5570 O O . LEU A 1 721 ? -8.835 -20.043 15.802 1.00 89.38 721 LEU A O 1
ATOM 5574 N N . HIS A 1 722 ? -7.517 -18.611 16.931 1.00 92.38 722 HIS A N 1
ATOM 5575 C CA . HIS A 1 722 ? -8.506 -18.240 17.943 1.00 92.38 722 HIS A CA 1
ATOM 5576 C C . HIS A 1 722 ? -8.760 -16.731 18.061 1.00 92.38 722 HIS A C 1
ATOM 5578 O O . HIS A 1 722 ? -9.497 -16.309 18.952 1.00 92.38 722 HIS A O 1
ATOM 5584 N N . GLY A 1 723 ? -8.207 -15.896 17.175 1.00 88.56 723 GLY A N 1
ATOM 5585 C CA . GLY A 1 723 ? -8.314 -14.435 17.269 1.00 88.56 723 GLY A CA 1
ATOM 5586 C C . GLY A 1 723 ? -9.749 -13.898 17.348 1.00 88.56 723 GLY A C 1
ATOM 5587 O O . GLY A 1 723 ? -10.000 -12.947 18.083 1.00 88.56 723 GLY A O 1
ATOM 5588 N N . GLU A 1 724 ? -10.707 -14.529 16.660 1.00 88.44 724 GLU A N 1
ATOM 5589 C CA . GLU A 1 724 ? -12.131 -14.141 16.699 1.00 88.44 724 GLU A CA 1
ATOM 5590 C C . GLU A 1 724 ? -12.825 -14.460 18.034 1.00 88.44 724 GLU A C 1
ATOM 5592 O O . GLU A 1 724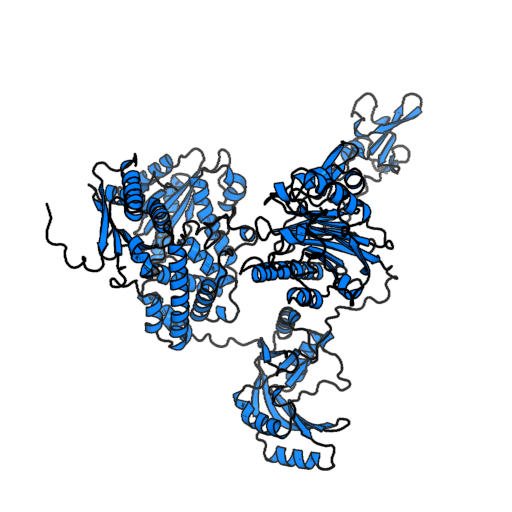 ? -13.877 -13.900 18.331 1.00 88.44 724 GLU A O 1
ATOM 5597 N N . GLN A 1 725 ? -12.240 -15.349 18.841 1.00 92.56 725 GLN A N 1
ATOM 5598 C CA . GLN A 1 725 ? -12.763 -15.755 20.149 1.00 92.56 725 GLN A CA 1
ATOM 5599 C C . GLN A 1 725 ? -12.187 -14.910 21.295 1.00 92.56 725 GLN A C 1
ATOM 5601 O O . GLN A 1 725 ? -12.679 -14.989 22.420 1.00 92.56 725 GLN A O 1
ATOM 5606 N N . LEU A 1 726 ? -11.152 -14.106 21.029 1.00 91.12 726 LEU A N 1
ATOM 5607 C CA . LEU A 1 726 ? -10.591 -13.182 22.010 1.00 91.12 726 LEU A CA 1
ATOM 5608 C C . LEU A 1 726 ? -11.540 -12.003 22.244 1.00 91.12 726 LEU A C 1
ATOM 5610 O O . LEU A 1 726 ? -12.156 -11.473 21.317 1.00 91.12 726 LEU A O 1
ATOM 5614 N N . ASP A 1 727 ? -11.598 -11.524 23.488 1.00 89.81 727 ASP A N 1
ATOM 5615 C CA . ASP A 1 727 ? -12.319 -10.292 23.790 1.00 89.81 727 ASP A CA 1
ATOM 5616 C C . ASP A 1 727 ? -11.706 -9.100 23.020 1.00 89.81 727 ASP A C 1
ATOM 5618 O O . ASP A 1 727 ? -10.500 -9.092 22.747 1.00 89.81 727 ASP A O 1
ATOM 5622 N N . PRO A 1 728 ? -12.477 -8.047 22.687 1.00 89.19 728 PRO A N 1
ATOM 5623 C CA . PRO A 1 728 ? -11.975 -6.952 21.861 1.00 89.19 728 PRO A CA 1
ATOM 5624 C C . PRO A 1 728 ? -10.713 -6.256 22.394 1.00 89.19 728 PRO A C 1
ATOM 5626 O O . PRO A 1 728 ? -9.926 -5.747 21.593 1.00 89.19 728 PRO A O 1
ATOM 5629 N N . ALA A 1 729 ? -10.516 -6.182 23.716 1.00 87.75 729 ALA A N 1
ATOM 5630 C CA . ALA A 1 729 ? -9.311 -5.592 24.294 1.00 87.75 729 ALA A CA 1
ATOM 5631 C C . ALA A 1 729 ? -8.131 -6.574 24.255 1.00 87.75 729 ALA A C 1
ATOM 5633 O O . ALA A 1 729 ? -7.024 -6.162 23.904 1.00 87.75 729 ALA A O 1
ATOM 5634 N N . GLY A 1 730 ? -8.375 -7.857 24.537 1.00 91.50 730 GLY A N 1
ATOM 5635 C CA . GLY A 1 730 ? -7.396 -8.934 24.379 1.00 91.50 730 GLY A CA 1
ATOM 5636 C C . GLY A 1 730 ? -6.883 -9.047 22.941 1.00 91.50 730 GLY A C 1
ATOM 5637 O O . GLY A 1 730 ? -5.675 -8.997 22.716 1.00 91.50 730 GLY A O 1
ATOM 5638 N N . LEU A 1 731 ? -7.786 -9.070 21.956 1.00 92.25 731 LEU A N 1
ATOM 5639 C CA . LEU A 1 731 ? -7.443 -9.087 20.531 1.00 92.25 731 LEU A CA 1
ATOM 5640 C C . LEU A 1 731 ? -6.561 -7.891 20.144 1.00 92.25 731 LEU A C 1
ATOM 5642 O O . LEU A 1 731 ? -5.540 -8.056 19.481 1.00 92.25 731 LEU A O 1
ATOM 5646 N N . ARG A 1 732 ? -6.919 -6.675 20.584 1.00 89.06 732 ARG A N 1
ATOM 5647 C CA . ARG A 1 732 ? -6.120 -5.467 20.312 1.00 89.06 732 ARG A CA 1
ATOM 5648 C C . ARG A 1 732 ? -4.714 -5.540 20.911 1.00 89.06 732 ARG A C 1
ATOM 5650 O O . ARG A 1 732 ? -3.777 -5.085 20.260 1.00 89.06 732 ARG A O 1
ATOM 5657 N N . ALA A 1 733 ? -4.574 -6.095 22.115 1.00 89.56 733 ALA A N 1
ATOM 5658 C CA . ALA A 1 733 ? -3.281 -6.246 22.777 1.00 89.56 733 ALA A CA 1
ATOM 5659 C C . ALA A 1 733 ? -2.379 -7.252 22.041 1.00 89.56 733 ALA A C 1
ATOM 5661 O O . ALA A 1 733 ? -1.228 -6.938 21.740 1.00 89.56 733 ALA A O 1
ATOM 5662 N N . VAL A 1 734 ? -2.917 -8.421 21.673 1.00 93.56 734 VAL A N 1
ATOM 5663 C CA . VAL A 1 734 ? -2.172 -9.452 20.925 1.00 93.56 734 VAL A CA 1
ATOM 5664 C C . VAL A 1 734 ? -1.806 -8.968 19.517 1.00 93.56 734 VAL A C 1
ATOM 5666 O O . VAL A 1 734 ? -0.692 -9.203 19.054 1.00 93.56 734 VAL A O 1
ATOM 5669 N N . LEU A 1 735 ? -2.685 -8.208 18.854 1.00 92.50 735 LEU A N 1
ATOM 5670 C CA . LEU A 1 735 ? -2.387 -7.597 17.555 1.00 92.50 735 LEU A CA 1
ATOM 5671 C C . LEU A 1 735 ? -1.204 -6.615 17.607 1.00 92.50 735 LEU A C 1
ATOM 5673 O O . LEU A 1 735 ? -0.451 -6.541 16.642 1.00 92.50 735 LEU A O 1
ATOM 5677 N N . GLY A 1 736 ? -1.008 -5.880 18.709 1.00 90.88 736 GLY A N 1
ATOM 5678 C CA . GLY A 1 736 ? 0.153 -4.991 18.871 1.00 90.88 736 GLY A CA 1
ATOM 5679 C C . GLY A 1 736 ? 1.488 -5.746 18.884 1.00 90.88 736 GLY A C 1
ATOM 5680 O O . GLY A 1 736 ? 2.467 -5.311 18.266 1.00 90.88 736 GLY A O 1
ATOM 5681 N N . LEU A 1 737 ? 1.505 -6.918 19.525 1.00 93.44 737 LEU A N 1
ATOM 5682 C CA . LEU A 1 737 ? 2.632 -7.847 19.481 1.00 93.44 737 LEU A CA 1
ATOM 5683 C C . LEU A 1 737 ? 2.831 -8.411 18.070 1.00 93.44 737 LEU A C 1
ATOM 5685 O O . LEU A 1 737 ? 3.938 -8.321 17.537 1.00 93.44 737 LEU A O 1
ATOM 5689 N N . ALA A 1 738 ? 1.765 -8.918 17.444 1.00 93.12 738 ALA A N 1
ATOM 5690 C CA . ALA A 1 738 ? 1.823 -9.474 16.094 1.00 93.12 738 ALA A CA 1
ATOM 5691 C C . ALA A 1 738 ? 2.344 -8.455 15.069 1.00 93.12 738 ALA A C 1
ATOM 5693 O O . ALA A 1 738 ? 3.213 -8.778 14.262 1.00 93.12 738 ALA A O 1
ATOM 5694 N N . ASP A 1 739 ? 1.904 -7.196 15.162 1.00 93.75 739 ASP A N 1
ATOM 5695 C CA . ASP A 1 739 ? 2.364 -6.126 14.277 1.00 93.75 739 ASP A CA 1
ATOM 5696 C C . ASP A 1 739 ? 3.857 -5.838 14.439 1.00 93.75 739 ASP A C 1
ATOM 5698 O O . ASP A 1 739 ? 4.552 -5.562 13.460 1.00 93.75 739 ASP A O 1
ATOM 5702 N N . THR A 1 740 ? 4.357 -5.904 15.675 1.00 93.06 740 THR A N 1
ATOM 5703 C CA . THR A 1 740 ? 5.782 -5.712 15.956 1.00 93.06 740 THR A CA 1
ATOM 5704 C C . THR A 1 740 ? 6.604 -6.866 15.382 1.00 93.06 740 THR A C 1
ATOM 5706 O O . THR A 1 740 ? 7.625 -6.623 14.739 1.00 93.06 740 THR A O 1
ATOM 5709 N N . LEU A 1 741 ? 6.140 -8.107 15.554 1.00 90.62 741 LEU A N 1
ATOM 5710 C CA . LEU A 1 741 ? 6.803 -9.305 15.031 1.00 90.62 741 LEU A CA 1
ATOM 5711 C C . LEU A 1 741 ? 6.805 -9.342 13.498 1.00 90.62 741 LEU A C 1
ATOM 5713 O O . LEU A 1 741 ? 7.863 -9.518 12.900 1.00 90.62 741 LEU A O 1
ATOM 5717 N N . GLY A 1 742 ? 5.662 -9.088 12.853 1.00 89.38 742 GLY A N 1
ATOM 5718 C CA . GLY A 1 742 ? 5.567 -9.031 11.391 1.00 89.38 742 GLY A CA 1
ATOM 5719 C C . GLY A 1 742 ? 6.422 -7.915 10.780 1.00 89.38 742 GLY A C 1
ATOM 5720 O O . GLY A 1 742 ? 6.959 -8.057 9.683 1.00 89.38 742 GLY A O 1
ATOM 5721 N N . LEU A 1 743 ? 6.613 -6.808 11.504 1.00 91.12 743 LEU A N 1
ATOM 5722 C CA . LEU A 1 743 ? 7.554 -5.766 11.098 1.00 91.12 743 LEU A CA 1
ATOM 5723 C C . LEU A 1 743 ? 9.008 -6.232 11.197 1.00 91.12 743 LEU A C 1
ATOM 5725 O O . LEU A 1 743 ? 9.795 -5.957 10.290 1.00 91.12 743 LEU A O 1
ATOM 5729 N N . MET A 1 744 ? 9.375 -6.897 12.294 1.00 88.06 744 MET A N 1
ATOM 5730 C CA . MET A 1 744 ? 10.726 -7.428 12.471 1.00 88.06 744 MET A CA 1
ATOM 5731 C C . MET A 1 744 ? 11.067 -8.435 11.381 1.00 88.06 744 MET A C 1
ATOM 5733 O O . MET A 1 744 ? 12.132 -8.310 10.787 1.00 88.06 744 MET A O 1
ATOM 5737 N N . ASP A 1 745 ? 10.152 -9.351 11.069 1.00 86.25 745 ASP A N 1
ATOM 5738 C CA . ASP A 1 745 ? 10.315 -10.327 9.989 1.00 86.25 745 ASP A CA 1
ATOM 5739 C C . ASP A 1 745 ? 10.583 -9.641 8.637 1.00 86.25 745 ASP A C 1
ATOM 5741 O O . ASP A 1 745 ? 11.538 -9.969 7.932 1.00 86.25 745 ASP A O 1
ATOM 5745 N N . ALA A 1 746 ? 9.842 -8.570 8.330 1.00 84.25 746 ALA A N 1
ATOM 5746 C CA . ALA A 1 746 ? 10.051 -7.800 7.105 1.00 84.25 746 ALA A CA 1
ATOM 5747 C C . ALA A 1 746 ? 11.439 -7.123 7.024 1.00 84.25 746 ALA A C 1
ATOM 5749 O O . ALA A 1 746 ? 11.985 -6.962 5.927 1.00 84.25 746 ALA A O 1
ATOM 5750 N N . VAL A 1 747 ? 12.015 -6.699 8.156 1.00 84.38 747 VAL A N 1
ATOM 5751 C CA . VAL A 1 747 ? 13.291 -5.957 8.214 1.00 84.38 747 VAL A CA 1
ATOM 5752 C C . VAL A 1 747 ? 14.510 -6.877 8.391 1.00 84.38 747 VAL A C 1
ATOM 5754 O O . VAL A 1 747 ? 15.587 -6.552 7.881 1.00 84.38 747 VAL A O 1
ATOM 5757 N N . ALA A 1 748 ? 14.364 -8.010 9.083 1.00 75.94 748 ALA A N 1
ATOM 5758 C CA . ALA A 1 748 ? 15.446 -8.850 9.612 1.00 75.94 748 ALA A CA 1
ATOM 5759 C C . ALA A 1 748 ? 16.145 -9.746 8.566 1.00 75.94 748 ALA A C 1
ATOM 5761 O O . ALA A 1 748 ? 16.373 -10.930 8.793 1.00 75.94 748 ALA A O 1
ATOM 5762 N N . ARG A 1 749 ? 16.544 -9.174 7.423 1.00 67.31 749 ARG A N 1
ATOM 5763 C CA . ARG A 1 749 ? 17.333 -9.881 6.395 1.00 67.31 749 ARG A CA 1
ATOM 5764 C C . ARG A 1 749 ? 18.814 -10.000 6.750 1.00 67.31 749 ARG A C 1
ATOM 5766 O O . ARG A 1 749 ? 19.431 -11.020 6.471 1.00 67.31 749 ARG A O 1
ATOM 5773 N N . ASP A 1 750 ? 19.383 -8.952 7.347 1.00 76.06 750 ASP A N 1
ATOM 5774 C CA . ASP A 1 750 ? 20.772 -8.922 7.808 1.00 76.06 750 ASP A CA 1
ATOM 5775 C C . ASP A 1 750 ? 20.964 -7.934 8.980 1.00 76.06 750 ASP A C 1
ATOM 5777 O O . ASP A 1 750 ? 20.155 -7.023 9.214 1.00 76.06 750 ASP A O 1
ATOM 5781 N N . ALA A 1 751 ? 22.042 -8.127 9.747 1.00 78.25 751 ALA A N 1
ATOM 5782 C CA . ALA A 1 751 ? 22.323 -7.344 10.952 1.00 78.25 751 ALA A CA 1
ATOM 5783 C C . ALA A 1 751 ? 22.619 -5.862 10.655 1.00 78.25 751 ALA A C 1
ATOM 5785 O O . ALA A 1 751 ? 22.235 -4.989 11.436 1.00 78.25 751 ALA A O 1
ATOM 5786 N N . ALA A 1 752 ? 23.259 -5.560 9.521 1.00 81.38 752 ALA A N 1
ATOM 5787 C CA . ALA A 1 752 ? 23.606 -4.191 9.154 1.00 81.38 752 ALA A CA 1
ATOM 5788 C C . ALA A 1 752 ? 22.350 -3.384 8.797 1.00 81.38 752 ALA A C 1
ATOM 5790 O O . ALA A 1 752 ? 22.159 -2.277 9.300 1.00 81.38 752 ALA A O 1
ATOM 5791 N N . ARG A 1 753 ? 21.446 -3.956 7.997 1.00 84.50 753 ARG A N 1
ATOM 5792 C CA . ARG A 1 753 ? 20.143 -3.372 7.664 1.00 84.50 753 ARG A CA 1
ATOM 5793 C C . ARG A 1 753 ? 19.305 -3.123 8.908 1.00 84.50 753 ARG A C 1
ATOM 5795 O O . ARG A 1 753 ? 18.719 -2.050 9.031 1.00 84.50 753 ARG A O 1
ATOM 5802 N N . THR A 1 754 ? 19.289 -4.074 9.838 1.00 87.88 754 THR A N 1
ATOM 5803 C CA . THR A 1 754 ? 18.563 -3.933 11.107 1.00 87.88 754 THR A CA 1
ATOM 5804 C C . THR A 1 754 ? 19.070 -2.730 11.906 1.00 87.88 754 THR A C 1
ATOM 5806 O O . THR A 1 754 ? 18.270 -1.921 12.375 1.00 87.88 754 THR A O 1
ATOM 5809 N N . GLU A 1 755 ? 20.388 -2.541 12.013 1.00 88.62 755 GLU A N 1
ATOM 5810 C CA . GLU A 1 755 ? 20.941 -1.394 12.744 1.00 88.62 755 GLU A CA 1
ATOM 5811 C C . GLU A 1 755 ? 20.690 -0.055 12.031 1.00 88.62 755 GLU A C 1
ATOM 5813 O O . GLU A 1 755 ? 20.371 0.952 12.675 1.00 88.62 755 GLU A O 1
ATOM 5818 N N . ARG A 1 756 ? 20.735 -0.039 10.693 1.00 90.62 756 ARG A N 1
ATOM 5819 C CA . ARG A 1 756 ? 20.359 1.148 9.909 1.00 90.62 756 ARG A CA 1
ATOM 5820 C C . ARG A 1 756 ? 18.887 1.500 10.074 1.00 90.62 756 ARG A C 1
ATOM 5822 O O . ARG A 1 756 ? 18.562 2.671 10.259 1.00 90.62 756 ARG A O 1
ATOM 5829 N N . PHE A 1 757 ? 17.999 0.507 10.066 1.00 94.12 757 PHE A N 1
ATOM 5830 C CA . PHE A 1 757 ? 16.580 0.700 10.358 1.00 94.12 757 PHE A CA 1
ATOM 5831 C C . PHE A 1 757 ? 16.376 1.325 11.744 1.00 94.12 757 PHE A C 1
ATOM 5833 O O . PHE A 1 757 ? 15.636 2.301 11.868 1.00 94.12 757 PHE A O 1
ATOM 5840 N N . ARG A 1 758 ? 17.066 0.824 12.778 1.00 91.75 758 ARG A N 1
ATOM 5841 C CA . ARG A 1 758 ? 16.984 1.391 14.134 1.00 91.75 758 ARG A CA 1
ATOM 5842 C C . ARG A 1 758 ? 17.448 2.842 14.172 1.00 91.75 758 ARG A C 1
ATOM 5844 O O . ARG A 1 758 ? 16.775 3.679 14.772 1.00 91.75 758 ARG A O 1
ATOM 5851 N N . THR A 1 759 ? 18.557 3.160 13.507 1.00 92.00 759 THR A N 1
ATOM 5852 C CA . THR A 1 759 ? 19.073 4.536 13.426 1.00 92.00 759 THR A CA 1
ATOM 5853 C C . THR A 1 759 ? 18.110 5.461 12.680 1.00 92.00 759 THR A C 1
ATOM 5855 O O . THR A 1 759 ? 17.781 6.537 13.188 1.00 92.00 759 THR A O 1
ATOM 5858 N N . LEU A 1 760 ? 17.580 5.019 11.534 1.00 95.81 760 LEU A N 1
ATOM 5859 C CA . LEU A 1 760 ? 16.537 5.726 10.789 1.00 95.81 760 LEU A CA 1
ATOM 5860 C C . LEU A 1 760 ? 15.320 6.002 11.680 1.00 95.81 760 LEU A C 1
ATOM 5862 O O . LEU A 1 760 ? 14.857 7.138 11.762 1.00 95.81 760 LEU A O 1
ATOM 5866 N N . LEU A 1 761 ? 14.815 4.981 12.375 1.00 95.06 761 LEU A N 1
ATOM 5867 C CA . LEU A 1 761 ? 13.629 5.109 13.210 1.00 95.06 761 LEU A CA 1
ATOM 5868 C C . LEU A 1 761 ? 13.854 6.065 14.388 1.00 95.06 761 LEU A C 1
ATOM 5870 O O . LEU A 1 761 ? 12.985 6.890 14.671 1.00 95.06 761 LEU A O 1
ATOM 5874 N N . ARG A 1 762 ? 15.018 6.008 15.050 1.00 91.69 762 ARG A N 1
ATOM 5875 C CA . ARG A 1 762 ? 15.387 6.958 16.116 1.00 91.69 762 ARG A CA 1
ATOM 5876 C C . ARG A 1 762 ? 15.366 8.397 15.594 1.00 91.69 762 ARG A C 1
ATOM 5878 O O . ARG A 1 762 ? 14.747 9.254 16.227 1.00 91.69 762 ARG A O 1
ATOM 5885 N N . ALA A 1 763 ? 15.946 8.648 14.418 1.00 94.44 763 ALA A N 1
ATOM 5886 C CA . ALA A 1 763 ? 15.934 9.968 13.788 1.00 94.44 763 ALA A CA 1
ATOM 5887 C C . ALA A 1 763 ? 14.516 10.442 13.436 1.00 94.44 763 ALA A C 1
ATOM 5889 O O . ALA A 1 763 ? 14.137 11.561 13.783 1.00 94.44 763 ALA A O 1
ATOM 5890 N N . VAL A 1 764 ? 13.701 9.589 12.813 1.00 97.00 764 VAL A N 1
ATOM 5891 C CA . VAL A 1 764 ? 12.317 9.924 12.442 1.00 97.00 764 VAL A CA 1
ATOM 5892 C C . VAL A 1 764 ? 11.464 10.206 13.681 1.00 97.00 764 VAL A C 1
ATOM 5894 O O . VAL A 1 764 ? 10.751 11.208 13.711 1.00 97.00 764 VAL A O 1
ATOM 5897 N N . LYS A 1 765 ? 11.561 9.391 14.741 1.00 93.38 765 LYS A N 1
ATOM 5898 C CA . LYS A 1 765 ? 10.815 9.618 15.994 1.00 93.38 765 LYS A CA 1
ATOM 5899 C C . LYS A 1 765 ? 11.262 10.902 16.692 1.00 93.38 765 LYS A C 1
ATOM 5901 O O . LYS A 1 765 ? 10.412 11.645 17.181 1.00 93.38 765 LYS A O 1
ATOM 5906 N N . ALA A 1 766 ? 12.567 11.176 16.738 1.00 91.56 766 ALA A N 1
ATOM 5907 C CA . ALA A 1 766 ? 13.102 12.404 17.324 1.00 91.56 766 ALA A CA 1
ATOM 5908 C C . ALA A 1 766 ? 12.611 13.651 16.573 1.00 91.56 766 ALA A C 1
ATOM 5910 O O . ALA A 1 766 ? 12.091 14.579 17.192 1.00 91.56 766 ALA A O 1
ATOM 5911 N N . TRP A 1 767 ? 12.689 13.635 15.240 1.00 95.31 767 TRP A N 1
ATOM 5912 C CA . TRP A 1 767 ? 12.153 14.694 14.386 1.00 95.31 767 TRP A CA 1
ATOM 5913 C C . TRP A 1 767 ? 10.644 14.879 14.595 1.00 95.31 767 TRP A C 1
ATOM 5915 O O . TRP A 1 767 ? 10.201 15.979 14.916 1.00 95.31 767 TRP A O 1
ATOM 5925 N N . ALA A 1 768 ? 9.847 13.812 14.499 1.00 95.12 768 ALA A N 1
ATOM 5926 C CA . ALA A 1 768 ? 8.393 13.903 14.619 1.00 95.12 768 ALA A CA 1
ATOM 5927 C C . ALA A 1 768 ? 7.948 14.463 15.983 1.00 95.12 768 ALA A C 1
ATOM 5929 O O . ALA A 1 768 ? 6.996 15.245 16.048 1.00 95.12 768 ALA A O 1
ATOM 5930 N N . ARG A 1 769 ? 8.651 14.108 17.070 1.00 91.25 769 ARG A N 1
ATOM 5931 C CA . ARG A 1 769 ? 8.417 14.665 18.414 1.00 91.25 769 ARG A CA 1
ATOM 5932 C C . ARG A 1 769 ? 8.781 16.144 18.486 1.00 91.25 769 ARG A C 1
ATOM 5934 O O . ARG A 1 769 ? 7.949 16.938 18.913 1.00 91.25 769 ARG A O 1
ATOM 5941 N N . ALA A 1 770 ? 9.968 16.524 18.012 1.00 90.00 770 ALA A N 1
ATOM 5942 C CA . ALA A 1 770 ? 10.401 17.922 17.983 1.00 90.00 770 ALA A CA 1
ATOM 5943 C C . ALA A 1 770 ? 9.426 18.810 17.188 1.00 90.00 770 ALA A C 1
ATOM 5945 O O . ALA A 1 770 ? 9.156 19.952 17.559 1.00 90.00 770 ALA A O 1
ATOM 5946 N N . ARG A 1 771 ? 8.845 18.270 16.112 1.00 90.88 771 ARG A N 1
ATOM 5947 C CA . ARG A 1 771 ? 7.892 18.983 15.251 1.00 90.88 771 ARG A CA 1
ATOM 5948 C C . ARG A 1 771 ? 6.429 18.847 15.682 1.00 90.88 771 ARG A C 1
ATOM 5950 O O . ARG A 1 771 ? 5.551 19.320 14.967 1.00 90.88 771 ARG A O 1
ATOM 5957 N N . GLY A 1 772 ? 6.147 18.230 16.832 1.00 89.88 772 GLY A N 1
ATOM 5958 C CA . GLY A 1 772 ? 4.791 18.124 17.383 1.00 89.88 772 GLY A CA 1
ATOM 5959 C C . GLY A 1 772 ? 3.818 17.277 16.552 1.00 89.88 772 GLY A C 1
ATOM 5960 O O . GLY A 1 772 ? 2.610 17.426 16.703 1.00 89.88 772 GLY A O 1
ATOM 5961 N N . ILE A 1 773 ? 4.327 16.395 15.682 1.00 93.88 773 ILE A N 1
ATOM 5962 C CA . ILE A 1 773 ? 3.541 15.519 14.787 1.00 93.88 773 ILE A CA 1
ATOM 5963 C C . ILE A 1 773 ? 3.625 14.033 15.189 1.00 93.88 773 ILE A C 1
ATOM 5965 O O . ILE A 1 773 ? 3.280 13.140 14.414 1.00 93.88 773 ILE A O 1
ATOM 5969 N N . TYR A 1 774 ? 4.091 13.755 16.409 1.00 93.19 774 TYR A N 1
ATOM 5970 C CA . TYR A 1 774 ? 4.114 12.427 17.027 1.00 93.19 774 TYR A CA 1
ATOM 5971 C C . TYR A 1 774 ? 2.972 12.314 18.048 1.00 93.19 774 TYR A C 1
ATOM 5973 O O . TYR A 1 774 ? 3.181 12.504 19.243 1.00 93.19 774 TYR A O 1
ATOM 5981 N N . SER A 1 775 ? 1.741 12.074 17.586 1.00 90.94 775 SER A N 1
ATOM 5982 C CA . SER A 1 775 ? 0.592 11.812 18.468 1.00 90.94 775 SER A CA 1
ATOM 5983 C C . SER A 1 775 ? -0.632 11.325 17.692 1.00 90.94 775 SER A C 1
ATOM 5985 O O . SER A 1 775 ? -1.293 12.104 17.005 1.00 90.94 775 SER A O 1
ATOM 5987 N N . HIS A 1 776 ? -0.996 10.054 17.871 1.00 89.25 776 HIS A N 1
ATOM 5988 C CA . HIS A 1 776 ? -2.236 9.497 17.316 1.00 89.25 776 HIS A CA 1
ATOM 5989 C C . HIS A 1 776 ? -3.496 10.159 17.912 1.00 89.25 776 HIS A C 1
ATOM 5991 O O . HIS A 1 776 ? -4.496 10.353 17.219 1.00 89.25 776 HIS A O 1
ATOM 5997 N N . ALA A 1 777 ? -3.448 10.546 19.192 1.00 86.75 777 ALA A N 1
ATOM 5998 C CA . ALA A 1 777 ? -4.562 11.190 19.894 1.00 86.75 777 ALA A CA 1
ATOM 5999 C C . ALA A 1 777 ? -4.870 12.603 19.366 1.00 86.75 777 ALA A C 1
ATOM 6001 O O . ALA A 1 777 ? -6.026 13.015 19.341 1.00 86.75 777 ALA A O 1
ATOM 6002 N N . LEU A 1 778 ? -3.849 13.327 18.891 1.00 90.38 778 LEU A N 1
ATOM 6003 C CA . LEU A 1 778 ? -4.003 14.657 18.285 1.00 90.38 778 LEU A CA 1
ATOM 6004 C C . LEU A 1 778 ? -4.298 14.610 16.778 1.00 90.38 778 LEU A C 1
ATOM 6006 O O . LEU A 1 778 ? -4.272 15.646 16.120 1.00 90.38 778 LEU A O 1
ATOM 6010 N N . GLY A 1 779 ? -4.552 13.427 16.213 1.00 91.06 779 GLY A N 1
ATOM 6011 C CA . GLY A 1 779 ? -4.795 13.273 14.781 1.00 91.06 779 GLY A CA 1
ATOM 6012 C C . GLY A 1 779 ? -3.533 13.328 13.919 1.00 91.06 779 GLY A C 1
ATOM 6013 O O . GLY A 1 779 ? -3.633 13.585 12.723 1.00 91.06 779 GLY A O 1
ATOM 6014 N N . TYR A 1 780 ? -2.348 13.098 14.488 1.00 95.38 780 TYR A N 1
ATOM 6015 C CA . TYR A 1 780 ? -1.116 12.854 13.731 1.00 95.38 780 TYR A CA 1
ATOM 6016 C C . TYR A 1 780 ? -0.760 11.359 13.733 1.00 95.38 780 TYR A C 1
ATOM 6018 O O . TYR A 1 780 ? -1.564 10.504 14.101 1.00 95.38 780 TYR A O 1
ATOM 6026 N N . LEU A 1 781 ? 0.458 11.029 13.305 1.00 95.88 781 LEU A N 1
ATOM 6027 C CA . LEU A 1 781 ? 0.950 9.659 13.275 1.00 95.88 781 LEU A CA 1
ATOM 6028 C C . LEU A 1 781 ? 1.433 9.216 14.662 1.00 95.88 781 LEU A C 1
ATOM 6030 O O . LEU A 1 781 ? 2.122 9.956 15.372 1.00 95.88 781 LEU A O 1
ATOM 6034 N N . GLY A 1 782 ? 1.050 7.996 15.046 1.00 91.31 782 GLY A N 1
ATOM 6035 C CA . GLY A 1 782 ? 1.524 7.334 16.260 1.00 91.31 782 GLY A CA 1
ATOM 6036 C C . GLY A 1 782 ? 2.868 6.631 16.062 1.00 91.31 782 GLY A C 1
ATOM 6037 O O . GLY A 1 782 ? 3.423 6.610 14.962 1.00 91.31 782 GLY A O 1
ATOM 6038 N N . GLY A 1 783 ? 3.375 6.013 17.133 1.00 90.69 783 GLY A N 1
ATOM 6039 C CA . GLY A 1 783 ? 4.648 5.286 17.108 1.00 90.69 783 GLY A CA 1
ATOM 6040 C C . GLY A 1 783 ? 4.690 4.195 16.043 1.00 90.69 783 GLY A C 1
ATOM 6041 O O . GLY A 1 783 ? 5.585 4.213 15.206 1.00 90.69 783 GLY A O 1
ATOM 6042 N N . LEU A 1 784 ? 3.682 3.315 16.015 1.00 92.31 784 LEU A N 1
ATOM 6043 C CA . LEU A 1 784 ? 3.594 2.237 15.027 1.00 92.31 784 LEU A CA 1
ATOM 6044 C C . LEU A 1 784 ? 3.578 2.767 13.584 1.00 92.31 784 LEU A C 1
ATOM 6046 O O . LEU A 1 784 ? 4.306 2.247 12.747 1.00 92.31 784 LEU A O 1
ATOM 6050 N N . SER A 1 785 ? 2.829 3.835 13.291 1.00 96.38 785 SER A N 1
ATOM 6051 C CA . SER A 1 785 ? 2.790 4.429 11.947 1.00 96.38 785 SER A CA 1
ATOM 6052 C C . SER A 1 785 ? 4.173 4.901 11.489 1.00 96.38 785 SER A C 1
ATOM 6054 O O . SER A 1 785 ? 4.601 4.557 10.391 1.00 96.38 785 SER A O 1
ATOM 6056 N N . TRP A 1 786 ? 4.911 5.633 12.332 1.00 97.12 786 TRP A N 1
ATOM 6057 C CA . TRP A 1 786 ? 6.274 6.064 11.994 1.00 97.12 786 TRP A CA 1
ATOM 6058 C C . TRP A 1 786 ? 7.239 4.886 11.827 1.00 97.12 786 TRP A C 1
ATOM 6060 O O . TRP A 1 786 ? 8.065 4.901 10.915 1.00 97.12 786 TRP A O 1
ATOM 6070 N N . THR A 1 787 ? 7.105 3.853 12.661 1.00 96.50 787 THR A N 1
ATOM 6071 C CA . THR A 1 787 ? 7.877 2.608 12.549 1.00 96.50 787 THR A CA 1
ATOM 6072 C C . THR A 1 787 ? 7.621 1.907 11.215 1.00 96.50 787 THR A C 1
ATOM 6074 O O . THR A 1 787 ? 8.576 1.527 10.542 1.00 96.50 787 THR A O 1
ATOM 6077 N N . LEU A 1 788 ? 6.360 1.795 10.788 1.00 97.25 788 LEU A N 1
ATOM 6078 C CA . LEU A 1 788 ? 5.981 1.175 9.516 1.00 97.25 788 LEU A CA 1
ATOM 6079 C C . LEU A 1 788 ? 6.521 1.953 8.312 1.00 97.25 788 LEU A C 1
ATOM 6081 O O . LEU A 1 788 ? 7.067 1.347 7.392 1.00 97.25 788 LEU A O 1
ATOM 6085 N N . LEU A 1 789 ? 6.438 3.288 8.332 1.00 98.25 789 LEU A N 1
ATOM 6086 C CA . LEU A 1 789 ? 7.026 4.134 7.288 1.00 98.25 789 LEU A CA 1
ATOM 6087 C C . LEU A 1 789 ? 8.552 3.940 7.205 1.00 98.25 789 LEU A C 1
ATOM 6089 O O . LEU A 1 789 ? 9.102 3.778 6.115 1.00 98.25 789 LEU A O 1
ATOM 6093 N N . ALA A 1 790 ? 9.245 3.919 8.348 1.00 97.50 790 ALA A N 1
ATOM 6094 C CA . ALA A 1 790 ? 10.693 3.712 8.394 1.00 97.50 790 ALA A CA 1
ATOM 6095 C C . ALA A 1 790 ? 11.091 2.308 7.906 1.00 97.50 790 ALA A C 1
ATOM 6097 O O . ALA A 1 790 ? 12.043 2.166 7.138 1.00 97.50 790 ALA A O 1
ATOM 6098 N N . ALA A 1 791 ? 10.338 1.278 8.298 1.00 95.62 791 ALA A N 1
ATOM 6099 C CA . ALA A 1 791 ? 10.553 -0.096 7.855 1.00 95.62 791 ALA A CA 1
ATOM 6100 C C . ALA A 1 791 ? 10.324 -0.228 6.345 1.00 95.62 791 ALA A C 1
ATOM 6102 O O . ALA A 1 791 ? 11.119 -0.858 5.649 1.00 95.62 791 ALA A O 1
ATOM 6103 N N . TRP A 1 792 ? 9.293 0.428 5.808 1.00 95.12 792 TRP A N 1
ATOM 6104 C CA . TRP A 1 792 ? 9.009 0.433 4.374 1.00 95.12 792 TRP A CA 1
ATOM 6105 C C . TRP A 1 792 ? 10.167 1.056 3.590 1.00 95.12 792 TRP A C 1
ATOM 6107 O O . TRP A 1 792 ? 10.659 0.452 2.638 1.00 95.12 792 TRP A O 1
ATOM 6117 N N . ALA A 1 793 ? 10.653 2.220 4.035 1.00 93.94 793 ALA A N 1
ATOM 6118 C CA . ALA A 1 793 ? 11.778 2.900 3.396 1.00 93.94 793 ALA A CA 1
ATOM 6119 C C . ALA A 1 793 ? 13.062 2.064 3.470 1.00 93.94 793 ALA A C 1
ATOM 6121 O O . ALA A 1 793 ? 13.796 1.982 2.495 1.00 93.94 793 ALA A O 1
ATOM 6122 N N . CYS A 1 794 ? 13.327 1.400 4.597 1.00 91.81 794 CYS A N 1
ATOM 6123 C CA . CYS A 1 794 ? 14.515 0.562 4.757 1.00 91.81 794 CYS A CA 1
ATOM 6124 C C . CYS A 1 794 ? 14.461 -0.735 3.930 1.00 91.81 794 CYS A C 1
ATOM 6126 O O . CYS A 1 794 ? 15.468 -1.159 3.362 1.00 91.81 794 CYS A O 1
ATOM 6128 N N . THR A 1 795 ? 13.292 -1.370 3.831 1.00 85.12 795 THR A N 1
ATOM 6129 C CA . THR A 1 795 ? 13.121 -2.625 3.076 1.00 85.12 795 THR A CA 1
ATOM 6130 C C . THR A 1 795 ? 13.173 -2.420 1.565 1.00 85.12 795 THR A C 1
ATOM 6132 O O . THR A 1 795 ? 13.598 -3.326 0.854 1.00 85.12 795 THR A O 1
ATOM 6135 N N . ARG A 1 796 ? 12.805 -1.230 1.075 1.00 84.94 796 ARG A N 1
ATOM 6136 C CA . ARG A 1 796 ? 12.771 -0.883 -0.358 1.00 84.94 796 ARG A CA 1
ATOM 6137 C C . ARG A 1 796 ? 13.855 0.107 -0.794 1.00 84.94 796 ARG A C 1
ATOM 6139 O O . ARG A 1 796 ? 13.847 0.566 -1.933 1.00 84.94 796 ARG A O 1
ATOM 6146 N N . ALA A 1 797 ? 14.790 0.432 0.095 1.00 81.62 797 ALA A N 1
ATOM 6147 C CA . ALA A 1 797 ? 15.916 1.295 -0.223 1.00 81.62 797 ALA A CA 1
ATOM 6148 C C . ALA A 1 797 ? 16.822 0.655 -1.286 1.00 81.62 797 ALA A C 1
ATOM 6150 O O . ALA A 1 797 ? 17.159 -0.529 -1.216 1.00 81.62 797 ALA A O 1
ATOM 6151 N N . THR A 1 798 ? 17.266 1.469 -2.245 1.00 80.62 798 THR A N 1
ATOM 6152 C CA . THR A 1 798 ? 18.283 1.075 -3.227 1.00 80.62 798 THR A CA 1
ATOM 6153 C C . THR A 1 798 ? 19.628 0.809 -2.538 1.00 80.62 798 THR A C 1
ATOM 6155 O O . THR A 1 798 ? 19.863 1.320 -1.436 1.00 80.62 798 THR A O 1
ATOM 6158 N N . PRO A 1 799 ? 20.563 0.086 -3.185 1.00 78.88 799 PRO A N 1
ATOM 6159 C CA . PRO A 1 799 ? 21.917 -0.077 -2.657 1.00 78.88 799 PRO A CA 1
ATOM 6160 C C . PRO A 1 799 ? 22.590 1.257 -2.311 1.00 78.88 799 PRO A C 1
ATOM 6162 O O . PRO A 1 799 ? 23.284 1.336 -1.304 1.00 78.88 799 PRO A O 1
ATOM 6165 N N . ASP A 1 800 ? 22.325 2.316 -3.091 1.00 75.56 800 ASP A N 1
ATOM 6166 C CA . ASP A 1 800 ? 22.784 3.680 -2.808 1.00 75.56 800 ASP A CA 1
ATOM 6167 C C . ASP A 1 800 ? 22.210 4.232 -1.494 1.00 75.56 800 ASP A C 1
ATOM 6169 O O . ASP A 1 800 ? 22.953 4.654 -0.608 1.00 75.56 800 ASP A O 1
ATOM 6173 N N . ALA A 1 801 ? 20.888 4.180 -1.334 1.00 84.12 801 ALA A N 1
ATOM 6174 C CA . ALA A 1 801 ? 20.233 4.653 -0.120 1.00 84.12 801 ALA A CA 1
ATOM 6175 C C . ALA A 1 801 ? 20.667 3.861 1.128 1.00 84.12 801 ALA A C 1
ATOM 6177 O O . ALA A 1 801 ? 20.701 4.419 2.218 1.00 84.12 801 ALA A O 1
ATOM 6178 N N . MET A 1 802 ? 21.055 2.591 0.974 1.00 86.00 802 MET A N 1
ATOM 6179 C CA . MET A 1 802 ? 21.568 1.744 2.059 1.00 86.00 802 MET A CA 1
ATOM 6180 C C . MET A 1 802 ? 23.057 1.957 2.388 1.00 86.00 802 MET A C 1
ATOM 6182 O O . MET A 1 802 ? 23.565 1.331 3.324 1.00 86.00 802 MET A O 1
ATOM 6186 N N . ARG A 1 803 ? 23.771 2.836 1.665 1.00 84.31 803 ARG A N 1
ATOM 6187 C CA . ARG A 1 803 ? 25.211 3.081 1.884 1.00 84.31 803 ARG A CA 1
ATOM 6188 C C . ARG A 1 803 ? 25.522 3.718 3.236 1.00 84.31 803 ARG A C 1
ATOM 6190 O O . ARG A 1 803 ? 26.560 3.407 3.819 1.00 84.31 803 ARG A O 1
ATOM 6197 N N . SER A 1 804 ? 24.654 4.599 3.725 1.00 89.25 804 SER A N 1
ATOM 6198 C CA . SER A 1 804 ? 24.864 5.375 4.951 1.00 89.25 804 SER A CA 1
ATOM 6199 C C . SER A 1 804 ? 23.531 5.678 5.646 1.00 89.25 804 SER A C 1
ATOM 6201 O O . SER A 1 804 ? 22.472 5.667 5.012 1.00 89.25 804 SER A O 1
ATOM 6203 N N . ASP A 1 805 ? 23.561 5.944 6.951 1.00 92.50 805 ASP A N 1
ATOM 6204 C CA . ASP A 1 805 ? 22.375 6.325 7.729 1.00 92.50 805 ASP A CA 1
ATOM 6205 C C . ASP A 1 805 ? 21.808 7.654 7.209 1.00 92.50 805 ASP A C 1
ATOM 6207 O O . ASP A 1 805 ? 20.593 7.827 7.086 1.00 92.50 805 ASP A O 1
ATOM 6211 N N . ALA A 1 806 ? 22.697 8.575 6.823 1.00 92.19 806 ALA A N 1
ATOM 6212 C CA . ALA A 1 806 ? 22.335 9.848 6.209 1.00 92.19 806 ALA A CA 1
ATOM 6213 C C . ALA A 1 806 ? 21.653 9.676 4.837 1.00 92.19 806 ALA A C 1
ATOM 6215 O O . ALA A 1 806 ? 20.667 10.365 4.548 1.00 92.19 806 ALA A O 1
ATOM 6216 N N . ALA A 1 807 ? 22.144 8.761 3.991 1.00 92.12 807 ALA A N 1
ATOM 6217 C CA . ALA A 1 807 ? 21.525 8.453 2.701 1.00 92.12 807 ALA A CA 1
ATOM 6218 C C . ALA A 1 807 ? 20.143 7.811 2.872 1.00 92.12 807 ALA A C 1
ATOM 6220 O O . ALA A 1 807 ? 19.195 8.214 2.192 1.00 92.12 807 ALA A O 1
ATOM 6221 N N . LEU A 1 808 ? 20.001 6.890 3.827 1.00 95.38 808 LEU A N 1
ATOM 6222 C CA . LEU A 1 808 ? 18.729 6.236 4.114 1.00 95.38 808 LEU A CA 1
ATOM 6223 C C . LEU A 1 808 ? 17.694 7.227 4.668 1.00 95.38 808 LEU A C 1
ATOM 6225 O O . LEU A 1 808 ? 16.531 7.211 4.260 1.00 95.38 808 LEU A O 1
ATOM 6229 N N . LEU A 1 809 ? 18.116 8.148 5.539 1.00 96.81 809 LEU A N 1
ATOM 6230 C CA . LEU A 1 809 ? 17.263 9.225 6.043 1.00 96.81 809 LEU A CA 1
ATOM 6231 C C . LEU A 1 809 ? 16.825 10.180 4.919 1.00 96.81 809 LEU A C 1
ATOM 6233 O O . LEU A 1 809 ? 15.662 10.584 4.863 1.00 96.81 809 LEU A O 1
ATOM 6237 N N . ALA A 1 810 ? 17.722 10.501 3.980 1.00 95.75 810 ALA A N 1
ATOM 6238 C CA . ALA A 1 810 ? 17.377 11.284 2.793 1.00 95.75 810 ALA A CA 1
ATOM 6239 C C . ALA A 1 810 ? 16.370 10.553 1.893 1.00 95.75 810 ALA A C 1
ATOM 6241 O O . ALA A 1 810 ? 15.423 11.175 1.409 1.00 95.75 810 ALA A O 1
ATOM 6242 N N . HIS A 1 811 ? 16.535 9.241 1.709 1.00 95.75 811 HIS A N 1
ATOM 6243 C CA . HIS A 1 811 ? 15.592 8.407 0.968 1.00 95.75 811 HIS A CA 1
ATOM 6244 C C . HIS A 1 811 ? 14.205 8.384 1.627 1.00 95.75 811 HIS A C 1
ATOM 6246 O O . HIS A 1 811 ? 13.206 8.567 0.931 1.00 95.75 811 HIS A O 1
ATOM 6252 N N . PHE A 1 812 ? 14.130 8.248 2.955 1.00 98.38 812 PHE A N 1
ATOM 6253 C CA . PHE A 1 812 ? 12.871 8.295 3.706 1.00 98.38 812 PHE A CA 1
ATOM 6254 C C . PHE A 1 812 ? 12.100 9.601 3.457 1.00 98.38 812 PHE A C 1
ATOM 6256 O O . PHE A 1 812 ? 10.948 9.572 3.018 1.00 98.38 812 PHE A O 1
ATOM 6263 N N . PHE A 1 813 ? 12.735 10.757 3.687 1.00 98.00 813 PHE A N 1
ATOM 6264 C CA . PHE A 1 813 ? 12.061 12.047 3.510 1.00 98.00 813 PHE A CA 1
ATOM 6265 C C . PHE A 1 813 ? 11.786 12.363 2.039 1.00 98.00 813 PHE A C 1
ATOM 6267 O O . PHE A 1 813 ? 10.744 12.934 1.729 1.00 98.00 813 PHE A O 1
ATOM 6274 N N . GLY A 1 814 ? 12.676 11.966 1.124 1.00 93.62 814 GLY A N 1
ATOM 6275 C CA . GLY A 1 814 ? 12.449 12.080 -0.316 1.00 93.62 814 GLY A CA 1
ATOM 6276 C C . GLY A 1 814 ? 11.209 11.307 -0.766 1.00 93.62 814 GLY A C 1
ATOM 6277 O O . GLY A 1 814 ? 10.373 11.859 -1.479 1.00 93.62 814 GLY A O 1
ATOM 6278 N N . THR A 1 815 ? 11.063 10.075 -0.279 1.00 94.44 815 THR A N 1
ATOM 6279 C CA . THR A 1 815 ? 9.936 9.186 -0.580 1.00 94.44 815 THR A CA 1
ATOM 6280 C C . THR A 1 815 ? 8.628 9.746 -0.038 1.00 94.44 815 THR A C 1
ATOM 6282 O O . THR A 1 815 ? 7.710 10.011 -0.808 1.00 94.44 815 THR A O 1
ATOM 6285 N N . PHE A 1 816 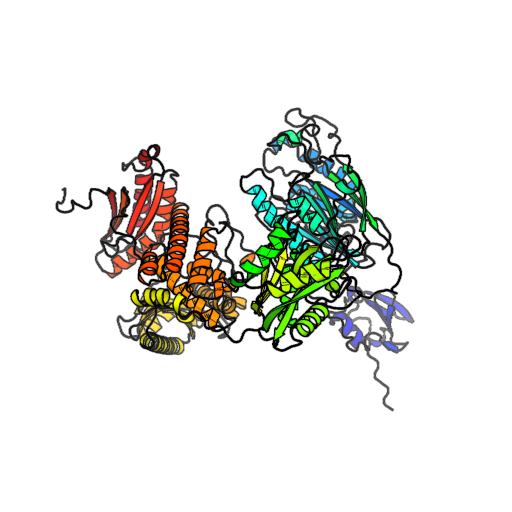? 8.522 9.974 1.275 1.00 96.81 816 PHE A N 1
ATOM 6286 C CA . PHE A 1 816 ? 7.230 10.318 1.878 1.00 96.81 816 PHE A CA 1
ATOM 6287 C C . PHE A 1 816 ? 6.788 11.761 1.622 1.00 96.81 816 PHE A C 1
ATOM 6289 O O . PHE A 1 816 ? 5.589 12.039 1.652 1.00 96.81 816 PHE A O 1
ATOM 6296 N N . ALA A 1 817 ? 7.713 12.665 1.281 1.00 92.50 817 ALA A N 1
ATOM 6297 C CA . ALA A 1 817 ? 7.356 13.994 0.786 1.00 92.50 817 ALA A CA 1
ATOM 6298 C C . ALA A 1 817 ? 6.741 13.965 -0.627 1.00 92.50 817 ALA A C 1
ATOM 6300 O O . ALA A 1 817 ? 5.956 14.852 -0.964 1.00 92.50 817 ALA A O 1
ATOM 6301 N N . ALA A 1 818 ? 7.098 12.970 -1.449 1.00 87.06 818 ALA A N 1
ATOM 6302 C CA . ALA A 1 818 ? 6.605 12.795 -2.818 1.00 87.06 818 ALA A CA 1
ATOM 6303 C C . ALA A 1 818 ? 5.555 11.677 -2.955 1.00 87.06 818 ALA A C 1
ATOM 6305 O O . ALA A 1 818 ? 5.087 11.411 -4.061 1.00 87.06 818 ALA A O 1
ATOM 6306 N N . TRP A 1 819 ? 5.187 11.020 -1.853 1.00 91.06 819 TRP A N 1
ATOM 6307 C CA . TRP A 1 819 ? 4.310 9.857 -1.881 1.00 91.06 819 TRP A CA 1
ATOM 6308 C C . TRP A 1 819 ? 2.910 10.215 -2.407 1.00 91.06 819 TRP A C 1
ATOM 6310 O O . TRP A 1 819 ? 2.328 11.213 -1.961 1.00 91.06 819 TRP A O 1
ATOM 6320 N N . PRO A 1 820 ? 2.340 9.411 -3.321 1.00 83.50 820 PRO A N 1
ATOM 6321 C CA . PRO A 1 820 ? 1.045 9.675 -3.944 1.00 83.50 820 PRO A CA 1
ATOM 6322 C C . PRO A 1 820 ? -0.118 9.291 -3.013 1.00 83.50 820 PRO A C 1
ATOM 6324 O O . PRO A 1 820 ? -0.910 8.395 -3.293 1.00 83.50 820 PRO A O 1
ATOM 6327 N N . TRP A 1 821 ? -0.231 9.962 -1.869 1.00 88.19 821 TRP A N 1
ATOM 6328 C CA . TRP A 1 821 ? -1.366 9.803 -0.958 1.00 88.19 821 TRP A CA 1
ATOM 6329 C C . TRP A 1 821 ? -2.705 10.006 -1.704 1.00 88.19 821 TRP A C 1
ATOM 6331 O O . TRP A 1 821 ? -2.809 10.957 -2.484 1.00 88.19 821 TRP A O 1
ATOM 6341 N N . PRO A 1 822 ? -3.735 9.161 -1.488 1.00 91.31 822 PRO A N 1
ATOM 6342 C CA . PRO A 1 822 ? -3.891 8.187 -0.406 1.00 91.31 822 PRO A CA 1
ATOM 6343 C C . PRO A 1 822 ? -3.424 6.758 -0.755 1.00 91.31 822 PRO A C 1
ATOM 6345 O O . PRO A 1 822 ? -3.997 5.794 -0.256 1.00 91.31 822 PRO A O 1
ATOM 6348 N N . GLN A 1 823 ? -2.408 6.570 -1.605 1.00 85.94 823 GLN A N 1
ATOM 6349 C CA . GLN A 1 823 ? -1.836 5.236 -1.819 1.00 85.94 823 GLN A CA 1
ATOM 6350 C C . GLN A 1 823 ? -1.366 4.623 -0.478 1.00 85.94 823 GLN A C 1
ATOM 6352 O O . GLN A 1 823 ? -0.577 5.266 0.222 1.00 85.94 823 GLN A O 1
ATOM 6357 N N . PRO A 1 824 ? -1.818 3.408 -0.100 1.00 91.38 824 PRO A N 1
ATOM 6358 C CA . PRO A 1 824 ? -1.418 2.770 1.154 1.00 91.38 824 PRO A CA 1
ATOM 6359 C C . PRO A 1 824 ? 0.067 2.427 1.217 1.00 91.38 824 PRO A C 1
ATOM 6361 O O . PRO A 1 824 ? 0.647 1.945 0.243 1.00 91.38 824 PRO A O 1
ATOM 6364 N N . VAL A 1 825 ? 0.659 2.605 2.398 1.00 95.12 825 VAL A N 1
ATOM 6365 C CA . VAL A 1 825 ? 1.981 2.065 2.733 1.00 95.12 825 VAL A CA 1
ATOM 6366 C C . VAL A 1 825 ? 1.798 0.729 3.448 1.00 95.12 825 VAL A C 1
ATOM 6368 O O . VAL A 1 825 ? 1.223 0.686 4.536 1.00 95.12 825 VAL A O 1
ATOM 6371 N N . THR A 1 826 ? 2.279 -0.355 2.835 1.00 92.88 826 THR A N 1
ATOM 6372 C CA . THR A 1 826 ? 2.113 -1.742 3.308 1.00 92.88 826 THR A CA 1
ATOM 6373 C C . THR A 1 826 ? 3.458 -2.475 3.335 1.00 92.88 826 THR A C 1
ATOM 6375 O O . THR A 1 826 ? 4.285 -2.340 2.425 1.00 92.88 826 THR A O 1
ATOM 6378 N N . LEU A 1 827 ? 3.707 -3.246 4.396 1.00 87.12 827 LEU A N 1
ATOM 6379 C CA . LEU A 1 827 ? 4.936 -4.041 4.525 1.00 87.12 827 LEU A CA 1
ATOM 6380 C C . LEU A 1 827 ? 4.788 -5.454 3.966 1.00 87.12 827 LEU A C 1
ATOM 6382 O O . LEU A 1 827 ? 5.740 -5.952 3.372 1.00 87.12 827 LEU A O 1
ATOM 6386 N N . THR A 1 828 ? 3.613 -6.065 4.124 1.00 81.69 828 THR A N 1
ATOM 6387 C CA . THR A 1 828 ? 3.379 -7.479 3.814 1.00 81.69 828 THR A CA 1
ATOM 6388 C C . THR A 1 828 ? 2.485 -7.649 2.577 1.00 81.69 828 THR A C 1
ATOM 6390 O O . THR A 1 828 ? 1.608 -6.807 2.334 1.00 81.69 828 THR A O 1
ATOM 6393 N N . PRO A 1 829 ? 2.678 -8.710 1.768 1.00 73.62 829 PRO A N 1
ATOM 6394 C CA . PRO A 1 829 ? 1.817 -9.009 0.619 1.00 73.62 829 PRO A CA 1
ATOM 6395 C C . PRO A 1 829 ? 0.330 -9.144 0.982 1.00 73.62 829 PRO A C 1
ATOM 6397 O O . PRO A 1 829 ? -0.542 -8.722 0.220 1.00 73.62 829 PRO A O 1
ATOM 6400 N N . GLU A 1 830 ? 0.029 -9.680 2.162 1.00 74.44 830 GLU A N 1
ATOM 6401 C CA . GLU A 1 830 ? -1.326 -9.914 2.664 1.00 74.44 830 GLU A CA 1
ATOM 6402 C C . GLU A 1 830 ? -2.065 -8.588 2.876 1.00 74.44 830 GLU A C 1
ATOM 6404 O O . GLU A 1 830 ? -3.225 -8.432 2.487 1.00 74.44 830 GLU A O 1
ATOM 6409 N N . THR A 1 831 ? -1.370 -7.595 3.438 1.00 80.38 831 THR A N 1
ATOM 6410 C CA . THR A 1 831 ? -1.936 -6.275 3.753 1.00 80.38 831 THR A CA 1
ATOM 6411 C C . THR A 1 831 ? -1.874 -5.301 2.576 1.00 80.38 831 THR A C 1
ATOM 6413 O O . THR A 1 831 ? -2.594 -4.302 2.574 1.00 80.38 831 THR A O 1
ATOM 6416 N N . ALA A 1 832 ? -1.126 -5.621 1.509 1.00 73.06 832 ALA A N 1
ATOM 6417 C CA . ALA A 1 832 ? -1.111 -4.878 0.239 1.00 73.06 832 ALA A CA 1
ATOM 6418 C C . ALA A 1 832 ? -2.489 -4.800 -0.453 1.00 73.06 832 ALA A C 1
ATOM 6420 O O . ALA A 1 832 ? -2.734 -3.955 -1.321 1.00 73.06 832 ALA A O 1
ATOM 6421 N N . ARG A 1 833 ? -3.424 -5.662 -0.043 1.00 70.75 833 ARG A N 1
ATOM 6422 C CA . ARG A 1 833 ? -4.819 -5.665 -0.498 1.00 70.75 833 ARG A CA 1
ATOM 6423 C C . ARG A 1 833 ? -5.690 -4.601 0.179 1.00 70.75 833 ARG A C 1
ATOM 6425 O O . ARG A 1 833 ? -6.822 -4.420 -0.257 1.00 70.75 833 ARG A O 1
ATOM 6432 N N . TYR A 1 834 ? -5.185 -3.878 1.185 1.00 78.94 834 TYR A N 1
ATOM 6433 C CA . TYR A 1 834 ? -5.921 -2.786 1.827 1.00 78.94 834 TYR A CA 1
ATOM 6434 C C . TYR A 1 834 ? -6.370 -1.747 0.790 1.00 78.94 834 TYR A C 1
ATOM 6436 O O . TYR A 1 834 ? -5.596 -1.343 -0.085 1.00 78.94 834 TYR A O 1
ATOM 6444 N N . ARG A 1 835 ? -7.628 -1.315 0.872 1.00 76.75 835 ARG A N 1
ATOM 6445 C CA . ARG A 1 835 ? -8.192 -0.270 0.014 1.00 76.75 835 ARG A CA 1
ATOM 6446 C C . ARG A 1 835 ? -8.692 0.868 0.902 1.00 76.75 835 ARG A C 1
ATOM 6448 O O . ARG A 1 835 ? -9.444 0.584 1.827 1.00 76.75 835 ARG A O 1
ATOM 6455 N N . PRO A 1 836 ? -8.279 2.122 0.644 1.00 77.00 836 PRO A N 1
ATOM 6456 C CA . PRO A 1 836 ? -8.754 3.271 1.403 1.00 77.00 836 PRO A CA 1
ATOM 6457 C C . PRO A 1 836 ? -10.284 3.362 1.416 1.00 77.00 836 PRO A C 1
ATOM 6459 O O . PRO A 1 836 ? -10.913 3.388 0.355 1.00 77.00 836 PRO A O 1
ATOM 6462 N N . GLU A 1 837 ? -10.885 3.441 2.601 1.00 58.16 837 GLU A N 1
ATOM 6463 C CA . GLU A 1 837 ? -12.335 3.543 2.759 1.00 58.16 837 GLU A CA 1
ATOM 6464 C C . GLU A 1 837 ? -12.760 5.006 2.972 1.00 58.16 837 GLU A C 1
ATOM 6466 O O . GLU A 1 837 ? -12.618 5.606 4.040 1.00 58.16 837 GLU A O 1
ATOM 6471 N N . GLY A 1 838 ? -13.325 5.610 1.925 1.00 59.56 838 GLY A N 1
ATOM 6472 C CA . GLY A 1 838 ? -13.953 6.929 2.001 1.00 59.56 838 GLY A CA 1
ATOM 6473 C C . GLY A 1 838 ? -12.984 8.105 2.194 1.00 59.56 838 GLY A C 1
ATOM 6474 O O . GLY A 1 838 ? -11.795 8.041 1.907 1.00 59.56 838 GLY A O 1
ATOM 6475 N N . LYS A 1 839 ? -13.519 9.244 2.658 1.00 60.28 839 LYS A N 1
ATOM 6476 C CA . LYS A 1 839 ? -12.795 10.534 2.732 1.00 60.28 839 LYS A CA 1
ATOM 6477 C C . LYS A 1 839 ? -11.802 10.647 3.905 1.00 60.28 839 LYS A C 1
ATOM 6479 O O . LYS A 1 839 ? -11.233 11.720 4.090 1.00 60.28 839 LYS A O 1
ATOM 6484 N N . ARG A 1 840 ? -11.651 9.601 4.729 1.00 67.06 840 ARG A N 1
ATOM 6485 C CA . ARG A 1 840 ? -10.873 9.632 5.987 1.00 67.06 840 ARG A CA 1
ATOM 6486 C C . ARG A 1 840 ? -9.501 8.964 5.888 1.00 67.06 840 ARG A C 1
ATOM 6488 O O . ARG A 1 840 ? -8.619 9.299 6.669 1.00 67.06 840 ARG A O 1
ATOM 6495 N N . ASP A 1 841 ? -9.277 8.117 4.890 1.00 84.38 841 ASP A N 1
ATOM 6496 C CA . ASP A 1 841 ? -7.970 7.506 4.640 1.00 84.38 841 ASP A CA 1
ATOM 6497 C C . ASP A 1 841 ? -7.070 8.440 3.820 1.00 84.38 841 ASP A C 1
ATOM 6499 O O . ASP A 1 841 ? -6.739 8.175 2.670 1.00 84.38 841 ASP A O 1
ATOM 6503 N N . LEU A 1 842 ? -6.684 9.573 4.413 1.00 89.38 842 LEU A N 1
ATOM 6504 C CA . LEU A 1 842 ? -5.830 10.573 3.758 1.00 89.38 842 LEU A CA 1
ATOM 6505 C C . LEU A 1 842 ? -4.361 10.135 3.673 1.00 89.38 842 LEU A C 1
ATOM 6507 O O . LEU A 1 842 ? -3.667 10.479 2.721 1.00 89.38 842 LEU A O 1
ATOM 6511 N N . LEU A 1 843 ? -3.890 9.395 4.680 1.00 93.88 843 LEU A N 1
ATOM 6512 C CA . LEU A 1 843 ? -2.509 8.923 4.810 1.00 93.88 843 LEU A CA 1
ATOM 6513 C C . LEU A 1 843 ? -2.506 7.461 5.298 1.00 93.88 843 LEU A C 1
ATOM 6515 O O . LEU A 1 843 ? -2.176 7.212 6.452 1.00 93.88 843 LEU A O 1
ATOM 6519 N N . PRO A 1 844 ? -2.958 6.484 4.491 1.00 94.12 844 PRO A N 1
ATOM 6520 C CA . PRO A 1 844 ? -3.093 5.103 4.948 1.00 94.12 844 PRO A CA 1
ATOM 6521 C C . PRO A 1 844 ? -1.735 4.430 5.194 1.00 94.12 844 PRO A C 1
ATOM 6523 O O . PRO A 1 844 ? -0.963 4.195 4.263 1.00 94.12 844 PRO A O 1
ATOM 6526 N N . VAL A 1 845 ? -1.466 4.078 6.455 1.00 96.94 845 VAL A N 1
ATOM 6527 C CA . VAL A 1 845 ? -0.276 3.321 6.886 1.00 96.94 845 VAL A CA 1
ATOM 6528 C C . VAL A 1 845 ? -0.736 2.038 7.553 1.00 96.94 845 VAL A C 1
ATOM 6530 O O . VAL A 1 845 ? -1.337 2.076 8.631 1.00 96.94 845 VAL A O 1
ATOM 6533 N N . ILE A 1 846 ? -0.494 0.907 6.901 1.00 95.62 846 ILE A N 1
ATOM 6534 C CA . ILE A 1 846 ? -1.202 -0.335 7.202 1.00 95.62 846 ILE A CA 1
ATOM 6535 C C . ILE A 1 846 ? -0.349 -1.234 8.090 1.00 95.62 846 ILE A C 1
ATOM 6537 O O . ILE A 1 846 ? 0.811 -1.510 7.783 1.00 95.62 846 ILE A O 1
ATOM 6541 N N . ALA A 1 847 ? -0.939 -1.669 9.202 1.00 93.88 847 ALA A N 1
ATOM 6542 C CA . ALA A 1 847 ? -0.348 -2.658 10.095 1.00 93.88 847 ALA A CA 1
ATOM 6543 C C . ALA A 1 847 ? -0.095 -3.985 9.347 1.00 93.88 847 ALA A C 1
ATOM 6545 O O . ALA A 1 847 ? -0.905 -4.326 8.486 1.00 93.88 847 ALA A O 1
ATOM 6546 N N . PRO A 1 848 ? 0.994 -4.721 9.641 1.00 91.12 848 PRO A N 1
ATOM 6547 C CA . PRO A 1 848 ? 1.429 -5.865 8.839 1.00 91.12 848 PRO A CA 1
ATOM 6548 C C . PRO A 1 848 ? 0.642 -7.152 9.120 1.00 91.12 848 PRO A C 1
ATOM 6550 O O . PRO A 1 848 ? 0.619 -8.030 8.256 1.00 91.12 848 PRO A O 1
ATOM 6553 N N . SER A 1 849 ? -0.015 -7.261 10.280 1.00 89.00 849 SER A N 1
ATOM 6554 C CA . SER A 1 849 ? -0.817 -8.433 10.651 1.00 89.00 849 SER A CA 1
ATOM 6555 C C . SER A 1 849 ? -2.253 -8.306 10.157 1.00 89.00 849 SER A C 1
ATOM 6557 O O . SER A 1 849 ? -2.814 -7.206 10.115 1.00 89.00 849 SER A O 1
ATOM 6559 N N . LEU A 1 850 ? -2.881 -9.440 9.841 1.00 83.25 850 LEU A N 1
ATOM 6560 C CA . LEU A 1 850 ? -4.311 -9.480 9.557 1.00 83.25 850 LEU A CA 1
ATOM 6561 C C . LEU A 1 850 ? -5.143 -9.446 10.855 1.00 83.25 850 LEU A C 1
ATOM 6563 O O . LEU A 1 850 ? -4.713 -9.996 11.868 1.00 83.25 850 LEU A O 1
ATOM 6567 N N . PRO A 1 851 ? -6.334 -8.816 10.830 1.00 83.38 851 PRO A N 1
ATOM 6568 C CA . PRO A 1 851 ? -6.913 -8.070 9.707 1.00 83.38 851 PRO A CA 1
ATOM 6569 C C . PRO A 1 851 ? -6.172 -6.747 9.433 1.00 83.38 851 PRO A C 1
ATOM 6571 O O . PRO A 1 851 ? -5.693 -6.087 10.357 1.00 83.38 851 PRO A O 1
ATOM 6574 N N . ALA A 1 852 ? -6.097 -6.351 8.155 1.00 85.81 852 ALA A N 1
ATOM 6575 C CA . ALA A 1 852 ? -5.392 -5.141 7.730 1.00 85.81 852 ALA A CA 1
ATOM 6576 C C . ALA A 1 852 ? -6.036 -3.884 8.340 1.00 85.81 852 ALA A C 1
ATOM 6578 O O . ALA A 1 852 ? -7.235 -3.649 8.190 1.00 85.81 852 ALA A O 1
ATOM 6579 N N . ARG A 1 853 ? -5.235 -3.060 9.022 1.00 90.06 853 ARG A N 1
ATOM 6580 C CA . ARG A 1 853 ? -5.716 -1.878 9.757 1.00 90.06 853 ARG A CA 1
ATOM 6581 C C . ARG A 1 853 ? -4.907 -0.640 9.403 1.00 90.06 853 ARG A C 1
ATOM 6583 O O . ARG A 1 853 ? -3.681 -0.660 9.493 1.00 90.06 853 ARG A O 1
ATOM 6590 N N . ASN A 1 854 ? -5.590 0.461 9.089 1.00 92.94 854 ASN A N 1
ATOM 6591 C CA . ASN A 1 854 ? -4.945 1.764 8.960 1.00 92.94 854 ASN A CA 1
ATOM 6592 C C . ASN A 1 854 ? -4.592 2.339 10.343 1.00 92.94 854 ASN A C 1
ATOM 6594 O O . ASN A 1 854 ? -5.458 2.766 11.109 1.00 92.94 854 ASN A O 1
ATOM 6598 N N . THR A 1 855 ? -3.295 2.388 10.640 1.00 93.56 855 THR A N 1
ATOM 6599 C CA . THR A 1 855 ? -2.737 2.932 11.890 1.00 93.56 855 THR A CA 1
ATOM 6600 C C . THR A 1 855 ? -2.805 4.461 11.967 1.00 93.56 855 THR A C 1
ATOM 6602 O O . THR A 1 855 ? -2.631 5.035 13.038 1.00 93.56 855 THR A O 1
ATOM 6605 N N . ALA A 1 856 ? -3.092 5.126 10.847 1.00 94.12 856 ALA A N 1
ATOM 6606 C CA . ALA A 1 856 ? -3.153 6.577 10.697 1.00 94.12 856 ALA A CA 1
ATOM 6607 C C . ALA A 1 856 ? -4.589 7.097 10.471 1.00 94.12 856 ALA A C 1
ATOM 6609 O O . ALA A 1 856 ? -4.791 8.193 9.953 1.00 94.12 856 ALA A O 1
ATOM 6610 N N . ARG A 1 857 ? -5.608 6.329 10.880 1.00 89.44 857 ARG A N 1
ATOM 6611 C CA . ARG A 1 857 ? -7.037 6.643 10.665 1.00 89.44 857 ARG A CA 1
ATOM 6612 C C . ARG A 1 857 ? -7.515 7.981 11.250 1.00 89.44 857 ARG A C 1
ATOM 6614 O O . ARG A 1 857 ? -8.529 8.510 10.812 1.00 89.44 857 ARG A O 1
ATOM 6621 N N . ASN A 1 858 ? -6.818 8.503 12.263 1.00 90.00 858 ASN A N 1
ATOM 6622 C CA . ASN A 1 858 ? -7.179 9.761 12.921 1.00 90.00 858 ASN A CA 1
ATOM 6623 C C . ASN A 1 858 ? -6.666 11.000 12.165 1.00 90.00 858 ASN A C 1
ATOM 6625 O O . ASN A 1 858 ? -7.006 12.122 12.545 1.00 90.00 858 ASN A O 1
ATOM 6629 N N . VAL A 1 859 ? -5.867 10.824 11.107 1.00 93.69 859 VAL A N 1
ATOM 6630 C CA . VAL A 1 859 ? -5.337 11.940 10.319 1.00 93.69 859 VAL A CA 1
ATOM 6631 C C . VAL A 1 859 ? -6.480 12.736 9.685 1.00 93.69 859 VAL A C 1
ATOM 6633 O O . VAL A 1 859 ? -7.287 12.215 8.921 1.00 93.69 859 VAL A O 1
ATOM 6636 N N . SER A 1 860 ? -6.551 14.021 10.031 1.00 92.31 860 SER A N 1
ATOM 6637 C CA . SER A 1 860 ? -7.525 14.985 9.525 1.00 92.31 860 SER A CA 1
ATOM 6638 C C . SER A 1 860 ? -6.993 15.683 8.275 1.00 92.31 860 SER A C 1
ATOM 6640 O O . SER A 1 860 ? -5.809 15.583 7.942 1.00 92.31 860 SER A O 1
ATOM 6642 N N . ARG A 1 861 ? -7.839 16.457 7.584 1.00 91.62 861 ARG A N 1
ATOM 6643 C CA . ARG A 1 861 ? -7.375 17.275 6.448 1.00 91.62 861 ARG A CA 1
ATOM 6644 C C . ARG A 1 861 ? -6.284 18.255 6.886 1.00 91.62 861 ARG A C 1
ATOM 6646 O O . ARG A 1 861 ? -5.322 18.490 6.152 1.00 91.62 861 ARG A O 1
ATOM 6653 N N . SER A 1 862 ? -6.465 18.860 8.054 1.00 91.75 862 SER A N 1
ATOM 6654 C CA . SER A 1 862 ? -5.552 19.866 8.591 1.00 91.75 862 SER A CA 1
ATOM 6655 C C . SER A 1 862 ? -4.242 19.243 9.073 1.00 91.75 862 SER A C 1
ATOM 6657 O O . SER A 1 862 ? -3.173 19.726 8.700 1.00 91.75 862 SER A O 1
ATOM 6659 N N . THR A 1 863 ? -4.292 18.129 9.811 1.00 93.44 863 THR A N 1
ATOM 6660 C CA . THR A 1 863 ? -3.069 17.457 10.278 1.00 93.44 863 THR A CA 1
ATOM 6661 C C . THR A 1 863 ? -2.301 16.787 9.138 1.00 93.44 863 THR A C 1
ATOM 6663 O O . THR A 1 863 ? -1.073 16.848 9.128 1.00 93.44 863 THR A O 1
ATOM 6666 N N . TYR A 1 864 ? -2.989 16.255 8.118 1.00 94.88 864 TYR A N 1
ATOM 6667 C CA . TYR A 1 864 ? -2.368 15.784 6.873 1.00 94.88 864 TYR A CA 1
ATOM 6668 C C . TYR A 1 864 ? -1.528 16.878 6.202 1.00 94.88 864 TYR A C 1
ATOM 6670 O O . TYR A 1 864 ? -0.385 16.639 5.807 1.00 94.88 864 TYR A O 1
ATOM 6678 N N . ARG A 1 865 ? -2.072 18.100 6.108 1.00 92.06 865 ARG A N 1
ATOM 6679 C CA . ARG A 1 865 ? -1.358 19.247 5.533 1.00 92.06 865 ARG A CA 1
ATOM 6680 C C . ARG A 1 865 ? -0.070 19.542 6.305 1.00 92.06 865 ARG A C 1
ATOM 6682 O O . ARG A 1 865 ? 0.980 19.663 5.684 1.00 92.06 865 ARG A O 1
ATOM 6689 N N . VAL A 1 866 ? -0.150 19.590 7.636 1.00 93.19 866 VAL A N 1
ATOM 6690 C CA . VAL A 1 866 ? 1.009 19.835 8.513 1.00 93.19 866 VAL A CA 1
ATOM 6691 C C . VAL A 1 866 ? 2.069 18.741 8.351 1.00 93.19 866 VAL A C 1
ATOM 6693 O O . VAL A 1 866 ? 3.249 19.052 8.220 1.00 93.19 866 VAL A O 1
ATOM 6696 N N . ILE A 1 867 ? 1.668 17.463 8.295 1.00 96.38 867 ILE A N 1
ATOM 6697 C CA . ILE A 1 867 ? 2.596 16.344 8.057 1.00 96.38 867 ILE A CA 1
ATOM 6698 C C . ILE A 1 867 ? 3.317 16.521 6.715 1.00 96.38 867 ILE A C 1
ATOM 6700 O O . ILE A 1 867 ? 4.536 16.379 6.649 1.00 96.38 867 ILE A O 1
ATOM 6704 N N . ARG A 1 868 ? 2.588 16.869 5.646 1.00 95.75 868 ARG A N 1
ATOM 6705 C CA . ARG A 1 868 ? 3.166 17.076 4.310 1.00 95.75 868 ARG A CA 1
ATOM 6706 C C . ARG A 1 868 ? 4.155 18.246 4.279 1.00 95.75 868 ARG A C 1
ATOM 6708 O O . ARG A 1 868 ? 5.223 18.118 3.684 1.00 95.75 868 ARG A O 1
ATOM 6715 N N . GLU A 1 869 ? 3.817 19.363 4.917 1.00 93.50 869 GLU A N 1
ATOM 6716 C CA . GLU A 1 869 ? 4.689 20.540 5.033 1.00 93.50 869 GLU A CA 1
ATOM 6717 C C . GLU A 1 869 ? 5.977 20.212 5.804 1.00 93.50 869 GLU A C 1
ATOM 6719 O O . GLU A 1 869 ? 7.074 20.528 5.342 1.00 93.50 869 GLU A O 1
ATOM 6724 N N . GLU A 1 870 ? 5.873 19.507 6.933 1.00 96.06 870 GLU A N 1
ATOM 6725 C CA . GLU A 1 870 ? 7.045 19.111 7.721 1.00 96.06 870 GLU A CA 1
ATOM 6726 C C . GLU A 1 870 ? 7.902 18.052 7.007 1.00 96.06 870 GLU A C 1
ATOM 6728 O O . GLU A 1 870 ? 9.127 18.115 7.100 1.00 96.06 870 GLU A O 1
ATOM 6733 N N . LEU A 1 871 ? 7.312 17.120 6.244 1.00 97.56 871 LEU A N 1
ATOM 6734 C CA . LEU A 1 871 ? 8.063 16.170 5.406 1.00 97.56 871 LEU A CA 1
ATOM 6735 C C . LEU A 1 871 ? 8.865 16.889 4.309 1.00 97.56 871 LEU A C 1
ATOM 6737 O O . LEU A 1 871 ? 10.035 16.568 4.090 1.00 97.56 871 LEU A O 1
ATOM 6741 N N . LEU A 1 872 ? 8.269 17.886 3.643 1.00 95.88 872 LEU A N 1
ATOM 6742 C CA . LEU A 1 872 ? 8.955 18.713 2.643 1.00 95.88 872 LEU A CA 1
ATOM 6743 C C . LEU A 1 872 ? 10.095 19.525 3.272 1.00 95.88 872 LEU A C 1
ATOM 6745 O O . LEU A 1 872 ? 11.218 19.500 2.762 1.00 95.88 872 LEU A O 1
ATOM 6749 N N . ARG A 1 873 ? 9.837 20.170 4.417 1.00 95.94 873 ARG A N 1
ATOM 6750 C CA . ARG A 1 873 ? 10.853 20.900 5.192 1.00 95.94 873 ARG A CA 1
ATOM 6751 C C . ARG A 1 873 ? 12.006 19.982 5.603 1.00 95.94 873 ARG A C 1
ATOM 6753 O O . ARG A 1 873 ? 13.173 20.349 5.462 1.00 95.94 873 ARG A O 1
ATOM 6760 N N . ALA A 1 874 ? 11.698 18.787 6.102 1.00 97.06 874 ALA A N 1
ATOM 6761 C CA . ALA A 1 874 ? 12.697 17.811 6.516 1.00 97.06 874 ALA A CA 1
ATOM 6762 C C . ALA A 1 874 ? 13.556 17.336 5.337 1.00 97.06 874 ALA A C 1
ATOM 6764 O O . ALA A 1 874 ? 14.778 17.295 5.464 1.00 97.06 874 ALA A O 1
ATOM 6765 N N . ARG A 1 875 ? 12.952 17.072 4.170 1.00 96.94 875 ARG A N 1
ATOM 6766 C CA . ARG A 1 875 ? 13.678 16.724 2.937 1.00 96.94 875 ARG A CA 1
ATOM 6767 C C . ARG A 1 875 ? 14.738 17.773 2.585 1.00 96.94 875 ARG A C 1
ATOM 6769 O O . ARG A 1 875 ? 15.876 17.421 2.284 1.00 96.94 875 ARG A O 1
ATOM 6776 N N . GLU A 1 876 ? 14.387 19.055 2.656 1.00 95.38 876 GLU A N 1
ATOM 6777 C CA . GLU A 1 876 ? 15.313 20.161 2.374 1.00 95.38 876 GLU A CA 1
ATOM 6778 C C . GLU A 1 876 ? 16.409 20.310 3.435 1.00 95.38 876 GLU A C 1
ATOM 6780 O O . GLU A 1 876 ? 17.564 20.591 3.110 1.00 95.38 876 GLU A O 1
ATOM 6785 N N . LEU A 1 877 ? 16.072 20.131 4.715 1.00 94.69 877 LEU A N 1
ATOM 6786 C CA . LEU A 1 877 ? 17.049 20.176 5.806 1.00 94.69 877 LEU A CA 1
ATOM 6787 C C . LEU A 1 877 ? 18.052 19.031 5.716 1.00 94.69 877 LEU A C 1
ATOM 6789 O O . LEU A 1 877 ? 19.247 19.274 5.847 1.00 94.69 877 LEU A O 1
ATOM 6793 N N . VAL A 1 878 ? 17.592 17.814 5.427 1.00 95.06 878 VAL A N 1
ATOM 6794 C CA . VAL A 1 878 ? 18.466 16.650 5.254 1.00 95.06 878 VAL A CA 1
ATOM 6795 C C . VAL A 1 878 ? 19.382 16.829 4.046 1.00 95.06 878 VAL A C 1
ATOM 6797 O O . VAL A 1 878 ? 20.580 16.579 4.156 1.00 95.06 878 VAL A O 1
ATOM 6800 N N . ALA A 1 879 ? 18.869 17.334 2.918 1.00 91.62 879 ALA A N 1
ATOM 6801 C CA . ALA A 1 879 ? 19.702 17.641 1.754 1.00 91.62 879 ALA A CA 1
ATOM 6802 C C . ALA A 1 879 ? 20.809 18.659 2.089 1.00 91.62 879 ALA A C 1
ATOM 6804 O O . ALA A 1 879 ? 21.971 18.450 1.735 1.00 91.62 879 ALA A O 1
ATOM 6805 N N . ARG A 1 880 ? 20.473 19.725 2.831 1.00 91.56 880 ARG A N 1
ATOM 6806 C CA . ARG A 1 880 ? 21.454 20.718 3.299 1.00 91.56 880 ARG A CA 1
ATOM 6807 C C . ARG A 1 880 ? 22.463 20.124 4.279 1.00 91.56 880 ARG A C 1
ATOM 6809 O O . ARG A 1 880 ? 23.655 20.344 4.098 1.00 91.56 880 ARG A O 1
ATOM 6816 N N . ALA A 1 881 ? 22.008 19.353 5.265 1.00 90.81 881 ALA A N 1
ATOM 6817 C CA . ALA A 1 881 ? 22.868 18.770 6.293 1.00 90.81 881 ALA A CA 1
ATOM 6818 C C . ALA A 1 881 ? 23.892 17.784 5.712 1.00 90.81 881 ALA A C 1
ATOM 6820 O O . ALA A 1 881 ? 25.071 17.806 6.076 1.00 90.81 881 ALA A O 1
ATOM 6821 N N . ARG A 1 882 ? 23.469 16.975 4.732 1.00 88.69 882 ARG A N 1
ATOM 6822 C CA . ARG A 1 882 ? 24.367 16.089 3.976 1.00 88.69 882 ARG A CA 1
ATOM 6823 C C . ARG A 1 882 ? 25.428 16.858 3.193 1.00 88.69 882 ARG A C 1
ATOM 6825 O O . ARG A 1 882 ? 26.574 16.418 3.134 1.00 88.69 882 ARG A O 1
ATOM 6832 N N . ALA A 1 883 ? 25.067 18.008 2.622 1.00 85.94 883 ALA A N 1
ATOM 6833 C CA . ALA A 1 883 ? 26.010 18.858 1.901 1.00 85.94 883 ALA A CA 1
ATOM 6834 C C . ALA A 1 883 ? 27.028 19.534 2.839 1.00 85.94 883 ALA A C 1
ATOM 6836 O O . ALA A 1 883 ? 28.205 19.611 2.498 1.00 85.94 883 ALA A O 1
ATOM 6837 N N . SER A 1 884 ? 26.606 19.994 4.024 1.00 83.31 884 SER A N 1
ATOM 6838 C CA . SER A 1 884 ? 27.482 20.687 4.982 1.00 83.31 884 SER A CA 1
ATOM 6839 C C . SER A 1 884 ? 28.363 19.768 5.826 1.00 83.31 884 SER A C 1
ATOM 6841 O O . SER A 1 884 ? 29.417 20.209 6.272 1.00 83.31 884 SER A O 1
ATOM 6843 N N . ARG A 1 885 ? 27.956 18.512 6.064 1.00 76.56 885 ARG A N 1
ATOM 6844 C CA . ARG A 1 885 ? 28.698 17.516 6.870 1.00 76.56 885 ARG A CA 1
ATOM 6845 C C . ARG A 1 885 ? 29.049 17.971 8.299 1.00 76.56 885 ARG A C 1
ATOM 6847 O O . ARG A 1 885 ? 30.038 17.518 8.867 1.00 76.56 885 ARG A O 1
ATOM 6854 N N . THR A 1 886 ? 28.241 18.847 8.902 1.00 77.94 886 THR A N 1
ATOM 6855 C CA . THR A 1 886 ? 28.433 19.323 10.285 1.00 77.94 886 THR A CA 1
ATOM 6856 C C . THR A 1 886 ? 27.318 18.829 11.214 1.00 77.94 886 THR A C 1
ATOM 6858 O O . THR A 1 886 ? 26.155 18.818 10.802 1.00 77.94 886 THR A O 1
ATOM 6861 N N . PRO A 1 887 ? 27.602 18.489 12.486 1.00 77.12 887 PRO A N 1
ATOM 6862 C CA . PRO A 1 887 ? 26.561 18.086 13.441 1.00 77.12 887 PRO A CA 1
ATOM 6863 C C . PRO A 1 887 ? 25.484 19.165 13.647 1.00 77.12 887 PRO A C 1
ATOM 6865 O O . PRO A 1 887 ? 24.293 18.868 13.718 1.00 77.12 887 PRO A O 1
ATOM 6868 N N . SER A 1 888 ? 25.878 20.445 13.650 1.00 81.38 888 SER A N 1
ATOM 6869 C CA . SER A 1 888 ? 24.959 21.583 13.808 1.00 81.38 888 SER A CA 1
ATOM 6870 C C . SER A 1 888 ? 23.902 21.669 12.703 1.00 81.38 888 SER A C 1
ATOM 6872 O O . SER A 1 888 ? 22.762 22.047 12.970 1.00 81.38 888 SER A O 1
ATOM 6874 N N . SER A 1 889 ? 24.246 21.271 11.475 1.00 85.31 889 SER A N 1
ATOM 6875 C CA . SER A 1 889 ? 23.297 21.241 10.358 1.00 85.31 889 SER A CA 1
ATOM 6876 C C . SER A 1 889 ? 22.220 20.163 10.519 1.00 85.31 889 SER A C 1
ATOM 6878 O O . SER A 1 889 ? 21.067 20.394 10.155 1.00 85.31 889 SER A O 1
ATOM 6880 N N . TRP A 1 890 ? 22.559 19.033 11.149 1.00 89.62 890 TRP A N 1
ATOM 6881 C CA . TRP A 1 890 ? 21.594 18.004 11.544 1.00 89.62 890 TRP A CA 1
ATOM 6882 C C . TRP A 1 890 ? 20.730 18.451 12.725 1.00 89.62 890 TRP A C 1
ATOM 6884 O O . TRP A 1 890 ? 19.543 18.137 12.761 1.00 89.62 890 TRP A O 1
ATOM 6894 N N . GLY A 1 891 ? 21.274 19.258 13.642 1.00 88.75 891 GLY A N 1
ATOM 6895 C CA . GLY A 1 891 ? 20.519 19.837 14.760 1.00 88.75 891 GLY A CA 1
ATOM 6896 C C . GLY A 1 891 ? 19.265 20.613 14.330 1.00 88.75 891 GLY A C 1
ATOM 6897 O O . GLY A 1 891 ? 18.240 20.546 15.004 1.00 88.75 891 GLY A O 1
ATOM 6898 N N . ALA A 1 892 ? 19.288 21.271 13.164 1.00 88.88 892 ALA A N 1
ATOM 6899 C CA . ALA A 1 892 ? 18.131 21.993 12.620 1.00 88.88 892 ALA A CA 1
ATOM 6900 C C . ALA A 1 892 ? 16.928 21.082 12.287 1.00 88.88 892 ALA A C 1
ATOM 6902 O O . ALA A 1 892 ? 15.776 21.532 12.311 1.00 88.88 892 ALA A O 1
ATOM 6903 N N . LEU A 1 893 ? 17.177 19.799 11.992 1.00 92.06 893 LEU A N 1
ATOM 6904 C CA . LEU A 1 893 ? 16.126 18.801 11.784 1.00 92.06 893 LEU A CA 1
ATOM 6905 C C . LEU A 1 893 ? 15.376 18.513 13.092 1.00 92.06 893 LEU A C 1
ATOM 6907 O O . LEU A 1 893 ? 14.153 18.393 13.083 1.00 92.06 893 LEU A O 1
ATOM 6911 N N . PHE A 1 894 ? 16.101 18.453 14.209 1.00 92.12 894 PHE A N 1
ATOM 6912 C CA . PHE A 1 894 ? 15.579 18.086 15.529 1.00 92.12 894 PHE A CA 1
ATOM 6913 C C . PHE A 1 894 ? 15.172 19.289 16.386 1.00 92.12 894 PHE A C 1
ATOM 6915 O O . PHE A 1 894 ? 14.848 19.130 17.561 1.00 92.12 894 PHE A O 1
ATOM 6922 N N . GLN A 1 895 ? 15.170 20.495 15.815 1.00 89.62 895 GLN A N 1
ATOM 6923 C CA . GLN A 1 895 ? 14.785 21.700 16.534 1.00 89.62 895 GLN A CA 1
ATOM 6924 C C . GLN A 1 895 ? 13.284 21.673 16.890 1.00 89.62 895 GLN A C 1
ATOM 6926 O O . GLN A 1 895 ? 12.444 21.548 15.981 1.00 89.62 895 GLN A O 1
ATOM 6931 N N . PRO A 1 896 ? 12.929 21.832 18.182 1.00 87.19 896 PRO A N 1
ATOM 6932 C CA . PRO A 1 896 ? 11.540 21.927 18.607 1.00 87.19 896 PRO A CA 1
ATOM 6933 C C . PRO A 1 896 ? 10.797 23.078 17.922 1.00 87.19 896 PRO A C 1
ATOM 6935 O O . PRO A 1 896 ? 11.405 24.074 17.521 1.00 87.19 896 PRO A O 1
ATOM 6938 N N . LEU A 1 897 ? 9.476 22.958 17.797 1.00 79.62 897 LEU A N 1
ATOM 6939 C CA . LEU A 1 897 ? 8.617 24.086 17.426 1.00 79.62 897 LEU A CA 1
ATOM 6940 C C . LEU A 1 897 ? 8.869 25.277 18.360 1.00 79.62 897 LEU A C 1
ATOM 6942 O O . LEU A 1 897 ? 8.834 25.130 19.582 1.00 79.62 897 LEU A O 1
ATOM 6946 N N . SER A 1 898 ? 9.154 26.449 17.789 1.00 65.62 898 SER A N 1
ATOM 6947 C CA . SER A 1 898 ? 9.452 27.644 18.580 1.00 65.62 898 SER A CA 1
ATOM 6948 C C . SER A 1 898 ? 8.179 28.215 19.219 1.00 65.62 898 SER A C 1
ATOM 6950 O O . SER A 1 898 ? 7.109 28.191 18.615 1.00 65.62 898 SER A O 1
ATOM 6952 N N . ALA A 1 899 ? 8.283 28.785 20.427 1.00 49.34 899 ALA A N 1
ATOM 6953 C CA . ALA A 1 899 ? 7.151 29.450 21.091 1.00 49.34 899 ALA A CA 1
ATOM 6954 C C . ALA A 1 899 ? 6.603 30.656 20.290 1.00 49.34 899 ALA A C 1
ATOM 6956 O O . ALA A 1 899 ? 5.456 31.052 20.471 1.00 49.34 899 ALA A O 1
ATOM 6957 N N . ASN A 1 900 ? 7.397 31.209 19.366 1.00 44.41 900 ASN A N 1
ATOM 6958 C CA . ASN A 1 900 ? 7.005 32.316 18.489 1.00 44.41 900 ASN A CA 1
ATOM 6959 C C . ASN A 1 900 ? 6.233 31.866 17.234 1.00 44.41 900 ASN A C 1
ATOM 6961 O O . ASN A 1 900 ? 5.695 32.710 16.528 1.00 44.41 900 ASN A O 1
ATOM 6965 N N . GLU A 1 901 ? 6.119 30.560 16.973 1.00 56.78 901 GLU A N 1
ATOM 6966 C CA . GLU A 1 901 ? 5.191 29.995 15.979 1.00 56.78 901 GLU A CA 1
ATOM 6967 C C . GLU A 1 901 ? 3.774 29.815 16.562 1.00 56.78 901 GLU A C 1
ATOM 6969 O O . GLU A 1 901 ? 2.989 29.000 16.072 1.00 56.78 901 GLU A O 1
ATOM 6974 N N . THR A 1 902 ? 3.435 30.560 17.626 1.00 58.84 902 THR A N 1
ATOM 6975 C CA . THR A 1 902 ? 2.072 30.581 18.160 1.00 58.84 902 THR A CA 1
ATOM 6976 C C . THR A 1 902 ? 1.156 31.200 17.100 1.00 58.84 902 THR A C 1
ATOM 6978 O O . THR A 1 902 ? 1.402 32.323 16.656 1.00 58.84 902 THR A O 1
ATOM 6981 N N . PRO A 1 903 ? 0.118 30.478 16.657 1.00 66.06 903 PRO A N 1
ATOM 6982 C CA . PRO A 1 903 ? -0.763 30.960 15.609 1.00 66.06 903 PRO A CA 1
ATOM 6983 C C . PRO A 1 903 ? -1.496 32.233 16.057 1.00 66.06 903 PRO A C 1
ATOM 6985 O O . PRO A 1 903 ? -1.739 32.421 17.253 1.00 66.06 903 PRO A O 1
ATOM 6988 N N . PRO A 1 904 ? -1.871 33.111 15.109 1.00 70.94 904 PRO A N 1
ATOM 6989 C CA . PRO A 1 904 ? -2.490 34.405 15.407 1.00 70.94 904 PRO A CA 1
ATOM 6990 C C . PRO A 1 904 ? -3.786 34.273 16.219 1.00 70.94 904 PRO A C 1
ATOM 6992 O O . PRO A 1 904 ? -4.159 35.193 16.953 1.00 70.94 904 PRO A O 1
ATOM 6995 N N . ALA A 1 905 ? -4.443 33.119 16.114 1.00 87.00 905 ALA A N 1
ATOM 6996 C CA . ALA A 1 905 ? -5.555 32.699 16.940 1.00 87.00 905 ALA A CA 1
ATOM 6997 C C . ALA A 1 905 ? -5.363 31.247 17.406 1.00 87.00 905 ALA A C 1
ATOM 6999 O O . ALA A 1 905 ? -4.883 30.395 16.655 1.00 87.00 905 ALA A O 1
ATOM 7000 N N . ALA A 1 906 ? -5.770 30.946 18.636 1.00 89.44 906 ALA A N 1
ATOM 7001 C CA . ALA A 1 906 ? -5.723 29.597 19.180 1.00 89.44 906 ALA A CA 1
ATOM 7002 C C . ALA A 1 906 ? -6.834 29.343 20.205 1.00 89.44 906 ALA A C 1
ATOM 7004 O O . ALA A 1 906 ? -7.358 30.268 20.821 1.00 89.44 906 ALA A O 1
ATOM 7005 N N . LEU A 1 907 ? -7.145 28.068 20.423 1.00 91.12 907 LEU A N 1
ATOM 7006 C CA . LEU A 1 907 ? -7.914 27.599 21.574 1.00 91.12 907 LEU A CA 1
ATOM 7007 C C . LEU A 1 907 ? -6.959 26.954 22.573 1.00 91.12 907 LEU A C 1
ATOM 7009 O O . LEU A 1 907 ? -6.250 26.011 22.219 1.00 91.12 907 LEU A O 1
ATOM 7013 N N . ARG A 1 908 ? -6.947 27.428 23.817 1.00 90.56 908 ARG A N 1
ATOM 7014 C CA . ARG A 1 908 ? -6.228 26.787 24.921 1.00 90.56 908 ARG A CA 1
ATOM 7015 C C . ARG A 1 908 ? -7.209 25.955 25.732 1.00 90.56 908 ARG A C 1
ATOM 7017 O O . ARG A 1 908 ? -8.185 26.487 26.244 1.00 90.56 908 ARG A O 1
ATOM 7024 N N . LEU A 1 909 ? -6.943 24.662 25.840 1.00 90.62 909 LEU A N 1
ATOM 7025 C CA . LEU A 1 909 ? -7.699 23.729 26.660 1.00 90.62 909 LEU A CA 1
ATOM 7026 C C . LEU A 1 909 ? -6.897 23.459 27.936 1.00 90.62 909 LEU A C 1
ATOM 7028 O O . LEU A 1 909 ? -5.781 22.937 27.866 1.00 90.62 909 LEU A O 1
ATOM 7032 N N . SER A 1 910 ? -7.467 23.810 29.083 1.00 87.81 910 SER A N 1
ATOM 7033 C CA . SER A 1 910 ? -6.904 23.588 30.417 1.00 87.81 910 SER A CA 1
ATOM 7034 C C . SER A 1 910 ? -7.896 22.841 31.305 1.00 87.81 910 SER A C 1
ATOM 7036 O O . SER A 1 910 ? -9.109 22.857 31.085 1.00 87.81 910 SER A O 1
ATOM 7038 N N . VAL A 1 911 ? -7.354 22.151 32.305 1.00 86.44 911 VAL A N 1
ATOM 7039 C CA . VAL A 1 911 ? -8.119 21.354 33.262 1.00 86.44 911 VAL A CA 1
ATOM 7040 C C . VAL A 1 911 ? -7.881 21.905 34.650 1.00 86.44 911 VAL A C 1
ATOM 7042 O O . VAL A 1 911 ? -6.733 22.000 35.083 1.00 86.44 911 VAL A O 1
ATOM 7045 N N . ASP A 1 912 ? -8.969 22.184 35.353 1.00 87.44 912 ASP A N 1
ATOM 7046 C CA . ASP A 1 912 ? -8.959 22.327 36.801 1.00 87.44 912 ASP A CA 1
ATOM 7047 C C . ASP A 1 912 ? -9.619 21.086 37.410 1.00 87.44 912 ASP A C 1
ATOM 7049 O O . ASP A 1 912 ? -10.719 20.707 37.007 1.00 87.44 912 ASP A O 1
ATOM 7053 N N . ALA A 1 913 ? -8.928 20.396 38.315 1.00 87.50 913 ALA A N 1
ATOM 7054 C CA . ALA A 1 913 ? -9.493 19.239 39.004 1.00 87.50 913 ALA A CA 1
ATOM 7055 C C . ALA A 1 913 ? -8.895 19.081 40.412 1.00 87.50 913 ALA A C 1
ATOM 7057 O O . ALA A 1 913 ? -7.735 19.468 40.621 1.00 87.50 913 ALA A O 1
ATOM 7058 N N . PRO A 1 914 ? -9.652 18.489 41.362 1.00 88.00 914 PRO A N 1
ATOM 7059 C CA . PRO A 1 914 ? -9.299 18.495 42.783 1.00 88.00 914 PRO A CA 1
ATOM 7060 C C . PRO A 1 914 ? -7.986 17.777 43.095 1.00 88.00 914 PRO A C 1
ATOM 7062 O O . PRO A 1 914 ? -7.198 18.247 43.917 1.00 88.00 914 PRO A O 1
ATOM 7065 N N . THR A 1 915 ? -7.725 16.652 42.426 1.00 86.69 915 THR A N 1
ATOM 7066 C CA . THR A 1 915 ? -6.522 15.841 42.638 1.00 86.69 915 THR A CA 1
ATOM 7067 C C . THR A 1 915 ? -5.682 15.712 41.365 1.00 86.69 915 THR A C 1
ATOM 7069 O O . THR A 1 915 ? -6.127 16.009 40.255 1.00 86.69 915 THR A O 1
ATOM 7072 N N . ALA A 1 916 ? -4.424 15.286 41.514 1.00 81.00 916 ALA A N 1
ATOM 7073 C CA . ALA A 1 916 ? -3.553 15.012 40.370 1.00 81.00 916 ALA A CA 1
ATOM 7074 C C . ALA A 1 916 ? -4.058 13.832 39.520 1.00 81.00 916 ALA A C 1
ATOM 7076 O O . ALA A 1 916 ? -3.929 13.870 38.299 1.00 81.00 916 ALA A O 1
ATOM 7077 N N . GLU A 1 917 ? -4.669 12.833 40.159 1.00 79.81 917 GLU A N 1
ATOM 7078 C CA . GLU A 1 917 ? -5.274 11.677 39.496 1.00 79.81 917 GLU A CA 1
ATOM 7079 C C . GLU A 1 917 ? -6.496 12.094 38.666 1.00 79.81 917 GLU A C 1
ATOM 7081 O O . GLU A 1 917 ? -6.575 11.768 37.482 1.00 79.81 917 GLU A O 1
ATOM 7086 N N . ASP A 1 918 ? -7.376 12.934 39.223 1.00 83.31 918 ASP A N 1
ATOM 7087 C CA . ASP A 1 918 ? -8.521 13.486 38.486 1.00 83.31 918 ASP A CA 1
ATOM 7088 C C . ASP A 1 918 ? -8.073 14.310 37.273 1.00 83.31 918 ASP A C 1
ATOM 7090 O O . ASP A 1 918 ? -8.664 14.218 36.194 1.00 83.31 918 ASP A O 1
ATOM 7094 N N . ARG A 1 919 ? -6.998 15.102 37.419 1.00 84.62 919 ARG A N 1
ATOM 7095 C CA . ARG A 1 919 ? -6.415 15.855 36.297 1.00 84.62 919 ARG A CA 1
ATOM 7096 C C . ARG A 1 919 ? -5.913 14.929 35.193 1.00 84.62 919 ARG A C 1
ATOM 7098 O O . ARG A 1 919 ? -6.097 15.249 34.018 1.00 84.62 919 ARG A O 1
ATOM 7105 N N . GLU A 1 920 ? -5.295 13.802 35.537 1.00 80.06 920 GLU A N 1
ATOM 7106 C CA . GLU A 1 920 ? -4.822 12.815 34.561 1.00 80.06 920 GLU A CA 1
ATOM 7107 C C . GLU A 1 920 ? -5.996 12.140 33.836 1.00 80.06 920 GLU A C 1
ATOM 7109 O O . GLU A 1 920 ? -5.991 12.052 32.607 1.00 80.06 920 GLU A O 1
ATOM 7114 N N . VAL A 1 921 ? -7.039 11.755 34.577 1.00 80.81 921 VAL A N 1
ATOM 7115 C CA . VAL A 1 921 ? -8.281 11.171 34.045 1.00 80.81 921 VAL A CA 1
ATOM 7116 C C . VAL A 1 921 ? -8.955 12.120 33.047 1.00 80.81 921 VAL A C 1
ATOM 7118 O O . VAL A 1 921 ? -9.272 11.731 31.920 1.00 80.81 921 VAL A O 1
ATOM 7121 N N . VAL A 1 922 ? -9.096 13.399 33.401 1.00 85.38 922 VAL A N 1
ATOM 7122 C CA . VAL A 1 922 ? -9.669 14.418 32.507 1.00 85.38 922 VAL A CA 1
ATOM 7123 C C . VAL A 1 922 ? -8.756 14.702 31.310 1.00 85.38 922 VAL A C 1
ATOM 7125 O O . VAL A 1 922 ? -9.240 14.851 30.188 1.00 85.38 922 VAL A O 1
ATOM 7128 N N . SER A 1 923 ? -7.436 14.737 31.505 1.00 83.75 923 SER A N 1
ATOM 7129 C CA . SER A 1 923 ? -6.477 14.897 30.401 1.00 83.75 923 SER A CA 1
ATOM 7130 C C . SER A 1 923 ? -6.580 13.743 29.399 1.00 83.75 923 SER A C 1
ATOM 7132 O O . SER A 1 923 ? -6.562 13.970 28.186 1.00 83.75 923 SER A O 1
ATOM 7134 N N . GLY A 1 924 ? -6.767 12.513 29.890 1.00 80.06 924 GLY A N 1
ATOM 7135 C CA . GLY A 1 924 ? -7.057 11.337 29.071 1.00 80.06 924 GLY A CA 1
ATOM 7136 C C . GLY A 1 924 ? -8.348 11.493 28.266 1.00 80.06 924 GLY A C 1
ATOM 7137 O O . GLY A 1 924 ? -8.356 11.230 27.061 1.00 80.06 924 GLY A O 1
ATOM 7138 N N . TRP A 1 925 ? -9.412 12.012 28.889 1.00 85.44 925 TRP A N 1
ATOM 7139 C CA . TRP A 1 925 ? -10.663 12.318 28.191 1.00 85.44 925 TRP A CA 1
ATOM 7140 C C . TRP A 1 925 ? -10.460 13.344 27.069 1.00 85.44 925 TRP A C 1
ATOM 7142 O O . TRP A 1 925 ? -10.908 13.108 25.944 1.00 85.44 925 TRP A O 1
ATOM 7152 N N . ILE A 1 926 ? -9.735 14.442 27.325 1.00 87.50 926 ILE A N 1
ATOM 7153 C CA . ILE A 1 926 ? -9.441 15.466 26.306 1.00 87.50 926 ILE A CA 1
ATOM 7154 C C . ILE A 1 926 ? -8.703 14.840 25.125 1.00 87.50 926 ILE A C 1
ATOM 7156 O O . ILE A 1 926 ? -9.112 15.032 23.980 1.00 87.50 926 ILE A O 1
ATOM 7160 N N . LEU A 1 927 ? -7.650 14.060 25.380 1.00 83.94 927 LEU A N 1
ATOM 7161 C CA . LEU A 1 927 ? -6.885 13.386 24.329 1.00 83.94 927 LEU A CA 1
ATOM 7162 C C . LEU A 1 927 ? -7.737 12.384 23.534 1.00 83.94 927 LEU A C 1
ATOM 7164 O O . LEU A 1 927 ? -7.542 12.244 22.328 1.00 83.94 927 LEU A O 1
ATOM 7168 N N . GLY A 1 928 ? -8.713 11.733 24.171 1.00 81.69 928 GLY A N 1
ATOM 7169 C CA . GLY A 1 928 ? -9.667 10.848 23.501 1.00 81.69 928 GLY A CA 1
ATOM 7170 C C . GLY A 1 928 ? -10.667 11.570 22.588 1.00 81.69 928 GLY A C 1
ATOM 7171 O O . GLY A 1 928 ? -11.104 10.996 21.592 1.00 81.69 928 GLY A O 1
ATOM 7172 N N . HIS A 1 929 ? -11.005 12.831 22.881 1.00 88.44 929 HIS A N 1
ATOM 7173 C CA . HIS A 1 929 ? -12.090 13.559 22.203 1.00 88.44 929 HIS A CA 1
ATOM 7174 C C . HIS A 1 929 ? -11.619 14.729 21.327 1.00 88.44 929 HIS A C 1
ATOM 7176 O O . HIS A 1 929 ? -12.371 15.199 20.469 1.00 88.44 929 HIS A O 1
ATOM 7182 N N . VAL A 1 930 ? -10.378 15.195 21.479 1.00 90.31 930 VAL A N 1
ATOM 7183 C CA . VAL A 1 930 ? -9.835 16.343 20.734 1.00 90.31 930 VAL A CA 1
ATOM 7184 C C . VAL A 1 930 ? -9.889 16.142 19.221 1.00 90.31 930 VAL A C 1
ATOM 7186 O O . VAL A 1 930 ? -10.200 17.079 18.491 1.00 90.31 930 VAL A O 1
ATOM 7189 N N . THR A 1 931 ? -9.663 14.923 18.728 1.00 90.12 931 THR A N 1
ATOM 7190 C CA . THR A 1 931 ? -9.737 14.635 17.287 1.00 90.12 931 THR A CA 1
ATOM 7191 C C . THR A 1 931 ? -11.142 14.933 16.734 1.00 90.12 931 THR A C 1
ATOM 7193 O O . THR A 1 931 ? -11.276 15.490 15.644 1.00 90.12 931 THR A O 1
ATOM 7196 N N . ALA A 1 932 ? -12.203 14.678 17.511 1.00 89.50 932 ALA A N 1
ATOM 7197 C CA . ALA A 1 932 ? -13.566 15.040 17.122 1.00 89.50 932 ALA A CA 1
ATOM 7198 C C . ALA A 1 932 ? -13.777 16.563 17.085 1.00 89.50 932 ALA A C 1
ATOM 7200 O O . ALA A 1 932 ? -14.445 17.061 16.178 1.00 89.50 932 ALA A O 1
ATOM 7201 N N . LEU A 1 933 ? -13.185 17.311 18.025 1.00 93.50 933 LEU A N 1
ATOM 7202 C CA . LEU A 1 933 ? -13.188 18.777 17.989 1.00 93.50 933 LEU A CA 1
ATOM 7203 C C . LEU A 1 933 ? -12.455 19.300 16.745 1.00 93.50 933 LEU A C 1
ATOM 7205 O O . LEU A 1 933 ? -12.993 20.155 16.045 1.00 93.50 933 LEU A O 1
ATOM 7209 N N . VAL A 1 934 ? -11.286 18.744 16.413 1.00 92.75 934 VAL A N 1
ATOM 7210 C CA . VAL A 1 934 ? -10.542 19.090 15.189 1.00 92.75 934 VAL A CA 1
ATOM 7211 C C . VAL A 1 934 ? -11.403 18.866 13.944 1.00 92.75 934 VAL A C 1
ATOM 7213 O O . VAL A 1 934 ? -11.480 19.764 13.107 1.00 92.75 934 VAL A O 1
ATOM 7216 N N . TYR A 1 935 ? -12.112 17.735 13.843 1.00 90.56 935 TYR A N 1
ATOM 7217 C CA . TYR A 1 935 ? -13.020 17.463 12.721 1.00 90.56 935 TYR A CA 1
ATOM 7218 C C . TYR A 1 935 ? -14.180 18.458 12.616 1.00 90.56 935 TYR A C 1
ATOM 7220 O O . TYR A 1 935 ? -14.542 18.854 11.509 1.00 90.56 935 TYR A O 1
ATOM 7228 N N . ARG A 1 936 ? -14.761 18.880 13.747 1.00 92.62 936 ARG A N 1
ATOM 7229 C CA . ARG A 1 936 ? -15.821 19.903 13.755 1.00 92.62 936 ARG A CA 1
ATOM 7230 C C . ARG A 1 936 ? -15.280 21.257 13.297 1.00 92.62 936 ARG A C 1
ATOM 7232 O O . ARG A 1 936 ? -15.903 21.899 12.457 1.00 92.62 936 ARG A O 1
ATOM 7239 N N . LEU A 1 937 ? -14.114 21.658 13.806 1.00 92.19 937 LEU A N 1
ATOM 7240 C CA . LEU A 1 937 ? -13.470 22.928 13.461 1.00 92.19 937 LEU A CA 1
ATOM 7241 C C . LEU A 1 937 ? -13.087 22.987 11.976 1.00 92.19 937 LEU A C 1
ATOM 7243 O O . LEU A 1 937 ? -13.388 23.969 11.303 1.00 92.19 937 LEU A O 1
ATOM 7247 N N . GLU A 1 938 ? -12.483 21.928 11.428 1.00 90.31 938 GLU A N 1
ATOM 7248 C CA . GLU A 1 938 ? -12.105 21.895 10.007 1.00 90.31 938 GLU A CA 1
ATOM 7249 C C . GLU A 1 938 ? -13.292 21.668 9.051 1.00 90.31 938 GLU A C 1
ATOM 7251 O O . GLU A 1 938 ? -13.124 21.760 7.828 1.00 90.31 938 GLU A O 1
ATOM 7256 N N . GLY A 1 939 ? -14.488 21.400 9.593 1.00 87.94 939 GLY A N 1
ATOM 7257 C CA . GLY A 1 939 ? -15.742 21.380 8.842 1.00 87.94 939 GLY A CA 1
ATOM 7258 C C . GLY A 1 939 ? -15.984 22.695 8.095 1.00 87.94 939 GLY A C 1
ATOM 7259 O O . GLY A 1 939 ? -16.446 22.675 6.952 1.00 87.94 939 GLY A O 1
ATOM 7260 N N . ASP A 1 940 ? -15.560 23.825 8.672 1.00 88.50 940 ASP A N 1
ATOM 7261 C CA . ASP A 1 940 ? -15.388 25.062 7.914 1.00 88.50 940 ASP A CA 1
ATOM 7262 C C . ASP A 1 940 ? -14.112 24.969 7.066 1.00 88.50 940 ASP A C 1
ATOM 7264 O O . ASP A 1 940 ? -12.985 24.957 7.567 1.00 88.50 940 ASP A O 1
ATOM 7268 N N . ARG A 1 941 ? -14.271 24.891 5.739 1.00 87.94 941 ARG A N 1
ATOM 7269 C CA . ARG A 1 941 ? -13.139 24.674 4.824 1.00 87.94 941 ARG A CA 1
ATOM 7270 C C . ARG A 1 941 ? -12.178 25.859 4.729 1.00 87.94 941 ARG A C 1
ATOM 7272 O O . ARG A 1 941 ? -11.091 25.682 4.180 1.00 87.94 941 ARG A O 1
ATOM 7279 N N . ARG A 1 942 ? -12.569 27.013 5.267 1.00 88.12 942 ARG A N 1
ATOM 7280 C CA . ARG A 1 942 ? -11.743 28.220 5.361 1.00 88.12 942 ARG A CA 1
ATOM 7281 C C . ARG A 1 942 ? -10.709 28.131 6.482 1.00 88.12 942 ARG A C 1
ATOM 7283 O O . ARG A 1 942 ? -9.666 28.777 6.394 1.00 88.12 942 ARG A O 1
ATOM 7290 N N . LEU A 1 943 ? -10.977 27.312 7.504 1.00 87.94 943 LEU A N 1
ATOM 7291 C CA . LEU A 1 943 ? -10.100 27.128 8.653 1.00 87.94 943 LEU A CA 1
ATOM 7292 C C . LEU A 1 943 ? -9.051 26.043 8.407 1.00 87.94 943 LEU A C 1
ATOM 7294 O O . LEU A 1 943 ? -9.315 24.967 7.856 1.00 87.94 943 LEU A O 1
ATOM 7298 N N . SER A 1 944 ? -7.850 26.320 8.900 1.00 88.25 944 SER A N 1
ATOM 7299 C CA . SER A 1 944 ? -6.829 25.324 9.173 1.00 88.25 944 SER A CA 1
ATOM 7300 C C . SER A 1 944 ? -6.638 25.163 10.671 1.00 88.25 944 SER A C 1
ATOM 7302 O O . SER A 1 944 ? -6.524 26.146 11.398 1.00 88.25 944 SER A O 1
ATOM 7304 N N . VAL A 1 945 ? -6.541 23.909 11.107 1.00 91.81 945 VAL A N 1
ATOM 7305 C CA . VAL A 1 945 ? -6.477 23.534 12.521 1.00 91.81 945 VAL A CA 1
ATOM 7306 C C . VAL A 1 945 ? -5.158 22.819 12.816 1.00 91.81 945 VAL A C 1
ATOM 7308 O O . VAL A 1 945 ? -4.805 21.862 12.130 1.00 91.81 945 VAL A O 1
ATOM 7311 N N . ARG A 1 946 ? -4.422 23.261 13.840 1.00 91.94 946 ARG A N 1
ATOM 7312 C CA . ARG A 1 946 ? -3.154 22.650 14.267 1.00 91.94 946 ARG A CA 1
ATOM 7313 C C . ARG A 1 946 ? -3.190 22.320 15.764 1.00 91.94 946 ARG A C 1
ATOM 7315 O O . ARG A 1 946 ? -2.831 23.174 16.572 1.00 91.94 946 ARG A O 1
ATOM 7322 N N . PRO A 1 947 ? -3.615 21.112 16.165 1.00 91.31 947 PRO A N 1
ATOM 7323 C CA . PRO A 1 947 ? -3.501 20.683 17.557 1.00 91.31 947 PRO A CA 1
ATOM 7324 C C . PRO A 1 947 ? -2.022 20.518 17.947 1.00 91.31 947 PRO A C 1
ATOM 7326 O O . PRO A 1 947 ? -1.223 20.016 17.155 1.00 91.31 947 PRO A O 1
ATOM 7329 N N . MET A 1 948 ? -1.659 20.962 19.150 1.00 86.31 948 MET A N 1
ATOM 7330 C CA . MET A 1 948 ? -0.300 20.999 19.700 1.00 86.31 948 MET A CA 1
ATOM 7331 C C . MET A 1 948 ? -0.338 20.834 21.226 1.00 86.31 948 MET A C 1
ATOM 7333 O O . MET A 1 948 ? -1.272 21.284 21.887 1.00 86.31 948 MET A O 1
ATOM 7337 N N . GLN A 1 949 ? 0.701 20.240 21.811 1.00 77.94 949 GLN A N 1
ATOM 7338 C CA . GLN A 1 949 ? 0.905 20.306 23.263 1.00 77.94 949 GLN A CA 1
ATOM 7339 C C . GLN A 1 949 ? 1.459 21.685 23.647 1.00 77.94 949 GLN A C 1
ATOM 7341 O O . GLN A 1 949 ? 2.318 22.221 22.945 1.00 77.94 949 GLN A O 1
ATOM 7346 N N . SER A 1 950 ? 0.963 22.275 24.739 1.00 66.12 950 SER A N 1
ATOM 7347 C CA . SER A 1 950 ? 1.468 23.564 25.221 1.00 66.12 950 SER A CA 1
ATOM 7348 C C . SER A 1 950 ? 2.861 23.406 25.829 1.00 66.12 950 SER A C 1
ATOM 7350 O O . SER A 1 950 ? 3.057 22.607 26.741 1.00 66.12 950 SER A O 1
ATOM 7352 N N . ALA A 1 951 ? 3.820 24.210 25.366 1.00 56.22 951 ALA A N 1
ATOM 7353 C CA . ALA A 1 951 ? 5.160 24.279 25.955 1.00 56.22 951 ALA A CA 1
ATOM 7354 C C . ALA A 1 951 ? 5.198 25.080 27.274 1.00 56.22 951 ALA A C 1
ATOM 7356 O O . ALA A 1 951 ? 6.148 24.954 28.039 1.00 56.22 951 ALA A O 1
ATOM 7357 N N . GLN A 1 952 ? 4.188 25.923 27.526 1.00 48.09 952 GLN A N 1
ATOM 7358 C CA . GLN A 1 952 ? 4.178 26.908 28.620 1.00 48.09 952 GLN A CA 1
ATOM 7359 C C . GLN A 1 952 ? 3.370 26.462 29.847 1.00 48.09 952 GLN A C 1
ATOM 7361 O O . GLN A 1 952 ? 3.576 26.989 30.934 1.00 48.09 952 GLN A O 1
ATOM 7366 N N . ALA A 1 953 ? 2.457 25.500 29.691 1.00 52.75 953 ALA A N 1
ATOM 7367 C CA . ALA A 1 953 ? 1.621 24.995 30.777 1.00 52.75 953 ALA A CA 1
ATOM 7368 C C . ALA A 1 953 ? 1.545 23.469 30.691 1.00 52.75 953 ALA A C 1
ATOM 7370 O O . ALA A 1 953 ? 0.903 22.925 29.789 1.00 52.75 953 ALA A O 1
ATOM 7371 N N . ALA A 1 954 ? 2.225 22.787 31.616 1.00 53.22 954 ALA A N 1
ATOM 7372 C CA . ALA A 1 954 ? 2.209 21.332 31.709 1.00 53.22 954 ALA A CA 1
ATOM 7373 C C . ALA A 1 954 ? 0.758 20.833 31.824 1.00 53.22 954 ALA A C 1
ATOM 7375 O O . ALA A 1 954 ? 0.036 21.212 32.742 1.00 53.22 954 ALA A O 1
ATOM 7376 N N . GLY A 1 955 ? 0.327 20.015 30.861 1.00 60.94 955 GLY A N 1
ATOM 7377 C CA . GLY A 1 955 ? -1.030 19.460 30.804 1.00 60.94 955 GLY A CA 1
ATOM 7378 C C . GLY A 1 955 ? -2.051 20.265 29.988 1.00 60.94 955 GLY A C 1
ATOM 7379 O O . GLY A 1 955 ? -3.146 19.760 29.760 1.00 60.94 955 GLY A O 1
ATOM 7380 N N . ALA A 1 956 ? -1.717 21.463 29.490 1.00 74.69 956 ALA A N 1
ATOM 7381 C CA . ALA A 1 956 ? -2.614 22.220 28.613 1.00 74.69 956 ALA A CA 1
ATOM 7382 C C . ALA A 1 956 ? -2.419 21.851 27.132 1.00 74.69 956 ALA A C 1
ATOM 7384 O O . ALA A 1 956 ? -1.293 21.693 26.645 1.00 74.69 956 ALA A O 1
ATOM 7385 N N . LEU A 1 957 ? -3.521 21.770 26.386 1.00 86.69 957 LEU A N 1
ATOM 7386 C CA . LEU A 1 957 ? -3.508 21.556 24.940 1.00 86.69 957 LEU A CA 1
ATOM 7387 C C . LEU A 1 957 ? -3.788 22.872 24.209 1.00 86.69 957 LEU A C 1
ATOM 7389 O O . LEU A 1 957 ? -4.688 23.615 24.588 1.00 86.69 957 LEU A O 1
ATOM 7393 N N . LEU A 1 958 ? -3.047 23.152 23.140 1.00 88.50 958 LEU A N 1
ATOM 7394 C CA . LEU A 1 958 ? -3.274 24.306 22.276 1.00 88.50 958 LEU A CA 1
ATOM 7395 C C . LEU A 1 958 ? -3.774 23.839 20.905 1.00 88.50 958 LEU A C 1
ATOM 7397 O O . LEU A 1 958 ? -3.186 22.953 20.293 1.00 88.50 958 LEU A O 1
ATOM 7401 N N . ILE A 1 959 ? -4.843 24.439 20.393 1.00 91.50 959 ILE A N 1
ATOM 7402 C CA . ILE A 1 959 ? -5.324 24.212 19.030 1.00 91.50 959 ILE A CA 1
ATOM 7403 C C . ILE A 1 959 ? -5.147 25.503 18.250 1.00 91.50 959 ILE A C 1
ATOM 7405 O O . ILE A 1 959 ? -5.893 26.462 18.428 1.00 91.50 959 ILE A O 1
ATOM 7409 N N . GLY A 1 960 ? -4.144 25.513 17.385 1.00 90.62 960 GLY A N 1
ATOM 7410 C CA . GLY A 1 960 ? -3.872 26.608 16.480 1.00 90.62 960 GLY A CA 1
ATOM 7411 C C . GLY A 1 960 ? -4.920 26.760 15.396 1.00 90.62 960 GLY A C 1
ATOM 7412 O O . GLY A 1 960 ? -5.347 25.759 14.818 1.00 90.62 960 GLY A O 1
ATOM 7413 N N . LEU A 1 961 ? -5.304 28.000 15.107 1.00 90.94 961 LEU A N 1
ATOM 7414 C CA . LEU A 1 961 ? -6.320 28.325 14.117 1.00 90.94 961 LEU A CA 1
ATOM 7415 C C . LEU A 1 961 ? -5.810 29.399 13.168 1.00 90.94 961 LEU A C 1
ATOM 7417 O O . LEU A 1 961 ? -5.299 30.437 13.585 1.00 90.94 961 LEU A O 1
ATOM 7421 N N . ASP A 1 962 ? -5.965 29.124 11.880 1.00 88.19 962 ASP A N 1
ATOM 7422 C CA . ASP A 1 962 ? -5.506 30.007 10.817 1.00 88.19 962 ASP A CA 1
ATOM 7423 C C . ASP A 1 962 ? -6.452 29.957 9.612 1.00 88.19 962 ASP A C 1
ATOM 7425 O O . ASP A 1 962 ? -7.199 28.989 9.433 1.00 88.19 962 ASP A O 1
ATOM 7429 N N . VAL A 1 963 ? -6.411 30.991 8.776 1.00 86.81 963 VAL A N 1
ATOM 7430 C CA . VAL A 1 963 ? -7.172 31.089 7.523 1.00 86.81 963 VAL A CA 1
ATOM 7431 C C . VAL A 1 963 ? -6.219 31.124 6.342 1.00 86.81 963 VAL A C 1
ATOM 7433 O O . VAL A 1 963 ? -5.137 31.696 6.407 1.00 86.81 963 VAL A O 1
ATOM 7436 N N . ARG A 1 964 ? -6.605 30.491 5.233 1.00 72.19 964 ARG A N 1
ATOM 7437 C CA . ARG A 1 964 ? -5.722 30.396 4.057 1.00 72.19 964 ARG A CA 1
ATOM 7438 C C . ARG A 1 964 ? -5.595 31.709 3.298 1.00 72.19 964 ARG A C 1
ATOM 7440 O O . ARG A 1 964 ? -4.566 31.958 2.680 1.00 72.19 964 ARG A O 1
ATOM 7447 N N . GLU A 1 965 ? -6.650 32.511 3.313 1.00 79.12 965 GLU A N 1
ATOM 7448 C CA . GLU A 1 965 ? -6.729 33.753 2.564 1.00 79.12 965 GLU A CA 1
ATOM 7449 C C . GLU A 1 965 ? -7.286 34.865 3.447 1.00 79.12 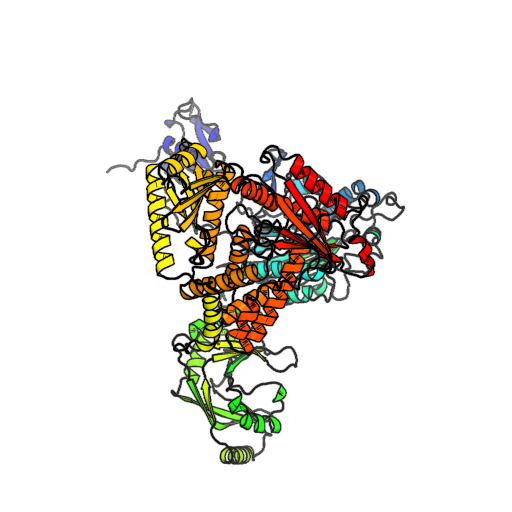965 GLU A C 1
ATOM 7451 O O . GLU A 1 965 ? -8.165 34.645 4.278 1.00 79.12 965 GLU A O 1
ATOM 7456 N N . THR A 1 966 ? -6.833 36.098 3.231 1.00 76.94 966 THR A N 1
ATOM 7457 C CA . THR A 1 966 ? -7.270 37.255 4.025 1.00 76.94 966 THR A CA 1
ATOM 7458 C C . THR A 1 966 ? -8.782 37.492 3.928 1.00 76.94 966 THR A C 1
ATOM 7460 O O . THR A 1 966 ? -9.397 37.946 4.891 1.00 76.94 966 THR A O 1
ATOM 7463 N N . ARG A 1 967 ? -9.405 37.131 2.792 1.00 81.31 967 ARG A N 1
ATOM 7464 C CA . ARG A 1 967 ? -10.866 37.199 2.592 1.00 81.31 967 ARG A CA 1
ATOM 7465 C C . ARG A 1 967 ? -11.654 36.278 3.529 1.00 81.31 967 ARG A C 1
ATOM 7467 O O . ARG A 1 967 ? -12.827 36.530 3.788 1.00 81.31 967 ARG A O 1
ATOM 7474 N N . ASP A 1 968 ? -11.007 35.243 4.054 1.00 86.38 968 ASP A N 1
ATOM 7475 C CA . ASP A 1 968 ? -11.616 34.233 4.913 1.00 86.38 968 ASP A CA 1
ATOM 7476 C C . ASP A 1 968 ? -11.517 34.573 6.406 1.00 86.38 968 ASP A C 1
ATOM 7478 O O . ASP A 1 968 ? -11.999 33.805 7.237 1.00 86.38 968 ASP A O 1
ATOM 7482 N N . ALA A 1 969 ? -10.956 35.734 6.772 1.00 83.81 969 ALA A N 1
ATOM 7483 C CA . ALA A 1 969 ? -10.750 36.152 8.163 1.00 83.81 969 ALA A CA 1
ATOM 7484 C C . ALA A 1 969 ? -12.020 36.086 9.038 1.00 83.81 969 ALA A C 1
ATOM 7486 O O . ALA A 1 969 ? -11.930 35.853 10.243 1.00 83.81 969 ALA A O 1
ATOM 7487 N N . ALA A 1 970 ? -13.211 36.217 8.441 1.00 84.56 970 ALA A N 1
ATOM 7488 C CA . ALA A 1 970 ? -14.491 36.056 9.133 1.00 84.56 970 ALA A CA 1
ATOM 7489 C C . ALA A 1 970 ? -14.692 34.657 9.756 1.00 84.56 970 ALA A C 1
ATOM 7491 O O . ALA A 1 970 ? -15.476 34.516 10.694 1.00 84.56 970 ALA A O 1
ATOM 7492 N N . ALA A 1 971 ? -13.984 33.625 9.281 1.00 86.94 971 ALA A N 1
ATOM 7493 C CA . ALA A 1 971 ? -14.021 32.281 9.858 1.00 86.94 971 ALA A CA 1
ATOM 7494 C C . ALA A 1 971 ? -13.383 32.208 11.262 1.00 86.94 971 ALA A C 1
ATOM 7496 O O . ALA A 1 971 ? -13.721 31.317 12.035 1.00 86.94 971 ALA A O 1
ATOM 7497 N N . LEU A 1 972 ? -12.515 33.166 11.622 1.00 89.06 972 LEU A N 1
ATOM 7498 C CA . LEU A 1 972 ? -11.917 33.310 12.962 1.00 89.06 972 LEU A CA 1
ATOM 7499 C C . LEU A 1 972 ? -12.755 34.200 13.900 1.00 89.06 972 LEU A C 1
ATOM 7501 O O . LEU A 1 972 ? -12.259 34.695 14.918 1.00 89.06 972 LEU A O 1
ATOM 7505 N N . SER A 1 973 ? -14.017 34.457 13.553 1.00 86.62 973 SER A N 1
ATOM 7506 C CA . SER A 1 973 ? -14.931 35.199 14.418 1.00 86.62 973 SER A CA 1
ATOM 7507 C C . SER A 1 973 ? -15.260 34.390 15.679 1.00 86.62 973 SER A C 1
ATOM 7509 O O . SER A 1 973 ? -15.619 33.218 15.608 1.00 86.62 973 SER A O 1
ATOM 7511 N N . TRP A 1 974 ? -15.127 35.028 16.847 1.00 89.50 974 TRP A N 1
ATOM 7512 C CA . TRP A 1 974 ? -15.462 34.450 18.151 1.00 89.50 974 TRP A CA 1
ATOM 7513 C C . TRP A 1 974 ? -16.680 35.176 18.727 1.00 89.50 974 TRP A C 1
ATOM 7515 O O . TRP A 1 974 ? -16.552 36.210 19.381 1.00 89.50 974 TRP A O 1
ATOM 7525 N N . HIS A 1 975 ? -17.873 34.669 18.422 1.00 88.69 975 HIS A N 1
ATOM 7526 C CA . HIS A 1 975 ? -19.143 35.128 18.997 1.00 88.69 975 HIS A CA 1
ATOM 7527 C C . HIS A 1 975 ? -20.164 33.974 19.036 1.00 88.69 975 HIS A C 1
ATOM 7529 O O . HIS A 1 975 ? -20.001 33.018 18.274 1.00 88.69 975 HIS A O 1
ATOM 7535 N N . PRO A 1 976 ? -21.238 34.052 19.850 1.00 90.62 976 PRO A N 1
ATOM 7536 C CA . PRO A 1 976 ? -22.157 32.929 20.086 1.00 90.62 976 PRO A CA 1
ATOM 7537 C C . PRO A 1 976 ? -22.783 32.287 18.839 1.00 90.62 976 PRO A C 1
ATOM 7539 O O . PRO A 1 976 ? -23.034 31.089 18.819 1.00 90.62 976 PRO A O 1
ATOM 7542 N N . SER A 1 977 ? -23.015 33.066 17.780 1.00 86.88 977 SER A N 1
ATOM 7543 C CA . SER A 1 977 ? -23.557 32.580 16.500 1.00 86.88 977 SER A CA 1
ATOM 7544 C C . SER A 1 977 ? -22.507 32.100 15.484 1.00 86.88 977 SER A C 1
ATOM 7546 O O . SER A 1 977 ? -22.871 31.700 14.380 1.00 86.88 977 SER A O 1
ATOM 7548 N N . SER A 1 978 ? -21.211 32.156 15.807 1.00 89.56 978 SER A N 1
ATOM 7549 C CA . SER A 1 978 ? -20.149 31.710 14.896 1.00 89.56 978 SER A CA 1
ATOM 7550 C C . SER A 1 978 ? -20.053 30.172 14.864 1.00 89.56 978 SER A C 1
ATOM 7552 O O . SER A 1 978 ? -20.192 29.531 15.911 1.00 89.56 978 SER A O 1
ATOM 7554 N N . PRO A 1 979 ? -19.757 29.551 13.703 1.00 88.94 979 PRO A N 1
ATOM 7555 C CA . PRO A 1 979 ? -19.557 28.099 13.613 1.00 88.94 979 PRO A CA 1
ATOM 7556 C C . PRO A 1 979 ? -18.447 27.585 14.539 1.00 88.94 979 PRO A C 1
ATOM 7558 O O . PRO A 1 979 ? -18.543 26.495 15.100 1.00 88.94 979 PRO A O 1
ATOM 7561 N N . LEU A 1 980 ? -17.403 28.396 14.717 1.00 90.94 980 LEU A N 1
ATOM 7562 C CA . LEU A 1 980 ? -16.262 28.096 15.569 1.00 90.94 980 LEU A CA 1
ATOM 7563 C C . LEU A 1 980 ? -16.673 28.025 17.049 1.00 90.94 980 LEU A C 1
ATOM 7565 O O . LEU A 1 980 ? -16.337 27.051 17.721 1.00 90.94 980 LEU A O 1
ATOM 7569 N N . PHE A 1 981 ? -17.448 28.998 17.544 1.00 92.50 981 PHE A N 1
ATOM 7570 C CA . PHE A 1 981 ? -17.983 28.970 18.910 1.00 92.50 981 PHE A CA 1
ATOM 7571 C C . PHE A 1 981 ? -18.912 27.768 19.120 1.00 92.50 981 PHE A C 1
ATOM 7573 O O . PHE A 1 981 ? -18.761 27.037 20.096 1.00 92.50 981 PHE A O 1
ATOM 7580 N N . ALA A 1 982 ? -19.806 27.492 18.164 1.00 92.12 982 ALA A N 1
ATOM 7581 C CA . ALA A 1 982 ? -20.711 26.344 18.229 1.00 92.12 982 ALA A CA 1
ATOM 7582 C C . ALA A 1 982 ? -19.962 24.998 18.325 1.00 92.12 982 ALA A C 1
ATOM 7584 O O . ALA A 1 982 ? -20.364 24.116 19.086 1.00 92.12 982 ALA A O 1
ATOM 7585 N N . ALA A 1 983 ? -18.848 24.838 17.601 1.00 93.50 983 ALA A N 1
ATOM 7586 C CA . ALA A 1 983 ? -18.013 23.639 17.682 1.00 93.50 983 ALA A CA 1
ATOM 7587 C C . ALA A 1 983 ? -17.388 23.449 19.077 1.00 93.50 983 ALA A C 1
ATOM 7589 O O . ALA A 1 983 ? -17.340 22.317 19.572 1.00 93.50 983 ALA A O 1
ATOM 7590 N N . VAL A 1 984 ? -16.943 24.543 19.710 1.00 94.00 984 VAL A N 1
ATOM 7591 C CA . VAL A 1 984 ? -16.372 24.537 21.066 1.00 94.00 984 VAL A CA 1
ATOM 7592 C C . VAL A 1 984 ? -17.439 24.255 22.121 1.00 94.00 984 VAL A C 1
ATOM 7594 O O . VAL A 1 984 ? -17.222 23.397 22.976 1.00 94.00 984 VAL A O 1
ATOM 7597 N N . GLU A 1 985 ? -18.607 24.888 22.042 1.00 94.25 985 GLU A N 1
ATOM 7598 C CA . GLU A 1 985 ? -19.699 24.632 22.989 1.00 94.25 985 GLU A CA 1
ATOM 7599 C C . GLU A 1 985 ? -20.193 23.189 22.905 1.00 94.25 985 GLU A C 1
ATOM 7601 O O . GLU A 1 985 ? -20.378 22.533 23.927 1.00 94.25 985 GLU A O 1
ATOM 7606 N N . ALA A 1 986 ? -20.291 22.628 21.699 1.00 92.12 986 ALA A N 1
ATOM 7607 C CA . ALA A 1 986 ? -20.621 21.218 21.534 1.00 92.12 986 ALA A CA 1
ATOM 7608 C C . ALA A 1 986 ? -19.550 20.284 22.136 1.00 92.12 986 ALA A C 1
ATOM 7610 O O . ALA A 1 986 ? -19.853 19.145 22.493 1.00 92.12 986 ALA A O 1
ATOM 7611 N N . PHE A 1 987 ? -18.283 20.706 22.207 1.00 93.69 987 PHE A N 1
ATOM 7612 C CA . PHE A 1 987 ? -17.218 19.947 22.873 1.00 93.69 987 PHE A CA 1
ATOM 7613 C C . PHE A 1 987 ? -17.305 20.075 24.399 1.00 93.69 987 PHE A C 1
ATOM 7615 O O . PHE A 1 987 ? -17.191 19.072 25.101 1.00 93.69 987 PHE A O 1
ATOM 7622 N N . ARG A 1 988 ? -17.602 21.276 24.914 1.00 93.62 988 ARG A N 1
ATOM 7623 C CA . ARG A 1 988 ? -17.878 21.505 26.342 1.00 93.62 988 ARG A CA 1
ATOM 7624 C C . ARG A 1 988 ? -19.086 20.708 26.823 1.00 93.62 988 ARG A C 1
ATOM 7626 O O . ARG A 1 988 ? -19.001 20.088 27.875 1.00 93.62 988 ARG A O 1
ATOM 7633 N N . ALA A 1 989 ? -20.166 20.670 26.044 1.00 91.94 989 ALA A N 1
ATOM 7634 C CA . ALA A 1 989 ? -21.343 19.859 26.339 1.00 91.94 989 ALA A CA 1
ATOM 7635 C C . ALA A 1 989 ? -20.978 18.371 26.455 1.00 91.94 989 ALA A C 1
ATOM 7637 O O . ALA A 1 989 ? -21.304 17.741 27.453 1.00 91.94 989 ALA A O 1
ATOM 7638 N N . SER A 1 990 ? -20.168 17.847 25.522 1.00 91.88 990 SER A N 1
ATOM 7639 C CA . SER A 1 990 ? -19.689 16.454 25.591 1.00 91.88 990 SER A CA 1
ATOM 7640 C C . SER A 1 990 ? -18.902 16.160 26.880 1.00 91.88 990 SER A C 1
ATOM 7642 O O . SER A 1 990 ? -18.967 15.047 27.391 1.00 91.88 990 SER A O 1
ATOM 7644 N N . PHE A 1 991 ? -18.166 17.141 27.417 1.00 91.50 991 PHE A N 1
ATOM 7645 C CA . PHE A 1 991 ? -17.477 17.006 28.706 1.00 91.50 991 PHE A CA 1
ATOM 7646 C C . PHE A 1 991 ? -18.441 17.037 29.900 1.00 91.50 991 PHE A C 1
ATOM 7648 O O . PHE A 1 991 ? -18.221 16.336 30.884 1.00 91.50 991 PHE A O 1
ATOM 7655 N N . GLN A 1 992 ? -19.497 17.852 29.837 1.00 90.81 992 GLN A N 1
ATOM 7656 C CA . GLN A 1 992 ? -20.519 17.922 30.887 1.00 90.81 992 GLN A CA 1
ATOM 7657 C C . GLN A 1 992 ? -21.356 16.639 30.957 1.00 90.81 992 GLN A C 1
ATOM 7659 O O . GLN A 1 992 ? -21.669 16.185 32.054 1.00 90.81 992 GLN A O 1
ATOM 7664 N N . ASP A 1 993 ? -21.644 16.038 29.802 1.00 90.25 993 ASP A N 1
ATOM 7665 C CA . ASP A 1 993 ? -22.429 14.805 29.673 1.00 90.25 993 ASP A CA 1
ATOM 7666 C C . ASP A 1 993 ? -21.623 13.536 30.012 1.00 90.25 993 ASP A C 1
ATOM 7668 O O . ASP A 1 993 ? -22.157 12.425 30.007 1.00 90.25 993 ASP A O 1
ATOM 7672 N N . TRP A 1 994 ? -20.325 13.668 30.302 1.00 89.62 994 TRP A N 1
ATOM 7673 C CA . TRP A 1 994 ? -19.471 12.534 30.632 1.00 89.62 994 TRP A CA 1
ATOM 7674 C C . TRP A 1 994 ? -19.818 11.954 32.011 1.00 89.62 994 TRP A C 1
ATOM 7676 O O . TRP A 1 994 ? -19.496 12.520 33.055 1.00 89.62 994 TRP A O 1
ATOM 7686 N N . THR A 1 995 ? -20.429 10.768 32.008 1.00 83.69 995 THR A N 1
ATOM 7687 C CA . THR A 1 995 ? -20.939 10.074 33.203 1.00 83.69 995 THR A CA 1
ATOM 7688 C C . THR A 1 995 ? -19.874 9.712 34.238 1.00 83.69 995 THR A C 1
ATOM 7690 O O . THR A 1 995 ? -20.190 9.645 35.421 1.00 83.69 995 THR A O 1
ATOM 7693 N N . HIS A 1 996 ? -18.622 9.500 33.818 1.00 81.88 996 HIS A N 1
ATOM 7694 C CA . HIS A 1 996 ? -17.499 9.150 34.702 1.00 81.88 996 HIS A CA 1
ATOM 7695 C C . HIS A 1 996 ? -16.606 10.352 35.035 1.00 81.88 996 HIS A C 1
ATOM 7697 O O . HIS A 1 996 ? -15.486 10.182 35.513 1.00 81.88 996 HIS A O 1
ATOM 7703 N N . ARG A 1 997 ? -17.068 11.578 34.761 1.00 88.75 997 ARG A N 1
ATOM 7704 C CA . ARG A 1 997 ? -16.301 12.786 35.060 1.00 88.75 997 ARG A CA 1
ATOM 7705 C C . ARG A 1 997 ? -16.028 12.892 36.569 1.00 88.75 997 ARG A C 1
ATOM 7707 O O . ARG A 1 997 ? -16.987 12.863 37.345 1.00 88.75 997 ARG A O 1
ATOM 7714 N N . PRO A 1 998 ? -14.769 13.119 36.993 1.00 88.06 998 PRO A N 1
ATOM 7715 C CA . PRO A 1 998 ? -14.459 13.361 38.397 1.00 88.06 998 PRO A CA 1
ATOM 7716 C C . PRO A 1 998 ? -15.253 14.534 38.983 1.00 88.06 998 PRO A C 1
ATOM 7718 O O . PRO A 1 998 ? -15.406 15.587 38.353 1.00 88.06 998 PRO A O 1
ATOM 7721 N N . SER A 1 999 ? -15.756 14.362 40.206 1.00 88.50 999 SER A N 1
ATOM 7722 C CA . SER A 1 999 ? -16.540 15.393 40.889 1.00 88.50 999 SER A CA 1
ATOM 7723 C C . SER A 1 999 ? -15.692 16.646 41.119 1.00 88.50 999 SER A C 1
ATOM 7725 O O . SER A 1 999 ? -14.649 16.580 41.759 1.00 88.50 999 SER A O 1
ATOM 7727 N N . GLY A 1 1000 ? -16.142 17.796 40.612 1.00 87.88 1000 GLY A N 1
ATOM 7728 C CA . GLY A 1 1000 ? -15.419 19.069 40.716 1.00 87.88 1000 GLY A CA 1
ATOM 7729 C C . GLY A 1 1000 ? -14.408 19.342 39.596 1.00 87.88 1000 GLY A C 1
ATOM 7730 O O . GLY A 1 1000 ? -13.784 20.397 39.614 1.00 87.88 1000 GLY A O 1
ATOM 7731 N N . ALA A 1 1001 ? -14.259 18.450 38.609 1.00 89.62 1001 ALA A N 1
ATOM 7732 C CA . ALA A 1 1001 ? -13.418 18.715 37.444 1.00 89.62 1001 ALA A CA 1
ATOM 7733 C C . ALA A 1 1001 ? -14.075 19.694 36.451 1.00 89.62 1001 ALA A C 1
ATOM 7735 O O . ALA A 1 1001 ? -15.221 19.507 36.026 1.00 89.62 1001 ALA A O 1
ATOM 7736 N N . VAL A 1 1002 ? -13.318 20.703 36.018 1.00 90.31 1002 VAL A N 1
ATOM 7737 C CA . VAL A 1 1002 ? -13.743 21.754 35.088 1.00 90.31 1002 VAL A CA 1
ATOM 7738 C C . VAL A 1 1002 ? -12.815 21.797 33.874 1.00 90.31 1002 VAL A C 1
ATOM 7740 O O . VAL A 1 1002 ? -11.601 21.957 33.992 1.00 90.31 1002 VAL A O 1
ATOM 7743 N N . LEU A 1 1003 ? -13.411 21.702 32.683 1.00 90.75 1003 LEU A N 1
ATOM 7744 C CA . LEU A 1 1003 ? -12.734 21.947 31.412 1.00 90.75 1003 LEU A CA 1
ATOM 7745 C C . LEU A 1 1003 ? -12.840 23.431 31.045 1.00 90.75 1003 LEU A C 1
ATOM 7747 O O . LEU A 1 1003 ? -13.931 23.957 30.799 1.00 90.75 1003 LEU A O 1
ATOM 7751 N N . GLN A 1 1004 ? -11.696 24.091 30.933 1.00 89.88 1004 GLN A N 1
ATOM 7752 C CA . GLN A 1 1004 ? -11.578 25.454 30.433 1.00 89.88 1004 GLN A CA 1
ATOM 7753 C C . GLN A 1 1004 ? -11.118 25.425 28.970 1.00 89.88 1004 GLN A C 1
ATOM 7755 O O . GLN A 1 1004 ? -10.192 24.706 28.608 1.00 89.88 1004 GLN A O 1
ATOM 7760 N N . VAL A 1 1005 ? -11.798 26.190 28.115 1.00 91.62 1005 VAL A N 1
ATOM 7761 C CA . VAL A 1 1005 ? -11.449 26.398 26.703 1.00 91.62 1005 VAL A CA 1
ATOM 7762 C C . VAL A 1 1005 ? -11.401 27.902 26.448 1.00 91.62 1005 VAL A C 1
ATOM 7764 O O . VAL A 1 1005 ? -12.443 28.555 26.351 1.00 91.62 1005 VAL A O 1
ATOM 7767 N N . GLU A 1 1006 ? -10.199 28.455 26.387 1.00 89.81 1006 GLU A N 1
ATOM 7768 C CA . GLU A 1 1006 ? -9.951 29.887 26.225 1.00 89.81 1006 GLU A CA 1
ATOM 7769 C C . GLU A 1 1006 ? -9.620 30.214 24.771 1.00 89.81 1006 GLU A C 1
ATOM 7771 O O . GLU A 1 1006 ? -8.816 29.530 24.134 1.00 89.81 1006 GLU A O 1
ATOM 7776 N N . TRP A 1 1007 ? -10.205 31.289 24.250 1.00 89.50 1007 TRP A N 1
ATOM 7777 C CA . TRP A 1 1007 ? -9.793 31.870 22.978 1.00 89.50 1007 TRP A CA 1
ATOM 7778 C C . TRP A 1 1007 ? -8.592 32.793 23.197 1.00 89.50 1007 TRP A C 1
ATOM 7780 O O . TRP A 1 1007 ? -8.683 33.760 23.949 1.00 89.50 1007 TRP A O 1
ATOM 7790 N N . VAL A 1 1008 ? -7.478 32.513 22.526 1.00 85.81 1008 VAL A N 1
ATOM 7791 C CA . VAL A 1 1008 ? -6.222 33.262 22.649 1.00 85.81 1008 VAL A CA 1
ATOM 7792 C C . VAL A 1 1008 ? -5.914 33.942 21.318 1.00 85.81 1008 VAL A C 1
ATOM 7794 O O . VAL A 1 1008 ? -5.896 33.287 20.275 1.00 85.81 1008 VAL A O 1
ATOM 7797 N N . ARG A 1 1009 ? -5.648 35.254 21.334 1.00 80.50 1009 ARG A N 1
ATOM 7798 C CA . ARG A 1 1009 ? -5.130 36.001 20.175 1.00 80.50 1009 ARG A CA 1
ATOM 7799 C C . ARG A 1 1009 ? -3.661 36.343 20.386 1.00 80.50 1009 ARG A C 1
ATOM 7801 O O . ARG A 1 1009 ? -3.262 36.657 21.503 1.00 80.50 1009 ARG A O 1
ATOM 7808 N N . GLY A 1 1010 ? -2.872 36.321 19.311 1.00 60.53 1010 GLY A N 1
ATOM 7809 C CA . GLY A 1 1010 ? -1.402 36.411 19.329 1.00 60.53 1010 GLY A CA 1
ATOM 7810 C C . GLY A 1 1010 ? -0.770 37.632 20.022 1.00 60.53 1010 GLY A C 1
ATOM 7811 O O . GLY A 1 1010 ? 0.440 37.638 20.201 1.00 60.53 1010 GLY A O 1
ATOM 7812 N N . ASN A 1 1011 ? -1.554 38.629 20.457 1.00 48.78 1011 ASN A N 1
ATOM 7813 C CA . ASN A 1 1011 ? -1.078 39.785 21.230 1.00 48.78 1011 ASN A CA 1
ATOM 7814 C C . ASN A 1 1011 ? -1.473 39.769 22.724 1.00 48.78 1011 ASN A C 1
ATOM 7816 O O . ASN A 1 1011 ? -0.998 40.621 23.472 1.00 48.78 1011 ASN A O 1
ATOM 7820 N N . ASP A 1 1012 ? -2.303 38.825 23.185 1.00 45.69 1012 ASP A N 1
ATOM 7821 C CA . ASP A 1 1012 ? -2.789 38.789 24.578 1.00 45.69 1012 ASP A CA 1
ATOM 7822 C C . ASP A 1 1012 ? -1.888 37.982 25.530 1.00 45.69 1012 ASP A C 1
ATOM 7824 O O . ASP A 1 1012 ? -2.069 38.028 26.745 1.00 45.69 1012 ASP A O 1
ATOM 7828 N N . SER A 1 1013 ? -0.842 37.311 25.031 1.00 40.44 1013 SER A N 1
ATOM 7829 C CA . SER A 1 1013 ? 0.124 36.598 25.886 1.00 40.44 1013 SER A CA 1
ATOM 7830 C C . SER A 1 1013 ? 1.007 37.520 26.744 1.00 40.44 1013 SER A C 1
ATOM 7832 O O . SER A 1 1013 ? 1.841 37.027 27.497 1.00 40.44 1013 SER A O 1
ATOM 7834 N N . ALA A 1 1014 ? 0.837 38.844 26.645 1.00 35.91 1014 ALA A N 1
ATOM 7835 C CA . ALA A 1 1014 ? 1.513 39.841 27.478 1.00 35.91 1014 ALA A CA 1
ATOM 7836 C C . ALA A 1 1014 ? 0.614 40.452 28.576 1.00 35.91 1014 ALA A C 1
ATOM 7838 O O . ALA A 1 1014 ? 1.059 41.352 29.289 1.00 35.91 1014 ALA A O 1
ATOM 7839 N N . ARG A 1 1015 ? -0.640 40.003 28.736 1.00 37.22 1015 ARG A N 1
ATOM 7840 C CA . ARG A 1 1015 ? -1.539 40.481 29.801 1.00 37.22 1015 ARG A CA 1
ATOM 7841 C C . ARG A 1 1015 ? -2.287 39.327 30.468 1.00 37.22 1015 ARG A C 1
ATOM 7843 O O . ARG A 1 1015 ? -3.457 39.097 30.193 1.00 37.22 1015 ARG A O 1
ATOM 7850 N N . SER A 1 1016 ? -1.638 38.652 31.410 1.00 35.41 1016 SER A N 1
ATOM 7851 C CA . SER A 1 1016 ? -2.351 37.935 32.472 1.00 35.41 1016 SER A CA 1
ATOM 7852 C C . SER A 1 1016 ? -1.773 38.335 33.825 1.00 35.41 1016 SER A C 1
ATOM 7854 O O . SER A 1 1016 ? -0.906 37.657 34.353 1.00 35.41 1016 SER A O 1
ATOM 7856 N N . ASP A 1 1017 ? -2.234 39.478 34.329 1.00 33.41 1017 ASP A N 1
ATOM 7857 C CA . ASP A 1 1017 ? -2.234 39.834 35.753 1.00 33.41 1017 ASP A CA 1
ATOM 7858 C C . ASP A 1 1017 ? -3.323 40.896 35.968 1.00 33.41 1017 ASP A C 1
ATOM 7860 O O . ASP A 1 1017 ? -3.056 42.076 36.177 1.00 33.41 1017 ASP A O 1
ATOM 7864 N N . ALA A 1 1018 ? -4.585 40.489 35.812 1.00 28.66 1018 ALA A N 1
ATOM 7865 C CA . ALA A 1 1018 ? -5.729 41.130 36.463 1.00 28.66 1018 ALA A CA 1
ATOM 7866 C C . ALA A 1 1018 ? -6.975 40.238 36.308 1.00 28.66 1018 ALA A C 1
ATOM 7868 O O . ALA A 1 1018 ? -7.355 39.934 35.175 1.00 28.66 1018 ALA A O 1
ATOM 7869 N N . PRO A 1 1019 ? -7.638 39.835 37.406 1.00 30.81 1019 PRO A N 1
ATOM 7870 C CA . PRO A 1 1019 ? -8.938 39.188 37.327 1.00 30.81 1019 PRO A CA 1
ATOM 7871 C C . PRO A 1 1019 ? -9.990 40.246 36.966 1.00 30.81 1019 PRO A C 1
ATOM 7873 O O . PRO A 1 1019 ? -10.109 41.262 37.651 1.00 30.81 1019 PRO A O 1
ATOM 7876 N N . LEU A 1 1020 ? -10.745 40.024 35.890 1.00 32.50 1020 LEU A N 1
ATOM 7877 C CA . LEU A 1 1020 ? -11.966 40.783 35.623 1.00 32.50 1020 LEU A CA 1
ATOM 7878 C C . LEU A 1 1020 ? -13.150 40.002 36.200 1.00 32.50 1020 LEU A C 1
ATOM 7880 O O . LEU A 1 1020 ? -13.367 38.843 35.851 1.00 32.50 1020 LEU A O 1
ATOM 7884 N N . SER A 1 1021 ? -13.820 40.675 37.135 1.00 30.67 1021 SER A N 1
ATOM 7885 C CA . SER A 1 1021 ? -15.023 40.310 37.894 1.00 30.67 1021 SER A CA 1
ATOM 7886 C C . SER A 1 1021 ? -16.239 39.985 37.042 1.00 30.67 1021 SER A C 1
ATOM 7888 O O . SER A 1 1021 ? -16.431 40.729 36.049 1.00 30.67 1021 SER A O 1
#

Foldseek 3Di:
DDDPDQDFLVNVLCCQVPVPVHDQQQKKWWFQDPPRDIDIDRSVPDDPPPPGDSVGTAFMDRHPDTCQGDVVSHHVPPPPDDPPDPPPQDPLDQFQKDWFFKWAADPVVRFIDGDDLPQPDADEQFDWAKEKEDEQDACPPPVQQAPQVQLLVVVLVQVVVLVGQKYKYFFAALVSLVVQQVDPCQNPFWMKRDGNVCPAQVRHHMMMIGSGDFSIKIKRDDAPRFIKIKTWGGHPVGIEMEIEGDAFAPPDVCRVVRLVVVLVSVLSSQVSQQVRDPDHRYKYKYWYFSNDAPPDVSVVVLVVSQKDWLCCVAPVPDRQQQQAVVQAVQSVVVDPPNDGGDRTTIIIHHSVVFKDWDDKDWAQSDFDDDADTSVRHGHTSHSGIMMMTIIGGDDDDDDDDPDDPPPLPQDQFKFKWFAFDPVLCPVLLVLQVPFPPCSQQEHFTWGLFPSHGDPVCCVVLLVLLLVLLPPQEKKKWKQQAWDWDDDPWWIFIWTATQIVVGCSSVVSSVSSCVSPVVRVPDDPPDDGTTTTRHIGGPDPCPVVVRVVVNVVDDMDMGMGFWMFMWGDDPRHHIDTDDTRGRDDPDDDQPPLLFVLLVVLLVVVQQAADPVLLVLVVVQQVVVQVLLVVVAWGKAWFACNVLVRDTNQDAIEIETEGAPPQDQVNSLVSSCVSDDPPQWDWQPPDQATFIWGAGSNHTYTYGYKHQDPPDDDDDLVVSCVPPLVVIDSNNSVSSLRRVLRVLLCVLQPPDPLLSVLLSSLLSLQCLLCVLAQQAALLLLHAHSSLSSLLSSLLSSPPDPQCSSYSLSSNLSSLVDVLPPPPPQERERESQLNPDHDDPPQSGHFYWRHDPPTDRRNSLHDPQSSVSVSVLSVVLNVLSVVCSVVSHSVSSNVSSHHDDPLPQAQKKKKKDKDDDDPVLLVVVLVVCSNCVSVLLVQLCVPVQKRWDWGDDPPDVSMIMIHIDGPDPVSVCQVDDDCPHSNVVSVVVVLVVQVPPPPRPPPMDIDIDMDGPVCVVDDDDDDD